Protein 4ZNM (pdb70)

Foldseek 3Di:
DDQFLVLVVQLLDPFPDVDQDGQQHLQKDKFKKKKFFADDVVLLLVLLLVLCQQAQLQQWAWADDDSGTDTDRDRGDHRDEAEAALEQDDDVVVLVSLLVVRQVVQQDGHGRHGDGQKYWYWYDHDRTIIMIMMMGRLQFAALQLLLSVVSSLQSSQVSVVFDDDDDDRADYVVVVSVVQVVVCVDPVLVVLLVVCLVVCVVAAADWDFWPAFPVVPDDWFKKKAKDKQDPVLLVLLCVLCVVLVHDSLLVLLVLVLCCVVPVDQFHKAWEWAQQPPDVSHSSYTGNRIATFIQTFGRPPPFFSSVSRVRSRVSVSRVVSPDRVSVNCVSVVVNPQCNGGGIHGEYEYERDHDADDDWDDHGRMIIDIDAAHRDIHPGGRGDSTHWYWYDYQHPVRIMIMIMDIVNTHDPVVCVSVVSSSVSSSVCSVTGNHGD/DDQFLVQVVQLLVPDLPPDQDGQQHLQKDKFKKKKFFADDVVLLLVLLQVLCQQAQLQQWAWDDDDSHTDTDRDRGDHRDEAEAAQEQDDPVSQLVSLLVVRQVVQQDGDGRHHDRQKYWYWHDHDRGIIMIMMMGRQQFAALQLLLSVVSSLQSSQVVVVFDDDDDDRADYVVNVRVVLVVCCPDPLQVVLLVVLLVVCPVAAADWDFWPAWPVVSDNWFKWKAKDKCDDVLLVLLCVLCVVLVHDSLLVLLVVLLSCVVPVDQWHKAWEWDQQPPDPSNNNHGGRRTATFIQTFGRPPPFFSSVSRVRSRVSVSRVVSPDRVSVNCVSPVVNPQCRGTGTHGEYEYERDHDADPAWDDHGRMIMDIDAAHRDIHGGGRGDSTHWYWYDYQHPVRMMIMIMDIVNTHDPVVVVSVVSSSVSSSVCSVCGNHGRD

InterPro domains:
  IPR001242 Condensation domain [PF00668] (42-456)
  IPR023213 Chloramphenicol acetyltransferase-like domain superfamily [G3DSA:3.30.559.10] (16-396)

Solvent-accessible surface area: 36091 Å² total

CATH classification: 3.30.559.30

B-factor: mean 35.58, std 17.62, range [15.37, 160.78]

Structure (mmCIF, N/CA/C/O backbone):
data_4ZNM
#
_entry.id   4ZNM
#
_cell.length_a   99.596
_cell.length_b   104.542
_cell.length_c   108.465
_cell.angle_alpha   90.00
_cell.angle_beta   90.00
_cell.angle_gamma   90.00
#
_symmetry.space_group_name_H-M   'P 21 21 21'
#
loop_
_entity.id
_entity.type
_entity.pdbx_description
1 polymer 'C-domain type II peptide synthetase'
2 non-polymer 'SODIUM ION'
3 non-polymer 'CHLORIDE ION'
4 water water
#
loop_
_atom_site.group_PDB
_atom_site.id
_atom_site.type_symbol
_atom_site.label_atom_id
_atom_site.label_alt_id
_atom_site.label_comp_id
_atom_site.label_asym_id
_atom_site.label_entity_id
_atom_site.label_seq_id
_atom_site.pdbx_PDB_ins_code
_atom_site.Cartn_x
_atom_site.Cartn_y
_atom_site.Cartn_z
_atom_site.occupancy
_atom_site.B_iso_or_equiv
_atom_site.auth_seq_id
_atom_site.auth_comp_id
_atom_site.auth_asym_id
_atom_site.auth_atom_id
_atom_site.pdbx_PDB_model_num
ATOM 1 N N . PRO A 1 18 ? 96.703 41.221 -6.500 1.00 61.66 15 PRO A N 1
ATOM 2 C CA . PRO A 1 18 ? 95.597 40.470 -5.884 1.00 59.05 15 PRO A CA 1
ATOM 3 C C . PRO A 1 18 ? 94.457 40.190 -6.878 1.00 46.44 15 PRO A C 1
ATOM 4 O O . PRO A 1 18 ? 93.653 41.086 -7.132 1.00 52.85 15 PRO A O 1
ATOM 8 N N . PRO A 1 19 ? 94.401 38.977 -7.457 1.00 52.18 16 PRO A N 1
ATOM 9 C CA . PRO A 1 19 ? 93.375 38.646 -8.465 1.00 48.25 16 PRO A CA 1
ATOM 10 C C . PRO A 1 19 ? 92.052 38.281 -7.819 1.00 38.66 16 PRO A C 1
ATOM 11 O O . PRO A 1 19 ? 92.036 38.021 -6.592 1.00 34.47 16 PRO A O 1
ATOM 15 N N . LEU A 1 20 ? 90.967 38.250 -8.600 1.00 36.89 17 LEU A N 1
ATOM 16 C CA . LEU A 1 20 ? 89.689 37.800 -8.055 1.00 32.29 17 LEU A CA 1
ATOM 17 C C . LEU A 1 20 ? 89.867 36.332 -7.780 1.00 30.73 17 LEU A C 1
ATOM 18 O O . LEU A 1 20 ? 90.504 35.614 -8.576 1.00 27.26 17 LEU A O 1
ATOM 23 N N . SER A 1 21 ? 89.295 35.873 -6.681 1.00 25.86 18 SER A N 1
ATOM 24 C CA . SER A 1 21 ? 89.248 34.441 -6.411 1.00 28.49 18 SER A CA 1
ATOM 25 C C . SER A 1 21 ? 88.359 33.725 -7.427 1.00 30.80 18 SER A C 1
ATOM 26 O O . SER A 1 21 ? 87.559 34.359 -8.103 1.00 27.27 18 SER A O 1
ATOM 29 N N . PHE A 1 22 ? 88.465 32.398 -7.504 1.00 28.24 19 PHE A N 1
ATOM 30 C CA . PHE A 1 22 ? 87.533 31.612 -8.289 1.00 28.02 19 PHE A CA 1
ATOM 31 C C . PHE A 1 22 ? 86.101 31.842 -7.825 1.00 23.49 19 PHE A C 1
ATOM 32 O O . PHE A 1 22 ? 85.183 31.971 -8.659 1.00 23.85 19 PHE A O 1
ATOM 40 N N . HIS A 1 23 ? 85.887 31.957 -6.516 1.00 22.18 20 HIS A N 1
ATOM 41 C CA . HIS A 1 23 ? 84.552 32.209 -6.063 1.00 23.29 20 HIS A CA 1
ATOM 42 C C . HIS A 1 23 ? 84.055 33.566 -6.576 1.00 22.04 20 HIS A C 1
ATOM 43 O O . HIS A 1 23 ? 82.913 33.703 -6.968 1.00 23.20 20 HIS A O 1
ATOM 50 N N . GLN A 1 24 ? 84.906 34.572 -6.527 1.00 22.43 21 GLN A N 1
ATOM 51 C CA . GLN A 1 24 ? 84.516 35.902 -6.981 1.00 23.66 21 GLN A CA 1
ATOM 52 C C . GLN A 1 24 ? 84.257 35.899 -8.513 1.00 24.04 21 GLN A C 1
ATOM 53 O O . GLN A 1 24 ? 83.362 36.597 -8.993 1.00 24.79 21 GLN A O 1
ATOM 59 N N . GLU A 1 25 ? 85.021 35.108 -9.260 1.00 24.60 22 GLU A N 1
ATOM 60 C CA . GLU A 1 25 ? 84.732 34.871 -10.691 1.00 27.93 22 GLU A CA 1
ATOM 61 C C . GLU A 1 25 ? 83.332 34.291 -10.917 1.00 27.74 22 GLU A C 1
ATOM 62 O O . GLU A 1 25 ? 82.593 34.699 -11.828 1.00 26.03 22 GLU A O 1
ATOM 68 N N . PHE A 1 26 ? 82.991 33.304 -10.105 1.00 25.14 23 PHE A N 1
ATOM 69 C CA . PHE A 1 26 ? 81.650 32.739 -10.137 1.00 24.01 23 PHE A CA 1
ATOM 70 C C . PHE A 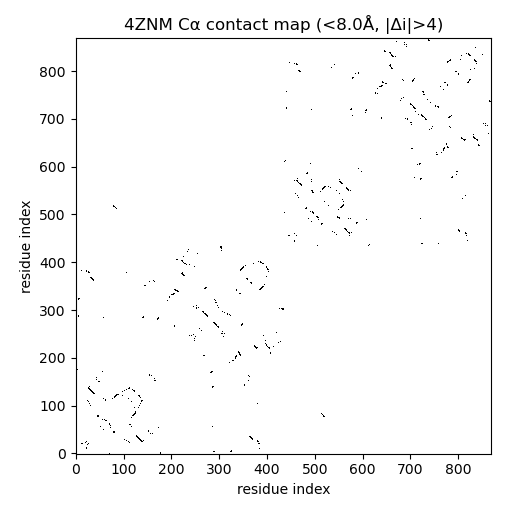1 26 ? 80.628 33.855 -9.918 1.00 23.92 23 PHE A C 1
ATOM 71 O O . PHE A 1 26 ? 79.668 33.953 -10.651 1.00 24.89 23 PHE A O 1
ATOM 79 N N . LEU A 1 27 ? 80.844 34.724 -8.938 1.00 23.79 24 LEU A N 1
ATOM 80 C CA . LEU A 1 27 ? 79.899 35.817 -8.690 1.00 23.81 24 LEU A CA 1
ATOM 81 C C . LEU A 1 27 ? 79.765 36.773 -9.907 1.00 24.59 24 LEU A C 1
ATOM 82 O O . LEU A 1 27 ? 78.683 37.274 -10.170 1.00 24.83 24 LEU A O 1
ATOM 87 N N . CYS A 1 28 ? 80.871 37.030 -10.607 1.00 25.37 25 CYS A N 1
ATOM 88 C CA . CYS A 1 28 ? 80.836 37.828 -11.843 1.00 27.20 25 CYS A CA 1
ATOM 89 C C . CYS A 1 28 ? 79.820 37.300 -12.845 1.00 27.20 25 CYS A C 1
ATOM 90 O O . CYS A 1 28 ? 79.218 38.079 -13.583 1.00 28.04 25 CYS A O 1
ATOM 101 N N . PHE A 1 30 ? 77.045 36.423 -12.268 1.00 26.17 27 PHE A N 1
ATOM 102 C CA . PHE A 1 30 ? 75.724 36.946 -11.840 1.00 29.39 27 PHE A CA 1
ATOM 103 C C . PHE A 1 30 ? 75.646 38.470 -11.737 1.00 41.61 27 PHE A C 1
ATOM 104 O O . PHE A 1 30 ? 74.652 39.026 -11.272 1.00 58.12 27 PHE A O 1
ATOM 112 N N . ASP A 1 31 ? 76.663 39.149 -12.239 1.00 35.76 28 ASP A N 1
ATOM 113 C CA . ASP A 1 31 ? 76.753 40.591 -12.089 1.00 44.18 28 ASP A CA 1
ATOM 114 C C . ASP A 1 31 ? 76.020 41.315 -13.190 1.00 54.13 28 ASP A C 1
ATOM 115 O O . ASP A 1 31 ? 76.377 41.212 -14.366 1.00 57.14 28 ASP A O 1
ATOM 120 N N A SER A 1 32 ? 75.013 42.085 -12.804 0.55 59.56 29 SER A N 1
ATOM 121 N N B SER A 1 32 ? 75.005 42.071 -12.787 0.45 59.70 29 SER A N 1
ATOM 122 C CA A SER A 1 32 ? 74.142 42.744 -13.768 0.55 57.65 29 SER A CA 1
ATOM 123 C CA B SER A 1 32 ? 74.138 42.804 -13.707 0.45 57.70 29 SER A CA 1
ATOM 124 C C A SER A 1 32 ? 74.836 43.826 -14.610 0.55 54.66 29 SER A C 1
ATOM 125 C C B SER A 1 32 ? 74.874 43.768 -14.639 0.45 54.67 29 SER A C 1
ATOM 126 O O A SER A 1 32 ? 74.282 44.269 -15.610 0.55 53.46 29 SER A O 1
ATOM 127 O O B SER A 1 32 ? 74.387 44.073 -15.721 0.45 53.95 29 SER A O 1
ATOM 132 N N . GLY A 1 33 ? 76.034 44.251 -14.207 1.00 66.50 30 GLY A N 1
ATOM 133 C CA . GLY A 1 33 ? 76.757 45.298 -14.917 1.00 70.80 30 GLY A CA 1
ATOM 134 C C . GLY A 1 33 ? 76.371 46.695 -14.441 1.00 75.70 30 GLY A C 1
ATOM 135 O O . GLY A 1 33 ? 75.446 46.868 -13.624 1.00 76.35 30 GLY A O 1
ATOM 136 N N . ASN A 1 34 ? 77.093 47.702 -14.932 1.00 96.77 31 ASN A N 1
ATOM 137 C CA . ASN A 1 34 ? 76.714 49.088 -14.675 1.00 105.55 31 ASN A CA 1
ATOM 138 C C . ASN A 1 34 ? 75.487 49.367 -15.534 1.00 109.32 31 ASN A C 1
ATOM 139 O O . ASN A 1 34 ? 75.558 49.383 -16.768 1.00 109.05 31 ASN A O 1
ATOM 144 N N . ASP A 1 35 ? 74.361 49.578 -14.865 1.00 109.13 32 ASP A N 1
ATOM 145 C CA . ASP A 1 35 ? 73.064 49.437 -15.504 1.00 103.58 32 ASP A CA 1
ATOM 146 C C . ASP A 1 35 ? 71.990 50.302 -14.813 1.00 92.29 32 ASP A C 1
ATOM 147 O O . ASP A 1 35 ? 70.782 50.139 -15.044 1.00 92.70 32 ASP A O 1
ATOM 152 N N . GLY A 1 36 ? 72.440 51.236 -13.980 1.00 95.91 33 GLY A N 1
ATOM 153 C CA . GLY A 1 36 ? 71.534 52.106 -13.256 1.00 91.77 33 GLY A CA 1
ATOM 154 C C . GLY A 1 36 ? 71.046 51.507 -11.949 1.00 78.90 33 GLY A C 1
ATOM 155 O O . GLY A 1 36 ? 70.510 52.229 -11.107 1.00 63.87 33 GLY A O 1
ATOM 156 N N . ALA A 1 37 ? 71.233 50.196 -11.777 1.00 65.46 34 ALA A N 1
ATOM 157 C CA . ALA A 1 37 ? 70.781 49.511 -10.571 1.00 58.74 34 ALA A CA 1
ATOM 158 C C . ALA A 1 37 ? 71.955 48.898 -9.793 1.00 43.38 34 ALA A C 1
ATOM 159 O O . ALA A 1 37 ? 72.690 48.041 -10.291 1.00 40.38 34 ALA A O 1
ATOM 161 N N . ASP A 1 38 ? 72.128 49.350 -8.558 1.00 37.71 35 ASP A N 1
ATOM 162 C CA . ASP A 1 38 ? 73.229 48.879 -7.738 1.00 31.39 35 ASP A CA 1
ATOM 163 C C . ASP A 1 38 ? 72.766 47.613 -7.002 1.00 31.10 35 ASP A C 1
ATOM 164 O O . ASP A 1 38 ? 72.434 47.659 -5.820 1.00 26.94 35 ASP A O 1
ATOM 169 N N . VAL A 1 39 ? 72.745 46.489 -7.717 1.00 26.71 36 VAL A N 1
ATOM 170 C CA . VAL A 1 39 ? 72.201 45.244 -7.187 1.00 25.73 36 VAL A CA 1
ATOM 171 C C . VAL A 1 39 ? 73.145 44.065 -7.435 1.00 25.97 36 VAL A C 1
ATOM 172 O O . VAL A 1 39 ? 74.222 44.208 -8.014 1.00 27.67 36 VAL A O 1
ATOM 176 N N . GLY A 1 40 ? 72.738 42.905 -6.948 1.00 24.41 37 GLY A N 1
ATOM 177 C CA . GLY A 1 40 ? 73.488 41.682 -7.136 1.00 23.97 37 GLY A CA 1
ATOM 178 C C . GLY A 1 40 ? 74.701 41.582 -6.233 1.00 23.23 37 GLY A C 1
ATOM 179 O O . GLY A 1 40 ? 74.855 42.345 -5.282 1.00 22.85 37 GLY A O 1
ATOM 180 N N . PRO A 1 41 ? 75.601 40.662 -6.550 1.00 23.09 38 PRO A N 1
ATOM 181 C CA . PRO A 1 41 ? 76.719 40.321 -5.661 1.00 22.34 38 PRO A CA 1
ATOM 182 C C . PRO A 1 41 ? 77.738 41.430 -5.420 1.00 23.13 38 PRO A C 1
ATOM 183 O O . PRO A 1 41 ? 78.439 41.333 -4.423 1.00 21.94 38 PRO A O 1
ATOM 187 N N . PHE A 1 42 ? 77.814 42.454 -6.280 1.00 23.66 39 PHE A N 1
ATOM 188 C CA . PHE A 1 42 ? 78.717 43.554 -6.020 1.00 23.97 39 PHE A CA 1
ATOM 189 C C . PHE A 1 42 ? 77.945 44.794 -5.565 1.00 24.14 39 PHE A C 1
ATOM 190 O O . PHE A 1 42 ? 78.483 45.894 -5.475 1.00 24.59 39 PHE A O 1
ATOM 198 N N . GLY A 1 43 ? 76.667 44.596 -5.265 1.00 23.80 40 GLY A N 1
ATOM 199 C CA . GLY A 1 43 ? 75.866 45.642 -4.676 1.00 23.87 40 GLY A CA 1
ATOM 200 C C . GLY A 1 43 ? 75.864 45.564 -3.146 1.00 22.78 40 GLY A C 1
ATOM 201 O O . GLY A 1 43 ? 76.391 44.622 -2.539 1.00 21.95 40 GLY A O 1
ATOM 202 N N . PRO A 1 44 ? 75.222 46.536 -2.508 1.00 22.83 41 PRO A N 1
ATOM 203 C CA . PRO A 1 44 ? 75.283 46.736 -1.050 1.00 21.99 41 PRO A CA 1
ATOM 204 C C . PRO A 1 44 ? 74.379 45.796 -0.273 1.00 25.01 41 PRO A C 1
ATOM 205 O O . PRO A 1 44 ? 74.448 45.854 0.944 1.00 22.11 41 PRO A O 1
ATOM 217 N N . TYR A 1 46 ? 74.497 42.414 -0.830 1.00 22.63 43 TYR A N 1
ATOM 218 C CA . TYR A 1 46 ? 75.068 41.064 -0.879 1.00 22.71 43 TYR A CA 1
ATOM 219 C C . TYR A 1 46 ? 76.002 40.920 0.317 1.00 20.23 43 TYR A C 1
ATOM 220 O O . TYR A 1 46 ? 77.233 41.049 0.226 1.00 18.85 43 TYR A O 1
ATOM 229 N N . HIS A 1 47 ? 75.375 40.714 1.477 1.00 24.24 44 HIS A N 1
ATOM 230 C CA . HIS A 1 47 ? 76.091 40.637 2.726 1.00 24.39 44 HIS A CA 1
ATOM 231 C C . HIS A 1 47 ? 75.675 39.408 3.514 1.00 24.33 44 HIS A C 1
ATOM 232 O O . HIS A 1 47 ? 74.777 38.666 3.118 1.00 20.60 44 HIS A O 1
ATOM 239 N N . ILE A 1 48 ? 76.398 39.166 4.596 1.00 18.85 45 ILE A N 1
ATOM 240 C CA . ILE A 1 48 ? 76.098 38.053 5.475 1.00 20.35 45 ILE A CA 1
ATOM 241 C C . ILE A 1 48 ? 76.037 38.637 6.885 1.00 19.20 45 ILE A C 1
ATOM 242 O O . ILE A 1 48 ? 76.871 39.477 7.238 1.00 17.82 45 ILE A O 1
ATOM 247 N N . VAL A 1 49 ? 75.050 38.217 7.675 1.00 23.36 46 VAL A N 1
ATOM 248 C CA . VAL A 1 49 ? 74.855 38.775 9.018 1.00 22.62 46 VAL A CA 1
ATOM 249 C C . VAL A 1 49 ? 74.880 37.638 9.997 1.00 25.17 46 VAL A C 1
ATOM 250 O O . VAL A 1 49 ? 74.473 36.541 9.680 1.00 28.06 46 VAL A O 1
ATOM 254 N N . GLY A 1 50 ? 75.323 37.923 11.210 1.00 22.50 47 GLY A N 1
ATOM 255 C CA . GLY A 1 50 ? 75.261 36.947 12.280 1.00 21.63 47 GLY A CA 1
ATOM 256 C C . GLY A 1 50 ? 75.063 37.674 13.597 1.00 21.75 47 GLY A C 1
ATOM 257 O O . GLY A 1 50 ? 75.362 38.882 13.727 1.00 21.65 47 GLY A O 1
ATOM 258 N N . ALA A 1 51 ? 74.526 36.940 14.552 1.00 19.97 48 ALA A N 1
ATOM 259 C CA . ALA A 1 51 ? 74.255 37.487 15.880 1.00 21.61 48 ALA A CA 1
ATOM 260 C C . ALA A 1 51 ? 74.699 36.522 16.953 1.00 20.71 48 ALA A C 1
ATOM 261 O O . ALA A 1 51 ? 74.513 35.301 16.818 1.00 23.44 48 ALA A O 1
ATOM 263 N N . TRP A 1 52 ? 75.253 37.097 18.020 1.00 20.19 49 TRP A N 1
ATOM 264 C CA . TRP A 1 52 ? 75.734 36.361 19.182 1.00 20.31 49 TRP A CA 1
ATOM 265 C C . TRP A 1 52 ? 75.122 36.945 20.444 1.00 19.94 49 TRP A C 1
ATOM 266 O O . TRP A 1 52 ? 75.117 38.179 20.617 1.00 19.54 49 TRP A O 1
ATOM 277 N N . ARG A 1 53 ? 74.632 36.086 21.326 1.00 19.82 50 ARG A N 1
ATOM 278 C CA . ARG A 1 53 ? 74.174 36.511 22.653 1.00 20.63 50 ARG A CA 1
ATOM 279 C C . ARG A 1 53 ? 75.388 36.597 23.570 1.00 24.36 50 ARG A C 1
ATOM 280 O O . ARG A 1 53 ? 76.127 35.594 23.708 1.00 25.86 50 ARG A O 1
ATOM 288 N N . LEU A 1 54 ? 75.602 37.768 24.182 1.00 23.58 51 LEU A N 1
ATOM 289 C CA . LEU A 1 54 ? 76.764 38.007 25.079 1.00 23.10 51 LEU A CA 1
ATOM 290 C C . LEU A 1 54 ? 76.358 38.121 26.540 1.00 24.13 51 LEU A C 1
ATOM 291 O O . LEU A 1 54 ? 75.480 38.897 26.864 1.00 21.84 51 LEU A O 1
ATOM 296 N N . THR A 1 55 ? 76.993 37.333 27.403 1.00 23.17 52 THR A N 1
ATOM 297 C CA . THR A 1 55 ? 76.755 37.349 28.840 1.00 26.75 52 THR A CA 1
ATOM 298 C C . THR A 1 55 ? 78.011 37.856 29.530 1.00 26.74 52 THR A C 1
ATOM 299 O O . THR A 1 55 ? 79.083 37.278 29.348 1.00 21.73 52 THR A O 1
ATOM 303 N N . GLY A 1 56 ? 77.876 38.939 30.294 1.00 22.36 53 GLY A N 1
ATOM 304 C CA . GLY A 1 56 ? 79.003 39.519 30.994 1.00 25.98 53 GLY A CA 1
ATOM 305 C C . GLY A 1 56 ? 79.061 41.001 30.731 1.00 25.54 53 GLY A C 1
ATOM 306 O O . GLY A 1 56 ? 78.358 41.504 29.868 1.00 22.90 53 GLY A O 1
ATOM 307 N N . GLY A 1 57 ? 79.890 41.699 31.493 1.00 23.74 54 GLY A N 1
ATOM 308 C CA . GLY A 1 57 ? 80.039 43.130 31.329 1.00 20.18 54 GLY A CA 1
ATOM 309 C C . GLY A 1 57 ? 80.793 43.418 30.052 1.00 22.16 54 GLY A C 1
ATOM 310 O O . GLY A 1 57 ? 81.603 42.614 29.625 1.00 35.51 54 GLY A O 1
ATOM 311 N N . ILE A 1 58 ? 80.497 44.561 29.430 1.00 25.56 55 ILE A N 1
ATOM 312 C CA . ILE A 1 58 ? 81.140 44.965 28.180 1.00 29.56 55 ILE A CA 1
ATOM 313 C C . ILE A 1 58 ? 81.643 46.370 28.351 1.00 28.99 55 ILE A C 1
ATOM 314 O O . ILE A 1 58 ? 80.887 47.229 28.802 1.00 25.82 55 ILE A O 1
ATOM 319 N N . ASP A 1 59 ? 82.901 46.605 27.976 1.00 26.68 56 ASP A N 1
ATOM 320 C CA . ASP A 1 59 ? 83.418 47.974 27.852 1.00 23.80 56 ASP A CA 1
ATOM 321 C C . ASP A 1 59 ? 83.339 48.353 26.376 1.00 22.98 56 ASP A C 1
ATOM 322 O O . ASP A 1 59 ? 84.122 47.872 25.556 1.00 19.27 56 ASP A O 1
ATOM 327 N N . GLU A 1 60 ? 82.394 49.222 26.038 1.00 21.88 57 GLU A N 1
ATOM 328 C CA . GLU A 1 60 ? 82.052 49.476 24.647 1.00 24.16 57 GLU A CA 1
ATOM 329 C C . GLU A 1 60 ? 83.218 50.048 23.865 1.00 23.85 57 GLU A C 1
ATOM 330 O O . GLU A 1 60 ? 83.474 49.663 22.727 1.00 21.21 57 GLU A O 1
ATOM 336 N N A GLU A 1 61 ? 83.920 50.982 24.492 0.39 18.19 58 GLU A N 1
ATOM 337 N N B GLU A 1 61 ? 83.950 50.957 24.492 0.61 18.18 58 GLU A N 1
ATOM 338 C CA A GLU A 1 61 ? 85.104 51.582 23.892 0.39 22.29 58 GLU A CA 1
ATOM 339 C CA B GLU A 1 61 ? 85.085 51.590 23.830 0.61 21.12 58 GLU A CA 1
ATOM 340 C C A GLU A 1 61 ? 86.068 50.509 23.432 0.39 20.24 58 GLU A C 1
ATOM 341 C C B GLU A 1 61 ? 86.156 50.571 23.470 0.61 19.82 58 GLU A C 1
ATOM 342 O O A GLU A 1 61 ? 86.530 50.508 22.291 0.39 19.89 58 GLU A O 1
ATOM 343 O O B GLU A 1 61 ? 86.795 50.678 22.431 0.61 18.25 58 GLU A O 1
ATOM 354 N N . THR A 1 62 ? 86.363 49.584 24.339 1.00 21.51 59 THR A N 1
ATOM 355 C CA . THR A 1 62 ? 87.373 48.564 24.082 1.00 18.35 59 THR A CA 1
ATOM 356 C C . THR A 1 62 ? 86.879 47.597 23.019 1.00 20.78 59 THR A C 1
ATOM 357 O O . THR A 1 62 ? 87.659 47.119 22.220 1.00 20.08 59 THR A O 1
ATOM 361 N N . LEU A 1 63 ? 85.579 47.334 22.989 1.00 20.04 60 LEU A N 1
ATOM 362 C CA . LEU A 1 63 ? 85.024 46.461 21.970 1.00 18.89 60 LEU A CA 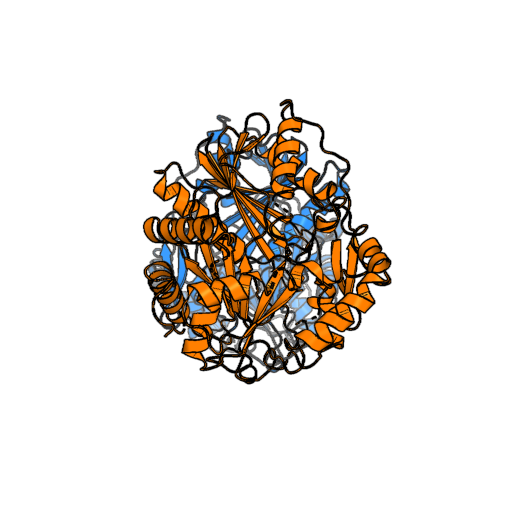1
ATOM 363 C C . LEU A 1 63 ? 85.170 47.115 20.599 1.00 23.82 60 LEU A C 1
ATOM 364 O O . LEU A 1 63 ? 85.463 46.429 19.618 1.00 22.11 60 LEU A O 1
ATOM 369 N N . ARG A 1 64 ? 85.022 48.436 20.541 1.00 20.17 61 ARG A N 1
ATOM 370 C CA . ARG A 1 64 ? 85.162 49.161 19.293 1.00 20.02 61 ARG A CA 1
ATOM 371 C C . ARG A 1 64 ? 86.600 49.087 18.802 1.00 22.68 61 ARG A C 1
ATOM 372 O O . ARG A 1 64 ? 86.864 48.845 17.615 1.00 19.15 61 ARG A O 1
ATOM 380 N N . GLU A 1 65 ? 87.533 49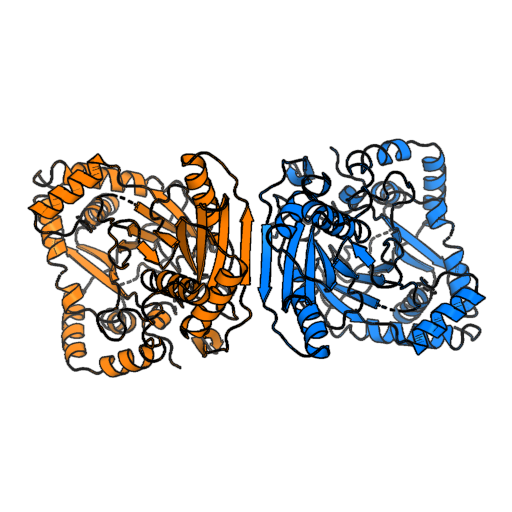.296 19.708 1.00 19.78 62 GLU A N 1
ATOM 381 C CA . GLU A 1 65 ? 88.950 49.148 19.373 1.00 22.42 62 GLU A CA 1
ATOM 382 C C . GLU A 1 65 ? 89.254 47.745 18.856 1.00 24.36 62 GLU A C 1
ATOM 383 O O . GLU A 1 65 ? 89.992 47.594 17.889 1.00 21.69 62 GLU A O 1
ATOM 389 N N . ALA A 1 66 ? 88.689 46.726 19.493 1.00 23.56 63 ALA A N 1
ATOM 390 C CA . ALA A 1 66 ? 88.899 45.356 19.062 1.00 22.44 63 ALA A CA 1
ATOM 391 C C . ALA A 1 66 ? 88.392 45.142 17.640 1.00 18.89 63 ALA A C 1
ATOM 392 O O . ALA A 1 66 ? 88.964 44.385 16.876 1.00 23.46 63 ALA A O 1
ATOM 394 N N . LEU A 1 67 ? 87.278 45.775 17.301 1.00 23.95 64 LEU A N 1
ATOM 395 C CA . LEU A 1 67 ? 86.728 45.658 15.960 1.00 20.33 64 LEU A CA 1
ATOM 396 C C . LEU A 1 67 ? 87.687 46.253 14.914 1.00 22.66 64 LEU A C 1
ATOM 397 O O . LEU A 1 67 ? 87.889 45.671 13.837 1.00 27.28 64 LEU A O 1
ATOM 402 N N . GLY A 1 68 ? 88.274 47.393 15.236 1.00 23.03 65 GLY A N 1
ATOM 403 C CA . GLY A 1 68 ? 89.396 47.928 14.477 1.00 25.15 65 GLY A CA 1
ATOM 404 C C . GLY A 1 68 ? 90.517 46.900 14.329 1.00 22.49 65 GLY A C 1
ATOM 405 O O . GLY A 1 68 ? 91.027 46.683 13.235 1.00 22.36 65 GLY A O 1
ATOM 406 N N . ASP A 1 69 ? 90.842 46.218 15.418 1.00 21.39 66 ASP A N 1
ATOM 407 C CA . ASP A 1 69 ? 91.935 45.221 15.442 1.00 21.77 66 ASP A CA 1
ATOM 408 C C . ASP A 1 69 ? 91.655 44.084 14.459 1.00 19.13 66 ASP A C 1
ATOM 409 O O . ASP A 1 69 ? 92.559 43.602 13.771 1.00 19.66 66 ASP A O 1
ATOM 414 N N A VAL A 1 70 ? 90.392 43.665 14.396 0.54 19.25 67 VAL A N 1
ATOM 415 N N B VAL A 1 70 ? 90.411 43.631 14.425 0.46 19.76 67 VAL A N 1
ATOM 416 C CA A VAL A 1 70 ? 90.030 42.485 13.627 0.54 21.22 67 VAL A CA 1
ATOM 417 C CA B VAL A 1 70 ? 90.063 42.490 13.603 0.46 21.12 67 VAL A CA 1
ATOM 418 C C A VAL A 1 70 ? 89.984 42.811 12.138 0.54 21.25 67 VAL A C 1
ATOM 419 C C B VAL A 1 70 ? 90.211 42.874 12.141 0.46 21.46 67 VAL A C 1
ATOM 420 O O A VAL A 1 70 ? 90.154 41.920 11.302 0.54 21.96 67 VAL A O 1
ATOM 421 O O B VAL A 1 70 ? 90.718 42.096 11.329 0.46 23.23 67 VAL A O 1
ATOM 428 N N . VAL A 1 71 ? 89.795 44.086 11.806 1.00 20.58 68 VAL A N 1
ATOM 429 C CA . VAL A 1 71 ? 89.862 44.529 10.423 1.00 18.94 68 VAL A CA 1
ATOM 430 C C . VAL A 1 71 ? 91.325 44.660 9.995 1.00 18.29 68 VAL A C 1
ATOM 431 O O . VAL A 1 71 ? 91.674 44.306 8.868 1.00 23.55 68 VAL A O 1
ATOM 435 N N . VAL A 1 72 ? 92.185 45.137 10.893 1.00 22.72 69 VAL A N 1
ATOM 436 C CA . VAL A 1 72 ? 93.605 45.211 10.575 1.00 20.40 69 VAL A CA 1
ATOM 437 C C . VAL A 1 72 ? 94.121 43.789 10.368 1.00 25.91 69 VAL A C 1
ATOM 438 O O . VAL A 1 72 ? 94.924 43.545 9.489 1.00 22.65 69 VAL A O 1
ATOM 442 N N . ARG A 1 73 ? 93.642 42.866 11.193 1.00 21.58 70 ARG A N 1
ATOM 443 C CA . ARG A 1 73 ? 94.099 41.476 11.176 1.00 26.14 70 ARG A CA 1
ATOM 444 C C . ARG A 1 73 ? 93.821 40.728 9.867 1.00 24.48 70 ARG A C 1
ATOM 445 O O . ARG A 1 73 ? 94.631 39.911 9.440 1.00 21.56 70 ARG A O 1
ATOM 453 N N . HIS A 1 74 ? 92.674 40.999 9.254 1.00 24.16 71 HIS A N 1
ATOM 454 C CA . HIS A 1 74 ? 92.208 40.238 8.089 1.00 22.41 71 HIS A CA 1
ATOM 455 C C . HIS A 1 74 ? 92.106 41.126 6.843 1.00 23.62 71 HIS A C 1
ATOM 456 O O . HIS A 1 74 ? 91.192 41.957 6.727 1.00 22.79 71 HIS A O 1
ATOM 463 N N . GLU A 1 75 ? 93.022 40.926 5.904 1.00 25.64 72 GLU A N 1
ATOM 464 C CA . GLU A 1 75 ? 93.028 41.712 4.651 1.00 24.98 72 GLU A CA 1
ATOM 465 C C . GLU A 1 75 ? 91.728 41.639 3.864 1.00 23.82 72 GLU A C 1
ATOM 466 O O . GLU A 1 75 ? 91.340 42.621 3.241 1.00 23.22 72 GLU A O 1
ATOM 472 N N . ALA A 1 76 ? 91.065 40.488 3.865 1.00 23.37 73 ALA A N 1
ATOM 473 C CA . ALA A 1 76 ? 89.814 40.371 3.139 1.00 21.99 73 ALA A CA 1
ATOM 474 C C . ALA A 1 76 ? 88.820 41.431 3.610 1.00 22.76 73 ALA A C 1
ATOM 475 O O . ALA A 1 76 ? 87.970 41.840 2.838 1.00 21.20 73 ALA A O 1
ATOM 477 N N . LEU A 1 77 ? 88.928 41.866 4.870 1.00 19.19 74 LEU A N 1
ATOM 478 C CA . LEU A 1 77 ? 87.966 42.824 5.432 1.00 23.41 74 LEU A CA 1
ATOM 479 C C . LEU A 1 77 ? 88.292 44.271 5.072 1.00 20.87 74 LEU A C 1
ATOM 480 O O . LEU A 1 77 ? 87.598 45.188 5.509 1.00 23.82 74 LEU A O 1
ATOM 485 N N . ARG A 1 78 ? 89.365 44.440 4.311 1.00 21.80 75 ARG A N 1
ATOM 486 C CA . ARG A 1 78 ? 89.869 45.720 3.848 1.00 24.43 75 ARG A CA 1
ATOM 487 C C . ARG A 1 78 ? 90.092 45.660 2.343 1.00 22.40 75 ARG A C 1
ATOM 488 O O . ARG A 1 78 ? 90.768 46.522 1.796 1.00 25.51 75 ARG A O 1
ATOM 496 N N . THR A 1 79 ? 89.567 44.631 1.681 1.00 22.54 76 THR A N 1
ATOM 497 C CA . THR A 1 79 ? 89.729 44.496 0.224 1.00 23.75 76 THR A CA 1
ATOM 498 C C . THR A 1 79 ? 88.466 44.930 -0.514 1.00 22.10 76 THR A C 1
ATOM 499 O O . THR A 1 79 ? 87.523 44.172 -0.675 1.00 24.55 76 THR A O 1
ATOM 503 N N . SER A 1 80 ? 88.460 46.187 -0.947 1.00 20.50 77 SER A N 1
ATOM 504 C CA . SER A 1 80 ? 87.362 46.688 -1.744 1.00 19.52 77 SER A CA 1
ATOM 505 C C . SER A 1 80 ? 87.422 46.099 -3.156 1.00 19.32 77 SER A C 1
ATOM 506 O O . SER A 1 80 ? 88.466 45.635 -3.617 1.00 27.85 77 SER A O 1
ATOM 509 N N . LEU A 1 81 ? 86.287 46.144 -3.828 1.00 26.68 78 LEU A N 1
ATOM 510 C CA . LEU A 1 81 ? 86.131 45.683 -5.184 1.00 25.31 78 LEU A CA 1
ATOM 511 C C . LEU A 1 81 ? 85.482 46.822 -5.974 1.00 29.45 78 LEU A C 1
ATOM 512 O O . LEU A 1 81 ? 84.341 47.226 -5.674 1.00 29.42 78 LEU A O 1
ATOM 517 N N . VAL A 1 82 ? 86.191 47.361 -6.952 1.00 27.52 79 VAL A N 1
ATOM 518 C CA . VAL A 1 82 ? 85.651 48.491 -7.706 1.00 31.41 79 VAL A CA 1
ATOM 519 C C . VAL A 1 82 ? 85.506 48.121 -9.173 1.00 35.74 79 VAL A C 1
ATOM 520 O O . VAL A 1 82 ? 86.315 47.354 -9.704 1.00 34.44 79 VAL A O 1
ATOM 524 N N . ARG A 1 83 ? 84.457 48.633 -9.815 1.00 37.81 80 ARG A N 1
ATOM 525 C CA . ARG A 1 83 ? 84.247 48.352 -11.230 1.00 42.61 80 ARG A CA 1
ATOM 526 C C . ARG A 1 83 ? 85.369 48.953 -12.032 1.00 39.15 80 ARG A C 1
ATOM 527 O O . ARG A 1 83 ? 85.733 50.106 -11.830 1.00 44.72 80 ARG A O 1
ATOM 535 N N . GLU A 1 84 ? 85.915 48.158 -12.937 1.00 43.81 81 GLU A N 1
ATOM 536 C CA . GLU A 1 84 ? 86.945 48.614 -13.850 1.00 49.41 81 GLU A CA 1
ATOM 537 C C . GLU A 1 84 ? 86.876 47.764 -15.107 1.00 51.37 81 GLU A C 1
ATOM 538 O O . GLU A 1 84 ? 86.942 46.533 -15.028 1.00 47.75 81 GLU A O 1
ATOM 544 N N . GLY A 1 85 ? 86.713 48.419 -16.254 1.00 57.20 82 GLY A N 1
ATOM 545 C CA . GLY A 1 85 ? 86.756 47.749 -17.552 1.00 62.23 82 GLY A CA 1
ATOM 546 C C . GLY A 1 85 ? 85.908 46.493 -17.701 1.00 56.58 82 GLY A C 1
ATOM 547 O O . GLY A 1 85 ? 86.389 45.473 -18.214 1.00 56.84 82 GLY A O 1
ATOM 548 N N . GLY A 1 86 ? 84.654 46.566 -17.252 1.00 50.07 83 GLY A N 1
ATOM 549 C CA . GLY A 1 86 ? 83.739 45.437 -17.334 1.00 50.43 83 GLY A CA 1
ATOM 550 C C . GLY A 1 86 ? 83.752 44.466 -16.152 1.00 59.10 83 GLY A C 1
ATOM 551 O O . GLY A 1 86 ? 82.814 43.683 -15.985 1.00 58.74 83 GLY A O 1
ATOM 552 N N . THR A 1 87 ? 84.799 44.514 -15.328 1.00 58.76 84 THR A N 1
ATOM 553 C CA . THR A 1 87 ? 84.955 43.547 -14.239 1.00 55.33 84 THR A CA 1
ATOM 554 C C . THR A 1 87 ? 85.167 44.265 -12.904 1.00 39.90 84 THR A C 1
ATOM 555 O O . THR A 1 87 ? 84.800 45.427 -12.760 1.00 33.70 84 THR A O 1
ATOM 559 N N . HIS A 1 88 ? 85.735 43.568 -11.921 1.00 34.50 85 HIS A N 1
ATOM 560 C CA . HIS A 1 88 ? 85.999 44.146 -10.617 1.00 26.78 85 HIS A CA 1
ATOM 561 C C . HIS A 1 88 ? 87.466 43.968 -10.266 1.00 29.25 85 HIS A C 1
ATOM 562 O O . HIS A 1 88 ? 88.040 42.904 -10.453 1.00 33.50 85 HIS A O 1
ATOM 569 N N . ARG A 1 89 ? 88.075 45.055 -9.819 1.00 31.22 86 ARG A N 1
ATOM 570 C CA . ARG A 1 89 ? 89.445 45.036 -9.339 1.00 32.75 86 ARG A CA 1
ATOM 571 C C . ARG A 1 89 ? 89.491 45.044 -7.811 1.00 28.92 86 ARG A C 1
ATOM 572 O O . ARG A 1 89 ? 88.967 45.964 -7.190 1.00 27.75 86 ARG A O 1
ATOM 580 N N . PRO A 1 90 ? 90.151 44.051 -7.206 1.00 30.67 87 PRO A N 1
ATOM 581 C CA . PRO A 1 90 ? 90.397 44.120 -5.761 1.00 26.48 87 PRO A CA 1
ATOM 582 C C . PRO A 1 90 ? 91.471 45.131 -5.404 1.00 29.10 87 PRO A C 1
ATOM 583 O O . PRO A 1 90 ? 92.443 45.242 -6.124 1.00 26.33 87 PRO A O 1
ATOM 587 N N . GLU A 1 91 ? 91.304 45.859 -4.310 1.00 24.76 88 GLU A N 1
ATOM 588 C CA . GLU A 1 91 ? 92.403 46.647 -3.791 1.00 27.69 88 GLU A CA 1
ATOM 589 C C . GLU A 1 91 ? 92.413 46.562 -2.274 1.00 21.95 88 GLU A C 1
ATOM 590 O O . GLU A 1 91 ? 91.384 46.789 -1.623 1.00 24.28 88 GLU A O 1
ATOM 596 N N . ILE A 1 92 ? 93.566 46.209 -1.715 1.00 25.70 89 ILE A N 1
ATOM 597 C CA . ILE A 1 92 ? 93.698 46.067 -0.264 1.00 31.17 89 ILE A CA 1
ATOM 598 C C . ILE A 1 92 ? 94.006 47.432 0.319 1.00 33.89 89 ILE A C 1
ATOM 599 O O . ILE A 1 92 ? 95.044 47.998 0.035 1.00 32.28 89 ILE A O 1
ATOM 604 N N . LEU A 1 93 ? 93.112 47.940 1.156 1.00 27.70 90 LEU A N 1
ATOM 605 C CA . LEU A 1 93 ? 93.246 49.290 1.708 1.00 29.85 90 LEU A CA 1
ATOM 606 C C . LEU A 1 93 ? 93.684 49.255 3.167 1.00 27.84 90 LEU A C 1
ATOM 607 O O . LEU A 1 93 ? 93.563 48.219 3.826 1.00 28.65 90 LEU A O 1
ATOM 612 N N . PRO A 1 94 ? 94.199 50.383 3.668 1.00 28.79 91 PRO A N 1
ATOM 613 C CA . PRO A 1 94 ? 94.372 50.557 5.118 1.00 35.71 91 PRO A CA 1
ATOM 614 C C . PRO A 1 94 ? 93.022 50.546 5.838 1.00 30.35 91 PRO A C 1
ATOM 615 O O . PRO A 1 94 ? 92.048 51.073 5.293 1.00 32.25 91 PRO A O 1
ATOM 619 N N . ALA A 1 95 ? 92.957 49.950 7.025 1.00 28.62 92 ALA A N 1
ATOM 620 C CA . ALA A 1 95 ? 91.710 49.884 7.801 1.00 27.62 92 ALA A CA 1
ATOM 621 C C . ALA A 1 95 ? 91.102 51.263 7.980 1.00 27.01 92 ALA A C 1
ATOM 622 O O . ALA A 1 95 ? 91.823 52.258 8.130 1.00 31.14 92 ALA A O 1
ATOM 624 N N . GLY A 1 96 ? 89.780 51.347 7.946 1.00 28.33 93 GLY A N 1
ATOM 625 C CA . GLY A 1 96 ? 89.149 52.639 8.193 1.00 24.71 93 GLY A CA 1
ATOM 626 C C . GLY A 1 96 ? 89.007 52.855 9.713 1.00 24.61 93 GLY A C 1
ATOM 627 O O . GLY A 1 96 ? 89.457 52.047 10.517 1.00 24.41 93 GLY A O 1
ATOM 628 N N . PRO A 1 97 ? 88.353 53.941 10.107 1.00 25.11 94 PRO A N 1
ATOM 629 C CA . PRO A 1 97 ? 88.095 54.218 11.530 1.00 23.69 94 PRO A CA 1
ATOM 630 C C . PRO A 1 97 ? 87.336 53.109 12.224 1.00 22.33 94 PRO A C 1
ATOM 631 O O . PRO A 1 97 ? 86.331 52.604 11.710 1.00 25.51 94 PRO A O 1
ATOM 635 N N . ALA A 1 98 ? 87.810 52.695 13.395 1.00 21.73 95 ALA A N 1
ATOM 636 C CA . ALA A 1 98 ? 87.047 51.734 14.193 1.00 20.11 95 ALA A CA 1
ATOM 637 C C . ALA A 1 98 ? 85.675 52.315 14.533 1.00 23.01 95 ALA A C 1
ATOM 638 O O . ALA A 1 98 ? 85.612 53.462 14.978 1.00 22.01 95 ALA A O 1
ATOM 640 N N . ALA A 1 99 ? 84.603 51.545 14.343 1.00 24.90 96 ALA A N 1
ATOM 641 C CA . ALA A 1 99 ? 83.246 52.065 14.529 1.00 23.52 96 ALA A CA 1
ATOM 642 C C . ALA A 1 99 ? 82.356 51.024 15.213 1.00 17.77 96 ALA A C 1
ATOM 643 O O . ALA A 1 99 ? 82.500 49.815 14.996 1.00 18.95 96 ALA A O 1
ATOM 645 N N . LEU A 1 100 ? 81.497 51.489 16.124 1.00 17.27 97 LEU A N 1
ATOM 646 C CA . LEU A 1 100 ? 80.546 50.574 16.750 1.00 20.07 97 LEU A CA 1
ATOM 647 C C . LEU A 1 100 ? 79.291 51.339 17.045 1.00 18.60 97 LEU A C 1
ATOM 648 O O . LEU A 1 100 ? 79.346 52.449 17.575 1.00 19.14 97 LEU A O 1
ATOM 653 N N . GLU A 1 101 ? 78.159 50.780 16.631 1.00 17.47 98 GLU A N 1
ATOM 654 C CA . GLU A 1 101 ? 76.873 51.353 17.000 1.00 21.16 98 GLU A CA 1
ATOM 655 C C . GLU A 1 101 ? 76.315 50.573 18.202 1.00 19.58 98 GLU A C 1
ATOM 656 O O . GLU A 1 101 ? 76.356 49.345 18.210 1.00 21.93 98 GLU A O 1
ATOM 662 N N . VAL A 1 102 ? 75.793 51.292 19.196 1.00 18.50 99 VAL A N 1
ATOM 663 C CA . VAL A 1 102 ? 75.184 50.653 20.365 1.00 20.09 99 VAL A CA 1
ATOM 664 C C . VAL A 1 102 ? 73.744 51.120 20.516 1.00 20.10 99 VAL A C 1
ATOM 665 O O . VAL A 1 102 ? 73.444 52.297 20.333 1.00 22.92 99 VAL A O 1
ATOM 669 N N . ARG A 1 103 ? 72.862 50.194 20.895 1.00 19.07 100 ARG A N 1
ATOM 670 C CA . ARG A 1 103 ? 71.488 50.528 21.158 1.00 19.92 100 ARG A CA 1
ATOM 671 C C . ARG A 1 103 ? 71.084 49.961 22.500 1.00 20.11 100 ARG A C 1
ATOM 672 O O . ARG A 1 103 ? 71.520 48.865 22.893 1.00 21.93 100 ARG A O 1
ATOM 680 N N . ASP A 1 104 ? 70.234 50.704 23.183 1.00 20.47 101 ASP A N 1
ATOM 681 C CA . ASP A 1 104 ? 69.679 50.253 24.455 1.00 23.07 101 ASP A CA 1
ATOM 682 C C . ASP A 1 104 ? 68.350 49.541 24.108 1.00 28.10 101 ASP A C 1
ATOM 683 O O . ASP A 1 104 ? 67.344 50.195 23.843 1.00 30.83 101 ASP A O 1
ATOM 688 N N . LEU A 1 105 ? 68.361 48.216 24.047 1.00 22.12 102 LEU A N 1
ATOM 689 C CA . LEU A 1 105 ? 67.156 47.428 23.663 1.00 26.48 102 LEU A CA 1
ATOM 690 C C . LEU A 1 105 ? 66.104 47.296 24.785 1.00 31.22 102 LEU A C 1
ATOM 691 O O . LEU A 1 105 ? 64.942 46.998 24.528 1.00 35.46 102 LEU A O 1
ATOM 696 N N . GLY A 1 106 ? 66.518 47.505 26.024 1.00 25.48 103 GLY A N 1
ATOM 697 C CA . GLY A 1 106 ? 65.589 47.559 27.127 1.00 32.08 103 GLY A CA 1
ATOM 698 C C . GLY A 1 106 ? 65.785 46.427 28.108 1.00 30.62 103 GLY A C 1
ATOM 699 O O . GLY A 1 106 ? 66.132 45.323 27.735 1.00 23.40 103 GLY A O 1
ATOM 700 N N . ASP A 1 107 ? 65.555 46.707 29.379 1.00 30.36 104 ASP A N 1
ATOM 701 C CA . ASP A 1 107 ? 65.671 45.676 30.412 1.00 41.37 104 ASP A CA 1
ATOM 702 C C . ASP A 1 107 ? 64.366 44.896 30.475 1.00 38.21 104 ASP A C 1
ATOM 703 O O . ASP A 1 107 ? 63.531 45.173 31.315 1.00 37.81 104 ASP A O 1
ATOM 708 N N . VAL A 1 108 ? 64.197 43.923 29.587 1.00 32.69 105 VAL A N 1
ATOM 709 C CA . VAL A 1 108 ? 62.924 43.213 29.485 1.00 34.53 105 VAL A CA 1
ATOM 710 C C . VAL A 1 108 ? 63.080 41.727 29.829 1.00 32.84 105 VAL A C 1
ATOM 711 O O . VAL A 1 108 ? 64.192 41.230 29.974 1.00 38.81 105 VAL A O 1
ATOM 715 N N . ASP A 1 109 ? 61.965 41.019 29.951 1.00 37.30 106 ASP A N 1
ATOM 716 C CA . ASP A 1 109 ? 61.994 39.610 30.379 1.00 38.58 106 ASP A CA 1
ATOM 717 C C . ASP A 1 109 ? 62.582 38.727 29.263 1.00 32.58 106 ASP A C 1
ATOM 718 O O . ASP A 1 109 ? 62.684 39.159 28.100 1.00 31.63 106 ASP A O 1
ATOM 723 N N . GLU A 1 110 ? 62.995 37.509 29.597 1.00 39.87 107 GLU A N 1
ATOM 724 C CA . GLU A 1 110 ? 63.821 36.714 28.675 1.00 40.07 107 GLU A CA 1
ATOM 725 C C . GLU A 1 110 ? 63.193 36.524 27.297 1.00 40.82 107 GLU A C 1
ATOM 726 O O . GLU A 1 110 ? 63.867 36.712 26.262 1.00 48.25 107 GLU A O 1
ATOM 732 N N . SER A 1 111 ? 61.921 36.131 27.243 1.00 39.17 108 SER A N 1
ATOM 733 C CA . SER A 1 111 ? 61.307 35.891 25.930 1.00 42.72 108 SER A CA 1
ATOM 734 C C . SER A 1 111 ? 61.318 37.183 25.089 1.00 46.54 108 SER A C 1
ATOM 735 O O . SER A 1 111 ? 61.479 37.156 23.867 1.00 43.42 108 SER A O 1
ATOM 738 N N . GLU A 1 112 ? 61.159 38.323 25.735 1.00 44.45 109 GLU A N 1
ATOM 739 C CA . GLU A 1 112 ? 61.168 39.560 24.984 1.00 40.70 109 GLU A CA 1
ATOM 740 C C . GLU A 1 112 ? 62.585 39.873 24.468 1.00 42.18 109 GLU A C 1
ATOM 741 O O . GLU A 1 112 ? 62.731 40.506 23.414 1.00 43.70 109 GLU A O 1
ATOM 747 N N . ARG A 1 113 ? 63.611 39.408 25.189 1.00 37.46 110 ARG A N 1
ATOM 748 C CA . ARG A 1 113 ? 65.017 39.563 24.769 1.00 32.26 110 ARG A CA 1
ATOM 749 C C . ARG A 1 113 ? 65.396 38.774 23.501 1.00 32.33 110 ARG A C 1
ATOM 750 O O . ARG A 1 113 ? 66.106 39.288 22.627 1.00 27.69 110 ARG A O 1
ATOM 758 N N . VAL A 1 114 ? 64.940 37.532 23.403 1.00 30.77 111 VAL A N 1
ATOM 759 C CA . VAL A 1 114 ? 65.256 36.696 22.242 1.00 39.44 111 VAL A CA 1
ATOM 760 C C . VAL A 1 114 ? 64.615 37.323 21.005 1.00 39.68 111 VAL A C 1
ATOM 761 O O . VAL A 1 114 ? 65.177 37.339 19.904 1.00 31.41 111 VAL A O 1
ATOM 765 N N . ARG A 1 115 ? 63.418 37.839 21.241 1.00 36.64 112 ARG A N 1
ATOM 766 C CA . ARG A 1 115 ? 62.595 38.465 20.244 1.00 38.17 112 ARG A CA 1
ATOM 767 C C . ARG A 1 115 ? 63.232 39.760 19.779 1.00 34.86 112 ARG A C 1
ATOM 768 O O . ARG A 1 115 ? 63.347 39.992 18.578 1.00 33.40 112 ARG A O 1
ATOM 776 N N . ARG A 1 116 ? 63.657 40.606 20.717 1.00 26.05 113 ARG A N 1
ATOM 777 C CA . ARG A 1 116 ? 64.223 41.880 20.331 1.00 29.35 113 ARG A CA 1
ATOM 778 C C . ARG A 1 116 ? 65.586 41.629 19.691 1.00 28.31 113 ARG A C 1
ATOM 779 O O . ARG A 1 116 ? 65.961 42.341 18.781 1.00 30.81 113 ARG A O 1
ATOM 787 N N . GLY A 1 117 ? 66.274 40.571 20.095 1.00 26.35 114 GLY A N 1
ATOM 788 C CA . GLY A 1 117 ? 67.505 40.163 19.425 1.00 27.56 114 GLY A CA 1
ATOM 789 C C . GLY A 1 117 ? 67.287 39.803 17.951 1.00 27.34 114 GLY A C 1
ATOM 790 O O . GLY A 1 117 ? 68.052 40.206 17.085 1.00 26.35 114 GLY A O 1
ATOM 791 N N . GLU A 1 118 ? 66.247 39.025 17.674 1.00 26.39 115 GLU A N 1
ATOM 792 C CA . GLU A 1 118 ? 65.936 38.645 16.306 1.00 30.79 115 GLU A CA 1
ATOM 793 C C . GLU A 1 118 ? 65.527 39.852 15.483 1.00 29.92 115 GLU A C 1
ATOM 794 O O . GLU A 1 118 ? 65.894 39.958 14.338 1.00 24.69 115 GLU A O 1
ATOM 800 N N . GLU A 1 119 ? 64.748 40.749 16.069 1.00 27.91 116 GLU A N 1
ATOM 801 C CA . GLU A 1 119 ? 64.381 41.986 15.401 1.00 28.03 116 GLU A CA 1
ATOM 802 C C . GLU A 1 119 ? 65.593 42.851 15.078 1.00 21.61 116 GLU A C 1
ATOM 803 O O . GLU A 1 119 ? 65.668 43.432 14.008 1.00 23.84 116 GLU A O 1
ATOM 809 N N . LEU A 1 120 ? 66.555 42.935 15.979 1.00 24.98 117 LEU A N 1
ATOM 810 C CA . LEU A 1 120 ? 67.741 43.698 15.671 1.00 23.94 117 LEU A CA 1
ATOM 811 C C . LEU A 1 120 ? 68.468 43.027 14.513 1.00 19.83 117 LEU A C 1
ATOM 812 O O . LEU A 1 120 ? 68.859 43.687 13.548 1.00 22.76 117 LEU A O 1
ATOM 817 N N . LEU A 1 121 ? 68.635 41.711 14.591 1.00 23.15 118 LEU A N 1
ATOM 818 C CA . LEU A 1 121 ? 69.325 40.994 13.505 1.00 21.97 118 LEU A CA 1
ATOM 819 C C . LEU A 1 121 ? 68.657 41.309 12.143 1.00 19.53 118 LEU A C 1
ATOM 820 O O . LEU A 1 121 ? 69.321 41.655 11.150 1.00 21.18 118 LEU A O 1
ATOM 825 N N . ASN A 1 122 ? 67.337 41.239 12.102 1.00 26.54 119 ASN A N 1
ATOM 826 C CA . ASN A 1 122 ? 66.628 41.415 10.846 1.00 22.31 119 ASN A CA 1
ATOM 827 C C . ASN A 1 122 ? 66.755 42.825 10.338 1.00 26.07 119 ASN A C 1
ATOM 828 O O . ASN A 1 122 ? 66.877 43.051 9.132 1.00 25.14 119 ASN A O 1
ATOM 833 N N . GLU A 1 123 ? 66.709 43.778 11.263 1.00 22.62 120 GLU A N 1
ATOM 834 C CA . GLU A 1 123 ? 66.813 45.180 10.878 1.00 28.96 120 GLU A CA 1
ATOM 835 C C . GLU A 1 123 ? 68.185 45.425 10.277 1.00 20.26 120 GLU A C 1
ATOM 836 O O . GLU A 1 123 ? 68.305 46.063 9.239 1.00 26.85 120 GLU A O 1
ATOM 842 N N . VAL A 1 124 ? 69.232 44.912 10.910 1.00 24.03 121 VAL A N 1
ATOM 843 C CA . VAL A 1 124 ? 70.580 45.110 10.370 1.00 19.95 121 VAL A CA 1
ATOM 844 C C . VAL A 1 124 ? 70.662 44.472 8.980 1.00 21.87 121 VAL A C 1
ATOM 845 O O . VAL A 1 124 ? 71.174 45.077 8.064 1.00 19.84 121 VAL A O 1
ATOM 849 N N . GLU A 1 125 ? 70.080 43.288 8.804 1.00 23.47 122 GLU A N 1
ATOM 850 C CA . GLU A 1 125 ? 70.095 42.616 7.496 1.00 23.60 122 GLU A CA 1
ATOM 851 C C . GLU A 1 125 ? 69.378 43.414 6.416 1.00 19.96 122 GLU A C 1
ATOM 852 O O . GLU A 1 125 ? 69.670 43.256 5.241 1.00 22.63 122 GLU A O 1
ATOM 858 N N . SER A 1 126 ? 68.405 44.237 6.792 1.00 21.70 123 SER A N 1
ATOM 859 C CA . SER A 1 126 ? 67.755 45.074 5.792 1.00 21.46 123 SER A CA 1
ATOM 860 C C . SER A 1 126 ? 68.547 46.328 5.419 1.00 21.26 123 SER A C 1
ATOM 861 O O . SER A 1 126 ? 68.133 47.041 4.521 1.00 22.14 123 SER A O 1
ATOM 864 N N . THR A 1 127 ? 69.686 46.575 6.049 1.00 25.01 124 THR A N 1
ATOM 865 C CA . THR A 1 127 ? 70.499 47.722 5.684 1.00 26.33 124 THR A CA 1
ATOM 866 C C . THR A 1 127 ? 71.578 47.312 4.682 1.00 31.06 124 THR A C 1
ATOM 867 O O . THR A 1 127 ? 71.854 46.128 4.504 1.00 26.66 124 THR A O 1
ATOM 871 N N . GLY A 1 128 ? 72.162 48.298 4.002 1.00 27.28 125 GLY A N 1
ATOM 872 C CA . GLY A 1 128 ? 73.141 48.036 2.950 1.00 29.09 125 GLY A CA 1
ATOM 873 C C . GLY A 1 128 ? 74.569 48.203 3.411 1.00 32.39 125 GLY A C 1
ATOM 874 O O . GLY A 1 128 ? 74.844 48.830 4.434 1.00 25.38 125 GLY A O 1
ATOM 875 N N . LEU A 1 129 ? 75.484 47.599 2.663 1.00 25.71 126 LEU A N 1
ATOM 876 C CA . LEU A 1 129 ? 76.904 47.663 3.000 1.00 26.22 126 LEU A CA 1
ATOM 877 C C . LEU A 1 129 ? 77.689 47.510 1.691 1.00 24.35 126 LEU A C 1
ATOM 878 O O . LEU A 1 129 ? 77.757 46.429 1.144 1.00 28.73 126 LEU A O 1
ATOM 883 N N A SER A 1 130 ? 78.246 48.607 1.203 0.55 20.55 127 SER A N 1
ATOM 884 N N B SER A 1 130 ? 78.255 48.602 1.182 0.45 20.73 127 SER A N 1
ATOM 885 C CA A SER A 1 130 ? 78.948 48.639 -0.078 0.55 21.68 127 SER A CA 1
ATOM 886 C CA B SER A 1 130 ? 78.883 48.612 -0.150 0.45 21.64 127 SER A CA 1
ATOM 887 C C A SER A 1 130 ? 80.191 47.768 -0.077 0.55 21.71 127 SER A C 1
ATOM 888 C C B SER A 1 130 ? 80.264 47.979 -0.169 0.45 20.84 127 SER A C 1
ATOM 889 O O A SER A 1 130 ? 80.787 47.525 0.981 0.55 23.78 127 SER A O 1
ATOM 890 O O B SER A 1 130 ? 81.032 48.114 0.775 0.45 22.33 127 SER A O 1
ATOM 895 N N . VAL A 1 131 ? 80.570 47.284 -1.262 1.00 22.42 128 VAL A N 1
ATOM 896 C CA . VAL A 1 131 ? 81.869 46.619 -1.428 1.00 22.53 128 VAL A CA 1
ATOM 897 C C . VAL A 1 131 ? 82.897 47.605 -2.023 1.00 21.96 128 VAL A C 1
ATOM 898 O O . VAL A 1 131 ? 84.104 47.366 -2.039 1.00 22.66 128 VAL A O 1
ATOM 902 N N . ARG A 1 132 ? 82.403 48.718 -2.533 1.00 23.27 129 ARG A N 1
ATOM 903 C CA . ARG A 1 132 ? 83.243 49.635 -3.314 1.00 28.49 129 ARG A CA 1
ATOM 904 C C . ARG A 1 132 ? 84.108 50.522 -2.423 1.00 30.69 129 ARG A C 1
ATOM 905 O O . ARG A 1 132 ? 85.079 51.123 -2.885 1.00 28.17 129 ARG A O 1
ATOM 913 N N . GLU A 1 133 ? 83.779 50.591 -1.139 1.00 22.86 130 GLU A N 1
ATOM 914 C CA . GLU A 1 133 ? 84.652 51.288 -0.192 1.00 23.90 130 GLU A CA 1
ATOM 915 C C . GLU A 1 133 ? 84.440 50.759 1.202 1.00 26.10 130 GLU A C 1
ATOM 916 O O . GLU A 1 133 ? 83.437 50.147 1.467 1.00 22.90 130 GLU A O 1
ATOM 922 N N . LEU A 1 134 ? 85.388 51.003 2.092 1.00 22.03 131 LEU A N 1
ATOM 923 C CA . LEU A 1 134 ? 85.249 50.550 3.479 1.00 26.96 131 LEU A CA 1
ATOM 924 C C . LEU A 1 134 ? 84.082 51.305 4.143 1.00 24.92 131 LEU A C 1
ATOM 925 O O . LEU A 1 134 ? 83.756 52.400 3.719 1.00 25.40 131 LEU A O 1
ATOM 930 N N . PRO A 1 135 ? 83.451 50.714 5.172 1.00 24.86 132 PRO A N 1
ATOM 931 C CA . PRO A 1 135 ? 83.843 49.423 5.750 1.00 20.21 132 PRO A CA 1
ATOM 932 C C . PRO A 1 135 ? 83.259 48.231 4.991 1.00 19.62 132 PRO A C 1
ATOM 933 O O . PRO A 1 135 ? 82.290 48.364 4.264 1.00 20.95 132 PRO A O 1
ATOM 937 N N . LEU A 1 136 ? 83.868 47.074 5.188 1.00 18.03 133 LEU A N 1
ATOM 938 C CA . LEU A 1 136 ? 83.330 45.815 4.728 1.00 20.09 133 LEU A CA 1
ATOM 939 C C . LEU A 1 136 ? 82.779 44.979 5.890 1.00 22.90 133 LEU A C 1
ATOM 940 O O . LEU A 1 136 ? 82.283 43.866 5.683 1.00 21.05 133 LEU A O 1
ATOM 945 N N . LEU A 1 137 ? 82.892 45.511 7.117 1.00 20.72 134 LEU A N 1
ATOM 946 C CA . LEU A 1 137 ? 82.378 44.850 8.314 1.00 19.96 134 LEU A CA 1
ATOM 947 C C . LEU A 1 137 ? 81.831 45.946 9.203 1.00 21.99 134 LEU A C 1
ATOM 948 O O . LEU A 1 137 ? 82.528 46.912 9.436 1.00 21.66 134 LEU A O 1
ATOM 953 N N . ARG A 1 138 ? 80.595 45.803 9.658 1.00 19.21 135 ARG A N 1
ATOM 954 C CA . ARG A 1 138 ? 80.052 46.680 10.689 1.00 20.31 135 ARG A CA 1
ATOM 955 C C . ARG A 1 138 ? 79.533 45.871 11.858 1.00 24.29 135 ARG A C 1
ATOM 956 O O . ARG A 1 138 ? 79.236 44.684 11.715 1.00 18.05 135 ARG A O 1
ATOM 964 N N . ALA A 1 139 ? 79.363 46.545 12.989 1.00 27.50 136 ALA A N 1
ATOM 965 C CA . ALA A 1 139 ? 78.832 45.909 14.183 1.00 23.30 136 ALA A CA 1
ATOM 966 C C . ALA A 1 139 ? 77.813 46.792 14.866 1.00 19.81 136 ALA A C 1
ATOM 967 O O . ALA A 1 139 ? 77.983 48.025 14.977 1.00 20.96 136 ALA A O 1
ATOM 969 N N . VAL A 1 140 ? 76.772 46.142 15.351 1.00 19.46 137 VAL A N 1
ATOM 970 C CA . VAL A 1 140 ? 75.741 46.798 16.120 1.00 18.25 137 VAL A CA 1
ATOM 971 C C . VAL A 1 140 ? 75.582 45.982 17.424 1.00 20.29 137 VAL A C 1
ATOM 972 O O . VAL A 1 140 ? 75.303 44.791 17.392 1.00 20.11 137 VAL A O 1
ATOM 976 N N . LEU A 1 141 ? 75.760 46.646 18.558 1.00 17.18 138 LEU A N 1
ATOM 977 C CA . LEU A 1 141 ? 75.576 46.015 19.856 1.00 19.52 138 LEU A CA 1
ATOM 978 C C . LEU A 1 141 ? 74.260 46.469 20.492 1.00 19.15 138 LEU A C 1
ATOM 979 O O . LEU A 1 141 ? 74.069 47.661 20.757 1.00 21.85 138 LEU A O 1
ATOM 984 N N . GLY A 1 142 ? 73.334 45.525 20.675 1.00 19.04 139 GLY A N 1
ATOM 985 C CA . GLY A 1 142 ? 72.101 45.807 21.384 1.00 21.75 139 GLY A CA 1
ATOM 986 C C . GLY A 1 142 ? 72.169 45.353 22.833 1.00 19.84 139 GLY A C 1
ATOM 987 O O . GLY A 1 142 ? 72.233 44.165 23.099 1.00 17.84 139 GLY A O 1
ATOM 988 N N . ARG A 1 143 ? 72.155 46.282 23.779 1.00 18.68 140 ARG A N 1
ATOM 989 C CA . ARG A 1 143 ? 72.313 45.893 25.198 1.00 18.90 140 ARG A CA 1
ATOM 990 C C . ARG A 1 143 ? 70.987 45.876 25.876 1.00 19.77 140 ARG A C 1
ATOM 991 O O . ARG A 1 143 ? 70.222 46.813 25.760 1.00 24.99 140 ARG A O 1
ATOM 999 N N . PHE A 1 144 ? 70.715 44.819 26.620 1.00 24.03 141 PHE A N 1
ATOM 1000 C CA . PHE A 1 144 ? 69.547 44.799 27.486 1.00 23.73 141 PHE A CA 1
ATOM 1001 C C . PHE A 1 144 ? 69.810 45.435 28.843 1.00 23.23 141 PHE A C 1
ATOM 1002 O O . PHE A 1 144 ? 68.976 46.181 29.374 1.00 23.65 141 PHE A O 1
ATOM 1010 N N . ASP A 1 145 ? 70.943 45.086 29.422 1.00 24.30 142 ASP A N 1
ATOM 1011 C CA . ASP A 1 145 ? 71.332 45.586 30.743 1.00 24.90 142 ASP A CA 1
ATOM 1012 C C . ASP A 1 145 ? 72.846 45.437 30.797 1.00 25.26 142 ASP A C 1
ATOM 1013 O O . ASP A 1 145 ? 73.477 45.178 29.753 1.00 22.57 142 ASP A O 1
ATOM 1018 N N . GLN A 1 146 ? 73.444 45.647 31.962 1.00 21.78 143 GLN A N 1
ATOM 1019 C CA . GLN A 1 146 ? 74.901 45.776 32.052 1.00 24.18 143 GLN A CA 1
ATOM 1020 C C . GLN A 1 146 ? 75.607 44.431 31.833 1.00 26.96 143 GLN A C 1
ATOM 1021 O O . GLN A 1 146 ? 76.833 44.383 31.697 1.00 27.80 143 GLN A O 1
ATOM 1027 N N . LYS A 1 147 ? 74.852 43.343 31.775 1.00 20.22 144 LYS A N 1
ATOM 1028 C CA . LYS A 1 147 ? 75.485 42.022 31.622 1.00 22.51 144 LYS A CA 1
ATOM 1029 C C . LYS A 1 147 ? 74.844 41.118 30.561 1.00 23.91 144 LYS A C 1
ATOM 1030 O O . LYS A 1 147 ? 75.266 39.960 30.395 1.00 20.02 144 LYS A O 1
ATOM 1036 N N . ASP A 1 148 ? 73.844 41.631 29.835 1.00 28.75 145 ASP A N 1
ATOM 1037 C CA . ASP A 1 148 ? 73.244 40.869 28.728 1.00 23.43 145 ASP A CA 1
ATOM 1038 C C . ASP A 1 148 ? 73.096 41.718 27.456 1.00 21.53 145 ASP A C 1
ATOM 1039 O O . ASP A 1 148 ? 72.642 42.848 27.528 1.00 23.67 145 ASP A O 1
ATOM 1044 N N . ALA A 1 149 ? 73.488 41.178 26.294 1.00 18.50 146 ALA A N 1
ATOM 1045 C CA . ALA A 1 149 ? 73.455 41.939 25.042 1.00 21.86 146 ALA A CA 1
ATOM 1046 C C . ALA A 1 149 ? 73.416 40.985 23.858 1.00 22.53 146 ALA A C 1
ATOM 1047 O O . ALA A 1 149 ? 73.680 39.779 24.010 1.00 19.14 146 ALA A O 1
ATOM 1049 N N . VAL A 1 150 ? 73.065 41.541 22.706 1.00 20.31 147 VAL A N 1
ATOM 1050 C CA . VAL A 1 150 ? 73.149 40.855 21.430 1.00 17.42 147 VAL A CA 1
ATOM 1051 C C . VAL A 1 150 ? 74.115 41.632 20.518 1.00 20.83 147 VAL A C 1
ATOM 1052 O O . VAL A 1 150 ? 73.937 42.822 20.315 1.00 21.91 147 VAL A O 1
ATOM 1056 N N . LEU A 1 151 ? 75.135 40.958 20.000 1.00 17.60 148 LEU A N 1
ATOM 1057 C CA . LEU A 1 151 ? 76.075 41.575 19.090 1.00 18.28 148 LEU A CA 1
ATOM 1058 C C . LEU A 1 151 ? 75.754 41.121 17.668 1.00 21.29 148 LEU A C 1
ATOM 1059 O O . LEU A 1 151 ? 75.763 39.908 17.401 1.00 22.72 148 LEU A O 1
ATOM 1064 N N . VAL A 1 152 ? 75.467 42.069 16.780 1.00 20.42 149 VAL A N 1
ATOM 1065 C CA . VAL A 1 152 ? 75.213 41.756 15.368 1.00 17.24 149 VAL A CA 1
ATOM 1066 C C . VAL A 1 152 ? 76.370 42.212 14.498 1.00 19.14 149 VAL A C 1
ATOM 1067 O O . VAL A 1 152 ? 76.759 43.369 14.512 1.00 19.50 149 VAL A O 1
ATOM 1071 N N . LEU A 1 153 ? 76.919 41.276 13.742 1.00 21.80 150 LEU A N 1
ATOM 1072 C CA . LEU A 1 153 ? 77.896 41.613 12.736 1.00 19.88 150 LEU A CA 1
ATOM 1073 C C . LEU A 1 153 ? 77.337 41.472 11.320 1.00 23.93 150 LEU A C 1
ATOM 1074 O O . LEU A 1 153 ? 76.549 40.558 10.999 1.00 20.79 150 LEU A O 1
ATOM 1079 N N . ILE A 1 154 ? 77.774 42.374 10.465 1.00 17.50 151 ILE A N 1
ATOM 1080 C CA . ILE A 1 154 ? 77.430 42.315 9.061 1.00 19.00 151 ILE A CA 1
ATOM 1081 C C . ILE A 1 154 ? 78.667 42.563 8.234 1.00 19.08 151 ILE A C 1
ATOM 1082 O O . ILE A 1 154 ? 79.465 43.442 8.524 1.00 20.96 151 ILE A O 1
ATOM 1087 N N . ALA A 1 155 ? 78.819 41.745 7.205 1.00 17.12 152 ALA A N 1
ATOM 1088 C CA . ALA A 1 155 ? 79.989 41.799 6.353 1.00 22.80 152 ALA A CA 1
ATOM 1089 C C . ALA A 1 155 ? 79.575 41.543 4.925 1.00 19.55 152 ALA A C 1
ATOM 1090 O O . ALA A 1 155 ? 78.638 40.781 4.663 1.00 16.81 152 ALA A O 1
ATOM 1092 N N . HIS A 1 156 ? 80.294 42.149 3.995 1.00 18.24 153 HIS A N 1
ATOM 1093 C CA . HIS A 1 156 ? 79.997 41.915 2.609 1.00 21.79 153 HIS A CA 1
ATOM 1094 C C . HIS A 1 156 ? 80.354 40.477 2.265 1.00 22.14 153 HIS A C 1
ATOM 1095 O O . HIS A 1 156 ? 81.389 39.945 2.670 1.00 22.15 153 HIS A O 1
ATOM 1102 N N . HIS A 1 157 ? 79.471 39.842 1.515 1.00 19.28 154 HIS A N 1
ATOM 1103 C CA . HIS A 1 157 ? 79.547 38.402 1.313 1.00 19.04 154 HIS A CA 1
ATOM 1104 C C . HIS A 1 157 ? 80.566 38.021 0.226 1.00 20.81 154 HIS A C 1
ATOM 1105 O O . HIS A 1 157 ? 80.849 36.826 0.011 1.00 22.94 154 HIS A O 1
ATOM 1112 N N . THR A 1 158 ? 81.131 39.031 -0.455 1.00 19.08 155 THR A N 1
ATOM 1113 C CA . THR A 1 158 ? 82.339 38.811 -1.267 1.00 21.44 155 THR A CA 1
ATOM 1114 C C . THR A 1 158 ? 83.576 38.669 -0.383 1.00 21.94 155 THR A C 1
ATOM 1115 O O . THR A 1 158 ? 84.592 38.134 -0.821 1.00 21.73 155 THR A O 1
ATOM 1119 N N . ALA A 1 159 ? 83.472 39.135 0.867 1.00 18.95 156 ALA A N 1
ATOM 1120 C CA . ALA A 1 159 ? 84.590 39.201 1.794 1.00 21.03 156 ALA A CA 1
ATOM 1121 C C . ALA A 1 159 ? 84.568 38.087 2.853 1.00 20.74 156 ALA A C 1
ATOM 1122 O O . ALA A 1 159 ? 85.584 37.806 3.448 1.00 24.23 156 ALA A O 1
ATOM 1124 N N . ALA A 1 160 ? 83.408 37.490 3.108 1.00 16.68 157 ALA A N 1
ATOM 1125 C CA . ALA A 1 160 ? 83.247 36.531 4.198 1.00 19.20 157 ALA A CA 1
ATOM 1126 C C . ALA A 1 160 ? 82.118 35.583 3.918 1.00 16.43 157 ALA A C 1
ATOM 1127 O O . ALA A 1 160 ? 81.067 35.988 3.437 1.00 19.65 157 ALA A O 1
ATOM 1129 N N . ASP A 1 161 ? 82.353 34.308 4.188 1.00 17.84 158 ASP A N 1
ATOM 1130 C CA . ASP A 1 161 ? 81.303 33.301 4.251 1.00 19.84 158 ASP A CA 1
ATOM 1131 C C . ASP A 1 161 ? 80.973 32.916 5.723 1.00 21.79 158 ASP A C 1
ATOM 1132 O O . ASP A 1 161 ? 81.469 33.549 6.662 1.00 20.12 158 ASP A O 1
ATOM 1137 N N . ALA A 1 162 ? 80.106 31.923 5.918 1.00 18.03 159 ALA A N 1
ATOM 1138 C CA . ALA A 1 162 ? 79.655 31.570 7.277 1.00 19.71 159 ALA A CA 1
ATOM 1139 C C . ALA A 1 162 ? 80.832 31.196 8.171 1.00 20.49 159 ALA A C 1
ATOM 1140 O O . ALA A 1 162 ? 80.930 31.659 9.313 1.00 23.77 159 ALA A O 1
ATOM 1142 N N . TRP A 1 163 ? 81.763 30.423 7.642 1.00 21.40 160 TRP A N 1
ATOM 1143 C CA . TRP A 1 163 ? 82.926 29.991 8.426 1.00 20.00 160 TRP A CA 1
ATOM 1144 C C . TRP A 1 163 ? 83.755 31.209 8.825 1.00 22.84 160 TRP A C 1
ATOM 1145 O O . TRP A 1 163 ? 84.209 31.340 9.982 1.00 22.13 160 TRP A O 1
ATOM 1156 N N . ALA A 1 164 ? 83.900 32.144 7.895 1.00 19.09 161 ALA A N 1
ATOM 1157 C CA . ALA A 1 164 ? 84.634 33.380 8.180 1.00 18.23 161 ALA A CA 1
ATOM 1158 C C . ALA A 1 164 ? 83.985 34.192 9.290 1.00 17.54 161 ALA A C 1
ATOM 1159 O O . ALA A 1 164 ? 84.682 34.829 10.066 1.00 18.55 161 ALA A O 1
ATOM 1169 N N . HIS A 1 166 ? 82.258 33.038 11.823 1.00 19.81 163 HIS A N 1
ATOM 1170 C CA . HIS A 1 166 ? 82.617 32.356 13.077 1.00 19.60 163 HIS A CA 1
ATOM 1171 C C . HIS A 1 166 ? 84.035 32.797 13.501 1.00 26.72 163 HIS A C 1
ATOM 1172 O O . HIS A 1 166 ? 84.242 33.177 14.660 1.00 26.81 163 HIS A O 1
ATOM 1179 N N . VAL A 1 167 ? 84.984 32.820 12.560 1.00 23.34 164 VAL A N 1
ATOM 1180 C CA . VAL A 1 167 ? 86.358 33.264 12.835 1.00 18.94 164 VAL A CA 1
ATOM 1181 C C . VAL A 1 167 ? 86.402 34.733 13.303 1.00 18.81 164 VAL A C 1
ATOM 1182 O O . VAL A 1 167 ? 87.125 35.074 14.256 1.00 21.50 164 VAL A O 1
ATOM 1186 N N . ILE A 1 168 ? 85.621 35.608 12.671 1.00 19.07 165 ILE A N 1
ATOM 1187 C CA . ILE A 1 168 ? 85.632 37.031 12.998 1.00 17.66 165 ILE A CA 1
ATOM 1188 C C . ILE A 1 168 ? 85.179 37.259 14.449 1.00 19.19 165 ILE A C 1
ATOM 1189 O O . ILE A 1 168 ? 85.726 38.095 15.177 1.00 21.85 165 ILE A O 1
ATOM 1194 N N . ALA A 1 169 ? 84.141 36.533 14.840 1.00 17.92 166 ALA A N 1
ATOM 1195 C CA . ALA A 1 169 ? 83.565 36.663 16.157 1.00 23.56 166 ALA A CA 1
ATOM 1196 C C . ALA A 1 169 ? 84.572 36.147 17.185 1.00 28.04 166 ALA A C 1
ATOM 1197 O O . ALA A 1 169 ? 84.793 36.781 18.222 1.00 21.67 166 ALA A O 1
ATOM 1199 N N . ARG A 1 170 ? 85.234 35.038 16.864 1.00 20.72 167 ARG A N 1
ATOM 1200 C CA . ARG A 1 170 ? 86.185 34.445 17.807 1.00 19.19 167 ARG A CA 1
ATOM 1201 C C . ARG A 1 170 ? 87.359 35.380 17.999 1.00 21.24 167 ARG A C 1
ATOM 1202 O O . ARG A 1 170 ? 87.767 35.672 19.137 1.00 20.65 167 ARG A O 1
ATOM 1210 N N . ASP A 1 171 ? 87.903 35.853 16.889 1.00 18.98 168 ASP A N 1
ATOM 1211 C CA . ASP A 1 171 ? 89.029 36.760 16.929 1.00 23.13 168 ASP A CA 1
ATOM 1212 C C . ASP A 1 171 ? 88.658 38.038 17.687 1.00 20.95 168 ASP A C 1
ATOM 1213 O O . ASP A 1 171 ? 89.442 38.535 18.483 1.00 19.18 168 ASP A O 1
ATOM 1218 N N . LEU A 1 172 ? 87.482 38.577 17.393 1.00 21.92 169 LEU A N 1
ATOM 1219 C CA . LEU A 1 172 ? 87.040 39.844 17.986 1.00 22.01 169 LEU A CA 1
ATOM 1220 C C . LEU A 1 172 ? 86.981 39.770 19.495 1.00 20.72 169 LEU A C 1
ATOM 1221 O O . LEU A 1 172 ? 87.508 40.632 20.187 1.00 23.59 169 LEU A O 1
ATOM 1226 N N . LEU A 1 173 ? 86.316 38.734 20.001 1.00 21.94 170 LEU A N 1
ATOM 1227 C CA . LEU A 1 173 ? 86.139 38.610 21.440 1.00 22.47 170 LEU A CA 1
ATOM 1228 C C . LEU A 1 173 ? 87.438 38.222 22.150 1.00 22.55 170 LEU A C 1
ATOM 1229 O O . LEU A 1 173 ? 87.651 38.596 23.309 1.00 20.42 170 LEU A O 1
ATOM 1234 N N . ASN A 1 174 ? 88.329 37.537 21.448 1.00 20.98 171 ASN A N 1
ATOM 1235 C CA . ASN A 1 174 ? 89.668 37.248 21.988 1.00 22.76 171 ASN A CA 1
ATOM 1236 C C . ASN A 1 174 ? 90.508 38.525 22.080 1.00 23.65 171 ASN A C 1
ATOM 1237 O O . ASN A 1 174 ? 91.113 38.805 23.103 1.00 24.17 171 ASN A O 1
ATOM 1242 N N . LEU A 1 175 ? 90.536 39.309 21.000 1.00 21.70 172 LEU A N 1
ATOM 1243 C CA . LEU A 1 175 ? 91.309 40.552 21.000 1.00 18.27 172 LEU A CA 1
ATOM 1244 C C . LEU A 1 175 ? 90.739 41.542 22.055 1.00 20.42 172 LEU A C 1
ATOM 1245 O O . LEU A 1 175 ? 91.485 42.276 22.701 1.00 18.82 172 LEU A O 1
ATOM 1250 N N . TYR A 1 176 ? 89.418 41.561 22.199 1.00 20.31 173 TYR A N 1
ATOM 1251 C CA . TYR A 1 176 ? 88.757 42.365 23.231 1.00 21.94 173 TYR A CA 1
ATOM 1252 C C . TYR A 1 176 ? 89.227 41.927 24.629 1.00 24.31 173 TYR A C 1
ATOM 1253 O O . TYR A 1 176 ? 89.688 42.738 25.429 1.00 26.82 173 TYR A O 1
ATOM 1262 N N . ALA A 1 177 ? 89.146 40.634 24.912 1.00 21.53 174 ALA A N 1
ATOM 1263 C CA . ALA A 1 177 ? 89.581 40.132 26.202 1.00 21.68 174 ALA A CA 1
ATOM 1264 C C . ALA A 1 177 ? 91.023 40.496 26.449 1.00 25.44 174 ALA A C 1
ATOM 1265 O O . ALA A 1 177 ? 91.367 40.907 27.541 1.00 26.38 174 ALA A O 1
ATOM 1267 N N . ALA A 1 178 ? 91.891 40.352 25.460 1.00 20.93 175 ALA A N 1
ATOM 1268 C CA . ALA A 1 178 ? 93.296 40.656 25.734 1.00 24.35 175 ALA A CA 1
ATOM 1269 C C . ALA A 1 178 ? 93.458 42.149 26.089 1.00 25.62 175 ALA A C 1
ATOM 1270 O O . ALA A 1 178 ? 94.191 42.494 27.009 1.00 28.74 175 ALA A O 1
ATOM 1272 N N . ARG A 1 179 ? 92.754 43.028 25.379 1.00 24.37 176 ARG A N 1
ATOM 1273 C CA . ARG A 1 179 ? 92.801 44.467 25.678 1.00 21.21 176 ARG A CA 1
ATOM 1274 C C . ARG A 1 179 ? 92.331 44.760 27.079 1.00 22.05 176 ARG A C 1
ATOM 1275 O O . ARG A 1 179 ? 92.893 45.620 27.750 1.00 24.85 176 ARG A O 1
ATOM 1283 N N . ARG A 1 180 ? 91.319 44.020 27.537 1.00 27.25 177 ARG A N 1
ATOM 1284 C CA . ARG A 1 180 ? 90.811 44.153 28.890 1.00 24.78 177 ARG A CA 1
ATOM 1285 C C . ARG A 1 180 ? 91.772 43.557 29.914 1.00 22.76 177 ARG A C 1
ATOM 1286 O O . ARG A 1 180 ? 91.604 43.747 31.100 1.00 27.86 177 ARG A O 1
ATOM 1294 N N . GLY A 1 181 ? 92.765 42.799 29.468 1.00 25.53 178 GLY A N 1
ATOM 1295 C CA . GLY A 1 181 ? 93.679 42.165 30.403 1.00 28.58 178 GLY A CA 1
ATOM 1296 C C . GLY A 1 181 ? 93.146 40.893 31.046 1.00 28.08 178 GLY A C 1
ATOM 1297 O O . GLY A 1 181 ? 93.497 40.570 32.180 1.00 32.06 178 GLY A O 1
ATOM 1298 N N . ASN A 1 182 ? 92.290 40.189 30.319 1.00 25.10 179 ASN A N 1
ATOM 1299 C CA . ASN A 1 182 ? 91.670 38.959 30.791 1.00 31.03 179 ASN A CA 1
ATOM 1300 C C . ASN A 1 182 ? 92.343 37.814 30.084 1.00 29.07 179 ASN A C 1
ATOM 1301 O O . ASN A 1 182 ? 92.789 37.971 28.953 1.00 29.33 179 ASN A O 1
ATOM 1306 N N . PRO A 1 183 ? 92.351 36.636 30.703 1.00 30.64 180 PRO A N 1
ATOM 1307 C CA . PRO A 1 183 ? 93.102 35.524 30.128 1.00 31.70 180 PRO A CA 1
ATOM 1308 C C . PRO A 1 183 ? 92.414 34.914 28.916 1.00 35.52 180 PRO A C 1
ATOM 1309 O O . PRO A 1 183 ? 91.195 34.644 28.931 1.00 36.41 180 PRO A O 1
ATOM 1313 N N . VAL A 1 184 ? 93.202 34.785 27.849 1.00 33.05 181 VAL A N 1
ATOM 1314 C CA . VAL A 1 184 ? 92.792 34.156 26.595 1.00 27.11 181 VAL A CA 1
ATOM 1315 C C . VAL A 1 184 ? 94.051 33.579 25.995 1.00 29.10 181 VAL A C 1
ATOM 1316 O O . VAL A 1 184 ? 95.117 34.110 26.189 1.00 32.42 181 VAL A O 1
ATOM 1320 N N . PRO A 1 185 ? 93.924 32.504 25.228 1.00 34.19 182 PRO A N 1
ATOM 1321 C CA . PRO A 1 185 ? 95.085 31.976 24.514 1.00 31.37 182 PRO A CA 1
ATOM 1322 C C . PRO A 1 185 ? 95.468 32.859 23.342 1.00 34.44 182 PRO A C 1
ATOM 1323 O O . PRO A 1 185 ? 94.628 33.659 22.875 1.00 27.88 182 PRO A O 1
ATOM 1327 N N . PRO A 1 186 ? 96.718 32.743 22.870 1.00 34.84 183 PRO A N 1
ATOM 1328 C CA . PRO A 1 186 ? 97.084 33.517 21.677 1.00 40.21 183 PRO A CA 1
ATOM 1329 C C . PRO A 1 186 ? 96.288 33.068 20.467 1.00 39.89 183 PRO A C 1
ATOM 1330 O O . PRO A 1 186 ? 95.915 31.893 20.374 1.00 31.96 183 PRO A O 1
ATOM 1334 N N . LEU A 1 187 ? 96.037 33.996 19.555 1.00 29.48 184 LEU A N 1
ATOM 1335 C CA . LEU A 1 187 ? 95.438 33.655 18.279 1.00 34.42 184 LEU A CA 1
ATOM 1336 C C . LEU A 1 187 ? 96.540 33.146 17.375 1.00 31.68 184 LEU A C 1
ATOM 1337 O O . LEU A 1 187 ? 97.639 33.683 17.397 1.00 30.96 184 LEU A O 1
ATOM 1342 N N . PRO A 1 188 ? 96.255 32.118 16.567 1.00 33.66 185 PRO A N 1
ATOM 1343 C CA . PRO A 1 188 ? 97.248 31.744 15.558 1.00 39.88 185 PRO A CA 1
ATOM 1344 C C . PRO A 1 188 ? 97.427 32.850 14.500 1.00 36.49 185 PRO A C 1
ATOM 1345 O O . PRO A 1 188 ? 96.531 33.648 14.278 1.00 33.06 185 PRO A O 1
ATOM 1349 N N . GLU A 1 189 ? 98.582 32.910 13.867 1.00 40.26 186 GLU A N 1
ATOM 1350 C CA . GLU A 1 189 ? 98.789 33.849 12.782 1.00 35.55 186 GLU A CA 1
ATOM 1351 C C . GLU A 1 189 ? 97.927 33.400 11.594 1.00 36.26 186 GLU A C 1
ATOM 1352 O O . GLU A 1 189 ? 97.990 32.250 11.185 1.00 36.44 186 GLU A O 1
ATOM 1358 N N . PRO A 1 190 ? 97.079 34.292 11.065 1.00 27.53 187 PRO A N 1
ATOM 1359 C CA . PRO A 1 190 ? 96.231 33.770 10.001 1.00 29.89 187 PRO A CA 1
ATOM 1360 C C . PRO A 1 190 ? 96.868 33.879 8.634 1.00 31.01 187 PRO A C 1
ATOM 1361 O O . PRO A 1 190 ? 97.665 34.768 8.352 1.00 34.65 187 PRO A O 1
ATOM 1365 N N . ALA A 1 191 ? 96.491 32.965 7.772 1.00 26.32 188 ALA A N 1
ATOM 1366 C CA . ALA A 1 191 ? 96.808 33.106 6.364 1.00 29.27 188 ALA A CA 1
ATOM 1367 C C . ALA A 1 191 ? 95.824 34.154 5.810 1.00 29.84 188 ALA A C 1
ATOM 1368 O O . ALA A 1 191 ? 94.658 34.200 6.210 1.00 28.39 188 ALA A O 1
ATOM 1370 N N . GLN A 1 192 ? 96.297 35.020 4.931 1.00 28.92 189 GLN A N 1
ATOM 1371 C CA . GLN A 1 192 ? 95.412 35.990 4.304 1.00 24.65 189 GLN A CA 1
ATOM 1372 C C . GLN A 1 192 ? 94.704 35.406 3.063 1.00 27.66 189 GLN A C 1
ATOM 1373 O O . GLN A 1 192 ? 95.197 34.464 2.419 1.00 27.35 189 GLN A O 1
ATOM 1379 N N . HIS A 1 193 ? 93.550 35.963 2.716 1.00 19.26 190 HIS A N 1
ATOM 1380 C CA . HIS A 1 193 ? 92.813 35.441 1.592 1.00 21.93 190 HIS A CA 1
ATOM 1381 C C . HIS A 1 193 ? 93.631 35.507 0.284 1.00 26.13 190 HIS A C 1
ATOM 1382 O O . HIS A 1 193 ? 93.459 34.663 -0.567 1.00 22.56 190 HIS A O 1
ATOM 1389 N N . ALA A 1 194 ? 94.534 36.485 0.150 1.00 25.21 191 ALA A N 1
ATOM 1390 C CA . ALA A 1 194 ? 95.314 36.619 -1.061 1.00 25.89 191 ALA A CA 1
ATOM 1391 C C . ALA A 1 194 ? 96.185 35.394 -1.213 1.00 28.39 191 ALA A C 1
ATOM 1392 O O . ALA A 1 194 ? 96.440 34.947 -2.322 1.00 27.99 191 ALA A O 1
ATOM 1394 N N A GLU A 1 195 ? 96.649 34.856 -0.097 0.51 21.61 192 GLU A N 1
ATOM 1395 N N B GLU A 1 195 ? 96.665 34.843 -0.101 0.49 21.63 192 GLU A N 1
ATOM 1396 C CA A GLU A 1 195 ? 97.479 33.667 -0.157 0.51 24.93 192 GLU A CA 1
ATOM 1397 C CA B GLU A 1 195 ? 97.491 33.638 -0.192 0.49 25.00 192 GLU A CA 1
ATOM 1398 C C A GLU A 1 195 ? 96.655 32.504 -0.724 0.51 22.59 192 GLU A C 1
ATOM 1399 C C B GLU A 1 195 ? 96.639 32.509 -0.767 0.49 22.58 192 GLU A C 1
ATOM 1400 O O A GLU A 1 195 ? 97.147 31.720 -1.550 0.51 23.48 192 GLU A O 1
ATOM 1401 O O B GLU A 1 195 ? 97.096 31.745 -1.630 0.49 23.45 192 GLU A O 1
ATOM 1412 N N . PHE A 1 196 ? 95.390 32.420 -0.315 1.00 27.02 193 PHE A N 1
ATOM 1413 C CA . PHE A 1 196 ? 94.504 31.382 -0.830 1.00 23.57 193 PHE A CA 1
ATOM 1414 C C . PHE A 1 196 ? 94.225 31.573 -2.327 1.00 28.05 193 PHE A C 1
ATOM 1415 O O . PHE A 1 196 ? 94.198 30.611 -3.113 1.00 28.13 193 PHE A O 1
ATOM 1423 N N . ALA A 1 197 ? 93.995 32.815 -2.730 1.00 23.74 194 ALA A N 1
ATOM 1424 C CA . ALA A 1 197 ? 93.764 33.094 -4.131 1.00 25.45 194 ALA A CA 1
ATOM 1425 C C . ALA A 1 197 ? 94.940 32.578 -4.955 1.00 22.80 194 ALA A C 1
ATOM 1426 O O . ALA A 1 197 ? 94.744 32.044 -6.052 1.00 26.94 194 ALA A O 1
ATOM 1428 N N A ARG A 1 198 ? 96.156 32.709 -4.432 0.41 27.99 195 ARG A N 1
ATOM 1429 N N B ARG A 1 198 ? 96.153 32.725 -4.423 0.59 28.27 195 ARG A N 1
ATOM 1430 C CA A ARG A 1 198 ? 97.335 32.211 -5.146 0.41 31.34 195 ARG A CA 1
ATOM 1431 C CA B ARG A 1 198 ? 97.352 32.209 -5.094 0.59 31.76 195 ARG A CA 1
ATOM 1432 C C A ARG A 1 198 ? 97.399 30.687 -5.111 0.41 29.52 195 ARG A C 1
ATOM 1433 C C B ARG A 1 198 ? 97.355 30.691 -5.115 0.59 29.56 195 ARG A C 1
ATOM 1434 O O A ARG A 1 198 ? 97.686 30.034 -6.120 0.41 27.15 195 ARG A O 1
ATOM 1435 O O B ARG A 1 198 ? 97.565 30.051 -6.151 0.59 29.48 195 ARG A O 1
ATOM 1450 N N . TRP A 1 199 ? 97.142 30.113 -3.942 1.00 30.44 196 TRP A N 1
ATOM 1451 C CA . TRP A 1 199 ? 97.237 28.684 -3.795 1.00 25.76 196 TRP A CA 1
ATOM 1452 C C . TRP A 1 199 ? 96.210 27.992 -4.711 1.00 25.75 196 TRP A C 1
ATOM 1453 O O . TRP A 1 199 ? 96.508 26.968 -5.320 1.00 26.85 196 TRP A O 1
ATOM 1464 N N . GLU A 1 200 ? 95.001 28.535 -4.813 1.00 27.49 197 GLU A N 1
ATOM 1465 C CA . GLU A 1 200 ? 93.972 27.803 -5.568 1.00 27.98 197 GLU A CA 1
ATOM 1466 C C . GLU A 1 200 ? 94.307 27.795 -7.066 1.00 29.00 197 GLU A C 1
ATOM 1467 O O . GLU A 1 200 ? 93.989 26.847 -7.773 1.00 28.79 197 GLU A O 1
ATOM 1473 N N . ARG A 1 201 ? 94.996 28.820 -7.540 1.00 30.40 198 ARG A N 1
ATOM 1474 C CA . ARG A 1 201 ? 95.401 28.855 -8.940 1.00 35.23 198 ARG A CA 1
ATOM 1475 C C . ARG A 1 201 ? 96.575 27.906 -9.196 1.00 32.74 198 ARG A C 1
ATOM 1476 O O . ARG A 1 201 ? 96.680 27.357 -10.256 1.00 35.13 198 ARG A O 1
ATOM 1484 N N . GLU A 1 202 ? 97.441 27.685 -8.211 1.00 38.15 199 GLU A N 1
ATOM 1485 C CA . GLU A 1 202 ? 98.487 26.673 -8.335 1.00 38.43 199 GLU A CA 1
ATOM 1486 C C . GLU A 1 202 ? 97.869 25.284 -8.393 1.00 37.62 199 GLU A C 1
ATOM 1487 O O . GLU A 1 202 ? 98.284 24.428 -9.176 1.00 36.06 199 GLU A O 1
ATOM 1493 N N . ALA A 1 203 ? 96.865 25.077 -7.550 1.00 37.84 200 ALA A N 1
ATOM 1494 C CA . ALA A 1 203 ? 96.188 23.807 -7.472 1.00 37.64 200 ALA A CA 1
ATOM 1495 C C . ALA A 1 203 ? 95.469 23.516 -8.777 1.00 37.61 200 ALA A C 1
ATOM 1496 O O . ALA A 1 203 ? 95.384 22.363 -9.197 1.00 44.68 200 ALA A O 1
ATOM 1498 N N . ALA A 1 204 ? 94.976 24.562 -9.434 1.00 38.72 201 ALA A N 1
ATOM 1499 C CA . ALA A 1 204 ? 94.221 24.384 -10.680 1.00 39.91 201 ALA A CA 1
ATOM 1500 C C . ALA A 1 204 ? 95.083 23.856 -11.813 1.00 41.86 201 ALA A C 1
ATOM 1501 O O . ALA A 1 204 ? 94.556 23.373 -12.796 1.00 36.40 201 ALA A O 1
ATOM 1503 N N . GLU A 1 205 ? 96.402 23.930 -11.683 1.00 47.24 202 GLU A N 1
ATOM 1504 C CA . GLU A 1 205 ? 97.281 23.389 -12.723 1.00 45.81 202 GLU A CA 1
ATOM 1505 C C . GLU A 1 205 ? 97.745 21.956 -12.430 1.00 47.77 202 GLU A C 1
ATOM 1506 O O . GLU A 1 205 ? 98.478 21.353 -13.216 1.00 53.04 202 GLU A O 1
ATOM 1512 N N . ALA A 1 206 ? 97.314 21.410 -11.299 1.00 44.83 203 ALA A N 1
ATOM 1513 C CA . ALA A 1 206 ? 97.718 20.070 -10.894 1.00 46.24 203 ALA A CA 1
ATOM 1514 C C . ALA A 1 206 ? 97.181 18.970 -11.834 1.00 49.40 203 ALA A C 1
ATOM 1515 O O . ALA A 1 206 ? 96.141 19.127 -12.460 1.00 43.51 203 ALA A O 1
ATOM 1517 N N . PRO A 1 207 ? 97.878 17.831 -11.908 1.00 53.54 204 PRO A N 1
ATOM 1518 C CA . PRO A 1 207 ? 97.462 16.803 -12.881 1.00 51.71 204 PRO A CA 1
ATOM 1519 C C . PRO A 1 207 ? 96.068 16.227 -12.634 1.00 52.46 204 PRO A C 1
ATOM 1520 O O . PRO A 1 207 ? 95.378 15.906 -13.603 1.00 54.95 204 PRO A O 1
ATOM 1524 N N . ARG A 1 208 ? 95.647 16.117 -11.374 1.00 51.48 205 ARG A N 1
ATOM 1525 C CA . ARG A 1 208 ? 94.318 15.576 -11.065 1.00 43.71 205 ARG A CA 1
ATOM 1526 C C . ARG A 1 208 ? 93.205 16.403 -11.696 1.00 48.44 205 ARG A C 1
ATOM 1527 O O . ARG A 1 208 ? 92.070 15.946 -11.808 1.00 43.54 205 ARG A O 1
ATOM 1535 N N . VAL A 1 209 ? 93.519 17.633 -12.079 1.00 35.91 206 VAL A N 1
ATOM 1536 C CA . VAL A 1 209 ? 92.496 18.528 -12.577 1.00 37.27 206 VAL A CA 1
ATOM 1537 C C . VAL A 1 209 ? 91.955 17.980 -13.894 1.00 35.38 206 VAL A C 1
ATOM 1538 O O . VAL A 1 209 ? 90.748 17.915 -14.095 1.00 36.40 206 VAL A O 1
ATOM 1542 N N . ALA A 1 210 ? 92.860 17.570 -14.771 1.00 45.54 207 ALA A N 1
ATOM 1543 C CA . ALA A 1 210 ? 92.471 17.038 -16.063 1.00 44.29 207 ALA A CA 1
ATOM 1544 C C . ALA A 1 210 ? 91.636 15.777 -15.865 1.00 42.02 207 ALA A C 1
ATOM 1545 O O . ALA A 1 210 ? 90.627 15.598 -16.534 1.00 37.83 207 ALA A O 1
ATOM 1547 N N . VAL A 1 211 ? 92.052 14.921 -14.930 1.00 37.63 208 VAL A N 1
ATOM 1548 C CA . VAL A 1 211 ? 91.280 13.741 -14.553 1.00 40.53 208 VAL A CA 1
ATOM 1549 C C . VAL A 1 211 ? 89.859 14.135 -14.074 1.00 41.25 208 VAL A C 1
ATOM 1550 O O . VAL A 1 211 ? 88.865 13.512 -14.458 1.00 35.96 208 VAL A O 1
ATOM 1554 N N . SER A 1 212 ? 89.752 15.176 -13.251 1.00 35.03 209 SER A N 1
ATOM 1555 C CA . SER A 1 212 ? 88.459 15.545 -12.708 1.00 33.70 209 SER A CA 1
ATOM 1556 C C . SER A 1 212 ? 87.562 16.138 -13.800 1.00 34.96 209 SER A C 1
ATOM 1557 O O . SER A 1 212 ? 86.357 15.886 -13.835 1.00 32.67 209 SER A O 1
ATOM 1560 N N . LYS A 1 213 ? 88.158 16.936 -14.681 1.00 33.65 210 LYS A N 1
ATOM 1561 C CA . LYS A 1 213 ? 87.422 17.528 -15.806 1.00 36.13 210 LYS A CA 1
ATOM 1562 C C . LYS A 1 213 ? 86.823 16.427 -16.660 1.00 34.00 210 LYS A C 1
ATOM 1563 O O . LYS A 1 213 ? 85.683 16.544 -17.095 1.00 35.66 210 LYS A O 1
ATOM 1569 N N . GLU A 1 214 ? 87.581 15.361 -16.876 1.00 35.21 211 GLU A N 1
ATOM 1570 C CA . GLU A 1 214 ? 87.081 14.253 -17.697 1.00 35.94 211 GLU A CA 1
ATOM 1571 C C . GLU A 1 214 ? 85.963 13.550 -16.945 1.00 39.67 211 GLU A C 1
ATOM 1572 O O . GLU A 1 214 ? 84.981 13.162 -17.549 1.00 35.20 211 GLU A O 1
ATOM 1578 N N . PHE A 1 215 ? 86.091 13.412 -15.627 1.00 41.19 212 PHE A N 1
ATOM 1579 C CA . PHE A 1 215 ? 84.994 12.861 -14.828 1.00 34.04 212 PHE A CA 1
ATOM 1580 C C . PHE A 1 215 ? 83.703 13.675 -14.982 1.00 32.86 212 PHE A C 1
ATOM 1581 O O . PHE A 1 215 ? 82.631 13.118 -15.178 1.00 32.67 212 PHE A O 1
ATOM 1589 N N . TRP A 1 216 ? 83.799 14.998 -14.900 1.00 32.39 213 TRP A N 1
ATOM 1590 C CA . TRP A 1 216 ? 82.612 15.845 -14.924 1.00 30.97 213 TRP A CA 1
ATOM 1591 C C . TRP A 1 216 ? 81.942 15.917 -16.295 1.00 31.20 213 TRP A C 1
ATOM 1592 O O . TRP A 1 216 ? 80.714 15.926 -16.379 1.00 30.57 213 TRP A O 1
ATOM 1603 N N . ARG A 1 217 ? 82.747 15.984 -17.358 1.00 32.12 214 ARG A N 1
ATOM 1604 C CA . ARG A 1 217 ? 82.228 15.951 -18.721 1.00 36.37 214 ARG A CA 1
ATOM 1605 C C . ARG A 1 217 ? 81.338 14.719 -18.876 1.00 32.82 214 ARG A C 1
ATOM 1606 O O . ARG A 1 217 ? 80.218 14.800 -19.398 1.00 34.44 214 ARG A O 1
ATOM 1614 N N . LYS A 1 218 ? 81.833 13.578 -18.413 1.00 33.55 215 LYS A N 1
ATOM 1615 C CA . LYS A 1 218 ? 81.050 12.337 -18.512 1.00 33.94 215 LYS A CA 1
ATOM 1616 C C . LYS A 1 218 ? 79.859 12.368 -17.571 1.00 33.27 215 LYS A C 1
ATOM 1617 O O . LYS A 1 218 ? 78.744 12.081 -17.969 1.00 32.62 215 LYS A O 1
ATOM 1623 N N . ARG A 1 219 ? 80.105 12.701 -16.307 1.00 32.10 216 ARG A N 1
ATOM 1624 C CA . ARG A 1 219 ? 79.051 12.664 -15.306 1.00 33.21 216 ARG A CA 1
ATOM 1625 C C . ARG A 1 219 ? 77.886 13.600 -15.609 1.00 30.12 216 ARG A C 1
ATOM 1626 O O . ARG A 1 219 ? 76.733 13.289 -15.329 1.00 29.73 216 ARG A O 1
ATOM 1634 N N . LEU A 1 220 ? 78.191 14.771 -16.147 1.00 29.84 217 LEU A N 1
ATOM 1635 C CA . LEU A 1 220 ? 77.170 15.766 -16.410 1.00 28.93 217 LEU A CA 1
ATOM 1636 C C . LEU A 1 220 ? 76.771 15.861 -17.880 1.00 29.38 217 LEU A C 1
ATOM 1637 O O . LEU A 1 220 ? 76.137 16.829 -18.304 1.00 29.23 217 LEU A O 1
ATOM 1642 N N . GLN A 1 221 ? 77.119 14.838 -18.645 1.00 35.67 218 GLN A N 1
ATOM 1643 C CA . GLN A 1 221 ? 76.686 14.745 -20.027 1.00 38.89 218 GLN A CA 1
ATOM 1644 C C . GLN A 1 221 ? 75.169 14.882 -20.139 1.00 30.35 218 GLN A C 1
ATOM 1645 O O . GLN A 1 221 ? 74.427 14.020 -19.659 1.00 31.11 218 GLN A O 1
ATOM 1651 N N . GLY A 1 222 ? 74.713 15.939 -20.799 1.00 38.02 219 GLY A N 1
ATOM 1652 C CA . GLY A 1 222 ? 73.293 16.139 -21.006 1.00 35.32 219 GLY A CA 1
ATOM 1653 C C . GLY A 1 222 ? 72.553 16.559 -19.758 1.00 39.95 219 GLY A C 1
ATOM 1654 O O . GLY A 1 222 ? 71.322 16.610 -19.754 1.00 42.64 219 GLY A O 1
ATOM 1655 N N . ALA A 1 223 ? 73.285 16.868 -18.691 1.00 31.21 220 ALA A N 1
ATOM 1656 C CA . ALA A 1 223 ? 72.644 17.303 -17.484 1.00 26.93 220 ALA A CA 1
ATOM 1657 C C . ALA A 1 223 ? 72.238 18.783 -17.582 1.00 29.37 220 ALA A C 1
ATOM 1658 O O . ALA A 1 223 ? 72.935 19.611 -18.192 1.00 30.21 220 ALA A O 1
ATOM 1660 N N . ARG A 1 224 ? 71.121 19.104 -16.934 1.00 31.28 221 ARG A N 1
ATOM 1661 C CA . ARG A 1 224 ? 70.664 20.465 -16.794 1.00 31.47 221 ARG A CA 1
ATOM 1662 C C . ARG A 1 224 ? 70.249 20.634 -15.341 1.00 27.92 221 ARG A C 1
ATOM 1663 O O . ARG A 1 224 ? 69.425 19.870 -14.858 1.00 27.51 221 ARG A O 1
ATOM 1671 N N . ILE A 1 225 ? 70.824 21.619 -14.649 1.00 23.61 222 ILE A N 1
ATOM 1672 C CA . ILE A 1 225 ? 70.363 21.965 -13.306 1.00 23.84 222 ILE A CA 1
ATOM 1673 C C . ILE A 1 225 ? 68.845 22.143 -13.364 1.00 28.64 222 ILE A C 1
ATOM 1674 O O . ILE A 1 225 ? 68.337 22.783 -14.263 1.00 24.98 222 ILE A O 1
ATOM 1679 N N . ILE A 1 226 ? 68.135 21.599 -12.383 1.00 23.84 223 ILE A N 1
ATOM 1680 C CA . ILE A 1 226 ? 66.686 21.656 -12.373 1.00 24.37 223 ILE A CA 1
ATOM 1681 C C . ILE A 1 226 ? 66.238 23.086 -12.037 1.00 27.30 223 ILE A C 1
ATOM 1682 O O . ILE A 1 226 ? 66.754 23.722 -11.101 1.00 29.25 223 ILE A O 1
ATOM 1687 N N . GLY A 1 227 ? 65.306 23.589 -12.845 1.00 31.83 224 GLY A N 1
ATOM 1688 C CA . GLY A 1 227 ? 64.710 24.904 -12.640 1.00 35.56 224 GLY A CA 1
ATOM 1689 C C . GLY A 1 227 ? 63.375 24.871 -11.917 1.00 35.44 224 GLY A C 1
ATOM 1690 O O . GLY A 1 227 ? 62.591 23.937 -12.079 1.00 40.34 224 GLY A O 1
ATOM 1691 N N . LEU A 1 228 ? 63.139 25.881 -11.080 1.00 31.18 225 LEU A N 1
ATOM 1692 C CA . LEU A 1 228 ? 61.829 26.096 -10.456 1.00 28.10 225 LEU A CA 1
ATOM 1693 C C . LEU A 1 228 ? 61.036 27.141 -11.229 1.00 29.67 225 LEU A C 1
ATOM 1694 O O . LEU A 1 228 ? 61.554 28.227 -11.521 1.00 31.02 225 LEU A O 1
ATOM 1699 N N . GLU A 1 229 ? 59.779 26.847 -11.539 1.00 28.56 226 GLU A N 1
ATOM 1700 C CA . GLU A 1 229 ? 58.996 27.790 -12.315 1.00 36.21 226 GLU A CA 1
ATOM 1701 C C . GLU A 1 229 ? 58.678 28.966 -11.422 1.00 30.13 226 GLU A C 1
ATOM 1702 O O . GLU A 1 229 ? 58.169 28.787 -10.307 1.00 26.48 226 GLU A O 1
ATOM 1708 N N . THR A 1 230 ? 58.954 30.167 -11.921 1.00 31.34 227 THR A N 1
ATOM 1709 C CA . THR A 1 230 ? 58.724 31.371 -11.149 1.00 29.11 227 THR A CA 1
ATOM 1710 C C . THR A 1 230 ? 57.312 31.881 -11.332 1.00 28.11 227 THR A C 1
ATOM 1711 O O . THR A 1 230 ? 56.651 31.549 -12.304 1.00 28.54 227 THR A O 1
ATOM 1715 N N . ASP A 1 231 ? 56.862 32.691 -10.377 1.00 28.43 228 ASP A N 1
ATOM 1716 C CA . ASP A 1 231 ? 55.541 33.319 -10.440 1.00 27.69 228 ASP A CA 1
ATOM 1717 C C . ASP A 1 231 ? 55.558 34.538 -11.330 1.00 30.54 228 ASP A C 1
ATOM 1718 O O . ASP A 1 231 ? 54.549 34.866 -11.922 1.00 31.20 228 ASP A O 1
ATOM 1723 N N . ILE A 1 232 ? 56.702 35.215 -11.394 1.00 27.20 229 ILE A N 1
ATOM 1724 C CA . ILE A 1 232 ? 56.829 36.446 -12.142 1.00 25.34 229 ILE A CA 1
ATOM 1725 C C . ILE A 1 232 ? 58.023 36.270 -13.073 1.00 26.84 229 ILE A C 1
ATOM 1726 O O . ILE A 1 232 ? 59.133 35.893 -12.618 1.00 24.25 229 ILE A O 1
ATOM 1731 N N . PRO A 1 233 ? 57.822 36.537 -14.373 1.00 31.41 230 PRO A N 1
ATOM 1732 C CA . PRO A 1 233 ? 58.940 36.341 -15.297 1.00 29.79 230 PRO A CA 1
ATOM 1733 C C . PRO A 1 233 ? 60.031 37.376 -15.175 1.00 31.33 230 PRO A C 1
ATOM 1734 O O . PRO A 1 233 ? 59.830 38.514 -14.759 1.00 34.32 230 PRO A O 1
ATOM 1738 N N . ARG A 1 234 ? 61.215 36.927 -15.542 1.00 28.71 231 ARG A N 1
ATOM 1739 C CA . ARG A 1 234 ? 62.383 37.755 -15.638 1.00 30.48 231 ARG A CA 1
ATOM 1740 C C . ARG A 1 234 ? 62.068 39.033 -16.417 1.00 31.65 231 ARG A C 1
ATOM 1741 O O . ARG A 1 234 ? 62.402 40.126 -15.975 1.00 32.17 231 ARG A O 1
ATOM 1749 N N . SER A 1 235 ? 61.388 38.891 -17.556 1.00 35.76 232 SER A N 1
ATOM 1750 C CA . SER A 1 235 ? 61.076 40.038 -18.430 1.00 33.42 232 SER A CA 1
ATOM 1751 C C . SER A 1 235 ? 60.121 41.083 -17.811 1.00 34.10 232 SER A C 1
ATOM 1752 O O . SER A 1 235 ? 60.013 42.186 -18.316 1.00 31.55 232 SER A O 1
ATOM 1755 N N . ALA A 1 236 ? 59.444 40.770 -16.713 1.00 29.31 233 ALA A N 1
ATOM 1756 C CA . ALA A 1 236 ? 58.591 41.782 -16.100 1.00 35.67 233 ALA A CA 1
ATOM 1757 C C . ALA A 1 236 ? 59.467 42.896 -15.513 1.00 35.93 233 ALA A C 1
ATOM 1758 O O . ALA A 1 236 ? 58.998 44.001 -15.274 1.00 39.16 233 ALA A O 1
ATOM 1760 N N . GLY A 1 237 ? 60.742 42.605 -15.275 1.00 36.26 234 GLY A N 1
ATOM 1761 C CA . GLY A 1 237 ? 61.653 43.645 -14.808 1.00 42.20 234 GLY A CA 1
ATOM 1762 C C . GLY A 1 237 ? 61.325 44.316 -13.478 1.00 37.16 234 GLY A C 1
ATOM 1763 O O . GLY A 1 237 ? 61.640 45.496 -13.279 1.00 39.80 234 GLY A O 1
ATOM 1764 N N . LEU A 1 238 ? 60.708 43.579 -12.553 1.00 33.39 235 LEU A N 1
ATOM 1765 C CA . LEU A 1 238 ? 60.461 44.126 -11.221 1.00 34.99 235 LEU A CA 1
ATOM 1766 C C . LEU A 1 238 ? 61.788 44.383 -10.520 1.00 30.61 235 LEU A C 1
ATOM 1767 O O . LEU A 1 238 ? 62.779 43.717 -10.800 1.00 28.12 235 LEU A O 1
ATOM 1772 N N . PRO A 1 239 ? 61.802 45.347 -9.591 1.00 32.93 236 PRO A N 1
ATOM 1773 C CA . PRO A 1 239 ? 63.013 45.635 -8.810 1.00 32.20 236 PRO A CA 1
ATOM 1774 C C . PRO A 1 239 ? 63.513 44.434 -8.010 1.00 29.53 236 PRO A C 1
ATOM 1775 O O . PRO A 1 239 ? 62.735 43.695 -7.420 1.00 27.44 236 PRO A O 1
ATOM 1779 N N . LYS A 1 240 ? 64.827 44.263 -7.999 1.00 24.39 237 LYS A N 1
ATOM 1780 C CA . LYS A 1 240 ? 65.479 43.205 -7.264 1.00 22.46 237 LYS A CA 1
ATOM 1781 C C . LYS A 1 240 ? 65.232 43.292 -5.754 1.00 27.78 237 LYS A C 1
ATOM 1782 O O . LYS A 1 240 ? 65.423 44.335 -5.125 1.00 26.24 237 LYS A O 1
ATOM 1788 N N . GLY A 1 241 ? 64.900 42.161 -5.165 1.00 23.65 238 GLY A N 1
ATOM 1789 C CA . GLY A 1 241 ? 64.863 42.026 -3.728 1.00 24.08 238 GLY A CA 1
ATOM 1790 C C . GLY A 1 241 ? 64.919 40.560 -3.362 1.00 26.13 238 GLY A C 1
ATOM 1791 O O . GLY A 1 241 ? 64.570 39.707 -4.176 1.00 24.41 238 GLY A O 1
ATOM 1792 N N . THR A 1 242 ? 65.383 40.267 -2.156 1.00 19.94 239 THR A N 1
ATOM 1793 C CA . THR A 1 242 ? 65.394 38.904 -1.668 1.00 20.84 239 THR A CA 1
ATOM 1794 C C . THR A 1 242 ? 64.711 38.843 -0.305 1.00 19.69 239 THR A C 1
ATOM 1795 O O . THR A 1 242 ? 65.042 39.606 0.599 1.00 20.27 239 THR A O 1
ATOM 1799 N N . ALA A 1 243 ? 63.770 37.915 -0.182 1.00 22.93 240 ALA A N 1
ATOM 1800 C CA . ALA A 1 243 ? 63.081 37.667 1.069 1.00 23.39 240 ALA A CA 1
ATOM 1801 C C . ALA A 1 243 ? 63.532 36.320 1.588 1.00 19.88 240 ALA A C 1
ATOM 1802 O O . ALA A 1 243 ? 64.034 35.490 0.835 1.00 19.84 240 ALA A O 1
ATOM 1804 N N . TRP A 1 244 ? 63.345 36.118 2.880 1.00 19.90 241 TRP A N 1
ATOM 1805 C CA . TRP A 1 244 ? 63.793 34.935 3.566 1.00 19.87 241 TRP A CA 1
ATOM 1806 C C . TRP A 1 244 ? 62.682 34.449 4.481 1.00 21.24 241 TRP A C 1
ATOM 1807 O O . TRP A 1 244 ? 62.053 35.254 5.194 1.00 25.14 241 TRP A O 1
ATOM 1818 N N . GLN A 1 245 ? 62.411 33.144 4.429 1.00 28.11 242 GLN A N 1
ATOM 1819 C CA . GLN A 1 245 ? 61.507 32.498 5.386 1.00 21.65 242 GLN A CA 1
ATOM 1820 C C . GLN A 1 245 ? 62.329 31.562 6.244 1.00 25.20 242 GLN A C 1
ATOM 1821 O O . GLN A 1 245 ? 63.115 30.769 5.733 1.00 25.06 242 GLN A O 1
ATOM 1827 N N . ARG A 1 246 ? 62.148 31.667 7.554 1.00 23.90 243 ARG A N 1
ATOM 1828 C CA . ARG A 1 246 ? 62.974 30.933 8.517 1.00 24.01 243 ARG A CA 1
ATOM 1829 C C . ARG A 1 246 ? 62.203 29.746 9.003 1.00 26.30 243 ARG A C 1
ATOM 1830 O O . ARG A 1 246 ? 60.997 29.820 9.106 1.00 30.34 243 ARG A O 1
ATOM 1838 N N . PHE A 1 247 ? 62.883 28.653 9.281 1.00 31.06 244 PHE A N 1
ATOM 1839 C CA . PHE A 1 247 ? 62.221 27.487 9.844 1.00 31.00 244 PHE A CA 1
ATOM 1840 C C . PHE A 1 247 ? 63.195 26.714 10.714 1.00 31.64 244 PHE A C 1
ATOM 1841 O O . PHE A 1 247 ? 64.405 26.975 10.714 1.00 27.76 244 PHE A O 1
ATOM 1849 N N . ALA A 1 248 ? 62.649 25.773 11.469 1.00 39.68 245 ALA A N 1
ATOM 1850 C CA . ALA A 1 248 ? 63.435 24.957 12.390 1.00 45.06 245 ALA A CA 1
ATOM 1851 C C . ALA A 1 248 ? 62.906 23.550 12.333 1.00 45.21 245 ALA A C 1
ATOM 1852 O O . ALA A 1 248 ? 61.691 23.330 12.237 1.00 51.59 245 ALA A O 1
ATOM 1854 N N . VAL A 1 249 ? 63.809 22.587 12.353 1.00 34.51 246 VAL A N 1
ATOM 1855 C CA . VAL A 1 249 ? 63.357 21.226 12.374 1.00 42.90 246 VAL A CA 1
ATOM 1856 C C . VAL A 1 249 ? 63.154 20.881 13.838 1.00 53.63 246 VAL A C 1
ATOM 1857 O O . VAL A 1 249 ? 64.108 20.799 14.614 1.00 38.98 246 VAL A O 1
ATOM 1861 N N . ARG A 1 250 ? 61.868 20.757 14.178 1.00 72.53 247 ARG A N 1
ATOM 1862 C CA . ARG A 1 250 ? 61.348 20.311 15.471 1.00 74.72 247 ARG A CA 1
ATOM 1863 C C . ARG A 1 250 ? 62.133 19.160 16.110 1.00 69.57 247 ARG A C 1
ATOM 1864 O O . ARG A 1 250 ? 62.533 18.229 15.422 1.00 79.12 247 ARG A O 1
ATOM 1872 N N . GLY A 1 251 ? 62.315 19.221 17.428 1.00 67.82 248 GLY A N 1
ATOM 1873 C CA . GLY A 1 251 ? 63.040 18.208 18.170 1.00 70.09 248 GLY A CA 1
ATOM 1874 C C . GLY A 1 251 ? 62.708 16.781 17.770 1.00 55.79 248 GLY A C 1
ATOM 1875 O O . GLY A 1 251 ? 63.598 16.046 17.375 1.00 47.78 248 GLY A O 1
ATOM 1876 N N . GLU A 1 252 ? 61.438 16.396 17.857 1.00 48.44 249 GLU A N 1
ATOM 1877 C CA . GLU A 1 252 ? 60.985 15.070 17.409 1.00 54.76 249 GLU A CA 1
ATOM 1878 C C . GLU A 1 252 ? 61.498 14.735 15.985 1.00 45.77 249 GLU A C 1
ATOM 1879 O O . GLU A 1 252 ? 62.156 13.715 15.770 1.00 45.26 249 GLU A O 1
ATOM 1885 N N . LEU A 1 253 ? 61.193 15.584 15.015 1.00 37.54 250 LEU A N 1
ATOM 1886 C CA . LEU A 1 253 ? 61.655 15.356 13.643 1.00 44.20 250 LEU A CA 1
ATOM 1887 C C . LEU A 1 253 ? 63.181 15.378 13.534 1.00 40.51 250 LEU A C 1
ATOM 1888 O O . LEU A 1 253 ? 63.766 14.560 12.822 1.00 37.06 250 LEU A O 1
ATOM 1893 N N . ALA A 1 254 ? 63.816 16.328 14.224 1.00 36.27 251 ALA A N 1
ATOM 1894 C CA . ALA A 1 254 ? 65.274 16.442 14.244 1.00 35.33 251 ALA A CA 1
ATOM 1895 C C . ALA A 1 254 ? 65.882 15.117 14.740 1.00 33.74 251 ALA A C 1
ATOM 1896 O O . ALA A 1 254 ? 66.791 14.564 14.143 1.00 36.49 251 ALA A O 1
ATOM 1898 N N . ASP A 1 255 ? 65.361 14.626 15.844 1.00 40.96 252 ASP A N 1
ATOM 1899 C CA . ASP A 1 255 ? 65.874 13.398 16.430 1.00 41.74 252 ASP A CA 1
ATOM 1900 C C . ASP A 1 255 ? 65.698 12.223 15.459 1.00 41.73 252 ASP A C 1
ATOM 1901 O O . ASP A 1 255 ? 66.601 11.394 15.331 1.00 39.88 252 ASP A O 1
ATOM 1906 N N . ALA A 1 256 ? 64.570 12.173 14.747 1.00 40.00 253 ALA A N 1
ATOM 1907 C CA . ALA A 1 256 ? 64.338 11.103 13.775 1.00 45.69 253 ALA A CA 1
ATOM 1908 C C . ALA A 1 256 ? 65.327 11.190 12.612 1.00 36.94 253 ALA A C 1
ATOM 1909 O O . ALA A 1 256 ? 65.800 10.171 12.108 1.00 34.01 253 ALA A O 1
ATOM 1911 N N . VAL A 1 257 ? 65.647 12.400 12.186 1.00 32.35 254 VAL A N 1
ATOM 1912 C CA . VAL A 1 257 ? 66.585 12.594 11.077 1.00 31.12 254 VAL A CA 1
ATOM 1913 C C . VAL A 1 257 ? 67.967 12.116 11.496 1.00 34.42 254 VAL A C 1
ATOM 1914 O O . VAL A 1 257 ? 68.613 11.368 10.775 1.00 34.43 254 VAL A O 1
ATOM 1918 N N . VAL A 1 258 ? 68.414 12.551 12.675 1.00 33.27 255 VAL A N 1
ATOM 1919 C CA . VAL A 1 258 ? 69.728 12.159 13.203 1.00 34.03 255 VAL A CA 1
ATOM 1920 C C . VAL A 1 258 ? 69.869 10.649 13.378 1.00 35.37 255 VAL A C 1
ATOM 1921 O O . VAL A 1 258 ? 70.903 10.079 13.046 1.00 42.10 255 VAL A O 1
ATOM 1925 N N . GLU A 1 259 ? 68.845 10.020 13.948 1.00 35.50 256 GLU A N 1
ATOM 1926 C CA . GLU A 1 259 ? 68.838 8.574 14.182 1.00 39.36 256 GLU A CA 1
ATOM 1927 C C . GLU A 1 259 ? 68.823 7.793 12.860 1.00 36.28 256 GLU A C 1
ATOM 1928 O O . GLU A 1 259 ? 69.546 6.806 12.705 1.00 36.98 256 GLU A O 1
ATOM 1934 N N . PHE A 1 260 ? 68.006 8.242 11.908 1.00 35.00 257 PHE A N 1
ATOM 1935 C CA . PHE A 1 260 ? 67.951 7.587 10.610 1.00 34.36 257 PHE A CA 1
ATOM 1936 C C . PHE A 1 260 ? 69.326 7.618 9.962 1.00 33.70 257 PHE A C 1
ATOM 1937 O O . PHE A 1 260 ? 69.820 6.626 9.444 1.00 34.09 257 PHE A O 1
ATOM 1945 N N . SER A 1 261 ? 69.918 8.798 9.981 1.00 33.11 258 SER A N 1
ATOM 1946 C CA . SER A 1 261 ? 71.173 9.059 9.305 1.00 32.87 258 SER A CA 1
ATOM 1947 C C . SER A 1 261 ? 72.297 8.238 9.912 1.00 33.27 258 SER A C 1
ATOM 1948 O O . SER A 1 261 ? 73.033 7.556 9.204 1.00 33.30 258 SER A O 1
ATOM 1951 N N . ARG A 1 262 ? 72.421 8.318 11.232 1.00 34.45 259 ARG A N 1
ATOM 1952 C CA . ARG A 1 262 ? 73.371 7.495 11.982 1.00 36.35 259 ARG A CA 1
ATOM 1953 C C . ARG A 1 262 ? 73.294 6.034 11.559 1.00 43.28 259 ARG A C 1
ATOM 1954 O O . ARG A 1 262 ? 74.306 5.401 11.221 1.00 37.18 259 ARG A O 1
ATOM 1962 N N . ALA A 1 263 ? 72.086 5.488 11.589 1.00 47.05 260 ALA A N 1
ATOM 1963 C CA . ALA A 1 263 ? 71.901 4.069 11.305 1.00 49.06 260 ALA A CA 1
ATOM 1964 C C . ALA A 1 263 ? 72.197 3.752 9.835 1.00 37.14 260 ALA A C 1
ATOM 1965 O O . ALA A 1 263 ? 72.740 2.694 9.538 1.00 37.93 260 ALA A O 1
ATOM 1967 N N . ALA A 1 264 ? 71.877 4.681 8.932 1.00 35.68 261 ALA A N 1
ATOM 1968 C CA . ALA A 1 264 ? 72.163 4.515 7.500 1.00 40.25 261 ALA A CA 1
ATOM 1969 C C . ALA A 1 264 ? 73.622 4.809 7.131 1.00 37.55 261 ALA A C 1
ATOM 1970 O O . ALA A 1 264 ? 74.041 4.569 5.990 1.00 36.28 261 ALA A O 1
ATOM 1972 N N . LYS A 1 265 ? 74.381 5.356 8.077 1.00 40.25 262 LYS A N 1
ATOM 1973 C CA . LYS A 1 265 ? 75.753 5.735 7.810 1.00 34.09 262 LYS A CA 1
ATOM 1974 C C . LYS A 1 265 ? 75.803 6.825 6.741 1.00 34.34 262 LYS A C 1
ATOM 1975 O O . LYS A 1 265 ? 76.692 6.831 5.891 1.00 31.89 262 LYS A O 1
ATOM 1981 N N A CYS A 1 266 ? 74.839 7.736 6.783 0.45 32.30 263 CYS A N 1
ATOM 1982 N N B CYS A 1 266 ? 74.821 7.730 6.784 0.55 32.66 263 CYS A N 1
ATOM 1983 C CA A CYS A 1 266 ? 74.919 8.947 5.982 0.45 30.80 263 CYS A CA 1
ATOM 1984 C CA B CYS A 1 266 ? 74.800 8.929 5.941 0.55 30.76 263 CYS A CA 1
ATOM 1985 C C A CYS A 1 266 ? 74.921 10.132 6.934 0.45 33.29 263 CYS A C 1
ATOM 1986 C C B CYS A 1 266 ? 74.734 10.163 6.852 0.55 33.29 263 CYS A C 1
ATOM 1987 O O A CYS A 1 266 ? 74.599 10.004 8.116 0.45 35.09 263 CYS A O 1
ATOM 1988 O O B CYS A 1 266 ? 74.183 10.091 7.946 0.55 36.54 263 CYS A O 1
ATOM 1993 N N . SER A 1 267 ? 75.292 11.292 6.430 1.00 32.55 264 SER A N 1
ATOM 1994 C CA . SER A 1 267 ? 75.193 12.506 7.244 1.00 32.12 264 SER A CA 1
ATOM 1995 C C . SER A 1 267 ? 73.740 13.025 7.265 1.00 33.42 264 SER A C 1
ATOM 1996 O O . SER A 1 267 ? 72.956 12.742 6.333 1.00 29.91 264 SER A O 1
ATOM 1999 N N . PRO A 1 268 ? 73.374 13.802 8.298 1.00 34.36 265 PRO A N 1
ATOM 2000 C CA . PRO A 1 268 ? 72.034 14.407 8.300 1.00 32.80 265 PRO A CA 1
ATOM 2001 C C . PRO A 1 268 ? 71.811 15.307 7.090 1.00 31.74 265 PRO A C 1
ATOM 2002 O O . PRO A 1 268 ? 70.684 15.481 6.641 1.00 27.24 265 PRO A O 1
ATOM 2006 N N . PHE A 1 269 ? 72.869 15.887 6.554 1.00 35.35 266 PHE A N 1
ATOM 2007 C CA . PHE A 1 269 ? 72.685 16.715 5.377 1.00 32.14 266 PHE A CA 1
ATOM 2008 C C . PHE A 1 269 ? 72.289 15.905 4.159 1.00 30.26 266 PHE A C 1
ATOM 2009 O O . PHE A 1 269 ? 71.465 16.356 3.362 1.00 30.41 266 PHE A O 1
ATOM 2025 N N . THR A 1 271 ? 70.636 13.131 4.101 1.00 26.67 268 THR A N 1
ATOM 2026 C CA . THR A 1 271 ? 69.208 12.831 4.299 1.00 25.88 268 THR A CA 1
ATOM 2027 C C . THR A 1 271 ? 68.299 14.002 3.900 1.00 25.66 268 THR A C 1
ATOM 2028 O O . THR A 1 271 ? 67.308 13.823 3.184 1.00 24.86 268 THR A O 1
ATOM 2040 N N . PHE A 1 273 ? 69.039 16.535 1.960 1.00 22.73 270 PHE A N 1
ATOM 2041 C CA . PHE A 1 273 ? 69.201 16.738 0.523 1.00 22.10 270 PHE A CA 1
ATOM 2042 C C . PHE A 1 273 ? 68.392 15.704 -0.247 1.00 23.42 270 PHE A C 1
ATOM 2043 O O . PHE A 1 273 ? 67.653 16.058 -1.164 1.00 22.06 270 PHE A O 1
ATOM 2051 N N . ALA A 1 274 ? 68.514 14.429 0.126 1.00 25.44 271 ALA A N 1
ATOM 2052 C CA . ALA A 1 274 ? 67.664 13.374 -0.465 1.00 23.60 271 ALA A CA 1
ATOM 2053 C C . ALA A 1 274 ? 66.194 13.733 -0.440 1.00 23.75 271 ALA A C 1
ATOM 2054 O O . ALA A 1 274 ? 65.485 13.530 -1.432 1.00 24.82 271 ALA A O 1
ATOM 2056 N N . ALA A 1 275 ? 65.709 14.211 0.711 1.00 25.98 272 ALA A N 1
ATOM 2057 C CA . ALA A 1 275 ? 64.303 14.592 0.825 1.00 23.99 272 ALA A CA 1
ATOM 2058 C C . ALA A 1 275 ? 63.977 15.724 -0.161 1.00 23.19 272 ALA A C 1
ATOM 2059 O O . ALA A 1 275 ? 62.861 15.801 -0.688 1.00 23.31 272 ALA A O 1
ATOM 2061 N N . TYR A 1 276 ? 64.930 16.616 -0.389 1.00 24.51 273 TYR A N 1
ATOM 2062 C CA . TYR A 1 276 ? 64.713 17.715 -1.360 1.00 23.59 273 TYR A CA 1
ATOM 2063 C C . TYR A 1 276 ? 64.548 17.147 -2.770 1.00 23.70 273 TYR A C 1
ATOM 2064 O O . TYR A 1 276 ? 63.704 17.594 -3.560 1.00 30.67 273 TYR A O 1
ATOM 2073 N N . GLN A 1 277 ? 65.346 16.141 -3.078 1.00 25.73 274 GLN A N 1
ATOM 2074 C CA . GLN A 1 277 ? 65.255 15.504 -4.383 1.00 22.72 274 GLN A CA 1
ATOM 2075 C C . GLN A 1 277 ? 63.910 14.843 -4.556 1.00 27.34 274 GLN A C 1
ATOM 2076 O O . GLN A 1 277 ? 63.283 14.935 -5.637 1.00 23.81 274 GLN A O 1
ATOM 2082 N N . VAL A 1 278 ? 63.451 14.180 -3.501 1.00 23.32 275 VAL A N 1
ATOM 2083 C CA . VAL A 1 278 ? 62.134 13.558 -3.527 1.00 25.17 275 VAL A CA 1
ATOM 2084 C C . VAL A 1 278 ? 61.080 14.636 -3.775 1.00 26.27 275 VAL A C 1
ATOM 2085 O O . VAL A 1 278 ? 60.167 14.453 -4.578 1.00 26.30 275 VAL A O 1
ATOM 2089 N N . LEU A 1 279 ? 61.204 15.758 -3.085 1.00 25.45 276 LEU A N 1
ATOM 2090 C CA . LEU A 1 279 ? 60.264 16.860 -3.262 1.00 23.56 276 LEU A CA 1
ATOM 2091 C C . LEU A 1 279 ? 60.267 17.366 -4.707 1.00 26.53 276 LEU A C 1
ATOM 2092 O O . LEU A 1 279 ? 59.217 17.559 -5.278 1.00 25.91 276 LEU A O 1
ATOM 2097 N N . LEU A 1 280 ? 61.443 17.586 -5.286 1.00 27.65 277 LEU A N 1
ATOM 2098 C CA . LEU A 1 280 ? 61.514 18.056 -6.666 1.00 30.08 277 LEU A CA 1
ATOM 2099 C C . LEU A 1 280 ? 60.993 17.036 -7.674 1.00 31.68 277 LEU A C 1
ATOM 2100 O O . LEU A 1 280 ? 60.392 17.403 -8.687 1.00 31.95 277 LEU A O 1
ATOM 2105 N N . HIS A 1 281 ? 61.228 15.754 -7.416 1.00 27.37 278 HIS A N 1
ATOM 2106 C CA . HIS A 1 281 ? 60.618 14.740 -8.246 1.00 28.70 278 HIS A CA 1
ATOM 2107 C C . HIS A 1 281 ? 59.107 14.846 -8.196 1.00 30.25 278 HIS A C 1
ATOM 2108 O O . HIS A 1 281 ? 58.431 14.794 -9.234 1.00 30.93 278 HIS A O 1
ATOM 2115 N N . ARG A 1 282 ? 58.558 14.969 -6.996 1.00 33.15 279 ARG A N 1
ATOM 2116 C CA . ARG A 1 282 ? 57.118 15.113 -6.868 1.00 34.28 279 ARG A CA 1
ATOM 2117 C C . ARG A 1 282 ? 56.599 16.427 -7.510 1.00 35.01 279 ARG A C 1
ATOM 2118 O O . ARG A 1 282 ? 55.505 16.471 -8.070 1.00 35.40 279 ARG A O 1
ATOM 2126 N N . ARG A 1 283 ? 57.379 17.493 -7.425 1.00 38.78 280 ARG A N 1
ATOM 2127 C CA . ARG A 1 283 ? 56.962 18.784 -7.974 1.00 33.12 280 ARG A CA 1
ATOM 2128 C C . ARG A 1 283 ? 57.105 18.852 -9.510 1.00 34.36 280 ARG A C 1
ATOM 2129 O O . ARG A 1 283 ? 56.251 19.426 -10.182 1.00 34.90 280 ARG A O 1
ATOM 2137 N N . THR A 1 284 ? 58.144 18.245 -10.078 1.00 42.60 281 THR A N 1
ATOM 2138 C CA . THR A 1 284 ? 58.479 18.475 -11.489 1.00 39.47 281 THR A CA 1
ATOM 2139 C C . THR A 1 284 ? 58.294 17.248 -12.380 1.00 41.11 281 THR A C 1
ATOM 2140 O O . THR A 1 284 ? 58.309 17.354 -13.594 1.00 44.15 281 THR A O 1
ATOM 2144 N N . GLY A 1 285 ? 58.126 16.085 -11.764 1.00 42.15 282 GLY A N 1
ATOM 2145 C CA . GLY A 1 285 ? 58.114 14.831 -12.487 1.00 37.54 282 GLY A CA 1
ATOM 2146 C C . GLY A 1 285 ? 59.485 14.239 -12.813 1.00 36.88 282 GLY A C 1
ATOM 2147 O O . GLY A 1 285 ? 59.573 13.062 -13.138 1.00 40.73 282 GLY A O 1
ATOM 2148 N N . GLU A 1 286 ? 60.550 15.035 -12.751 1.00 33.93 283 GLU A N 1
ATOM 2149 C CA . GLU A 1 286 ? 61.874 14.547 -13.145 1.00 34.69 283 GLU A CA 1
ATOM 2150 C C . GLU A 1 286 ? 62.434 13.427 -12.228 1.00 35.24 283 GLU A C 1
ATOM 2151 O O . GLU A 1 286 ? 62.162 13.391 -11.043 1.00 36.33 283 GLU A O 1
ATOM 2157 N N . LEU A 1 287 ? 63.235 12.541 -12.815 1.00 36.23 284 LEU A N 1
ATOM 2158 C CA . LEU A 1 287 ? 63.923 11.470 -12.104 1.00 34.44 284 LEU A CA 1
ATOM 2159 C C . LEU A 1 287 ? 65.436 11.652 -12.179 1.00 39.42 284 LEU A C 1
ATOM 2160 O O . LEU A 1 287 ? 66.154 11.251 -11.267 1.00 36.51 284 LEU A O 1
ATOM 2165 N N . ASP A 1 288 ? 65.906 12.248 -13.277 1.00 32.61 285 ASP A N 1
ATOM 2166 C CA . ASP A 1 288 ? 67.299 12.645 -13.445 1.00 31.21 285 ASP A CA 1
ATOM 2167 C C . ASP A 1 288 ? 67.422 14.049 -12.886 1.00 31.20 285 ASP A C 1
ATOM 2168 O O . ASP A 1 288 ? 66.998 15.026 -13.518 1.00 31.13 285 ASP A O 1
ATOM 2173 N N . ILE A 1 289 ? 68.003 14.151 -11.690 1.00 29.68 286 ILE A N 1
ATOM 2174 C CA . ILE A 1 289 ? 67.922 15.371 -10.913 1.00 28.62 286 ILE A CA 1
ATOM 2175 C C . ILE A 1 289 ? 69.292 15.954 -10.621 1.00 32.42 286 ILE A C 1
ATOM 2176 O O . ILE A 1 289 ? 70.119 15.344 -9.923 1.00 34.04 286 ILE A O 1
ATOM 2181 N N . THR A 1 290 ? 69.529 17.150 -11.136 1.00 26.22 287 THR A N 1
ATOM 2182 C CA . THR A 1 290 ? 70.762 17.843 -10.830 1.00 25.20 287 THR A CA 1
ATOM 2183 C C . THR A 1 290 ? 70.460 19.123 -10.039 1.00 24.33 287 THR A C 1
ATOM 2184 O O . THR A 1 290 ? 69.792 20.029 -10.534 1.00 24.28 287 THR A O 1
ATOM 2188 N N . VAL A 1 291 ? 71.002 19.185 -8.835 1.00 23.74 288 VAL A N 1
ATOM 2189 C CA . VAL A 1 291 ? 70.803 20.310 -7.905 1.00 24.21 288 VAL A CA 1
ATOM 2190 C C . VAL A 1 291 ? 72.160 20.694 -7.340 1.00 23.29 288 VAL A C 1
ATOM 2191 O O . VAL A 1 291 ? 72.900 19.840 -6.870 1.00 23.58 288 VAL A O 1
ATOM 2195 N N . PRO A 1 292 ? 72.498 21.976 -7.390 1.00 22.98 289 PRO A N 1
ATOM 2196 C CA . PRO A 1 292 ? 73.784 22.379 -6.840 1.00 23.96 289 PRO A CA 1
ATOM 2197 C C . PRO A 1 292 ? 73.711 22.560 -5.335 1.00 27.40 289 PRO A C 1
ATOM 2198 O O . PRO A 1 292 ? 72.646 22.878 -4.773 1.00 24.44 289 PRO A O 1
ATOM 2202 N N . THR A 1 293 ? 74.843 22.326 -4.692 1.00 25.77 290 THR A N 1
ATOM 2203 C CA . THR A 1 293 ? 75.029 22.713 -3.310 1.00 24.37 290 THR A CA 1
ATOM 2204 C C . THR A 1 293 ? 76.167 23.707 -3.326 1.00 26.12 290 THR A C 1
ATOM 2205 O O . THR A 1 293 ? 76.751 23.947 -4.386 1.00 24.09 290 THR A O 1
ATOM 2209 N N . PHE A 1 294 ? 76.491 24.271 -2.164 1.00 24.49 291 PHE A N 1
ATOM 2210 C CA . PHE A 1 294 ? 77.756 24.985 -1.981 1.00 28.21 291 PHE A CA 1
ATOM 2211 C C . PHE A 1 294 ? 78.596 24.140 -1.053 1.00 28.14 291 PHE A C 1
ATOM 2212 O O . PHE A 1 294 ? 78.175 23.815 0.071 1.00 27.76 291 PHE A O 1
ATOM 2220 N N . SER A 1 295 ? 79.792 23.782 -1.492 1.00 22.09 292 SER A N 1
ATOM 2221 C CA . SER A 1 295 ? 80.701 23.125 -0.576 1.00 23.37 292 SER A CA 1
ATOM 2222 C C . SER A 1 295 ? 81.342 24.192 0.315 1.00 22.62 292 SER A C 1
ATOM 2223 O O . SER A 1 295 ? 81.262 25.375 0.009 1.00 25.93 292 SER A O 1
ATOM 2226 N N . GLY A 1 296 ? 82.007 23.773 1.388 1.00 22.76 293 GLY A N 1
ATOM 2227 C CA . GLY A 1 296 ? 82.682 24.722 2.259 1.00 25.99 293 GLY A CA 1
ATOM 2228 C C . GLY A 1 296 ? 83.905 25.367 1.595 1.00 25.76 293 GLY A C 1
ATOM 2229 O O . GLY A 1 296 ? 84.250 26.509 1.905 1.00 25.34 293 GLY A O 1
ATOM 2230 N N . GLY A 1 297 ? 84.587 24.631 0.713 1.00 25.96 294 GLY A N 1
ATOM 2231 C CA . GLY A 1 297 ? 85.726 25.170 -0.037 1.00 26.61 294 GLY A CA 1
ATOM 2232 C C . GLY A 1 297 ? 86.995 25.314 0.811 1.00 29.43 294 GLY A C 1
ATOM 2233 O O . GLY A 1 297 ? 87.967 25.939 0.393 1.00 30.08 294 GLY A O 1
ATOM 2234 N N . ARG A 1 298 ? 86.969 24.723 2.005 1.00 22.58 295 ARG A N 1
ATOM 2235 C CA . ARG A 1 298 ? 88.076 24.796 2.978 1.00 27.85 295 ARG A CA 1
ATOM 2236 C C . ARG A 1 298 ? 88.712 23.449 3.314 1.00 35.84 295 ARG A C 1
ATOM 2237 O O . ARG A 1 298 ? 89.018 23.149 4.476 1.00 36.77 295 ARG A O 1
ATOM 2245 N N . ASN A 1 299 ? 88.956 22.670 2.275 1.00 44.50 296 ASN A N 1
ATOM 2246 C CA . ASN A 1 299 ? 89.663 21.396 2.406 1.00 51.07 296 ASN A CA 1
ATOM 2247 C C . ASN A 1 299 ? 91.082 21.611 2.950 1.00 44.93 296 ASN A C 1
ATOM 2248 O O . ASN A 1 299 ? 91.587 20.814 3.718 1.00 49.61 296 ASN A O 1
ATOM 2253 N N . ASN A 1 300 ? 91.722 22.697 2.533 1.00 39.72 297 ASN A N 1
ATOM 2254 C CA . ASN A 1 300 ? 93.108 22.963 2.903 1.00 34.84 297 ASN A CA 1
ATOM 2255 C C . ASN A 1 300 ? 93.186 23.649 4.263 1.00 34.94 297 ASN A C 1
ATOM 2256 O O . ASN A 1 300 ? 92.895 24.838 4.376 1.00 28.06 297 ASN A O 1
ATOM 2261 N N . SER A 1 301 ? 93.614 22.910 5.284 1.00 37.29 298 SER A N 1
ATOM 2262 C CA . SER A 1 301 ? 93.558 23.395 6.667 1.00 34.50 298 SER A CA 1
ATOM 2263 C C . SER A 1 301 ? 94.487 24.582 6.956 1.00 34.26 298 SER A C 1
ATOM 2264 O O . SER A 1 301 ? 94.313 25.267 7.965 1.00 31.85 298 SER A O 1
ATOM 2267 N N . ARG A 1 302 ? 95.458 24.851 6.083 1.00 29.19 299 ARG A N 1
ATOM 2268 C CA . ARG A 1 302 ? 96.220 26.109 6.164 1.00 29.45 299 ARG A CA 1
ATOM 2269 C C . ARG A 1 302 ? 95.282 27.336 6.289 1.00 28.29 299 ARG A C 1
ATOM 2270 O O . ARG A 1 302 ? 95.656 28.350 6.862 1.00 28.61 299 ARG A O 1
ATOM 2278 N N . PHE A 1 303 ? 94.072 27.253 5.743 1.00 27.68 300 PHE A N 1
ATOM 2279 C CA . PHE A 1 303 ? 93.206 28.432 5.666 1.00 33.25 300 PHE A CA 1
ATOM 2280 C C . PHE A 1 303 ? 92.032 28.458 6.679 1.00 36.81 300 PHE A C 1
ATOM 2281 O O . PHE A 1 303 ? 91.122 29.266 6.564 1.00 30.74 300 PHE A O 1
ATOM 2289 N N . GLU A 1 304 ? 92.110 27.657 7.736 1.00 33.73 301 GLU A N 1
ATOM 2290 C CA . GLU A 1 304 ? 90.988 27.540 8.679 1.00 28.82 301 GLU A CA 1
ATOM 2291 C C . GLU A 1 304 ? 90.786 28.769 9.573 1.00 34.00 301 GLU A C 1
ATOM 2292 O O . GLU A 1 304 ? 89.713 28.954 10.116 1.00 31.57 301 GLU A O 1
ATOM 2298 N N . ASP A 1 305 ? 91.832 29.571 9.757 1.00 34.74 302 ASP A N 1
ATOM 2299 C CA . ASP A 1 305 ? 91.722 30.839 10.466 1.00 32.70 302 ASP A CA 1
ATOM 2300 C C . ASP A 1 305 ? 91.588 32.035 9.508 1.00 30.98 302 ASP A C 1
ATOM 2301 O O . ASP A 1 305 ? 91.761 33.187 9.934 1.00 27.40 302 ASP A O 1
ATOM 2306 N N . THR A 1 306 ? 91.318 31.751 8.232 1.00 26.98 303 THR A N 1
ATOM 2307 C CA . THR A 1 306 ? 91.347 32.779 7.181 1.00 24.25 303 THR A CA 1
ATOM 2308 C C . THR A 1 306 ? 89.970 33.353 6.889 1.00 23.06 303 THR A C 1
ATOM 2309 O O . THR A 1 306 ? 89.036 32.603 6.573 1.00 23.86 303 THR A O 1
ATOM 2313 N N . VAL A 1 307 ? 89.880 34.678 6.915 1.00 22.79 304 VAL A N 1
ATOM 2314 C CA . VAL A 1 307 ? 88.656 35.380 6.515 1.00 21.73 304 VAL A CA 1
ATOM 2315 C C . VAL A 1 307 ? 88.655 35.586 5.014 1.00 21.78 304 VAL A C 1
ATOM 2316 O O . VAL A 1 307 ? 89.620 36.085 4.399 1.00 21.57 304 VAL A O 1
ATOM 2320 N N . GLY A 1 308 ? 87.554 35.150 4.421 1.00 21.96 305 GLY A N 1
ATOM 2321 C CA . GLY A 1 308 ? 87.314 35.242 2.995 1.00 19.80 305 GLY A CA 1
ATOM 2322 C C . GLY A 1 308 ? 86.050 34.450 2.652 1.00 20.96 305 GLY A C 1
ATOM 2323 O O . GLY A 1 308 ? 85.458 33.813 3.518 1.00 21.63 305 GLY A O 1
ATOM 2324 N N . SER A 1 309 ? 85.639 34.469 1.400 1.00 24.48 306 SER A N 1
ATOM 2325 C CA . SER A 1 309 ? 84.519 33.641 0.962 1.00 22.26 306 SER A CA 1
ATOM 2326 C C . SER A 1 309 ? 85.042 32.498 0.082 1.00 23.71 306 SER A C 1
ATOM 2327 O O . SER A 1 309 ? 85.414 32.676 -1.081 1.00 21.20 306 SER A O 1
ATOM 2330 N N . PHE A 1 310 ? 85.045 31.308 0.671 1.00 21.49 307 PHE A N 1
ATOM 2331 C CA . PHE A 1 310 ? 85.641 30.109 0.095 1.00 23.06 307 PHE A CA 1
ATOM 2332 C C . PHE A 1 310 ? 84.640 29.198 -0.586 1.00 25.68 307 PHE A C 1
ATOM 2333 O O . PHE A 1 310 ? 85.031 28.234 -1.221 1.00 24.92 307 PHE A O 1
ATOM 2341 N N . ILE A 1 311 ? 83.346 29.439 -0.398 1.00 21.78 308 ILE A N 1
ATOM 2342 C CA . ILE A 1 311 ? 82.368 28.422 -0.751 1.00 19.90 308 ILE A CA 1
ATOM 2343 C C . ILE A 1 311 ? 82.369 28.192 -2.268 1.00 20.45 308 ILE A C 1
ATOM 2344 O O . ILE A 1 311 ? 82.736 29.082 -3.044 1.00 22.66 308 ILE A O 1
ATOM 2349 N N . ASN A 1 312 ? 81.958 26.999 -2.680 1.00 24.49 309 ASN A N 1
ATOM 2350 C CA . ASN A 1 312 ? 82.074 26.603 -4.095 1.00 22.74 309 ASN A CA 1
ATOM 2351 C C . ASN A 1 312 ? 80.799 25.884 -4.575 1.00 25.43 309 ASN A C 1
ATOM 2352 O O . ASN A 1 312 ? 80.322 24.939 -3.974 1.00 22.84 309 ASN A O 1
ATOM 2357 N N . PHE A 1 313 ? 80.226 26.427 -5.633 1.00 22.11 310 PHE A N 1
ATOM 2358 C CA . PHE A 1 313 ? 79.037 25.899 -6.301 1.00 21.77 310 PHE A CA 1
ATOM 2359 C C . PHE A 1 313 ? 79.372 24.520 -6.867 1.00 23.46 310 PHE A C 1
ATOM 2360 O O . PHE A 1 313 ? 80.331 24.379 -7.623 1.00 25.89 310 PHE A O 1
ATOM 2368 N N . LEU A 1 314 ? 78.626 23.501 -6.454 1.00 25.06 311 LEU A N 1
ATOM 2369 C CA . LEU A 1 314 ? 79.009 22.114 -6.688 1.00 23.28 311 LEU A CA 1
ATOM 2370 C C . LEU A 1 314 ? 77.795 21.302 -7.172 1.00 24.99 311 LEU A C 1
ATOM 2371 O O . LEU A 1 314 ? 76.865 21.040 -6.403 1.00 29.25 311 LEU A O 1
ATOM 2376 N N . PRO A 1 315 ? 77.779 20.918 -8.451 1.00 25.46 312 PRO A N 1
ATOM 2377 C CA . PRO A 1 315 ? 76.546 20.269 -8.922 1.00 26.12 312 PRO A CA 1
ATOM 2378 C C . PRO A 1 315 ? 76.467 18.793 -8.542 1.00 22.74 312 PRO A C 1
ATOM 2379 O O . PRO A 1 315 ? 77.433 18.045 -8.699 1.00 29.41 312 PRO A O 1
ATOM 2383 N N . LEU A 1 316 ? 75.305 18.404 -8.024 1.00 24.13 313 LEU A N 1
ATOM 2384 C CA . LEU A 1 316 ? 75.053 17.036 -7.555 1.00 23.19 313 LEU A CA 1
ATOM 2385 C C . LEU A 1 316 ? 73.990 16.418 -8.435 1.00 27.35 313 LEU A C 1
ATOM 2386 O O . LEU A 1 316 ? 72.836 16.836 -8.378 1.00 25.91 313 LEU A O 1
ATOM 2391 N N . ARG A 1 317 ? 74.388 15.450 -9.256 1.00 26.79 314 ARG A N 1
ATOM 2392 C CA . ARG A 1 317 ? 73.459 14.783 -10.160 1.00 25.35 314 ARG A CA 1
ATOM 2393 C C . ARG A 1 317 ? 73.166 13.377 -9.702 1.00 26.74 314 ARG A C 1
ATOM 2394 O O . ARG A 1 317 ? 74.073 12.574 -9.616 1.00 26.12 314 ARG A O 1
ATOM 2402 N N . THR A 1 318 ? 71.892 13.084 -9.453 1.00 25.87 315 THR A N 1
ATOM 2403 C CA . THR A 1 318 ? 71.477 11.752 -9.016 1.00 27.91 315 THR A CA 1
ATOM 2404 C C . THR A 1 318 ? 70.310 11.251 -9.845 1.00 28.38 315 THR A C 1
ATOM 2405 O O . THR A 1 318 ? 69.380 12.007 -10.171 1.00 29.73 315 THR A O 1
ATOM 2409 N N . ASP A 1 319 ? 70.362 9.967 -10.166 1.00 33.48 316 ASP A N 1
ATOM 2410 C CA . ASP A 1 319 ? 69.315 9.305 -10.934 1.00 30.08 316 ASP A CA 1
ATOM 2411 C C . ASP A 1 319 ? 68.430 8.542 -9.992 1.00 29.23 316 ASP A C 1
ATOM 2412 O O . ASP A 1 319 ? 68.876 7.573 -9.383 1.00 33.92 316 ASP A O 1
ATOM 2417 N N . LEU A 1 320 ? 67.191 8.990 -9.870 1.00 29.10 317 LEU A N 1
ATOM 2418 C CA . LEU A 1 320 ? 66.234 8.438 -8.924 1.00 30.57 317 LEU A CA 1
ATOM 2419 C C . LEU A 1 320 ? 65.380 7.356 -9.574 1.00 38.03 317 LEU A C 1
ATOM 2420 O O . LEU A 1 320 ? 64.485 6.797 -8.931 1.00 33.22 317 LEU A O 1
ATOM 2425 N N . SER A 1 321 ? 65.611 7.087 -10.853 1.00 38.40 318 SER A N 1
ATOM 2426 C CA . SER A 1 321 ? 64.774 6.121 -11.543 1.00 41.49 318 SER A CA 1
ATOM 2427 C C . SER A 1 321 ? 65.038 4.716 -11.013 1.00 38.90 318 SER A C 1
ATOM 2428 O O . SER A 1 321 ? 66.192 4.277 -10.894 1.00 34.06 318 SER A O 1
ATOM 2431 N N . GLY A 1 322 ? 63.950 4.012 -10.713 1.00 38.92 319 GLY A N 1
ATOM 2432 C CA . GLY A 1 322 ? 64.036 2.648 -10.235 1.00 42.35 319 GLY A CA 1
ATOM 2433 C C . GLY A 1 322 ? 64.234 2.535 -8.726 1.00 31.01 319 GLY A C 1
ATOM 2434 O O . GLY A 1 322 ? 64.316 1.420 -8.210 1.00 40.07 319 GLY A O 1
ATOM 2435 N N . CYS A 1 323 ? 64.342 3.675 -8.038 1.00 36.43 320 CYS A N 1
ATOM 2436 C CA . CYS A 1 323 ? 64.336 3.722 -6.572 1.00 35.50 320 CYS A CA 1
ATOM 2437 C C . CYS A 1 323 ? 63.101 3.081 -5.948 1.00 38.00 320 CYS A C 1
ATOM 2438 O O . CYS A 1 323 ? 61.979 3.398 -6.318 1.00 41.91 320 CYS A O 1
ATOM 2441 N N . ALA A 1 324 ? 63.311 2.230 -4.956 1.00 41.75 321 ALA A N 1
ATOM 2442 C CA . ALA A 1 324 ? 62.208 1.514 -4.329 1.00 42.01 321 ALA A CA 1
ATOM 2443 C C . ALA A 1 324 ? 61.852 2.129 -2.981 1.00 38.54 321 ALA A C 1
ATOM 2444 O O . ALA A 1 324 ? 60.824 1.824 -2.406 1.00 38.38 321 ALA A O 1
ATOM 2446 N N . SER A 1 325 ? 62.692 3.011 -2.472 1.00 32.87 322 SER A N 1
ATOM 2447 C CA . SER A 1 325 ? 62.453 3.538 -1.137 1.00 32.83 322 SER A CA 1
ATOM 2448 C C . SER A 1 325 ? 63.195 4.830 -0.943 1.00 29.69 322 SER A C 1
ATOM 2449 O O . SER A 1 325 ? 64.129 5.136 -1.670 1.00 30.86 322 SER A O 1
ATOM 2452 N N . PHE A 1 326 ? 62.805 5.581 0.070 1.00 31.33 323 PHE A N 1
ATOM 2453 C CA . PHE A 1 326 ? 63.582 6.736 0.444 1.00 28.25 323 PHE A CA 1
ATOM 2454 C C . PHE A 1 326 ? 65.015 6.308 0.768 1.00 31.50 323 PHE A C 1
ATOM 2455 O O . PHE A 1 326 ? 65.974 6.982 0.406 1.00 30.80 323 PHE A O 1
ATOM 2463 N N . ARG A 1 327 ? 65.169 5.179 1.459 1.00 29.43 324 ARG A N 1
ATOM 2464 C CA . ARG A 1 327 ? 66.511 4.755 1.841 1.00 31.19 324 ARG A CA 1
ATOM 2465 C C . ARG A 1 327 ? 67.423 4.651 0.631 1.00 31.45 324 ARG A C 1
ATOM 2466 O O . ARG A 1 327 ? 68.601 5.030 0.690 1.00 30.44 324 ARG A O 1
ATOM 2474 N N . GLU A 1 328 ? 66.892 4.159 -0.479 1.00 29.49 325 GLU A N 1
ATOM 2475 C CA . GLU A 1 328 ? 67.699 4.051 -1.694 1.00 32.81 325 GLU A CA 1
ATOM 2476 C C . GLU A 1 328 ? 68.029 5.438 -2.265 1.00 30.57 325 GLU A C 1
ATOM 2477 O O . GLU A 1 328 ? 69.113 5.643 -2.804 1.00 28.63 325 GLU A O 1
ATOM 2483 N N . VAL A 1 329 ? 67.122 6.403 -2.142 1.00 27.72 326 VAL A N 1
ATOM 2484 C CA . VAL A 1 329 ? 67.450 7.772 -2.580 1.00 28.51 326 VAL A CA 1
ATOM 2485 C C . VAL A 1 329 ? 68.660 8.294 -1.785 1.00 29.95 326 VAL A C 1
ATOM 2486 O O . VAL A 1 329 ? 69.596 8.882 -2.353 1.00 27.76 326 VAL A O 1
ATOM 2490 N N . VAL A 1 330 ? 68.644 8.073 -0.470 1.00 25.80 327 VAL A N 1
ATOM 2491 C CA . VAL A 1 330 ? 69.710 8.574 0.394 1.00 28.03 327 VAL A CA 1
ATOM 2492 C C . VAL A 1 330 ? 71.030 7.896 0.019 1.00 29.36 327 VAL A C 1
ATOM 2493 O O . VAL A 1 330 ? 72.079 8.543 -0.048 1.00 27.30 327 VAL A O 1
ATOM 2497 N N . LEU A 1 331 ? 70.989 6.596 -0.245 1.00 30.89 328 LEU A N 1
ATOM 2498 C CA . LEU A 1 331 ? 72.215 5.878 -0.564 1.00 34.91 328 LEU A CA 1
ATOM 2499 C C . LEU A 1 331 ? 72.806 6.357 -1.896 1.00 30.65 328 LEU A C 1
ATOM 2500 O O . LEU A 1 331 ? 74.018 6.525 -2.003 1.00 32.25 328 LEU A O 1
ATOM 2505 N N . ARG A 1 332 ? 71.956 6.607 -2.892 1.00 27.10 329 ARG A N 1
ATOM 2506 C CA . ARG A 1 332 ? 72.417 7.175 -4.167 1.00 30.77 329 ARG A CA 1
ATOM 2507 C C . ARG A 1 332 ? 72.977 8.570 -3.962 1.00 24.94 329 ARG A C 1
ATOM 2508 O O . ARG A 1 332 ? 73.985 8.932 -4.554 1.00 24.77 329 ARG A O 1
ATOM 2516 N N . THR A 1 333 ? 72.347 9.323 -3.072 1.00 33.35 330 THR A N 1
ATOM 2517 C CA . THR A 1 333 ? 72.818 10.661 -2.768 1.00 25.47 330 THR A CA 1
ATOM 2518 C C . THR A 1 333 ? 74.213 10.569 -2.189 1.00 27.08 330 THR A C 1
ATOM 2519 O O . THR A 1 333 ? 75.078 11.373 -2.540 1.00 27.33 330 THR A O 1
ATOM 2523 N N . ARG A 1 334 ? 74.433 9.583 -1.313 1.00 29.01 331 ARG A N 1
ATOM 2524 C CA . ARG A 1 334 ? 75.732 9.421 -0.657 1.00 30.94 331 ARG A CA 1
ATOM 2525 C C . ARG A 1 334 ? 76.795 9.142 -1.710 1.00 26.48 331 ARG A C 1
ATOM 2526 O O . ARG A 1 334 ? 77.890 9.697 -1.677 1.00 25.89 331 ARG A O 1
ATOM 2534 N N . THR A 1 335 ? 76.478 8.263 -2.645 1.00 25.73 332 THR A N 1
ATOM 2535 C CA . THR A 1 335 ? 77.389 8.003 -3.741 1.00 28.04 332 THR A CA 1
ATOM 2536 C C . THR A 1 335 ? 77.719 9.279 -4.544 1.00 26.84 332 THR A C 1
ATOM 2537 O O . THR A 1 335 ? 78.875 9.562 -4.851 1.00 25.78 332 THR A O 1
ATOM 2541 N N . THR A 1 336 ? 76.686 10.010 -4.930 1.00 25.35 333 THR A N 1
ATOM 2542 C CA . THR A 1 336 ? 76.837 11.259 -5.706 1.00 27.07 333 THR A CA 1
ATOM 2543 C C . THR A 1 336 ? 77.733 12.261 -4.961 1.00 31.47 333 THR A C 1
ATOM 2544 O O . THR A 1 336 ? 78.666 12.853 -5.533 1.00 29.03 333 THR A O 1
ATOM 2555 N N . GLY A 1 338 ? 79.871 11.655 -2.568 1.00 30.96 335 GLY A N 1
ATOM 2556 C CA . GLY A 1 338 ? 81.213 11.112 -2.471 1.00 27.92 335 GLY A CA 1
ATOM 2557 C C . GLY A 1 338 ? 82.081 11.406 -3.673 1.00 31.64 335 GLY A C 1
ATOM 2558 O O . GLY A 1 338 ? 83.216 11.887 -3.534 1.00 27.80 335 GLY A O 1
ATOM 2559 N N . GLU A 1 339 ? 81.565 11.139 -4.865 1.00 25.64 336 GLU A N 1
ATOM 2560 C CA . GLU A 1 339 ? 82.376 11.395 -6.058 1.00 25.91 336 GLU A CA 1
ATOM 2561 C C . GLU A 1 339 ? 82.459 12.895 -6.380 1.00 27.58 336 GLU A C 1
ATOM 2562 O O . GLU A 1 339 ? 83.449 13.342 -6.950 1.00 34.50 336 GLU A O 1
ATOM 2568 N N . ALA A 1 340 ? 81.480 13.684 -5.945 1.00 31.79 337 ALA A N 1
ATOM 2569 C CA . ALA A 1 340 ? 81.494 15.120 -6.238 1.00 27.86 337 ALA A CA 1
ATOM 2570 C C . ALA A 1 340 ? 82.640 15.776 -5.473 1.00 31.16 337 ALA A C 1
ATOM 2571 O O . ALA A 1 340 ? 83.415 16.545 -6.035 1.00 34.70 337 ALA A O 1
ATOM 2573 N N . PHE A 1 341 ? 82.775 15.433 -4.197 1.00 24.83 338 PHE A N 1
ATOM 2574 C CA . PHE A 1 341 ? 83.830 16.000 -3.398 1.00 29.79 338 PHE A CA 1
ATOM 2575 C C . PHE A 1 341 ? 85.189 15.456 -3.841 1.00 26.30 338 PHE A C 1
ATOM 2576 O O . PHE A 1 341 ? 86.170 16.181 -3.820 1.00 29.94 338 PHE A O 1
ATOM 2584 N N . THR A 1 342 ? 85.262 14.192 -4.243 1.00 26.89 339 THR A N 1
ATOM 2585 C CA . THR A 1 342 ? 86.543 13.646 -4.716 1.00 31.40 339 THR A CA 1
ATOM 2586 C C . THR A 1 342 ? 87.050 14.428 -5.914 1.00 31.87 339 THR A C 1
ATOM 2587 O O . THR A 1 342 ? 88.243 14.719 -6.033 1.00 34.58 339 THR A O 1
ATOM 2591 N N . HIS A 1 343 ? 86.130 14.785 -6.801 1.00 28.70 340 HIS A N 1
ATOM 2592 C CA . HIS A 1 343 ? 86.524 15.448 -8.041 1.00 35.56 340 HIS A CA 1
ATOM 2593 C C . HIS A 1 343 ? 86.209 16.916 -8.038 1.00 28.20 340 HIS A C 1
ATOM 2594 O O . HIS A 1 343 ? 86.130 17.538 -9.099 1.00 28.37 340 HIS A O 1
ATOM 2601 N N . GLU A 1 344 ? 86.053 17.486 -6.852 1.00 27.23 341 GLU A N 1
ATOM 2602 C CA . GLU A 1 344 ? 85.569 18.858 -6.784 1.00 26.04 341 GLU A CA 1
ATOM 2603 C C . GLU A 1 344 ? 86.476 19.809 -7.558 1.00 26.72 341 GLU A C 1
ATOM 2604 O O . GLU A 1 344 ? 87.703 19.779 -7.434 1.00 27.61 341 GLU A O 1
ATOM 2610 N N . LEU A 1 345 ? 85.835 20.695 -8.314 1.00 27.45 342 LEU A N 1
ATOM 2611 C CA . LEU A 1 345 ? 86.535 21.783 -8.995 1.00 27.13 342 LEU A CA 1
ATOM 2612 C C . LEU A 1 345 ? 85.893 23.143 -8.757 1.00 26.82 342 LEU A C 1
ATOM 2613 O O . LEU A 1 345 ? 84.667 23.235 -8.616 1.00 26.27 342 LEU A O 1
ATOM 2618 N N . PRO A 1 346 ? 86.705 24.208 -8.780 1.00 27.60 343 PRO A N 1
ATOM 2619 C CA . PRO A 1 346 ? 86.095 25.542 -8.767 1.00 27.51 343 PRO A CA 1
ATOM 2620 C C . PRO A 1 346 ? 85.127 25.679 -9.929 1.00 32.08 343 PRO A C 1
ATOM 2621 O O . PRO A 1 346 ? 85.524 25.457 -11.088 1.00 29.36 343 PRO A O 1
ATOM 2625 N N . PHE A 1 347 ? 83.886 26.058 -9.631 1.00 26.51 344 PHE A N 1
ATOM 2626 C CA . PHE A 1 347 ? 82.838 26.018 -10.630 1.00 26.26 344 PHE A CA 1
ATOM 2627 C C . PHE A 1 347 ? 83.158 26.858 -11.875 1.00 27.23 344 PHE A C 1
ATOM 2628 O O . PHE A 1 347 ? 82.801 26.468 -12.976 1.00 27.42 344 PHE A O 1
ATOM 2636 N N . SER A 1 348 ? 83.818 28.004 -11.708 1.00 30.09 345 SER A N 1
ATOM 2637 C CA . SER A 1 348 ? 84.111 28.876 -12.845 1.00 35.81 345 SER A CA 1
ATOM 2638 C C . SER A 1 348 ? 85.041 28.181 -13.854 1.00 36.68 345 SER A C 1
ATOM 2639 O O . SER A 1 348 ? 85.011 28.493 -15.046 1.00 34.53 345 SER A O 1
ATOM 2642 N N . ARG A 1 349 ? 85.818 27.210 -13.383 1.00 35.52 346 ARG A N 1
ATOM 2643 C CA . ARG A 1 349 ? 86.644 26.367 -14.253 1.00 40.31 346 ARG A CA 1
ATOM 2644 C C . ARG A 1 349 ? 85.923 25.123 -14.792 1.00 40.33 346 ARG A C 1
ATOM 2645 O O . ARG A 1 349 ? 86.290 24.574 -15.830 1.00 43.68 346 ARG A O 1
ATOM 2653 N N . LEU A 1 350 ? 84.921 24.661 -14.065 1.00 36.28 347 LEU A N 1
ATOM 2654 C CA . LEU A 1 350 ? 84.173 23.489 -14.485 1.00 31.09 347 LEU A CA 1
ATOM 2655 C C . LEU A 1 350 ? 83.154 23.848 -15.571 1.00 36.63 347 LEU A C 1
ATOM 2656 O O . LEU A 1 350 ? 83.004 23.127 -16.530 1.00 33.50 347 LEU A O 1
ATOM 2661 N N . ILE A 1 351 ? 82.446 24.960 -15.419 1.00 28.15 348 ILE A N 1
ATOM 2662 C CA . ILE A 1 351 ? 81.272 25.205 -16.245 1.00 30.35 348 ILE A CA 1
ATOM 2663 C C . ILE A 1 351 ? 81.604 25.307 -17.754 1.00 30.89 348 ILE A C 1
ATOM 2664 O O . ILE A 1 351 ? 80.811 24.875 -18.578 1.00 34.89 348 ILE A O 1
ATOM 2669 N N . PRO A 1 352 ? 82.781 25.835 -18.123 1.00 35.38 349 PRO A N 1
ATOM 2670 C CA . PRO A 1 352 ? 83.031 25.873 -19.571 1.00 37.06 349 PRO A CA 1
ATOM 2671 C C . PRO A 1 352 ? 83.132 24.470 -20.175 1.00 41.11 349 PRO A C 1
ATOM 2672 O O . PRO A 1 352 ? 82.967 24.329 -21.379 1.00 41.42 349 PRO A O 1
ATOM 2676 N N . GLU A 1 353 ? 83.388 23.459 -19.344 1.00 37.52 350 GLU A N 1
ATOM 2677 C CA . GLU A 1 353 ? 83.455 22.065 -19.782 1.00 35.76 350 GLU A CA 1
ATOM 2678 C C . GLU A 1 353 ? 82.073 21.471 -20.011 1.00 38.17 350 GLU A C 1
ATOM 2679 O O . GLU A 1 353 ? 81.922 20.529 -20.770 1.00 34.61 350 GLU A O 1
ATOM 2685 N N . VAL A 1 354 ? 81.079 22.022 -19.332 1.00 32.77 351 VAL A N 1
ATOM 2686 C CA . VAL A 1 354 ? 79.696 21.571 -19.429 1.00 33.30 351 VAL A CA 1
ATOM 2687 C C . VAL A 1 354 ? 78.801 22.806 -19.634 1.00 33.36 351 VAL A C 1
ATOM 2688 O O . VAL A 1 354 ? 77.970 23.141 -18.772 1.00 28.57 351 VAL A O 1
ATOM 2692 N N . PRO A 1 355 ? 78.946 23.473 -20.794 1.00 30.84 352 PRO A N 1
ATOM 2693 C CA . PRO A 1 355 ? 78.456 24.847 -20.929 1.00 31.10 352 PRO A CA 1
ATOM 2694 C C . PRO A 1 355 ? 76.941 25.028 -20.993 1.00 45.42 352 PRO A C 1
ATOM 2695 O O . PRO A 1 355 ? 76.521 26.189 -20.940 1.00 43.34 352 PRO A O 1
ATOM 2699 N N . GLU A 1 356 ? 76.153 23.952 -21.060 1.00 34.64 353 GLU A N 1
ATOM 2700 C CA . GLU A 1 356 ? 74.689 24.085 -21.093 1.00 37.14 353 GLU A CA 1
ATOM 2701 C C . GLU A 1 356 ? 74.052 23.759 -19.730 1.00 33.46 353 GLU A C 1
ATOM 2702 O O . GLU A 1 356 ? 72.837 23.833 -19.578 1.00 33.74 353 GLU A O 1
ATOM 2708 N N . LEU A 1 357 ? 74.874 23.402 -18.749 1.00 31.34 354 LEU A N 1
ATOM 2709 C CA . LEU A 1 357 ? 74.389 23.005 -17.433 1.00 28.59 354 LEU A CA 1
ATOM 2710 C C . LEU A 1 357 ? 73.362 23.980 -16.828 1.00 33.65 354 LEU A C 1
ATOM 2711 O O . LEU A 1 357 ? 72.434 23.558 -16.122 1.00 30.98 354 LEU A O 1
ATOM 2724 N N . ALA A 1 359 ? 71.323 26.189 -18.413 1.00 32.19 356 ALA A N 1
ATOM 2725 C CA . ALA A 1 359 ? 70.381 26.791 -19.373 1.00 47.23 356 ALA A CA 1
ATOM 2726 C C . ALA A 1 359 ? 68.971 27.109 -18.815 1.00 60.88 356 ALA A C 1
ATOM 2727 O O . ALA A 1 359 ? 68.138 27.622 -19.550 1.00 66.70 356 ALA A O 1
ATOM 2729 N N A SER A 1 360 ? 68.730 26.801 -17.537 0.51 55.96 357 SER A N 1
ATOM 2730 N N B SER A 1 360 ? 68.707 26.811 -17.542 0.49 55.65 357 SER A N 1
ATOM 2731 C CA A SER A 1 360 ? 67.488 27.190 -16.854 0.51 47.29 357 SER A CA 1
ATOM 2732 C CA B SER A 1 360 ? 67.453 27.230 -16.897 0.49 47.48 357 SER A CA 1
ATOM 2733 C C A SER A 1 360 ? 67.735 28.159 -15.682 0.51 39.98 357 SER A C 1
ATOM 2734 C C B SER A 1 360 ? 67.600 28.500 -16.027 0.49 39.62 357 SER A C 1
ATOM 2735 O O A SER A 1 360 ? 66.945 28.253 -14.733 0.51 32.20 357 SER A O 1
ATOM 2736 O O B SER A 1 360 ? 66.616 29.099 -15.589 0.49 33.29 357 SER A O 1
ATOM 2741 N N . ALA A 1 361 ? 68.838 28.887 -15.769 1.00 39.09 358 ALA A N 1
ATOM 2742 C CA . ALA A 1 361 ? 69.139 29.918 -14.809 1.00 44.83 358 ALA A CA 1
ATOM 2743 C C . ALA A 1 361 ? 68.524 31.201 -15.259 1.00 48.57 358 ALA A C 1
ATOM 2744 O O . ALA A 1 361 ? 67.966 31.964 -14.435 1.00 49.22 358 ALA A O 1
ATOM 2746 N N . ALA A 1 362 ? 68.617 31.434 -16.569 1.00 45.93 359 ALA A N 1
ATOM 2747 C CA . ALA A 1 362 ? 68.378 32.769 -17.110 1.00 52.17 359 ALA A CA 1
ATOM 2748 C C . ALA A 1 362 ? 67.063 32.747 -17.857 1.00 49.95 359 ALA A C 1
ATOM 2749 O O . ALA A 1 362 ? 66.697 33.712 -18.579 1.00 41.99 359 ALA A O 1
ATOM 2751 N N . SER A 1 363 ? 66.346 31.638 -17.703 1.00 41.12 360 SER A N 1
ATOM 2752 C CA . SER A 1 363 ? 65.156 31.516 -18.503 1.00 39.30 360 SER A CA 1
ATOM 2753 C C . SER A 1 363 ? 64.135 32.479 -17.914 1.00 38.20 360 SER A C 1
ATOM 2754 O O . SER A 1 363 ? 64.242 32.937 -16.741 1.00 37.18 360 SER A O 1
ATOM 2757 N N . ASP A 1 364 ? 63.174 32.837 -18.750 1.00 38.82 361 ASP A N 1
ATOM 2758 C CA . ASP A 1 364 ? 62.255 33.910 -18.436 1.00 39.90 361 ASP A CA 1
ATOM 2759 C C . ASP A 1 364 ? 61.309 33.452 -17.349 1.00 38.57 361 ASP A C 1
ATOM 2760 O O . ASP A 1 364 ? 60.833 34.253 -16.573 1.00 41.54 361 ASP A O 1
ATOM 2765 N N . ASN A 1 365 ? 61.057 32.149 -17.299 1.00 34.02 362 ASN A N 1
ATOM 2766 C CA . ASN A 1 365 ? 60.045 31.601 -16.421 1.00 36.63 362 ASN A CA 1
ATOM 2767 C C . ASN A 1 365 ? 60.589 30.614 -15.401 1.00 34.60 362 ASN A C 1
ATOM 2768 O O . ASN A 1 365 ? 59.812 29.965 -14.711 1.00 33.16 362 ASN A O 1
ATOM 2773 N N . HIS A 1 366 ? 61.907 30.467 -15.314 1.00 33.25 363 HIS A N 1
ATOM 2774 C CA . HIS A 1 366 ? 62.473 29.606 -14.263 1.00 29.37 363 HIS A CA 1
ATOM 2775 C C . HIS A 1 366 ? 63.692 30.224 -13.584 1.00 32.25 363 HIS A C 1
ATOM 2776 O O . HIS A 1 366 ? 64.338 31.107 -14.150 1.00 29.24 363 HIS A O 1
ATOM 2783 N N . GLN A 1 367 ? 63.994 29.723 -12.378 1.00 27.49 364 GLN A N 1
ATOM 2784 C CA . GLN A 1 367 ? 65.267 29.961 -11.730 1.00 26.75 364 GLN A CA 1
ATOM 2785 C C . GLN A 1 367 ? 65.846 28.695 -11.135 1.00 25.67 364 GLN A C 1
ATOM 2786 O O . GLN A 1 367 ? 65.138 27.743 -10.804 1.00 27.50 364 GLN A O 1
ATOM 2792 N N . ILE A 1 368 ? 67.143 28.693 -10.938 1.00 25.21 365 ILE A N 1
ATOM 2793 C CA . ILE A 1 368 ? 67.731 27.554 -10.300 1.00 24.33 365 ILE A CA 1
ATOM 2794 C C . ILE A 1 368 ? 67.672 27.714 -8.778 1.00 23.77 365 ILE A C 1
ATOM 2795 O O . ILE A 1 368 ? 67.657 28.825 -8.248 1.00 24.01 365 ILE A O 1
ATOM 2800 N N . SER A 1 369 ? 67.627 26.575 -8.107 1.00 23.16 366 SER A N 1
ATOM 2801 C CA . SER A 1 369 ? 67.708 26.526 -6.669 1.00 23.09 366 SER A CA 1
ATOM 2802 C C . SER A 1 369 ? 68.966 25.801 -6.229 1.00 22.22 366 SER A C 1
ATOM 2803 O O . SER A 1 369 ? 69.515 24.943 -6.934 1.00 24.76 366 SER A O 1
ATOM 2806 N N . VAL A 1 370 ? 69.429 26.205 -5.061 1.00 22.07 367 VAL A N 1
ATOM 2807 C CA . VAL A 1 370 ? 70.588 25.638 -4.407 1.00 21.77 367 VAL A CA 1
ATOM 2808 C C . VAL A 1 370 ? 70.161 25.102 -3.033 1.00 21.60 367 VAL A C 1
ATOM 2809 O O . VAL A 1 370 ? 69.389 25.742 -2.325 1.00 23.42 367 VAL A O 1
ATOM 2813 N N . PHE A 1 371 ? 70.722 23.981 -2.629 1.00 21.67 368 PHE A N 1
ATOM 2814 C CA . PHE A 1 371 ? 70.412 23.397 -1.330 1.00 22.62 368 PHE A CA 1
ATOM 2815 C C . PHE A 1 371 ? 71.727 23.177 -0.598 1.00 21.46 368 PHE A C 1
ATOM 2816 O O . PHE A 1 371 ? 72.515 22.336 -0.995 1.00 23.10 368 PHE A O 1
ATOM 2824 N N . GLN A 1 372 ? 71.974 23.965 0.447 1.00 22.48 369 GLN A N 1
ATOM 2825 C CA . GLN A 1 372 ? 73.274 23.953 1.113 1.00 30.28 369 GLN A CA 1
ATOM 2826 C C . GLN A 1 372 ? 73.203 23.732 2.597 1.00 29.28 369 GLN A C 1
ATOM 2827 O O . GLN A 1 372 ? 72.281 24.167 3.256 1.00 29.68 369 GLN A O 1
ATOM 2833 N N . ALA A 1 373 ? 74.249 23.109 3.108 1.00 32.57 370 ALA A N 1
ATOM 2834 C CA . ALA A 1 373 ? 74.515 23.080 4.532 1.00 30.59 370 ALA A CA 1
ATOM 2835 C C . ALA A 1 373 ? 75.488 24.206 4.833 1.00 27.85 370 ALA A C 1
ATOM 2836 O O . ALA A 1 373 ? 76.475 24.388 4.154 1.00 27.77 370 ALA A O 1
ATOM 2838 N N . VAL A 1 374 ? 75.191 24.974 5.859 1.00 29.17 371 VAL A N 1
ATOM 2839 C CA . VAL A 1 374 ? 76.107 25.975 6.350 1.00 30.54 371 VAL A CA 1
ATOM 2840 C C . VAL A 1 374 ? 77.353 25.294 6.879 1.00 30.40 371 VAL A C 1
ATOM 2841 O O . VAL A 1 374 ? 77.275 24.360 7.674 1.00 28.24 371 VAL A O 1
ATOM 2845 N N . HIS A 1 375 ? 78.503 25.785 6.448 1.00 26.21 372 HIS A N 1
ATOM 2846 C CA . HIS A 1 375 ? 79.779 25.240 6.871 1.00 32.04 372 HIS A CA 1
ATOM 2847 C C . HIS A 1 375 ? 80.440 26.189 7.865 1.00 30.27 372 HIS A C 1
ATOM 2848 O O . HIS A 1 375 ? 80.821 27.316 7.541 1.00 31.35 372 HIS A O 1
ATOM 2855 N N . ALA A 1 376 ? 80.555 25.737 9.095 1.00 33.63 373 ALA A N 1
ATOM 2856 C CA . ALA A 1 376 ? 81.102 26.570 10.149 1.00 46.68 373 ALA A CA 1
ATOM 2857 C C . ALA A 1 376 ? 81.752 25.665 11.187 1.00 51.56 373 ALA A C 1
ATOM 2858 O O . ALA A 1 376 ? 81.269 24.566 11.418 1.00 47.59 373 ALA A O 1
ATOM 2860 N N . PRO A 1 377 ? 82.857 26.110 11.801 1.00 66.78 374 PRO A N 1
ATOM 2861 C CA . PRO A 1 377 ? 83.506 25.202 12.754 1.00 70.96 374 PRO A CA 1
ATOM 2862 C C . PRO A 1 377 ? 82.537 24.676 13.827 1.00 65.57 374 PRO A C 1
ATOM 2863 O O . PRO A 1 377 ? 81.535 25.338 14.165 1.00 56.63 374 PRO A O 1
ATOM 2867 N N . ALA A 1 378 ? 82.828 23.477 14.333 1.00 79.87 375 ALA A N 1
ATOM 2868 C CA . ALA A 1 378 ? 81.966 22.813 15.306 1.00 79.44 375 ALA A CA 1
ATOM 2869 C C . ALA A 1 378 ? 81.923 23.590 16.624 1.00 79.04 375 ALA A C 1
ATOM 2870 O O . ALA A 1 378 ? 82.961 24.045 17.124 1.00 68.65 375 ALA A O 1
ATOM 2872 N N . SER A 1 379 ? 80.718 23.742 17.172 1.00 88.25 376 SER A N 1
ATOM 2873 C CA . SER A 1 379 ? 80.532 24.344 18.490 1.00 93.26 376 SER A CA 1
ATOM 2874 C C . SER A 1 379 ? 79.338 23.723 19.179 1.00 86.54 376 SER A C 1
ATOM 2875 O O . SER A 1 379 ? 78.251 23.646 18.606 1.00 84.50 376 SER A O 1
ATOM 2878 N N . GLU A 1 380 ? 79.535 23.295 20.418 1.00 94.91 377 GLU A N 1
ATOM 2879 C CA . GLU A 1 380 ? 78.423 22.806 21.208 1.00 97.36 377 GLU A CA 1
ATOM 2880 C C . GLU A 1 380 ? 78.365 23.581 22.496 1.00 99.83 377 GLU A C 1
ATOM 2881 O O . GLU A 1 380 ? 79.170 23.378 23.410 1.00 97.35 377 GLU A O 1
ATOM 2887 N N . GLY A 1 381 ? 77.402 24.490 22.543 1.00 85.77 378 GLY A N 1
ATOM 2888 C CA . GLY A 1 381 ? 77.173 25.297 23.714 1.00 81.20 378 GLY A CA 1
ATOM 2889 C C . GLY A 1 381 ? 77.763 26.686 23.626 1.00 71.96 378 GLY A C 1
ATOM 2890 O O . GLY A 1 381 ? 78.258 27.133 22.580 1.00 61.47 378 GLY A O 1
ATOM 2891 N N . PRO A 1 382 ? 77.679 27.403 24.740 1.00 65.97 379 PRO A N 1
ATOM 2892 C CA . PRO A 1 382 ? 78.319 28.711 24.834 1.00 56.12 379 PRO A CA 1
ATOM 2893 C C . PRO A 1 382 ? 79.841 28.609 24.865 1.00 37.32 379 PRO A C 1
ATOM 2894 O O . PRO A 1 382 ? 80.385 27.670 25.441 1.00 41.69 379 PRO A O 1
ATOM 2898 N N . GLU A 1 383 ? 80.503 29.587 24.258 1.00 32.92 380 GLU A N 1
ATOM 2899 C CA . GLU A 1 383 ? 81.957 29.696 24.281 1.00 35.19 380 GLU A CA 1
ATOM 2900 C C . GLU A 1 383 ? 82.358 30.846 25.196 1.00 30.45 380 GLU A C 1
ATOM 2901 O O . GLU A 1 383 ? 81.529 31.677 25.524 1.00 28.18 380 GLU A O 1
ATOM 2907 N N . GLN A 1 384 ? 83.627 30.905 25.588 1.00 27.38 381 GLN A N 1
ATOM 2908 C CA . GLN A 1 384 ? 84.091 31.955 26.473 1.00 28.61 381 GLN A CA 1
ATOM 2909 C C . GLN A 1 384 ? 85.366 32.591 25.980 1.00 28.98 381 GLN A C 1
ATOM 2910 O O . GLN A 1 384 ? 86.278 31.903 25.491 1.00 33.77 381 GLN A O 1
ATOM 2916 N N . ALA A 1 385 ? 85.418 33.918 26.087 1.00 25.38 382 ALA A N 1
ATOM 2917 C CA . ALA A 1 385 ? 86.642 34.668 25.835 1.00 32.75 382 ALA A CA 1
ATOM 2918 C C . ALA A 1 385 ? 86.818 35.615 27.012 1.00 27.27 382 ALA A C 1
ATOM 2919 O O . ALA A 1 385 ? 86.071 36.587 27.191 1.00 25.03 382 ALA A O 1
ATOM 2921 N N . GLY A 1 386 ? 87.791 35.297 27.858 1.00 28.65 383 GLY A N 1
ATOM 2922 C CA . GLY A 1 386 ? 88.024 36.084 29.047 1.00 24.18 383 GLY A CA 1
ATOM 2923 C C . GLY A 1 386 ? 86.817 36.074 29.959 1.00 28.09 383 GLY A C 1
ATOM 2924 O O . GLY A 1 386 ? 86.380 35.006 30.391 1.00 29.71 383 GLY A O 1
ATOM 2925 N N . ASP A 1 387 ? 86.273 37.255 30.243 1.00 23.67 384 ASP A N 1
ATOM 2926 C CA . ASP A 1 387 ? 85.108 37.346 31.106 1.00 25.88 384 ASP A CA 1
ATOM 2927 C C . ASP A 1 387 ? 83.797 37.423 30.324 1.00 26.48 384 ASP A C 1
ATOM 2928 O O . ASP A 1 387 ? 82.762 37.627 30.923 1.00 29.11 384 ASP A O 1
ATOM 2933 N N . LEU A 1 388 ? 83.853 37.280 28.993 1.00 25.64 385 LEU A N 1
ATOM 2934 C CA . LEU A 1 388 ? 82.639 37.206 28.174 1.00 26.77 385 LEU A CA 1
ATOM 2935 C C . LEU A 1 388 ? 82.326 35.790 27.673 1.00 27.89 385 LEU A C 1
ATOM 2936 O O . LEU A 1 388 ? 83.191 35.110 27.131 1.00 33.44 385 LEU A O 1
ATOM 2941 N N . THR A 1 389 ? 81.083 35.374 27.888 1.00 24.56 386 THR A N 1
ATOM 2942 C CA . THR A 1 389 ? 80.502 34.192 27.259 1.00 27.78 386 THR A CA 1
ATOM 2943 C C . THR A 1 389 ? 79.705 34.607 26.002 1.00 24.95 386 THR A C 1
ATOM 2944 O O . THR A 1 389 ? 78.993 35.602 26.015 1.00 27.43 386 THR A O 1
ATOM 2948 N N . TYR A 1 390 ? 79.845 33.878 24.910 1.00 25.07 387 TYR A N 1
ATOM 2949 C CA . TYR A 1 390 ? 79.152 34.223 23.685 1.00 24.81 387 TYR A CA 1
ATOM 2950 C C . TYR A 1 390 ? 78.617 32.954 23.017 1.00 27.57 387 TYR A C 1
ATOM 2951 O O . TYR A 1 390 ? 79.265 31.907 23.004 1.00 25.99 387 TYR A O 1
ATOM 2960 N N . SER A 1 391 ? 77.416 33.081 22.468 1.00 25.80 388 SER A N 1
ATOM 2961 C CA . SER A 1 391 ? 76.656 31.972 21.928 1.00 27.66 388 SER A CA 1
ATOM 2962 C C . SER A 1 391 ? 76.017 32.427 20.630 1.00 26.32 388 SER A C 1
ATOM 2963 O O . SER A 1 391 ? 75.267 33.388 20.623 1.00 26.04 388 SER A O 1
ATOM 2966 N N . LYS A 1 392 ? 76.320 31.750 19.536 1.00 26.41 389 LYS A N 1
ATOM 2967 C CA . LYS A 1 392 ? 75.747 32.088 18.243 1.00 26.19 389 LYS A CA 1
ATOM 2968 C C . LYS A 1 392 ? 74.228 31.922 18.299 1.00 26.89 389 LYS A C 1
ATOM 2969 O O . LYS A 1 392 ? 73.740 30.936 18.820 1.00 27.76 389 LYS A O 1
ATOM 2975 N N . ILE A 1 393 ? 73.489 32.888 17.754 1.00 26.52 390 ILE A N 1
ATOM 2976 C CA . ILE A 1 393 ? 72.035 32.797 17.678 1.00 27.16 390 ILE A CA 1
ATOM 2977 C C . ILE A 1 393 ? 71.707 32.176 16.305 1.00 27.45 390 ILE A C 1
ATOM 2978 O O . ILE A 1 393 ? 71.781 32.834 15.278 1.00 32.23 390 ILE A O 1
ATOM 2983 N N . TRP A 1 394 ? 71.360 30.899 16.309 1.00 28.36 391 TRP A N 1
ATOM 2984 C CA . TRP A 1 394 ? 71.074 30.144 15.091 1.00 33.25 391 TRP A CA 1
ATOM 2985 C C . TRP A 1 394 ? 69.592 30.081 14.807 1.00 29.42 391 TRP A C 1
ATOM 2986 O O . TRP A 1 394 ? 69.162 30.148 13.662 1.00 36.45 391 TRP A O 1
ATOM 2997 N N . GLU A 1 395 ? 68.811 29.919 15.874 1.00 36.68 392 GLU A N 1
ATOM 2998 C CA . GLU A 1 395 ? 67.363 29.781 15.750 1.00 40.08 392 GLU A CA 1
ATOM 2999 C C . GLU A 1 395 ? 66.770 31.134 15.401 1.00 43.67 392 GLU A C 1
ATOM 3000 O O . GLU A 1 395 ? 66.861 32.100 16.159 1.00 49.44 392 GLU A O 1
ATOM 3006 N N . ARG A 1 396 ? 66.244 31.220 14.196 1.00 38.84 393 ARG A N 1
ATOM 3007 C CA . ARG A 1 396 ? 65.541 32.402 13.743 1.00 35.92 393 ARG A CA 1
ATOM 3008 C C . ARG A 1 396 ? 64.144 31.965 13.350 1.00 38.03 393 ARG A C 1
ATOM 3009 O O . ARG A 1 396 ? 63.962 30.896 12.799 1.00 38.02 393 ARG A O 1
ATOM 3017 N N . GLN A 1 397 ? 63.158 32.797 13.631 1.00 32.09 394 GLN A N 1
ATOM 3018 C CA . GLN A 1 397 ? 61.780 32.444 13.351 1.00 43.63 394 GLN A CA 1
ATOM 3019 C C . GLN A 1 397 ? 61.143 33.570 12.544 1.00 36.03 394 GLN A C 1
ATOM 3020 O O . GLN A 1 397 ? 60.199 33.365 11.781 1.00 39.01 394 GLN A O 1
ATOM 3026 N N . LEU A 1 398 ? 61.736 34.751 12.664 1.00 32.85 395 LEU A N 1
ATOM 3027 C CA . LEU A 1 398 ? 61.216 35.953 12.055 1.00 40.34 395 LEU A CA 1
ATOM 3028 C C . LEU A 1 398 ? 61.619 36.005 10.599 1.00 36.92 395 LEU A C 1
ATOM 3029 O O . LEU A 1 398 ? 62.801 36.089 10.282 1.00 34.79 395 LEU A O 1
ATOM 3034 N N . SER A 1 399 ? 60.639 35.999 9.720 1.00 31.42 396 SER A N 1
ATOM 3035 C CA . SER A 1 399 ? 60.926 36.139 8.306 1.00 35.00 396 SER A CA 1
ATOM 3036 C C . SER A 1 399 ? 61.304 37.595 7.943 1.00 32.00 396 SER A C 1
ATOM 3037 O O . SER A 1 399 ? 61.128 38.548 8.725 1.00 28.44 396 SER A O 1
ATOM 3040 N N . GLN A 1 400 ? 61.870 37.735 6.754 1.00 28.39 397 GLN A N 1
ATOM 3041 C CA . GLN A 1 400 ? 62.500 38.971 6.319 1.00 30.04 397 GLN A CA 1
ATOM 3042 C C . GLN A 1 400 ? 61.983 39.274 4.930 1.00 27.54 397 GLN A C 1
ATOM 3043 O O . GLN A 1 400 ? 62.164 38.467 4.010 1.00 27.84 397 GLN A O 1
ATOM 3049 N N . ALA A 1 401 ? 61.351 40.437 4.777 1.00 27.33 398 ALA A N 1
ATOM 3050 C CA . ALA A 1 401 ? 60.778 40.824 3.496 1.00 27.49 398 ALA A CA 1
ATOM 3051 C C . ALA A 1 401 ? 61.851 41.267 2.497 1.00 26.69 398 ALA A C 1
ATOM 3052 O O . ALA A 1 401 ? 61.681 41.104 1.306 1.00 26.90 398 ALA A O 1
ATOM 3054 N N . GLU A 1 402 ? 62.959 41.817 2.994 1.00 25.81 399 GLU A N 1
ATOM 3055 C CA . GLU A 1 402 ? 64.004 42.369 2.140 1.00 25.01 399 GLU A CA 1
ATOM 3056 C C . GLU A 1 402 ? 65.354 42.339 2.831 1.00 28.24 399 GLU A C 1
ATOM 3057 O O . GLU A 1 402 ? 65.677 43.239 3.607 1.00 30.95 399 GLU A O 1
ATOM 3063 N N . GLY A 1 403 ? 66.142 41.305 2.535 1.00 25.40 400 GLY A N 1
ATOM 3064 C CA . GLY A 1 403 ? 67.354 41.023 3.277 1.00 21.21 400 GLY A CA 1
ATOM 3065 C C . GLY A 1 403 ? 68.546 40.750 2.417 1.00 24.15 400 GLY A C 1
ATOM 3066 O O . GLY A 1 403 ? 68.644 41.265 1.288 1.00 24.26 400 GLY A O 1
ATOM 3067 N N . SER A 1 404 ? 69.444 39.908 2.929 1.00 22.90 401 SER A N 1
ATOM 3068 C CA . SER A 1 404 ? 70.664 39.577 2.190 1.00 18.96 401 SER A CA 1
ATOM 3069 C C . SER A 1 404 ? 70.326 39.064 0.789 1.00 21.16 401 SER A C 1
ATOM 3070 O O . SER A 1 404 ? 69.397 38.281 0.589 1.00 20.78 401 SER A O 1
ATOM 3073 N N . ASP A 1 405 ? 71.073 39.546 -0.179 1.00 20.95 402 ASP A N 1
ATOM 3074 C CA . ASP A 1 405 ? 70.768 39.308 -1.588 1.00 19.38 402 ASP A CA 1
ATOM 3075 C C . ASP A 1 405 ? 71.122 37.879 -2.037 1.00 20.42 402 ASP A C 1
ATOM 3076 O O . ASP A 1 405 ? 72.172 37.336 -1.690 1.00 22.42 402 ASP A O 1
ATOM 3081 N N . ILE A 1 406 ? 70.229 37.266 -2.794 1.00 20.03 403 ILE A N 1
ATOM 3082 C CA . ILE A 1 406 ? 70.535 36.089 -3.601 1.00 18.63 403 ILE A CA 1
ATOM 3083 C C . ILE A 1 406 ? 70.646 36.552 -5.057 1.00 21.61 403 ILE A C 1
ATOM 3084 O O . ILE A 1 406 ? 69.656 37.014 -5.617 1.00 24.26 403 ILE A O 1
ATOM 3089 N N . PRO A 1 407 ? 71.849 36.445 -5.663 1.00 20.49 404 PRO A N 1
ATOM 3090 C CA . PRO A 1 407 ? 72.080 37.053 -6.977 1.00 24.38 404 PRO A CA 1
ATOM 3091 C C . PRO A 1 407 ? 71.016 36.680 -8.007 1.00 27.94 404 PRO A C 1
ATOM 3092 O O . PRO A 1 407 ? 70.501 37.576 -8.709 1.00 28.19 404 PRO A O 1
ATOM 3096 N N . ASP A 1 408 ? 70.668 35.398 -8.097 1.00 25.63 405 ASP A N 1
ATOM 3097 C CA . ASP A 1 408 ? 69.679 34.967 -9.106 1.00 24.21 405 ASP A CA 1
ATOM 3098 C C . ASP A 1 408 ? 69.271 33.527 -8.878 1.00 25.67 405 ASP A C 1
ATOM 3099 O O . ASP A 1 408 ? 69.760 32.625 -9.527 1.00 27.35 405 ASP A O 1
ATOM 3104 N N . GLY A 1 409 ? 68.358 33.322 -7.947 1.00 20.92 406 GLY A N 1
ATOM 3105 C CA . GLY A 1 409 ? 67.857 31.989 -7.672 1.00 25.23 406 GLY A CA 1
ATOM 3106 C C . GLY A 1 409 ? 67.211 31.820 -6.323 1.00 20.18 406 GLY A C 1
ATOM 3107 O O . GLY A 1 409 ? 66.900 32.794 -5.626 1.00 26.24 406 GLY A O 1
ATOM 3108 N N . VAL A 1 410 ? 66.980 30.565 -5.982 1.00 24.73 407 VAL A N 1
ATOM 3109 C CA . VAL A 1 410 ? 66.358 30.183 -4.710 1.00 20.75 407 VAL A CA 1
ATOM 3110 C C . VAL A 1 410 ? 67.437 29.506 -3.884 1.00 26.84 407 VAL A C 1
ATOM 3111 O O . VAL A 1 410 ? 68.217 28.709 -4.417 1.00 26.10 407 VAL A O 1
ATOM 3115 N N . LEU A 1 411 ? 67.523 29.834 -2.602 1.00 20.75 408 LEU A N 1
ATOM 3116 C CA . LEU A 1 411 ? 68.548 29.237 -1.788 1.00 18.30 408 LEU A CA 1
ATOM 3117 C C . LEU A 1 411 ? 67.961 28.631 -0.507 1.00 24.32 408 LEU A C 1
ATOM 3118 O O . LEU A 1 411 ? 67.281 29.313 0.268 1.00 19.26 408 LEU A O 1
ATOM 3123 N N . TRP A 1 412 ? 68.226 27.343 -0.307 1.00 21.64 409 TRP A N 1
ATOM 3124 C CA . TRP A 1 412 ? 67.949 26.690 0.977 1.00 19.29 409 TRP A CA 1
ATOM 3125 C C . TRP A 1 412 ? 69.242 26.614 1.741 1.00 23.96 409 TRP A C 1
ATOM 3126 O O . TRP A 1 412 ? 70.234 26.112 1.236 1.00 22.72 409 TRP A O 1
ATOM 3137 N N . SER A 1 413 ? 69.227 27.099 2.971 1.00 29.80 410 SER A N 1
ATOM 3138 C CA . SER A 1 413 ? 70.416 27.178 3.812 1.00 32.45 410 SER A CA 1
ATOM 3139 C C . SER A 1 413 ? 70.102 26.521 5.164 1.00 32.75 410 SER A C 1
ATOM 3140 O O . SER A 1 413 ? 69.308 27.061 5.930 1.00 29.42 410 SER A O 1
ATOM 3143 N N . ILE A 1 414 ? 70.706 25.359 5.424 1.00 29.26 411 ILE A N 1
ATOM 3144 C CA . ILE A 1 414 ? 70.430 24.562 6.613 1.00 29.37 411 ILE A CA 1
ATOM 3145 C C . ILE A 1 414 ? 71.615 24.593 7.571 1.00 29.98 411 ILE A C 1
ATOM 3146 O O . ILE A 1 414 ? 72.702 24.152 7.187 1.00 25.71 411 ILE A O 1
ATOM 3151 N N . HIS A 1 415 ? 71.421 25.043 8.817 1.00 25.37 412 HIS A N 1
ATOM 3152 C CA . HIS A 1 415 ? 72.440 24.835 9.842 1.00 25.01 412 HIS A CA 1
ATOM 3153 C C . HIS A 1 415 ? 72.109 23.596 10.659 1.00 25.54 412 HIS A C 1
ATOM 3154 O O . HIS A 1 415 ? 71.036 23.490 11.228 1.00 24.27 412 HIS A O 1
ATOM 3161 N N . ILE A 1 416 ? 73.060 22.673 10.731 1.00 27.12 413 ILE A N 1
ATOM 3162 C CA . ILE A 1 416 ? 72.864 21.411 11.434 1.00 29.98 413 ILE A CA 1
ATOM 3163 C C . ILE A 1 416 ? 73.681 21.449 12.719 1.00 32.59 413 ILE A C 1
ATOM 3164 O O . ILE A 1 416 ? 74.902 21.451 12.703 1.00 32.84 413 ILE A O 1
ATOM 3169 N N . ASP A 1 417 ? 72.988 21.501 13.834 1.00 32.91 414 ASP A N 1
ATOM 3170 C CA . ASP A 1 417 ? 73.658 21.654 15.103 1.00 50.72 414 ASP A CA 1
ATOM 3171 C C . ASP A 1 417 ? 74.224 20.319 15.577 1.00 53.77 414 ASP A C 1
ATOM 3172 O O . ASP A 1 417 ? 73.652 19.254 15.270 1.00 47.22 414 ASP A O 1
ATOM 3177 N N . PRO A 1 418 ? 75.361 20.371 16.308 1.00 80.40 415 PRO A N 1
ATOM 3178 C CA . PRO A 1 418 ? 75.912 19.175 16.960 1.00 79.26 415 PRO A CA 1
ATOM 3179 C C . PRO A 1 418 ? 74.935 18.578 17.967 1.00 78.61 415 PRO A C 1
ATOM 3180 O O . PRO A 1 418 ? 74.825 17.354 18.083 1.00 76.01 415 PRO A O 1
ATOM 3184 N N . SER A 1 419 ? 74.229 19.454 18.680 1.00 80.04 416 SER A N 1
ATOM 3185 C CA . SER A 1 419 ? 73.244 19.048 19.686 1.00 75.82 416 SER A CA 1
ATOM 3186 C C . SER A 1 419 ? 72.153 18.152 19.102 1.00 75.84 416 SER A C 1
ATOM 3187 O O . SER A 1 419 ? 71.460 17.442 19.836 1.00 70.99 416 SER A O 1
ATOM 3190 N N . GLY A 1 420 ? 71.993 18.208 17.785 1.00 58.85 417 GLY A N 1
ATOM 3191 C CA . GLY A 1 420 ? 70.936 17.488 17.120 1.00 60.23 417 GLY A CA 1
ATOM 3192 C C . GLY A 1 420 ? 69.984 18.393 16.361 1.00 62.46 417 GLY A C 1
ATOM 3193 O O . GLY A 1 420 ? 69.330 17.939 15.437 1.00 64.29 417 GLY A O 1
ATOM 3194 N N . SER A 1 421 ? 69.909 19.670 16.722 1.00 62.71 418 SER A N 1
ATOM 3195 C CA . SER A 1 421 ? 68.880 20.546 16.165 1.00 62.69 418 SER A CA 1
ATOM 3196 C C . SER A 1 421 ? 69.263 21.226 14.840 1.00 46.25 418 SER A C 1
ATOM 3197 O O . SER A 1 421 ? 70.447 21.389 14.527 1.00 33.99 418 SER A O 1
ATOM 3208 N N . ALA A 1 423 ? 68.315 24.551 12.041 1.00 29.38 420 ALA A N 1
ATOM 3209 C CA . ALA A 1 423 ? 67.701 25.832 11.741 1.00 29.04 420 ALA A CA 1
ATOM 3210 C C . ALA A 1 423 ? 67.887 26.114 10.256 1.00 30.70 420 ALA A C 1
ATOM 3211 O O . ALA A 1 423 ? 68.987 25.970 9.719 1.00 32.48 420 ALA A O 1
ATOM 3213 N N . GLY A 1 424 ? 66.815 26.513 9.592 1.00 31.46 421 GLY A N 1
ATOM 3214 C CA . GLY A 1 424 ? 66.877 26.717 8.158 1.00 25.20 421 GLY A CA 1
ATOM 3215 C C . GLY A 1 424 ? 66.360 28.060 7.690 1.00 23.90 421 GLY A C 1
ATOM 3216 O O . GLY A 1 424 ? 65.587 28.731 8.388 1.00 24.18 421 GLY A O 1
ATOM 3217 N N . SER A 1 425 ? 66.777 28.411 6.477 1.00 23.76 422 SER A N 1
ATOM 3218 C CA . SER A 1 425 ? 66.278 29.564 5.747 1.00 24.49 422 SER A CA 1
ATOM 3219 C C . SER A 1 425 ? 66.012 29.204 4.297 1.00 29.55 422 SER A C 1
ATOM 3220 O O . SER A 1 425 ? 66.757 28.423 3.679 1.00 29.84 422 SER A O 1
ATOM 3223 N N . LEU A 1 426 ? 64.912 29.741 3.794 1.00 25.51 423 LEU A N 1
ATOM 3224 C CA . LEU A 1 426 ? 64.546 29.631 2.407 1.00 21.39 423 LEU A CA 1
ATOM 3225 C C . LEU A 1 426 ? 64.481 31.043 1.873 1.00 19.91 423 LEU A C 1
ATOM 3226 O O . LEU A 1 426 ? 63.643 31.842 2.319 1.00 20.36 423 LEU A O 1
ATOM 3231 N N . GLY A 1 427 ? 65.397 31.358 0.959 1.00 20.22 424 GLY A N 1
ATOM 3232 C CA . GLY A 1 427 ? 65.469 32.692 0.398 1.00 22.34 424 GLY A CA 1
ATOM 3233 C C . GLY A 1 427 ? 65.092 32.662 -1.076 1.00 21.48 424 GLY A C 1
ATOM 3234 O O . GLY A 1 427 ? 65.384 31.698 -1.796 1.00 21.12 424 GLY A O 1
ATOM 3235 N N . TYR A 1 428 ? 64.487 33.750 -1.540 1.00 18.70 425 TYR A N 1
ATOM 3236 C CA . TYR A 1 428 ? 64.032 33.820 -2.909 1.00 19.65 425 TYR A CA 1
ATOM 3237 C C . TYR A 1 428 ? 63.940 35.291 -3.298 1.00 23.14 425 TYR A C 1
ATOM 3238 O O . TYR A 1 428 ? 63.859 36.183 -2.441 1.00 19.17 425 TYR A O 1
ATOM 3247 N N . ASN A 1 429 ? 63.954 35.529 -4.597 1.00 19.14 426 ASN A N 1
ATOM 3248 C CA . ASN A 1 429 ? 63.879 36.889 -5.125 1.00 20.11 426 ASN A CA 1
ATOM 3249 C C . ASN A 1 429 ? 62.411 37.288 -5.266 1.00 20.98 426 ASN A C 1
ATOM 3250 O O . ASN A 1 429 ? 61.639 36.618 -5.955 1.00 21.96 426 ASN A O 1
ATOM 3255 N N . THR A 1 430 ? 62.039 38.383 -4.620 1.00 24.03 427 THR A N 1
ATOM 3256 C CA . THR A 1 430 ? 60.649 38.830 -4.584 1.00 23.00 427 THR A CA 1
ATOM 3257 C C . THR A 1 430 ? 60.195 39.401 -5.921 1.00 29.17 427 THR A C 1
ATOM 3258 O O . THR A 1 430 ? 58.992 39.538 -6.173 1.00 24.35 427 THR A O 1
ATOM 3262 N N . ASN A 1 431 ? 61.143 39.699 -6.803 1.00 25.29 428 ASN A N 1
ATOM 3263 C CA . ASN A 1 431 ? 60.802 40.039 -8.187 1.00 29.39 428 ASN A CA 1
ATOM 3264 C C . ASN A 1 431 ? 60.451 38.795 -9.041 1.00 31.42 428 ASN A C 1
ATOM 3265 O O . ASN A 1 431 ? 60.132 38.921 -10.218 1.00 27.59 428 ASN A O 1
ATOM 3270 N N . ARG A 1 432 ? 60.481 37.605 -8.451 1.00 22.39 429 ARG A N 1
ATOM 3271 C CA . ARG A 1 432 ? 60.236 36.381 -9.205 1.00 22.46 429 ARG A CA 1
ATOM 3272 C C . ARG A 1 432 ? 59.246 35.477 -8.495 1.00 22.44 429 ARG A C 1
ATOM 3273 O O . ARG A 1 432 ? 58.506 34.762 -9.137 1.00 26.90 429 ARG A O 1
ATOM 3281 N N . PHE A 1 433 ? 59.245 35.490 -7.163 1.00 21.89 430 PHE A N 1
ATOM 3282 C CA . PHE A 1 433 ? 58.341 34.623 -6.415 1.00 21.70 430 PHE A CA 1
ATOM 3283 C C . PHE A 1 433 ? 57.513 35.387 -5.429 1.00 24.83 430 PHE A C 1
ATOM 3284 O O . PHE A 1 433 ? 58.019 36.267 -4.737 1.00 22.44 430 PHE A O 1
ATOM 3292 N N . LYS A 1 434 ? 56.248 34.993 -5.332 1.00 27.45 431 LYS A N 1
ATOM 3293 C CA . LYS A 1 434 ? 55.377 35.395 -4.240 1.00 32.06 431 LYS A CA 1
ATOM 3294 C C . LYS A 1 434 ? 55.662 34.619 -2.960 1.00 30.37 431 LYS A C 1
ATOM 3295 O O . LYS A 1 434 ? 56.061 33.439 -3.004 1.00 29.09 431 LYS A O 1
ATOM 3301 N N . ASP A 1 435 ? 55.418 35.267 -1.822 1.00 28.82 432 ASP A N 1
ATOM 3302 C CA . ASP A 1 435 ? 55.712 34.668 -0.505 1.00 29.17 432 ASP A CA 1
ATOM 3303 C C . ASP A 1 435 ? 54.939 33.371 -0.248 1.00 32.32 432 ASP A C 1
ATOM 3304 O O . ASP A 1 435 ? 55.463 32.430 0.350 1.00 29.47 432 ASP A O 1
ATOM 3309 N N . GLU A 1 436 ? 53.696 33.343 -0.713 1.00 28.35 433 GLU A N 1
ATOM 3310 C CA . GLU A 1 436 ? 52.799 32.208 -0.543 1.00 37.83 433 GLU A CA 1
ATOM 3311 C C . GLU A 1 436 ? 53.313 30.954 -1.260 1.00 30.50 433 GLU A C 1
ATOM 3312 O O . GLU A 1 436 ? 53.241 29.846 -0.747 1.00 27.32 433 GLU A O 1
ATOM 3318 N N . THR A 1 437 ? 53.818 31.139 -2.464 1.00 28.26 434 THR A N 1
ATOM 3319 C CA . THR A 1 437 ? 54.399 30.050 -3.229 1.00 31.60 434 THR A CA 1
ATOM 3320 C C . THR A 1 437 ? 55.537 29.412 -2.454 1.00 26.54 434 THR A C 1
ATOM 3321 O O . THR A 1 437 ? 55.648 28.195 -2.384 1.00 28.41 434 THR A O 1
ATOM 3333 N N . ALA A 1 439 ? 56.135 29.728 0.813 1.00 24.01 436 ALA A N 1
ATOM 3334 C CA . ALA A 1 439 ? 55.574 29.192 2.041 1.00 25.08 436 ALA A CA 1
ATOM 3335 C C . ALA A 1 439 ? 55.055 27.766 1.831 1.00 31.29 436 ALA A C 1
ATOM 3336 O O . ALA A 1 439 ? 55.275 26.882 2.679 1.00 31.08 436 ALA A O 1
ATOM 3338 N N . ALA A 1 440 ? 54.376 27.540 0.708 1.00 33.62 437 ALA A N 1
ATOM 3339 C CA . ALA A 1 440 ? 53.854 26.206 0.376 1.00 27.39 437 ALA A CA 1
ATOM 3340 C C . ALA A 1 440 ? 54.996 25.250 0.047 1.00 28.62 437 ALA A C 1
ATOM 3341 O O . ALA A 1 440 ? 54.983 24.088 0.425 1.00 31.12 437 ALA A O 1
ATOM 3343 N N . PHE A 1 441 ? 56.006 25.763 -0.635 1.00 30.64 438 PHE A N 1
ATOM 3344 C CA . PHE A 1 441 ? 57.165 24.974 -1.014 1.00 22.37 438 PHE A CA 1
ATOM 3345 C C . PHE A 1 441 ? 57.852 24.448 0.257 1.00 25.83 438 PHE A C 1
ATOM 3346 O O . PHE A 1 441 ? 58.163 23.282 0.357 1.00 23.79 438 PHE A O 1
ATOM 3354 N N . LEU A 1 442 ? 58.076 25.337 1.226 1.00 24.00 439 LEU A N 1
ATOM 3355 C CA . LEU A 1 442 ? 58.706 24.983 2.488 1.00 25.48 439 LEU A CA 1
ATOM 3356 C C . LEU A 1 442 ? 57.870 23.978 3.269 1.00 27.16 439 LEU A C 1
ATOM 3357 O O . LEU A 1 442 ? 58.394 23.016 3.827 1.00 24.29 439 LEU A O 1
ATOM 3362 N N . ALA A 1 443 ? 56.560 24.191 3.304 1.00 29.89 440 ALA A N 1
ATOM 3363 C CA . ALA A 1 443 ? 55.700 23.286 4.057 1.00 33.24 440 ALA A CA 1
ATOM 3364 C C . ALA A 1 443 ? 55.664 21.899 3.406 1.00 31.23 440 ALA A C 1
ATOM 3365 O O . ALA A 1 443 ? 55.598 20.895 4.108 1.00 30.38 440 ALA A O 1
ATOM 3367 N N . ASP A 1 444 ? 55.714 21.851 2.074 1.00 26.08 441 ASP A N 1
ATOM 3368 C CA . ASP A 1 444 ? 55.788 20.585 1.336 1.00 26.55 441 ASP A CA 1
ATOM 3369 C C . ASP A 1 444 ? 57.087 19.840 1.642 1.00 29.51 441 ASP A C 1
ATOM 3370 O O . ASP A 1 444 ? 57.112 18.607 1.764 1.00 27.93 441 ASP A O 1
ATOM 3375 N N . TYR A 1 445 ? 58.177 20.586 1.717 1.00 23.04 442 TYR A N 1
ATOM 3376 C CA . TYR A 1 445 ? 59.468 19.987 2.059 1.00 22.88 442 TYR A CA 1
ATOM 3377 C C . TYR A 1 445 ? 59.440 19.374 3.468 1.00 23.60 442 TYR A C 1
ATOM 3378 O O . TYR A 1 445 ? 59.899 18.248 3.660 1.00 24.91 442 TYR A O 1
ATOM 3387 N N . LEU A 1 446 ? 58.913 20.088 4.453 1.00 26.93 443 LEU A N 1
ATOM 3388 C CA . LEU A 1 446 ? 58.951 19.566 5.819 1.00 29.22 443 LEU A CA 1
ATOM 3389 C C . LEU A 1 446 ? 58.085 18.313 5.940 1.00 32.13 443 LEU A C 1
ATOM 3390 O O . LEU A 1 446 ? 58.405 17.378 6.702 1.00 28.93 443 LEU A O 1
ATOM 3395 N N . ASP A 1 447 ? 57.008 18.281 5.168 1.00 29.16 444 ASP A N 1
ATOM 3396 C CA . ASP A 1 447 ? 56.128 17.111 5.144 1.00 34.30 444 ASP A CA 1
ATOM 3397 C C . ASP A 1 447 ? 56.821 15.917 4.450 1.00 34.18 444 ASP A C 1
ATOM 3398 O O . ASP A 1 447 ? 56.755 14.789 4.937 1.00 30.98 444 ASP A O 1
ATOM 3403 N N . VAL A 1 448 ? 57.485 16.161 3.320 1.00 25.85 445 VAL A N 1
ATOM 3404 C CA . VAL A 1 448 ? 58.212 15.085 2.625 1.00 25.81 445 VAL A CA 1
ATOM 3405 C C . VAL A 1 448 ? 59.251 14.485 3.578 1.00 26.18 445 VAL A C 1
ATOM 3406 O O . VAL A 1 448 ? 59.338 13.255 3.748 1.00 26.98 445 VAL A O 1
ATOM 3410 N N . LEU A 1 449 ? 60.019 15.368 4.219 1.00 28.06 446 LEU A N 1
ATOM 3411 C CA . LEU A 1 449 ? 61.096 14.943 5.122 1.00 28.50 446 LEU A CA 1
ATOM 3412 C C . LEU A 1 449 ? 60.541 14.112 6.272 1.00 27.36 446 LEU A C 1
ATOM 3413 O O . LEU A 1 449 ? 61.091 13.071 6.615 1.00 31.83 446 LEU A O 1
ATOM 3418 N N . GLU A 1 450 ? 59.443 14.550 6.871 1.00 27.73 447 GLU A N 1
ATOM 3419 C CA . GLU A 1 450 ? 58.875 13.804 7.997 1.00 33.88 447 GLU A CA 1
ATOM 3420 C C . GLU A 1 450 ? 58.463 12.398 7.600 1.00 37.30 447 GLU A C 1
ATOM 3421 O O . GLU A 1 450 ? 58.733 11.411 8.311 1.00 31.84 447 GLU A O 1
ATOM 3427 N N . ASN A 1 451 ? 57.797 12.306 6.461 1.00 34.35 448 ASN A N 1
ATOM 3428 C CA . ASN A 1 451 ? 57.276 11.032 5.995 1.00 37.17 448 ASN A CA 1
ATOM 3429 C C . ASN A 1 451 ? 58.394 10.106 5.530 1.00 33.98 448 ASN A C 1
ATOM 3430 O O . ASN A 1 451 ? 58.331 8.899 5.709 1.00 36.26 448 ASN A O 1
ATOM 3435 N N . ALA A 1 452 ? 59.442 10.689 4.983 1.00 30.31 449 ALA A N 1
ATOM 3436 C CA . ALA A 1 452 ? 60.566 9.899 4.506 1.00 29.34 449 ALA A CA 1
ATOM 3437 C C . ALA A 1 452 ? 61.287 9.171 5.642 1.00 34.42 449 ALA A C 1
ATOM 3438 O O . ALA A 1 452 ? 61.571 7.987 5.512 1.00 35.43 449 ALA A O 1
ATOM 3440 N N . VAL A 1 453 ? 61.593 9.867 6.741 1.00 30.43 450 VAL A N 1
ATOM 3441 C CA . VAL A 1 453 ? 62.381 9.258 7.813 1.00 51.29 450 VAL A CA 1
ATOM 3442 C C . VAL A 1 453 ? 61.487 8.409 8.713 1.00 32.98 450 VAL A C 1
ATOM 3443 O O . VAL A 1 453 ? 61.964 7.486 9.358 1.00 34.77 450 VAL A O 1
ATOM 3447 N N . ALA A 1 454 ? 60.190 8.696 8.731 1.00 34.39 451 ALA A N 1
ATOM 3448 C CA . ALA A 1 454 ? 59.237 7.827 9.430 1.00 39.42 451 ALA A CA 1
ATOM 3449 C C . ALA A 1 454 ? 59.066 6.478 8.718 1.00 38.34 451 ALA A C 1
ATOM 3450 O O . ALA A 1 454 ? 58.964 5.448 9.376 1.00 39.19 451 ALA A O 1
ATOM 3452 N N . ARG A 1 455 ? 59.025 6.472 7.384 1.00 38.31 452 ARG A N 1
ATOM 3453 C CA . ARG A 1 455 ? 58.864 5.212 6.658 1.00 41.65 452 ARG A CA 1
ATOM 3454 C C . ARG A 1 455 ? 59.869 5.082 5.519 1.00 40.67 452 ARG A C 1
ATOM 3455 O O . ARG A 1 455 ? 59.495 5.035 4.350 1.00 39.10 452 ARG A O 1
ATOM 3463 N N . PRO A 1 456 ? 61.156 4.996 5.868 1.00 34.14 453 PRO A N 1
ATOM 3464 C CA . PRO A 1 456 ? 62.251 5.074 4.891 1.00 33.31 453 PRO A CA 1
ATOM 3465 C C . PRO A 1 456 ? 62.343 3.879 3.947 1.00 33.87 453 PRO A C 1
ATOM 3466 O O . PRO A 1 456 ? 63.012 3.977 2.916 1.00 35.98 453 PRO A O 1
ATOM 3470 N N . ASP A 1 457 ? 61.716 2.760 4.293 1.00 37.60 454 ASP A N 1
ATOM 3471 C CA . ASP A 1 457 ? 61.844 1.557 3.460 1.00 45.84 454 ASP A CA 1
ATOM 3472 C C . ASP A 1 457 ? 60.555 1.268 2.675 1.00 47.35 454 ASP A C 1
ATOM 3473 O O . ASP A 1 457 ? 60.475 0.303 1.892 1.00 45.57 454 ASP A O 1
ATOM 3478 N N . ALA A 1 458 ? 59.568 2.146 2.846 1.00 47.39 455 ALA A N 1
ATOM 3479 C CA . ALA A 1 458 ? 58.329 2.074 2.078 1.00 46.73 455 ALA A CA 1
ATOM 3480 C C . ALA A 1 458 ? 58.538 2.558 0.641 1.00 52.80 455 ALA A C 1
ATOM 3481 O O . ALA A 1 458 ? 59.451 3.328 0.384 1.00 56.54 455 ALA A O 1
ATOM 3483 N N . PRO A 1 459 ? 57.664 2.138 -0.297 1.00 70.94 456 PRO A N 1
ATOM 3484 C CA . PRO A 1 459 ? 57.790 2.562 -1.704 1.00 68.75 456 PRO A CA 1
ATOM 3485 C C . PRO A 1 459 ? 57.651 4.061 -1.895 1.00 72.28 456 PRO A C 1
ATOM 3486 O O . PRO A 1 459 ? 56.702 4.642 -1.374 1.00 71.41 456 PRO A O 1
ATOM 3490 N N . PHE A 1 460 ? 58.558 4.677 -2.645 1.00 84.18 457 PHE A N 1
ATOM 3491 C CA . PHE A 1 460 ? 58.557 6.128 -2.760 1.00 82.91 457 PHE A CA 1
ATOM 3492 C C . PHE A 1 460 ? 57.953 6.545 -4.094 1.00 80.37 457 PHE A C 1
ATOM 3493 O O . PHE A 1 460 ? 57.090 7.427 -4.137 1.00 80.05 457 PHE A O 1
ATOM 3501 N N . PRO B 1 18 ? 45.590 65.736 15.222 1.00 79.78 15 PRO B N 1
ATOM 3502 C CA . PRO B 1 18 ? 46.921 66.118 14.739 1.00 77.58 15 PRO B CA 1
ATOM 3503 C C . PRO B 1 18 ? 46.889 66.728 13.318 1.00 73.85 15 PRO B C 1
ATOM 3504 O O . PRO B 1 18 ? 46.814 65.994 12.330 1.00 77.57 15 PRO B O 1
ATOM 3508 N N . PRO B 1 19 ? 46.910 68.068 13.209 1.00 57.97 16 PRO B N 1
ATOM 3509 C CA . PRO B 1 19 ? 46.989 68.649 11.866 1.00 54.06 16 PRO B CA 1
ATOM 3510 C C . PRO B 1 19 ? 48.433 68.821 11.387 1.00 41.56 16 PRO B C 1
ATOM 3511 O O . PRO B 1 19 ? 49.332 69.009 12.215 1.00 34.36 16 PRO B O 1
ATOM 3515 N N . LEU B 1 20 ? 48.653 68.763 10.077 1.00 37.95 17 LEU B N 1
ATOM 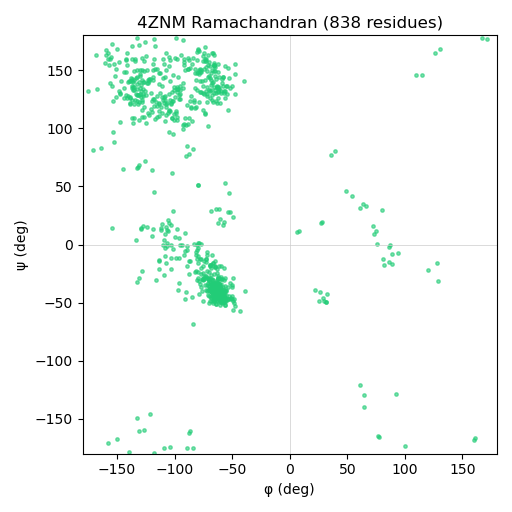3516 C CA . LEU B 1 20 ? 49.905 69.260 9.511 1.00 36.57 17 LEU B CA 1
ATOM 3517 C C . LEU B 1 20 ? 50.026 70.752 9.814 1.00 28.21 17 LEU B C 1
ATOM 3518 O O . LEU B 1 20 ? 49.042 71.484 9.848 1.00 27.70 17 LEU B O 1
ATOM 3523 N N . SER B 1 21 ? 51.245 71.195 10.070 1.00 27.12 18 SER B N 1
ATOM 3524 C CA . SER B 1 21 ? 51.471 72.602 10.282 1.00 27.44 18 SER B CA 1
ATOM 3525 C C . SER B 1 21 ? 51.376 73.340 8.949 1.00 26.82 18 SER B C 1
ATOM 3526 O O . SER B 1 21 ? 51.374 72.719 7.884 1.00 33.67 18 SER B O 1
ATOM 3529 N N . PHE B 1 22 ? 51.358 74.667 9.007 1.00 26.74 19 PHE B N 1
ATOM 3530 C CA . PHE B 1 22 ? 51.335 75.464 7.782 1.00 27.13 19 PHE B CA 1
ATOM 3531 C C . PHE B 1 22 ? 52.625 75.215 6.987 1.00 25.55 19 PHE B C 1
ATOM 3532 O O . PHE B 1 22 ? 52.597 75.132 5.775 1.00 26.12 19 PHE B O 1
ATOM 3540 N N . HIS B 1 23 ? 53.743 75.053 7.678 1.00 24.90 20 HIS B N 1
ATOM 3541 C CA . HIS B 1 23 ? 55.006 74.768 7.017 1.00 25.94 20 HIS B CA 1
ATOM 3542 C C . HIS B 1 23 ? 54.958 73.413 6.294 1.00 27.18 20 HIS B C 1
ATOM 3543 O O . HIS B 1 23 ? 55.400 73.290 5.158 1.00 26.45 20 HIS B O 1
ATOM 3550 N N . GLN B 1 24 ? 54.409 72.403 6.952 1.00 25.37 21 GLN B N 1
ATOM 3551 C CA . GLN B 1 24 ? 54.292 71.094 6.359 1.00 28.03 21 GLN B CA 1
ATOM 3552 C C . GLN B 1 24 ? 53.308 71.124 5.189 1.00 26.21 21 GLN B C 1
ATOM 3553 O O . GLN B 1 24 ? 53.485 70.404 4.201 1.00 30.08 21 GLN B O 1
ATOM 3559 N N . GLU B 1 25 ? 52.278 71.951 5.280 1.00 26.60 22 GLU B N 1
ATOM 3560 C CA . GLU B 1 25 ? 51.340 72.079 4.155 1.00 31.97 22 GLU B CA 1
ATOM 3561 C C . GLU B 1 25 ? 52.021 72.732 2.958 1.00 29.74 22 GLU B C 1
ATOM 3562 O O . GLU B 1 25 ? 51.724 72.387 1.823 1.00 29.02 22 GLU B O 1
ATOM 3568 N N . PHE B 1 26 ? 52.898 73.698 3.225 1.00 27.39 23 PHE B N 1
ATOM 3569 C CA . PHE B 1 26 ? 53.737 74.318 2.193 1.00 27.27 23 PHE B CA 1
ATOM 3570 C C . PHE B 1 26 ? 54.576 73.243 1.527 1.00 26.96 23 PHE B C 1
ATOM 3571 O O . PHE B 1 26 ? 54.647 73.168 0.294 1.00 27.68 23 PHE B O 1
ATOM 3579 N N . LEU B 1 27 ? 55.165 72.368 2.332 1.00 25.75 24 LEU B N 1
ATOM 3580 C CA . LEU B 1 27 ? 55.953 71.278 1.768 1.00 25.77 24 LEU B CA 1
ATOM 3581 C C . LEU B 1 27 ? 55.112 70.354 0.876 1.00 28.86 24 LEU B C 1
ATOM 3582 O O . LEU B 1 27 ? 55.611 69.897 -0.158 1.00 27.07 24 LEU B O 1
ATOM 3587 N N . CYS B 1 28 ? 53.846 70.105 1.227 1.00 27.60 25 CYS B N 1
ATOM 3588 C CA . CYS B 1 28 ? 52.957 69.331 0.342 1.00 37.79 25 CYS B CA 1
ATOM 3589 C C . CYS B 1 28 ? 52.808 69.910 -1.090 1.00 31.05 25 CYS B C 1
ATOM 3590 O O . CYS B 1 28 ? 52.524 69.179 -2.006 1.00 31.06 25 CYS B O 1
ATOM 3609 N N . PHE B 1 30 ? 55.088 70.580 -2.910 1.00 43.18 27 PHE B N 1
ATOM 3610 C CA . PHE B 1 30 ? 56.264 70.061 -3.648 1.00 47.69 27 PHE B CA 1
ATOM 3611 C C . PHE B 1 30 ? 56.319 68.533 -3.595 1.00 46.14 27 PHE B C 1
ATOM 3612 O O . PHE B 1 30 ? 57.330 67.908 -3.911 1.00 47.04 27 PHE B O 1
ATOM 3620 N N . ASP B 1 31 ? 55.240 67.938 -3.135 1.00 47.44 28 ASP B N 1
ATOM 3621 C CA . ASP B 1 31 ? 55.160 66.503 -3.019 1.00 62.11 28 ASP B CA 1
ATOM 3622 C C . ASP B 1 31 ? 54.348 66.025 -4.217 1.00 63.02 28 ASP B C 1
ATOM 3623 O O . ASP B 1 31 ? 53.666 65.002 -4.181 1.00 61.12 28 ASP B O 1
ATOM 3628 N N . SER B 1 32 ? 54.448 66.802 -5.285 1.00 63.65 29 SER B N 1
ATOM 3629 C CA . SER B 1 32 ? 53.514 66.716 -6.395 1.00 79.58 29 SER B CA 1
ATOM 3630 C C . SER B 1 32 ? 53.892 65.627 -7.385 1.00 88.00 29 SER B C 1
ATOM 3631 O O . SER B 1 32 ? 53.209 64.602 -7.491 1.00 90.99 29 SER B O 1
ATOM 3634 N N . GLY B 1 33 ? 54.998 65.840 -8.089 1.00 94.76 30 GLY B N 1
ATOM 3635 C CA . GLY B 1 33 ? 55.279 65.079 -9.292 1.00 105.16 30 GLY B CA 1
ATOM 3636 C C . GLY B 1 33 ? 56.622 64.390 -9.306 1.00 103.07 30 GLY B C 1
ATOM 3637 O O . GLY B 1 33 ? 57.525 64.781 -10.049 1.00 99.76 30 GLY B O 1
ATOM 3638 N N . ASN B 1 34 ? 56.741 63.343 -8.495 1.00 102.19 31 ASN B N 1
ATOM 3639 C CA . ASN B 1 34 ? 57.994 62.618 -8.369 1.00 92.62 31 ASN B CA 1
ATOM 3640 C C . ASN B 1 34 ? 57.868 61.240 -8.996 1.00 84.91 31 ASN B C 1
ATOM 3641 O O . ASN B 1 34 ? 58.821 60.460 -9.022 1.00 78.42 31 ASN B O 1
ATOM 3646 N N . ASP B 1 35 ? 56.684 60.959 -9.524 1.00 90.07 32 ASP B N 1
ATOM 3647 C CA . ASP B 1 35 ? 56.472 59.756 -10.315 1.00 92.46 32 ASP B CA 1
ATOM 3648 C C . ASP B 1 35 ? 56.612 58.499 -9.453 1.00 82.56 32 ASP B C 1
ATOM 3649 O O . ASP B 1 35 ? 57.068 57.454 -9.926 1.00 72.90 32 ASP B O 1
ATOM 3654 N N . GLY B 1 36 ? 56.220 58.606 -8.184 1.00 75.85 33 GLY B N 1
ATOM 3655 C CA . GLY B 1 36 ? 56.163 57.449 -7.305 1.00 71.23 33 GLY B CA 1
ATOM 3656 C C . GLY B 1 36 ? 57.441 57.135 -6.541 1.00 63.38 33 GLY B C 1
ATOM 3657 O O . GLY B 1 36 ? 57.445 56.269 -5.661 1.00 66.64 33 GLY B O 1
ATOM 3658 N N . ALA B 1 37 ? 58.531 57.828 -6.868 1.00 44.96 34 ALA B N 1
ATOM 3659 C CA . ALA B 1 37 ? 59.794 57.628 -6.166 1.00 47.74 34 ALA B CA 1
ATOM 3660 C C . ALA B 1 37 ? 59.728 58.193 -4.742 1.00 47.27 34 ALA B C 1
ATOM 3661 O O . ALA B 1 37 ? 58.959 59.109 -4.454 1.00 40.21 34 ALA B O 1
ATOM 3663 N N . ASP B 1 38 ? 60.553 57.645 -3.863 1.00 33.28 35 ASP B N 1
ATOM 3664 C CA . ASP B 1 38 ? 60.563 58.051 -2.462 1.00 27.65 35 ASP B CA 1
ATOM 3665 C C . ASP B 1 38 ? 61.558 59.201 -2.273 1.00 27.69 35 ASP B C 1
ATOM 3666 O O . ASP B 1 38 ? 62.653 59.022 -1.765 1.00 27.92 35 ASP B O 1
ATOM 3671 N N . VAL B 1 39 ? 61.149 60.391 -2.690 1.00 26.58 36 VAL B N 1
ATOM 3672 C CA . VAL B 1 39 ? 62.040 61.529 -2.783 1.00 26.49 36 VAL B CA 1
ATOM 3673 C C . VAL B 1 39 ? 61.274 62.744 -2.306 1.00 27.65 36 VAL B C 1
ATOM 3674 O O . VAL B 1 39 ? 60.106 62.623 -1.925 1.00 26.16 36 VAL B O 1
ATOM 3678 N N . GLY B 1 40 ? 61.913 63.917 -2.342 1.00 25.02 37 GLY B N 1
ATOM 3679 C CA . GLY B 1 40 ? 61.240 65.133 -1.949 1.00 24.92 37 GLY B CA 1
ATOM 3680 C C . GLY B 1 40 ? 61.118 65.286 -0.432 1.00 24.91 37 GLY B C 1
ATOM 3681 O O . GLY B 1 40 ? 61.781 64.606 0.366 1.00 26.44 37 GLY B O 1
ATOM 3682 N N . PRO B 1 41 ? 60.263 66.205 -0.004 1.00 24.01 38 PRO B N 1
ATOM 3683 C CA . PRO B 1 41 ? 60.239 66.583 1.411 1.00 23.06 38 PRO B CA 1
ATOM 3684 C C . PRO B 1 41 ? 59.710 65.492 2.386 1.00 22.96 38 PRO B C 1
ATOM 3685 O O . PRO B 1 41 ? 59.924 65.621 3.584 1.00 22.12 38 PRO B O 1
ATOM 3689 N N . PHE B 1 42 ? 59.007 64.488 1.887 1.00 23.89 39 PHE B N 1
ATOM 3690 C CA . PHE B 1 42 ? 58.556 63.389 2.723 1.00 23.95 39 PHE B CA 1
ATOM 3691 C C . PHE B 1 42 ? 59.344 62.103 2.468 1.00 23.78 39 PHE B C 1
ATOM 3692 O O . PHE B 1 42 ? 58.987 61.018 2.965 1.00 24.82 39 PHE B O 1
ATOM 3700 N N . GLY B 1 43 ? 60.459 62.245 1.750 1.00 23.45 40 GLY B N 1
ATOM 3701 C CA . GLY B 1 43 ? 61.362 61.138 1.508 1.00 23.30 40 GLY B CA 1
ATOM 3702 C C . GLY B 1 43 ? 62.519 61.211 2.479 1.00 23.28 40 GLY B C 1
ATOM 3703 O O . GLY B 1 43 ? 62.614 62.158 3.273 1.00 21.29 40 GLY B O 1
ATOM 3704 N N . PRO B 1 44 ? 63.418 60.224 2.420 1.00 21.81 41 PRO B N 1
ATOM 3705 C CA . PRO B 1 44 ? 64.472 60.008 3.435 1.00 22.92 41 PRO B CA 1
ATOM 3706 C C . PRO B 1 44 ? 65.681 60.903 3.299 1.00 23.64 41 PRO B C 1
ATOM 3707 O O . PRO B 1 44 ? 66.619 60.778 4.108 1.00 21.68 41 PRO B O 1
ATOM 3719 N N . TYR B 1 46 ? 65.288 64.385 3.022 1.00 19.63 43 TYR B N 1
ATOM 3720 C CA . TYR B 1 46 ? 64.888 65.715 3.449 1.00 24.01 43 TYR B CA 1
ATOM 3721 C C . TYR B 1 46 ? 65.211 65.829 4.945 1.00 18.44 43 TYR B C 1
ATOM 3722 O O . TYR B 1 46 ? 64.355 65.640 5.823 1.00 18.45 43 TYR B O 1
ATOM 3731 N N . HIS B 1 47 ? 66.479 66.101 5.217 1.00 19.43 44 HIS B N 1
ATOM 3732 C CA . HIS B 1 47 ? 66.936 66.116 6.584 1.00 18.64 44 HIS B CA 1
ATOM 3733 C C . HIS B 1 47 ? 67.845 67.298 6.793 1.00 19.95 44 HIS B C 1
ATOM 3734 O O . HIS B 1 47 ? 68.170 68.023 5.843 1.00 22.10 44 HIS B O 1
ATOM 3741 N N . ILE B 1 48 ? 68.176 67.525 8.063 1.00 23.07 45 ILE B N 1
ATOM 3742 C CA . ILE B 1 48 ? 69.079 68.597 8.444 1.00 24.27 45 ILE B CA 1
ATOM 3743 C C . ILE B 1 48 ? 70.138 67.997 9.358 1.00 19.40 45 ILE B C 1
ATOM 3744 O O . ILE B 1 48 ? 69.824 67.194 10.231 1.00 19.18 45 ILE B O 1
ATOM 3749 N N . VAL B 1 49 ? 71.391 68.351 9.119 1.00 21.86 46 VAL B N 1
ATOM 3750 C CA . VAL B 1 49 ? 72.499 67.829 9.914 1.00 28.21 46 VAL B CA 1
ATOM 3751 C C . VAL B 1 49 ? 73.165 68.988 10.637 1.00 32.04 46 VAL B C 1
ATOM 3752 O O . VAL B 1 49 ? 73.192 70.099 10.135 1.00 32.30 46 VAL B O 1
ATOM 3756 N N . GLY B 1 50 ? 73.742 68.715 11.797 1.00 23.88 47 GLY B N 1
ATOM 3757 C CA . GLY B 1 50 ? 74.591 69.683 12.464 1.00 24.11 47 GLY B CA 1
ATOM 3758 C C . GLY B 1 50 ? 75.763 68.978 13.113 1.00 26.44 47 GLY B C 1
ATOM 3759 O O . GLY B 1 50 ? 75.710 67.773 13.393 1.00 19.05 47 GLY B O 1
ATOM 3760 N N . ALA B 1 51 ? 76.816 69.733 13.381 1.00 22.33 48 ALA B N 1
ATOM 3761 C CA . ALA B 1 51 ? 77.990 69.163 14.014 1.00 23.78 48 ALA B CA 1
ATOM 3762 C C . ALA B 1 51 ? 78.479 70.130 15.096 1.00 19.46 48 ALA B C 1
ATOM 3763 O O . ALA B 1 51 ? 78.483 71.354 14.902 1.00 19.64 48 ALA B O 1
ATOM 3765 N N . TRP B 1 52 ? 78.829 69.559 16.244 1.00 19.08 49 TRP B N 1
ATOM 3766 C CA . TRP B 1 52 ? 79.400 70.277 17.361 1.00 19.42 49 TRP B CA 1
ATOM 3767 C C . TRP B 1 52 ? 80.735 69.690 17.790 1.00 17.30 49 TRP B C 1
ATOM 3768 O O . TRP B 1 52 ? 80.890 68.485 17.878 1.00 23.30 49 TRP B O 1
ATOM 3779 N N . ARG B 1 53 ? 81.672 70.569 18.094 1.00 19.01 50 ARG B N 1
ATOM 3780 C CA . ARG B 1 53 ? 82.980 70.192 18.592 1.00 19.66 50 ARG B CA 1
ATOM 3781 C C . ARG B 1 53 ? 82.889 70.110 20.122 1.00 24.84 50 ARG B C 1
ATOM 3782 O O . ARG B 1 53 ? 82.529 71.089 20.763 1.00 25.01 50 ARG B O 1
ATOM 3790 N N . LEU B 1 54 ? 83.171 68.942 20.694 1.00 21.42 51 LEU B N 1
ATOM 3791 C CA . LEU B 1 54 ? 83.052 68.732 22.130 1.00 24.64 51 LEU B CA 1
ATOM 3792 C C . LEU B 1 54 ? 84.403 68.607 22.813 1.00 25.51 51 LEU B C 1
ATOM 3793 O O . LEU B 1 54 ? 85.210 67.758 22.443 1.00 23.42 51 LEU B O 1
ATOM 3798 N N . THR B 1 55 ? 84.581 69.412 23.851 1.00 22.16 52 THR B N 1
ATOM 3799 C CA . THR B 1 55 ? 85.805 69.469 24.622 1.00 20.07 52 THR B CA 1
ATOM 3800 C C . THR B 1 55 ? 85.543 69.010 26.069 1.00 21.99 52 THR B C 1
ATOM 3801 O O . THR B 1 55 ? 84.698 69.576 26.773 1.00 25.47 52 THR B O 1
ATOM 3805 N N . GLY B 1 56 ? 86.286 67.992 26.482 1.00 23.43 53 GLY B N 1
ATOM 3806 C CA . GLY B 1 56 ? 86.111 67.349 27.776 1.00 25.85 53 GLY B CA 1
ATOM 3807 C C . GLY B 1 56 ? 85.918 65.856 27.625 1.00 26.21 53 GLY B C 1
ATOM 3808 O O . GLY B 1 56 ? 85.670 65.372 26.524 1.00 25.03 53 GLY B O 1
ATOM 3809 N N . GLY B 1 57 ? 86.063 65.110 28.718 1.00 33.36 54 GLY B N 1
ATOM 3810 C CA . GLY B 1 57 ? 85.783 63.683 28.675 1.00 30.03 54 GLY B CA 1
ATOM 3811 C C . GLY B 1 57 ? 84.303 63.429 28.408 1.00 28.47 54 GLY B C 1
ATOM 3812 O O . GLY B 1 57 ? 83.447 64.271 28.683 1.00 27.21 54 GLY B O 1
ATOM 3813 N N . ILE B 1 58 ? 84.011 62.251 27.877 1.00 22.86 55 ILE B N 1
ATOM 3814 C CA . ILE B 1 58 ? 82.664 61.865 27.500 1.00 23.33 55 ILE B CA 1
ATOM 3815 C C . ILE B 1 58 ? 82.442 60.452 27.938 1.00 21.03 55 ILE B C 1
ATOM 3816 O O . ILE B 1 58 ? 83.266 59.585 27.686 1.00 26.39 55 ILE B O 1
ATOM 3821 N N . ASP B 1 59 ? 81.296 60.208 28.543 1.00 25.14 56 ASP B N 1
ATOM 3822 C CA . ASP B 1 59 ? 80.899 58.851 28.860 1.00 19.35 56 ASP B CA 1
ATOM 3823 C C . ASP B 1 59 ? 79.868 58.446 27.791 1.00 23.56 56 ASP B C 1
ATOM 3824 O O . ASP B 1 59 ? 78.738 58.906 27.776 1.00 22.09 56 ASP B O 1
ATOM 3829 N N . GLU B 1 60 ? 80.270 57.565 26.906 1.00 17.98 57 GLU B N 1
ATOM 3830 C CA . GLU B 1 60 ? 79.451 57.224 25.745 1.00 22.03 57 GLU B CA 1
ATOM 3831 C C . GLU B 1 60 ? 78.074 56.689 26.104 1.00 19.84 57 GLU B C 1
ATOM 3832 O O . GLU B 1 60 ? 77.070 57.057 25.476 1.00 18.78 57 GLU B O 1
ATOM 3838 N N . GLU B 1 61 ? 78.023 55.788 27.064 1.00 18.31 58 GLU B N 1
ATOM 3839 C CA . GLU B 1 61 ? 76.745 55.205 27.460 1.00 20.73 58 GLU B CA 1
ATOM 3840 C C . GLU B 1 61 ? 75.778 56.264 27.984 1.00 21.61 58 GLU B C 1
ATOM 3841 O O . GLU B 1 61 ? 74.573 56.189 27.765 1.00 20.58 58 GLU B O 1
ATOM 3847 N N . THR B 1 62 ? 76.312 57.232 28.716 1.00 23.22 59 THR B N 1
ATOM 3848 C CA . THR B 1 62 ? 75.470 58.269 29.262 1.00 19.30 59 THR B CA 1
ATOM 3849 C C . THR B 1 62 ? 75.020 59.217 28.163 1.00 18.13 59 THR B C 1
ATOM 3850 O O . THR B 1 62 ? 73.870 59.651 28.152 1.00 20.64 59 THR B O 1
ATOM 3854 N N . LEU B 1 63 ? 75.897 59.544 27.224 1.00 19.13 60 LEU B N 1
ATOM 3855 C CA . LEU B 1 63 ? 75.475 60.355 26.078 1.00 19.01 60 LEU B CA 1
ATOM 3856 C C . LEU B 1 63 ? 74.360 59.627 25.273 1.00 24.30 60 LEU B C 1
ATOM 3857 O O . LEU B 1 63 ? 73.374 60.223 24.822 1.00 18.23 60 LEU B O 1
ATOM 3862 N N . ARG B 1 64 ? 74.486 58.321 25.150 1.00 27.68 61 ARG B N 1
ATOM 3863 C CA . ARG B 1 64 ? 73.454 57.566 24.479 1.00 17.14 61 ARG B CA 1
ATOM 3864 C C . ARG B 1 64 ? 72.114 57.677 25.220 1.00 23.13 61 ARG B C 1
ATOM 3865 O O . ARG B 1 64 ? 71.055 57.905 24.600 1.00 19.84 61 ARG B O 1
ATOM 3873 N N . GLU B 1 65 ? 72.136 57.473 26.536 1.00 19.35 62 GLU B N 1
ATOM 3874 C CA . GLU B 1 65 ? 70.918 57.645 27.340 1.00 18.67 62 GLU B CA 1
ATOM 3875 C C . GLU B 1 65 ? 70.292 59.034 27.178 1.00 19.90 62 GLU B C 1
ATOM 3876 O O . GLU B 1 65 ? 69.057 59.161 27.103 1.00 22.08 62 GLU B O 1
ATOM 3882 N N . ALA B 1 66 ? 71.137 60.068 27.117 1.00 23.29 63 ALA B N 1
ATOM 3883 C CA . ALA B 1 66 ? 70.667 61.454 26.977 1.00 20.99 63 ALA B CA 1
ATOM 3884 C C . ALA B 1 66 ? 70.024 61.653 25.613 1.00 25.14 63 ALA B C 1
ATOM 3885 O O . ALA B 1 66 ? 69.069 62.419 25.465 1.00 24.43 63 ALA B O 1
ATOM 3887 N N . LEU B 1 67 ? 70.496 60.920 24.608 1.00 25.57 64 LEU B N 1
ATOM 3888 C CA . LEU B 1 67 ? 69.863 61.011 23.292 1.00 22.13 64 LEU B CA 1
ATOM 3889 C C . LEU B 1 67 ? 68.457 60.444 23.332 1.00 19.97 64 LEU B C 1
ATOM 3890 O O . LEU B 1 67 ? 67.552 60.983 22.721 1.00 22.58 64 LEU B O 1
ATOM 3895 N N . GLY B 1 68 ? 68.280 59.337 24.036 1.00 18.53 65 GLY B N 1
ATOM 3896 C CA . GLY B 1 68 ? 66.947 58.829 24.283 1.00 26.10 65 GLY B CA 1
ATOM 3897 C C . GLY B 1 68 ? 66.100 59.851 25.032 1.00 22.28 65 GLY B C 1
ATOM 3898 O O . GLY B 1 68 ? 64.934 60.062 24.693 1.00 20.42 65 GLY B O 1
ATOM 3899 N N . ASP B 1 69 ? 66.676 60.449 26.077 1.00 22.27 66 ASP B N 1
ATOM 3900 C CA . ASP B 1 69 ? 65.975 61.465 26.869 1.00 22.47 66 ASP B CA 1
ATOM 3901 C C . ASP B 1 69 ? 65.471 62.636 26.003 1.00 21.12 66 ASP B C 1
ATOM 3902 O O . ASP B 1 69 ? 64.367 63.146 26.237 1.00 21.32 66 ASP B O 1
ATOM 3907 N N . VAL B 1 70 ? 66.281 63.075 25.035 1.00 21.43 67 VAL B N 1
ATOM 3908 C CA . VAL B 1 70 ? 65.948 64.299 24.294 1.00 18.44 67 VAL B CA 1
ATOM 3909 C C . VAL B 1 70 ? 64.806 63.975 23.314 1.00 20.12 67 VAL B C 1
ATOM 3910 O O . VAL B 1 70 ? 63.970 64.815 23.026 1.00 23.63 67 VAL B O 1
ATOM 3914 N N . VAL B 1 71 ? 64.724 62.724 22.869 1.00 24.06 68 VAL B N 1
ATOM 3915 C CA . VAL B 1 71 ? 63.661 62.310 21.977 1.00 18.31 68 VAL B CA 1
ATOM 3916 C C . VAL B 1 71 ? 62.341 62.138 22.729 1.00 19.20 68 VAL B C 1
ATOM 3917 O O . VAL B 1 71 ? 61.278 62.497 22.208 1.00 23.64 68 VAL B O 1
ATOM 3921 N N . VAL B 1 72 ? 62.411 61.575 23.935 1.00 23.69 69 VAL B N 1
ATOM 3922 C CA . VAL B 1 72 ? 61.270 61.516 24.835 1.00 23.67 69 VAL B CA 1
ATOM 3923 C C . VAL B 1 72 ? 60.756 62.939 25.146 1.00 25.68 69 VAL B C 1
ATOM 3924 O O . VAL B 1 72 ? 59.549 63.200 25.183 1.00 23.06 69 VAL B O 1
ATOM 3928 N N . ARG B 1 73 ? 61.686 63.844 25.414 1.00 21.78 70 ARG B N 1
ATOM 3929 C CA . ARG B 1 73 ? 61.374 65.250 25.711 1.00 22.40 70 ARG B CA 1
ATOM 3930 C C . ARG B 1 73 ? 60.532 65.965 24.631 1.00 21.37 70 ARG B C 1
ATOM 3931 O O . ARG B 1 73 ? 59.583 66.687 24.928 1.00 21.17 70 ARG B O 1
ATOM 3939 N N . HIS B 1 74 ? 60.927 65.808 23.380 1.00 20.43 71 HIS B N 1
ATOM 3940 C CA . HIS B 1 74 ? 60.305 66.558 22.274 1.00 20.90 71 HIS B CA 1
ATOM 3941 C C . HIS B 1 74 ? 59.482 65.692 21.321 1.00 23.11 71 HIS B C 1
ATOM 3942 O O . HIS B 1 74 ? 60.009 64.862 20.584 1.00 27.35 71 HIS B O 1
ATOM 3949 N N . GLU B 1 75 ? 58.181 65.919 21.324 1.00 22.45 72 GLU B N 1
ATOM 3950 C CA . GLU B 1 75 ? 57.258 65.098 20.576 1.00 23.68 72 GLU B CA 1
ATOM 3951 C C . GLU B 1 75 ? 57.519 65.165 19.057 1.00 21.48 72 GLU B C 1
ATOM 3952 O O . GLU B 1 75 ? 57.235 64.220 18.319 1.00 23.14 72 GLU B O 1
ATOM 3958 N N . ALA B 1 76 ? 58.046 66.271 18.571 1.00 23.24 73 ALA B N 1
ATOM 3959 C CA . ALA B 1 76 ? 58.258 66.370 17.119 1.00 26.42 73 ALA B CA 1
ATOM 3960 C C . ALA B 1 76 ? 59.240 65.315 16.655 1.00 25.70 73 ALA B C 1
ATOM 3961 O O . ALA B 1 76 ? 59.197 64.874 15.521 1.00 24.19 73 ALA B O 1
ATOM 3963 N N . LEU B 1 77 ? 60.148 64.945 17.537 1.00 20.77 74 LEU B N 1
ATOM 3964 C CA . LEU B 1 77 ? 61.182 63.978 17.234 1.00 24.02 74 LEU B CA 1
ATOM 3965 C C . LEU B 1 77 ? 60.639 62.530 17.295 1.00 23.10 74 LEU B C 1
ATOM 3966 O O . LEU B 1 77 ? 61.379 61.599 17.053 1.00 22.08 74 LEU B O 1
ATOM 3971 N N . ARG B 1 78 ? 59.344 62.378 17.577 1.00 19.81 75 ARG B N 1
ATOM 3972 C CA . ARG B 1 78 ? 58.670 61.082 17.603 1.00 25.35 75 ARG B CA 1
ATOM 3973 C C . ARG B 1 78 ? 57.398 61.113 16.763 1.00 23.30 75 ARG B C 1
ATOM 3974 O O . ARG B 1 78 ? 56.555 60.225 16.869 1.00 25.92 75 ARG B O 1
ATOM 3982 N N . THR B 1 79 ? 57.251 62.137 15.933 1.00 21.32 76 THR B N 1
ATOM 3983 C CA . THR B 1 79 ? 56.020 62.308 15.172 1.00 23.99 76 THR B CA 1
ATOM 3984 C C . THR B 1 79 ? 56.276 61.904 13.743 1.00 23.78 76 THR B C 1
ATOM 3985 O O . THR B 1 79 ? 56.816 62.671 12.932 1.00 25.09 76 THR B O 1
ATOM 3989 N N . SER B 1 80 ? 55.922 60.670 13.437 1.00 21.95 77 SER B N 1
ATOM 3990 C CA . SER B 1 80 ? 56.086 60.172 12.091 1.00 22.15 77 SER B CA 1
ATOM 3991 C C . SER B 1 80 ? 55.019 60.799 11.182 1.00 26.56 77 SER B C 1
ATOM 3992 O O . SER B 1 80 ? 53.974 61.269 11.663 1.00 23.49 77 SER B O 1
ATOM 3995 N N . LEU B 1 81 ? 55.296 60.823 9.884 1.00 23.02 78 LEU B N 1
ATOM 3996 C CA . LEU B 1 81 ? 54.305 61.214 8.869 1.00 24.07 78 LEU B CA 1
ATOM 3997 C C . LEU B 1 81 ? 54.074 60.050 7.896 1.00 24.62 78 LEU B C 1
ATOM 3998 O O . LEU B 1 81 ? 55.015 59.583 7.266 1.00 29.33 78 LEU B O 1
ATOM 4003 N N . VAL B 1 82 ? 52.832 59.598 7.748 1.00 35.18 79 VAL B N 1
ATOM 4004 C CA . VAL B 1 82 ? 52.544 58.525 6.786 1.00 34.94 79 VAL B CA 1
ATOM 4005 C C . VAL B 1 82 ? 51.577 59.026 5.723 1.00 34.90 79 VAL B C 1
ATOM 4006 O O . VAL B 1 82 ? 50.751 59.916 5.971 1.00 34.75 79 VAL B O 1
ATOM 4010 N N . ARG B 1 83 ? 51.691 58.470 4.523 1.00 35.24 80 ARG B N 1
ATOM 4011 C CA . ARG B 1 83 ? 50.831 58.875 3.429 1.00 40.76 80 ARG B CA 1
ATOM 4012 C C . ARG B 1 83 ? 49.419 58.354 3.661 1.00 42.81 80 ARG B C 1
ATOM 4013 O O . ARG B 1 83 ? 49.227 57.160 3.917 1.00 43.43 80 ARG B O 1
ATOM 4021 N N . GLU B 1 84 ? 48.439 59.244 3.586 1.00 63.83 81 GLU B N 1
ATOM 4022 C CA . GLU B 1 84 ? 47.042 58.820 3.560 1.00 65.44 81 GLU B CA 1
ATOM 4023 C C . GLU B 1 84 ? 46.291 59.757 2.639 1.00 68.50 81 GLU B C 1
ATOM 4024 O O . GLU B 1 84 ? 46.351 60.976 2.790 1.00 74.46 81 GLU B O 1
ATOM 4030 N N . GLY B 1 85 ? 45.598 59.185 1.665 1.00 69.92 82 GLY B N 1
ATOM 4031 C CA . GLY B 1 85 ? 45.005 59.985 0.617 1.00 72.66 82 GLY B CA 1
ATOM 4032 C C . GLY B 1 85 ? 46.112 60.648 -0.178 1.00 58.43 82 GLY B C 1
ATOM 4033 O O . GLY B 1 85 ? 47.167 60.044 -0.440 1.00 55.37 82 GLY B O 1
ATOM 4034 N N . GLY B 1 86 ? 45.883 61.903 -0.546 1.00 57.74 83 GLY B N 1
ATOM 4035 C CA . GLY B 1 86 ? 46.891 62.681 -1.240 1.00 60.25 83 GLY B CA 1
ATOM 4036 C C . GLY B 1 86 ? 47.788 63.476 -0.312 1.00 74.19 83 GLY B C 1
ATOM 4037 O O . GLY B 1 86 ? 48.574 64.307 -0.777 1.00 73.14 83 GLY B O 1
ATOM 4038 N N . THR B 1 87 ? 47.686 63.222 0.993 1.00 74.89 84 THR B N 1
ATOM 4039 C CA . THR B 1 87 ? 48.408 64.023 1.973 1.00 62.72 84 THR B CA 1
ATOM 4040 C C . THR B 1 87 ? 49.170 63.144 2.979 1.00 40.56 84 THR B C 1
ATOM 4041 O O . THR B 1 87 ? 49.461 61.974 2.716 1.00 41.94 84 THR B O 1
ATOM 4045 N N . HIS B 1 88 ? 49.521 63.721 4.122 1.00 32.49 85 HIS B N 1
ATOM 4046 C CA . HIS B 1 88 ? 50.288 63.009 5.127 1.00 27.90 85 HIS B CA 1
ATOM 4047 C C . HIS B 1 88 ? 49.676 63.225 6.476 1.00 33.20 85 HIS B C 1
ATOM 4048 O O . HIS B 1 88 ? 49.185 64.301 6.774 1.00 36.80 85 HIS B O 1
ATOM 4055 N N . ARG B 1 89 ? 49.707 62.178 7.284 1.00 32.59 86 ARG B N 1
ATOM 4056 C CA . ARG B 1 89 ? 49.072 62.192 8.598 1.00 37.60 86 ARG B CA 1
ATOM 4057 C C . ARG B 1 89 ? 50.150 62.066 9.666 1.00 34.08 86 ARG B C 1
ATOM 4058 O O . ARG B 1 89 ? 50.969 61.145 9.614 1.00 30.94 86 ARG B O 1
ATOM 4066 N N . PRO B 1 90 ? 50.157 62.972 10.649 1.00 34.90 87 PRO B N 1
ATOM 4067 C CA . PRO B 1 90 ? 51.127 62.757 11.735 1.00 28.24 87 PRO B CA 1
ATOM 4068 C C . PRO B 1 90 ? 50.669 61.754 12.766 1.00 29.88 87 PRO B C 1
ATOM 4069 O O . PRO B 1 90 ? 49.473 61.662 13.039 1.00 27.76 87 PRO B O 1
ATOM 4073 N N . GLU B 1 91 ? 51.625 61.026 13.345 1.00 30.21 88 GLU B N 1
ATOM 4074 C CA . GLU B 1 91 ? 51.341 60.226 14.524 1.00 34.45 88 GLU B CA 1
ATOM 4075 C C . GLU B 1 91 ? 52.474 60.328 15.522 1.00 28.76 88 GLU B C 1
ATOM 4076 O O . GLU B 1 91 ? 53.624 60.026 15.185 1.00 30.29 88 GLU B O 1
ATOM 4082 N N . ILE B 1 92 ? 52.158 60.783 16.738 1.00 26.49 89 ILE B N 1
ATOM 4083 C CA . ILE B 1 92 ? 53.122 60.823 17.817 1.00 30.30 89 ILE B CA 1
ATOM 4084 C C . ILE B 1 92 ? 53.318 59.396 18.345 1.00 37.58 89 ILE B C 1
ATOM 4085 O O . ILE B 1 92 ? 52.384 58.819 18.870 1.00 38.60 89 ILE B O 1
ATOM 4090 N N . LEU B 1 93 ? 54.521 58.848 18.211 1.00 34.76 90 LEU B N 1
ATOM 4091 C CA . LEU B 1 93 ? 54.842 57.502 18.697 1.00 37.02 90 LEU B CA 1
ATOM 4092 C C . LEU B 1 93 ? 55.672 57.557 19.979 1.00 37.81 90 LEU B C 1
ATOM 4093 O O . LEU B 1 93 ? 56.311 58.565 20.260 1.00 31.20 90 LEU B O 1
ATOM 4098 N N . PRO B 1 94 ? 55.669 56.465 20.769 1.00 39.59 91 PRO B N 1
ATOM 4099 C CA . PRO B 1 94 ? 56.623 56.409 21.879 1.00 42.36 91 PRO B CA 1
ATOM 4100 C C . PRO B 1 94 ? 58.060 56.308 21.373 1.00 35.54 91 PRO B C 1
ATOM 4101 O O . PRO B 1 94 ? 58.318 55.772 20.284 1.00 33.19 91 PRO B O 1
ATOM 4105 N N . ALA B 1 95 ? 58.990 56.848 22.144 1.00 31.33 92 ALA B N 1
ATOM 4106 C CA . ALA B 1 95 ? 60.380 56.893 21.714 1.00 29.29 92 ALA B CA 1
ATOM 4107 C C . ALA B 1 95 ? 60.877 55.493 21.445 1.00 31.65 92 ALA B C 1
ATOM 4108 O O . ALA B 1 95 ? 60.528 54.566 22.138 1.00 31.91 92 ALA B O 1
ATOM 4110 N N . GLY B 1 96 ? 61.718 55.346 20.439 1.00 29.52 93 GLY B N 1
ATOM 4111 C CA . GLY B 1 96 ? 62.353 54.064 20.185 1.00 27.20 93 GLY B CA 1
ATOM 4112 C C . GLY B 1 96 ? 63.668 53.965 20.957 1.00 30.15 93 GLY B C 1
ATOM 4113 O O . GLY B 1 96 ? 64.013 54.852 21.739 1.00 29.13 93 GLY B O 1
ATOM 4114 N N . PRO B 1 97 ? 64.416 52.887 20.741 1.00 29.27 94 PRO B N 1
ATOM 4115 C CA . PRO B 1 97 ? 65.610 52.647 21.559 1.00 26.41 94 PRO B CA 1
ATOM 4116 C C . PRO B 1 97 ? 66.671 53.725 21.403 1.00 24.58 94 PRO B C 1
ATOM 4117 O O . PRO B 1 97 ? 66.939 54.160 20.307 1.00 22.44 94 PRO B O 1
ATOM 4121 N N . ALA B 1 98 ? 67.257 54.167 22.507 1.00 20.88 95 ALA B N 1
ATOM 4122 C CA . ALA B 1 98 ? 68.394 55.087 22.452 1.00 20.68 95 ALA B CA 1
ATOM 4123 C C . ALA B 1 98 ? 69.533 54.425 21.672 1.00 23.74 95 ALA B C 1
ATOM 4124 O O . ALA B 1 98 ? 69.888 53.276 21.931 1.00 24.29 95 ALA B O 1
ATOM 4126 N N . ALA B 1 99 ? 70.082 55.145 20.709 1.00 19.44 96 ALA B N 1
ATOM 4127 C CA . ALA B 1 99 ? 71.160 54.622 19.840 1.00 21.07 96 ALA B CA 1
ATOM 4128 C C . ALA B 1 99 ? 72.240 55.679 19.626 1.00 24.20 96 ALA B C 1
ATOM 4129 O O . ALA B 1 99 ? 71.947 56.862 19.482 1.00 22.91 96 ALA B O 1
ATOM 4131 N N . LEU B 1 100 ? 73.487 55.235 19.566 1.00 19.16 97 LEU B N 1
ATOM 4132 C CA . LEU B 1 100 ? 74.595 56.140 19.309 1.00 17.84 97 LEU B CA 1
ATOM 4133 C C . LEU B 1 100 ? 75.672 55.355 18.611 1.00 16.65 97 LEU B C 1
ATOM 4134 O O . LEU B 1 100 ? 76.081 54.283 19.099 1.00 19.14 97 LEU B O 1
ATOM 4139 N N . GLU B 1 101 ? 76.117 55.864 17.467 1.00 16.97 98 GLU B N 1
ATOM 4140 C CA . GLU B 1 101 ? 77.262 55.284 16.788 1.00 16.67 98 GLU B CA 1
ATOM 4141 C C . GLU B 1 101 ? 78.489 56.081 17.139 1.00 16.40 98 GLU B C 1
ATOM 4142 O O . GLU B 1 101 ? 78.453 57.304 17.152 1.00 17.70 98 GLU B O 1
ATOM 4148 N N . VAL B 1 102 ? 79.570 55.392 17.487 1.00 22.36 99 VAL B N 1
ATOM 4149 C CA . VAL B 1 102 ? 80.830 56.071 17.810 1.00 21.01 99 VAL B CA 1
ATOM 4150 C C . VAL B 1 102 ? 81.911 55.621 16.840 1.00 22.31 99 VAL B C 1
ATOM 4151 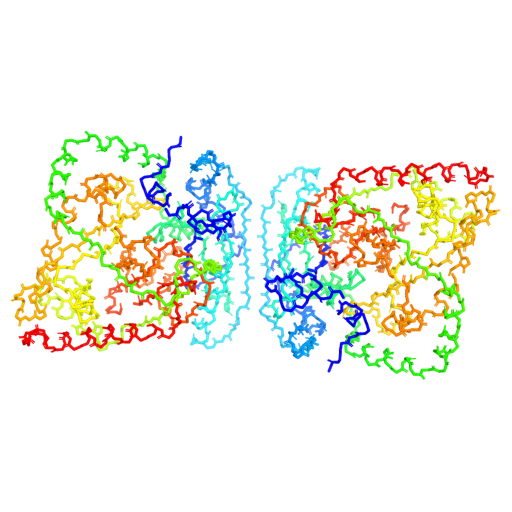O O . VAL B 1 102 ? 81.951 54.452 16.481 1.00 19.66 99 VAL B O 1
ATOM 4155 N N . ARG B 1 103 ? 82.781 56.546 16.429 1.00 17.74 100 ARG B N 1
ATOM 4156 C CA . ARG B 1 103 ? 83.932 56.209 15.619 1.00 19.75 100 ARG B CA 1
ATOM 4157 C C . ARG B 1 103 ? 85.203 56.820 16.210 1.00 21.22 100 ARG B C 1
ATOM 4158 O O . ARG B 1 103 ? 85.184 57.954 16.732 1.00 22.25 100 ARG B O 1
ATOM 4166 N N . ASP B 1 104 ? 86.318 56.105 16.053 1.00 22.26 101 ASP B N 1
ATOM 4167 C CA . ASP B 1 104 ? 87.622 56.617 16.450 1.00 21.93 101 ASP B CA 1
ATOM 4168 C C . ASP B 1 104 ? 88.238 57.307 15.215 1.00 25.06 101 ASP B C 1
ATOM 4169 O O . ASP B 1 104 ? 88.655 56.661 14.267 1.00 25.64 101 ASP B O 1
ATOM 4174 N N . LEU B 1 105 ? 88.206 58.633 15.212 1.00 21.83 102 LEU B N 1
ATOM 4175 C CA . LEU B 1 105 ? 88.613 59.413 14.042 1.00 20.16 102 LEU B CA 1
ATOM 4176 C C . LEU B 1 105 ? 90.107 59.704 13.989 1.00 25.74 102 LEU B C 1
ATOM 4177 O O . LEU B 1 105 ? 90.635 60.114 12.940 1.00 28.43 102 LEU B O 1
ATOM 4182 N N . GLY B 1 106 ? 90.785 59.496 15.105 1.00 21.15 103 GLY B N 1
ATOM 4183 C CA . GLY B 1 106 ? 92.235 59.575 15.154 1.00 24.77 103 GLY B CA 1
ATOM 4184 C C . GLY B 1 106 ? 92.819 60.755 15.900 1.00 28.63 103 GLY B C 1
ATOM 4185 O O . GLY B 1 106 ? 92.279 61.854 15.875 1.00 28.97 103 GLY B O 1
ATOM 4186 N N . ASP B 1 107 ? 93.960 60.519 16.540 1.00 23.29 104 ASP B N 1
ATOM 4187 C CA . ASP B 1 107 ? 94.653 61.524 17.327 1.00 26.04 104 ASP B CA 1
ATOM 4188 C C . ASP B 1 107 ? 95.606 62.267 16.404 1.00 26.50 104 ASP B C 1
ATOM 4189 O O . ASP B 1 107 ? 96.769 61.918 16.301 1.00 28.34 104 ASP B O 1
ATOM 4194 N N . VAL B 1 108 ? 95.092 63.281 15.707 1.00 26.36 105 VAL B N 1
ATOM 4195 C CA . VAL B 1 108 ? 95.834 63.941 14.626 1.00 27.36 105 VAL B CA 1
ATOM 4196 C C . VAL B 1 108 ? 95.901 65.469 14.875 1.00 27.53 105 VAL B C 1
ATOM 4197 O O . VAL B 1 108 ? 95.290 65.979 15.809 1.00 25.56 105 VAL B O 1
ATOM 4201 N N . ASP B 1 109 ? 96.637 66.187 14.045 1.00 25.46 106 ASP B N 1
ATOM 4202 C CA . ASP B 1 109 ? 96.718 67.643 14.133 1.00 26.12 106 ASP B CA 1
ATOM 4203 C C . ASP B 1 109 ? 95.344 68.310 14.044 1.00 25.23 106 ASP B C 1
ATOM 4204 O O . ASP B 1 109 ? 94.422 67.794 13.409 1.00 30.01 106 ASP B O 1
ATOM 4209 N N . GLU B 1 110 ? 95.231 69.495 14.625 1.00 31.81 107 GLU B N 1
ATOM 4210 C CA . GLU B 1 110 ? 93.979 70.259 14.563 1.00 25.56 107 GLU B CA 1
ATOM 4211 C C . GLU B 1 110 ? 93.360 70.376 13.171 1.00 25.40 107 GLU B C 1
ATOM 4212 O O . GLU B 1 110 ? 92.171 70.158 13.009 1.00 29.88 107 GLU B O 1
ATOM 4218 N N . SER B 1 111 ? 94.138 70.772 12.170 1.00 28.58 108 SER B N 1
ATOM 4219 C CA . SER B 1 111 ? 93.565 70.983 10.845 1.00 34.14 108 SER B CA 1
ATOM 4220 C C . SER B 1 111 ? 92.944 69.674 10.346 1.00 30.42 108 SER B C 1
ATOM 4221 O O . SER B 1 111 ? 91.902 69.657 9.680 1.00 27.02 108 SER B O 1
ATOM 4224 N N . GLU B 1 112 ? 93.558 68.564 10.710 1.00 27.86 109 GLU B N 1
ATOM 4225 C CA . GLU B 1 112 ? 93.073 67.275 10.255 1.00 27.21 109 GLU B CA 1
ATOM 4226 C C . GLU B 1 112 ? 91.860 66.842 11.104 1.00 27.58 109 GLU B C 1
ATOM 4227 O O . GLU B 1 112 ? 90.979 66.157 10.609 1.00 26.56 109 GLU B O 1
ATOM 4233 N N . ARG B 1 113 ? 91.771 67.268 12.365 1.00 23.43 110 ARG B N 1
ATOM 4234 C CA . ARG B 1 113 ? 90.531 67.067 13.123 1.00 24.46 110 ARG B CA 1
ATOM 4235 C C . ARG B 1 113 ? 89.349 67.843 12.499 1.00 26.13 110 ARG B C 1
ATOM 4236 O O . ARG B 1 113 ? 88.244 67.320 12.380 1.00 24.88 110 ARG B O 1
ATOM 4244 N N . VAL B 1 114 ? 89.583 69.091 12.111 1.00 26.76 111 VAL B N 1
ATOM 4245 C CA . VAL B 1 114 ? 88.544 69.877 11.454 1.00 26.79 111 VAL B CA 1
ATOM 4246 C C . VAL B 1 114 ? 88.135 69.180 10.165 1.00 29.65 111 VAL B C 1
ATOM 4247 O O . VAL B 1 114 ? 86.942 69.018 9.864 1.00 27.46 111 VAL B O 1
ATOM 4251 N N . ARG B 1 115 ? 89.115 68.768 9.374 1.00 26.78 112 ARG B N 1
ATOM 4252 C CA . ARG B 1 115 ? 88.770 68.149 8.109 1.00 26.26 112 ARG B CA 1
ATOM 4253 C C . ARG B 1 115 ? 88.010 66.820 8.291 1.00 25.18 112 ARG B C 1
ATOM 4254 O O . ARG B 1 115 ? 87.034 66.566 7.587 1.00 20.92 112 ARG B O 1
ATOM 4262 N N . ARG B 1 116 ? 88.429 65.981 9.232 1.00 23.49 113 ARG B N 1
ATOM 4263 C CA . ARG B 1 116 ? 87.736 64.714 9.430 1.00 26.74 113 ARG B CA 1
ATOM 4264 C C . ARG B 1 116 ? 86.342 64.909 10.042 1.00 25.14 113 ARG B C 1
ATOM 4265 O O . ARG B 1 116 ? 85.432 64.135 9.757 1.00 24.46 113 ARG B O 1
ATOM 4273 N N . GLY B 1 117 ? 86.160 65.936 10.860 1.00 25.86 114 GLY B N 1
ATOM 4274 C CA . GLY B 1 117 ? 84.833 66.269 11.337 1.00 23.22 114 GLY B CA 1
ATOM 4275 C C . GLY B 1 117 ? 83.927 66.628 10.176 1.00 21.90 114 GLY B C 1
ATOM 4276 O O . GLY B 1 117 ? 82.783 66.207 10.100 1.00 23.82 114 GLY B O 1
ATOM 4277 N N . GLU B 1 118 ? 84.447 67.426 9.254 1.00 24.79 115 GLU B N 1
ATOM 4278 C CA . GLU B 1 118 ? 83.668 67.842 8.096 1.00 30.31 115 GLU B CA 1
ATOM 4279 C C . GLU B 1 118 ? 83.317 66.663 7.196 1.00 29.17 115 GLU B C 1
ATOM 4280 O O . GLU B 1 118 ? 82.220 66.578 6.649 1.00 23.73 115 GLU B O 1
ATOM 4286 N N . GLU B 1 119 ? 84.261 65.748 7.043 1.00 24.33 116 GLU B N 1
ATOM 4287 C CA . GLU B 1 119 ? 84.021 64.555 6.236 1.00 26.72 116 GLU B CA 1
ATOM 4288 C C . GLU B 1 119 ? 82.940 63.669 6.873 1.00 21.09 116 GLU B C 1
ATOM 4289 O O . GLU B 1 119 ? 82.105 63.063 6.181 1.00 22.91 116 GLU B O 1
ATOM 4295 N N . LEU B 1 120 ? 82.931 63.623 8.199 1.00 21.10 117 LEU B N 1
ATOM 4296 C CA . LEU B 1 120 ? 81.904 62.848 8.912 1.00 20.80 117 LEU B CA 1
ATOM 4297 C C . LEU B 1 120 ? 80.534 63.486 8.720 1.00 20.69 117 LEU B C 1
ATOM 4298 O O . LEU B 1 120 ? 79.532 62.807 8.440 1.00 20.53 117 LEU B O 1
ATOM 4303 N N . LEU B 1 121 ? 80.488 64.804 8.840 1.00 21.66 118 LEU B N 1
ATOM 4304 C CA . LEU B 1 121 ? 79.233 65.514 8.656 1.00 25.00 118 LEU B CA 1
ATOM 4305 C C . LEU B 1 121 ? 78.636 65.267 7.256 1.00 25.06 118 LEU B C 1
ATOM 4306 O O . LEU B 1 121 ? 77.441 64.970 7.109 1.00 22.03 118 LEU B O 1
ATOM 4311 N N . ASN B 1 122 ? 79.479 65.416 6.243 1.00 23.70 119 ASN B N 1
ATOM 4312 C CA . ASN B 1 122 ? 79.137 65.122 4.869 1.00 26.59 119 ASN B CA 1
ATOM 4313 C C . ASN B 1 122 ? 78.704 63.677 4.644 1.00 25.06 119 ASN B C 1
ATOM 4314 O O . ASN B 1 122 ? 77.748 63.412 3.907 1.00 25.44 119 ASN B O 1
ATOM 4319 N N . GLU B 1 123 ? 79.424 62.735 5.248 1.00 24.14 120 GLU B N 1
ATOM 4320 C CA . GLU B 1 123 ? 79.013 61.337 5.163 1.00 25.84 120 GLU B CA 1
ATOM 4321 C C . GLU B 1 123 ? 77.606 61.124 5.748 1.00 25.15 120 GLU B C 1
ATOM 4322 O O . GLU B 1 123 ? 76.770 60.449 5.138 1.00 24.36 120 GLU B O 1
ATOM 4328 N N . VAL B 1 124 ? 77.343 61.688 6.928 1.00 19.88 121 VAL B N 1
ATOM 4329 C CA . VAL B 1 124 ? 76.027 61.498 7.543 1.00 19.16 121 VAL B CA 1
ATOM 4330 C C . VAL B 1 124 ? 74.961 62.130 6.660 1.00 21.57 121 VAL B C 1
ATOM 4331 O O . VAL B 1 124 ? 73.891 61.568 6.421 1.00 19.71 121 VAL B O 1
ATOM 4335 N N . GLU B 1 125 ? 75.256 63.303 6.140 1.00 22.03 122 GLU B N 1
ATOM 4336 C CA . GLU B 1 125 ? 74.302 63.932 5.244 1.00 20.71 122 GLU B CA 1
ATOM 4337 C C . GLU B 1 125 ? 74.011 63.136 3.980 1.00 21.05 122 GLU B C 1
ATOM 4338 O O . GLU B 1 125 ? 72.986 63.370 3.347 1.00 22.87 122 GLU B O 1
ATOM 4344 N N . SER B 1 126 ? 74.870 62.186 3.598 1.00 21.41 123 SER B N 1
ATOM 4345 C CA . SER B 1 126 ? 74.604 61.421 2.395 1.00 25.54 123 SER B CA 1
ATOM 4346 C C . SER B 1 126 ? 73.759 60.183 2.719 1.00 20.27 123 SER B C 1
ATOM 4347 O O . SER B 1 126 ? 73.346 59.477 1.798 1.00 21.23 123 SER B O 1
ATOM 4350 N N . THR B 1 127 ? 73.484 59.941 4.003 1.00 24.76 124 THR B N 1
ATOM 4351 C CA . THR B 1 127 ? 72.677 58.792 4.393 1.00 32.56 124 THR B CA 1
ATOM 4352 C C . THR B 1 127 ? 71.199 59.194 4.470 1.00 32.84 124 THR B C 1
ATOM 4353 O O . THR B 1 127 ? 70.865 60.378 4.577 1.00 29.20 124 THR B O 1
ATOM 4357 N N . GLY B 1 128 ? 70.323 58.195 4.403 1.00 32.58 125 GLY B N 1
ATOM 4358 C CA . GLY B 1 128 ? 68.886 58.421 4.500 1.00 27.69 125 GLY B CA 1
ATOM 4359 C C . GLY B 1 128 ? 68.302 58.333 5.901 1.00 30.55 125 GLY B C 1
ATOM 4360 O O . GLY B 1 128 ? 68.827 57.656 6.803 1.00 24.47 125 GLY B O 1
ATOM 4361 N N . LEU B 1 129 ? 67.184 59.019 6.083 1.00 20.45 126 LEU B N 1
ATOM 4362 C CA . LEU B 1 129 ? 66.465 59.007 7.338 1.00 24.45 126 LEU B CA 1
ATOM 4363 C C . LEU B 1 129 ? 64.971 59.148 7.035 1.00 23.97 126 LEU B C 1
ATOM 4364 O O . LEU B 1 129 ? 64.506 60.223 6.717 1.00 23.15 126 LEU B O 1
ATOM 4369 N N . SER B 1 130 ? 64.229 58.064 7.152 1.00 20.90 127 SER B N 1
ATOM 4370 C CA . SER B 1 130 ? 62.809 58.030 6.803 1.00 24.15 127 SER B CA 1
ATOM 4371 C C . SER B 1 130 ? 61.930 58.824 7.792 1.00 25.34 127 SER B C 1
ATOM 4372 O O . SER B 1 130 ? 62.198 58.851 8.984 1.00 25.48 127 SER B O 1
ATOM 4375 N N . VAL B 1 131 ? 60.889 59.475 7.293 1.00 20.51 128 VAL B N 1
ATOM 4376 C CA . VAL B 1 131 ? 59.935 60.179 8.152 1.00 21.61 128 VAL B CA 1
ATOM 4377 C C . VAL B 1 131 ? 58.774 59.266 8.531 1.00 21.22 128 VAL B C 1
ATOM 4378 O O . VAL B 1 131 ? 57.922 59.631 9.354 1.00 22.13 128 VAL B O 1
ATOM 4382 N N . ARG B 1 132 ? 58.704 58.100 7.899 1.00 26.89 129 ARG B N 1
ATOM 4383 C CA . ARG B 1 132 ? 57.512 57.255 8.005 1.00 32.18 129 ARG B CA 1
ATOM 4384 C C . ARG B 1 132 ? 57.602 56.324 9.241 1.00 24.14 129 ARG B C 1
ATOM 4385 O O . ARG B 1 132 ? 56.621 55.741 9.665 1.00 27.23 129 ARG B O 1
ATOM 4393 N N . GLU B 1 133 ? 58.784 56.213 9.817 1.00 22.60 130 GLU B N 1
ATOM 4394 C CA . GLU B 1 133 ? 58.980 55.387 11.004 1.00 32.54 130 GLU B CA 1
ATOM 4395 C C . GLU B 1 133 ? 60.147 55.958 11.782 1.00 27.77 130 GLU B C 1
ATOM 4396 O O . GLU B 1 133 ? 60.998 56.630 11.186 1.00 21.44 130 GLU B O 1
ATOM 4402 N N . LEU B 1 134 ? 60.205 55.705 13.100 1.00 22.28 131 LEU B N 1
ATOM 4403 C CA . LEU B 1 134 ? 61.324 56.181 13.887 1.00 24.83 131 LEU B CA 1
ATOM 4404 C C . LEU B 1 134 ? 62.556 55.377 13.497 1.00 24.76 131 LEU B C 1
ATOM 4405 O O . LEU B 1 134 ? 62.418 54.262 13.047 1.00 21.34 131 LEU B O 1
ATOM 4410 N N . PRO B 1 135 ? 63.757 55.931 13.723 1.00 23.65 132 PRO B N 1
ATOM 4411 C CA . PRO B 1 135 ? 63.999 57.224 14.365 1.00 19.68 132 PRO B CA 1
ATOM 4412 C C . PRO B 1 135 ? 63.827 58.430 13.446 1.00 21.90 132 PRO B C 1
ATOM 4413 O O . PRO B 1 135 ? 63.949 58.315 12.225 1.00 22.92 132 PRO B O 1
ATOM 4417 N N . LEU B 1 136 ? 63.603 59.593 14.057 1.00 20.72 133 LEU B N 1
ATOM 4418 C CA . LEU B 1 136 ? 63.634 60.866 13.339 1.00 25.42 133 LEU B CA 1
ATOM 4419 C C . LEU B 1 136 ? 64.859 61.701 13.681 1.00 22.64 133 LEU B C 1
ATOM 4420 O O . LEU B 1 136 ? 65.015 62.795 13.137 1.00 21.47 133 LEU B O 1
ATOM 4425 N N . LEU B 1 137 ? 65.680 61.201 14.612 1.00 22.96 134 LEU B N 1
ATOM 4426 C CA . LEU B 1 137 ? 66.944 61.826 15.015 1.00 25.73 134 LEU B CA 1
ATOM 4427 C C . LEU B 1 137 ? 67.985 60.726 15.110 1.00 24.85 134 LEU B C 1
ATOM 4428 O O . LEU B 1 137 ? 67.698 59.695 15.680 1.00 20.63 134 LEU B O 1
ATOM 4433 N N . ARG B 1 138 ? 69.191 60.926 14.584 1.00 18.57 135 ARG B N 1
ATOM 4434 C CA . ARG B 1 138 ? 70.269 59.949 14.790 1.00 18.72 135 ARG B CA 1
ATOM 4435 C C . ARG B 1 138 ? 71.506 60.741 15.158 1.00 19.92 135 ARG B C 1
ATOM 4436 O O . ARG B 1 138 ? 71.604 61.931 14.816 1.00 22.73 135 ARG B O 1
ATOM 4444 N N . ALA B 1 139 ? 72.463 60.066 15.790 1.00 19.73 136 ALA B N 1
ATOM 4445 C CA . ALA B 1 139 ? 73.686 60.716 16.251 1.00 19.60 136 ALA B CA 1
ATOM 4446 C C . ALA B 1 139 ? 74.921 59.844 15.949 1.00 21.01 136 ALA B C 1
ATOM 4447 O O . ALA B 1 139 ? 74.889 58.614 16.101 1.00 19.52 136 ALA B O 1
ATOM 4449 N N . VAL B 1 140 ? 76.015 60.511 15.580 1.00 17.81 137 VAL B N 1
ATOM 4450 C CA . VAL B 1 140 ? 77.305 59.849 15.430 1.00 22.26 137 VAL B CA 1
ATOM 4451 C C . VAL B 1 140 ? 78.314 60.701 16.155 1.00 23.62 137 VAL B C 1
ATOM 4452 O O . VAL B 1 140 ? 78.393 61.910 15.914 1.00 22.22 137 VAL B O 1
ATOM 4456 N N . LEU B 1 141 ? 79.092 60.066 17.031 1.00 20.30 138 LEU B N 1
ATOM 4457 C CA . LEU B 1 141 ? 80.146 60.737 17.766 1.00 15.37 138 LEU B CA 1
ATOM 4458 C C . LEU B 1 141 ? 81.487 60.277 17.175 1.00 17.22 138 LEU B C 1
ATOM 4459 O O . LEU B 1 141 ? 81.800 59.085 17.200 1.00 20.06 138 LEU B O 1
ATOM 4464 N N . GLY B 1 142 ? 82.255 61.215 16.633 1.00 21.44 139 GLY B N 1
ATOM 4465 C CA . GLY B 1 142 ? 83.601 60.935 16.143 1.00 21.57 139 GLY B CA 1
ATOM 4466 C C . GLY B 1 142 ? 84.591 61.432 17.175 1.00 21.95 139 GLY B C 1
ATOM 4467 O O . GLY B 1 142 ? 84.711 62.636 17.357 1.00 23.44 139 GLY B O 1
ATOM 4468 N N . ARG B 1 143 ? 85.262 60.518 17.882 1.00 19.41 140 ARG B N 1
ATOM 4469 C CA . ARG B 1 143 ? 86.240 60.906 18.897 1.00 17.69 140 ARG B CA 1
ATOM 4470 C C . ARG B 1 143 ? 87.661 60.984 18.337 1.00 20.94 140 ARG B C 1
ATOM 4471 O O . ARG B 1 143 ? 88.092 60.108 17.601 1.00 24.97 140 ARG B O 1
ATOM 4479 N N . PHE B 1 144 ? 88.386 62.049 18.676 1.00 23.30 141 PHE B N 1
ATOM 4480 C CA . PHE B 1 144 ? 89.800 62.156 18.305 1.00 19.73 141 PHE B CA 1
ATOM 4481 C C . PHE B 1 144 ? 90.733 61.603 19.362 1.00 28.29 141 PHE B C 1
ATOM 4482 O O . PHE B 1 144 ? 91.683 60.872 19.052 1.00 28.50 141 PHE B O 1
ATOM 4490 N N . ASP B 1 145 ? 90.472 61.988 20.605 1.00 29.36 142 ASP B N 1
ATOM 4491 C CA . ASP B 1 145 ? 91.172 61.462 21.760 1.00 31.96 142 ASP B CA 1
ATOM 4492 C C . ASP B 1 145 ? 90.170 61.512 22.936 1.00 25.19 142 ASP B C 1
ATOM 4493 O O . ASP B 1 145 ? 88.966 61.729 22.740 1.00 22.99 142 ASP B O 1
ATOM 4498 N N . GLN B 1 146 ? 90.645 61.330 24.148 1.00 25.07 143 GLN B N 1
ATOM 4499 C CA . GLN B 1 146 ? 89.726 61.146 25.263 1.00 26.68 143 GLN B CA 1
ATOM 4500 C C . GLN B 1 146 ? 89.023 62.435 25.661 1.00 28.12 143 GLN B C 1
ATOM 4501 O O . GLN B 1 146 ? 88.030 62.392 26.390 1.00 25.60 143 GLN B O 1
ATOM 4507 N N . LYS B 1 147 ? 89.496 63.576 25.162 1.00 26.67 144 LYS B N 1
ATOM 4508 C CA . LYS B 1 147 ? 88.901 64.854 25.550 1.00 20.69 144 LYS B CA 1
ATOM 4509 C C . LYS B 1 147 ? 88.489 65.742 24.369 1.00 24.20 144 LYS B C 1
ATOM 4510 O O . LYS B 1 147 ? 88.225 66.940 24.552 1.00 20.31 144 LYS B O 1
ATOM 4516 N N . ASP B 1 148 ? 88.396 65.164 23.171 1.00 21.12 145 ASP B N 1
ATOM 4517 C CA . ASP B 1 148 ? 88.073 65.948 21.979 1.00 19.35 145 ASP B CA 1
ATOM 4518 C C . ASP B 1 148 ? 87.310 65.079 21.048 1.00 20.51 145 ASP B C 1
ATOM 4519 O O . ASP B 1 148 ? 87.742 63.960 20.764 1.00 19.25 145 ASP B O 1
ATOM 4524 N N . ALA B 1 149 ? 86.198 65.609 20.537 1.00 18.41 146 ALA B N 1
ATOM 4525 C CA . ALA B 1 149 ? 85.331 64.868 19.641 1.00 19.76 146 ALA B CA 1
ATOM 4526 C C . ALA B 1 149 ? 84.437 65.790 18.828 1.00 17.91 146 ALA B C 1
ATOM 4527 O O . ALA B 1 149 ? 84.312 66.975 19.132 1.00 18.83 146 ALA B O 1
ATOM 4529 N N . VAL B 1 150 ? 83.805 65.225 17.807 1.00 19.03 147 VAL B N 1
ATOM 4530 C CA . VAL B 1 150 ? 82.746 65.901 17.081 1.00 19.93 147 VAL B CA 1
ATOM 4531 C C . VAL B 1 150 ? 81.471 65.092 17.160 1.00 20.62 147 VAL B C 1
ATOM 4532 O O . VAL B 1 150 ? 81.444 63.882 16.919 1.00 19.81 147 VAL B O 1
ATOM 4536 N N . LEU B 1 151 ? 80.401 65.775 17.529 1.00 17.98 148 LEU B N 1
ATOM 4537 C CA . LEU B 1 151 ? 79.099 65.150 17.569 1.00 18.71 148 LEU B CA 1
ATOM 4538 C C . LEU B 1 151 ? 78.316 65.602 16.372 1.00 22.61 148 LEU B C 1
ATOM 4539 O O . LEU B 1 151 ? 78.129 66.811 16.210 1.00 19.31 148 LEU B O 1
ATOM 4544 N N . VAL B 1 152 ? 77.828 64.646 15.579 1.00 20.99 149 VAL B N 1
ATOM 4545 C CA . VAL B 1 152 ? 76.982 64.945 14.438 1.00 20.20 149 VAL B CA 1
ATOM 4546 C C . VAL B 1 152 ? 75.590 64.455 14.712 1.00 18.54 149 VAL B C 1
ATOM 4547 O O . VAL B 1 152 ? 75.383 63.302 15.082 1.00 18.73 149 VAL B O 1
ATOM 4551 N N . LEU B 1 153 ? 74.627 65.347 14.556 1.00 15.52 150 LEU B N 1
ATOM 4552 C CA . LEU B 1 153 ? 73.216 64.970 14.648 1.00 18.14 150 LEU B CA 1
ATOM 4553 C C . LEU B 1 153 ? 72.560 65.137 13.284 1.00 21.59 150 LEU B C 1
ATOM 4554 O O . LEU B 1 153 ? 72.903 66.066 12.546 1.00 20.35 150 LEU B O 1
ATOM 4559 N N . ILE B 1 154 ? 71.588 64.284 13.001 1.00 17.37 151 ILE B N 1
ATOM 4560 C CA . ILE B 1 154 ? 70.798 64.379 11.798 1.00 15.43 151 ILE B CA 1
ATOM 4561 C C . ILE B 1 154 ? 69.323 64.166 12.158 1.00 20.81 151 ILE B C 1
ATOM 4562 O O . ILE B 1 154 ? 68.970 63.245 12.877 1.00 18.09 151 ILE B O 1
ATOM 4567 N N . ALA B 1 155 ? 68.461 65.031 11.656 1.00 16.97 152 ALA B N 1
ATOM 4568 C CA . ALA B 1 155 ? 67.028 64.983 11.990 1.00 18.80 152 ALA B CA 1
ATOM 4569 C C . ALA B 1 155 ? 66.239 65.163 10.705 1.00 18.31 152 ALA B C 1
ATOM 4570 O O . ALA B 1 155 ? 66.697 65.883 9.817 1.00 19.07 152 ALA B O 1
ATOM 4572 N N . HIS B 1 156 ? 65.045 64.566 10.616 1.00 23.11 153 HIS B N 1
ATOM 4573 C CA . HIS B 1 156 ? 64.217 64.791 9.452 1.00 23.21 153 HIS B CA 1
ATOM 4574 C C . HIS B 1 156 ? 63.785 66.248 9.482 1.00 25.05 153 HIS B C 1
ATOM 4575 O O . HIS B 1 156 ? 63.451 66.803 10.533 1.00 18.81 153 HIS B O 1
ATOM 4582 N N . HIS B 1 157 ? 63.803 66.878 8.321 1.00 17.48 154 HIS B N 1
ATOM 4583 C CA . HIS B 1 157 ? 63.659 68.332 8.244 1.00 17.65 154 HIS B CA 1
ATOM 4584 C C . HIS B 1 157 ? 62.172 68.730 8.337 1.00 26.00 154 HIS B C 1
ATOM 4585 O O . HIS B 1 157 ? 61.849 69.891 8.507 1.00 20.00 154 HIS B O 1
ATOM 4592 N N . THR B 1 158 ? 61.256 67.765 8.287 1.00 21.05 155 THR B N 1
ATOM 4593 C CA . THR B 1 158 ? 59.870 68.062 8.661 1.00 22.11 155 THR B CA 1
ATOM 4594 C C . THR B 1 158 ? 59.704 68.141 10.170 1.00 20.95 155 THR B C 1
ATOM 4595 O O . THR B 1 158 ? 58.646 68.527 10.639 1.00 23.94 155 THR B O 1
ATOM 4599 N N . ALA B 1 159 ? 60.712 67.685 10.927 1.00 18.03 156 ALA B N 1
ATOM 4600 C CA . ALA B 1 159 ? 60.596 67.615 12.382 1.00 23.26 156 ALA B CA 1
ATOM 4601 C C . ALA B 1 159 ? 61.443 68.691 13.074 1.00 24.96 156 ALA B C 1
ATOM 4602 O O . ALA B 1 159 ? 61.276 68.946 14.250 1.00 20.40 156 ALA B O 1
ATOM 4604 N N . ALA B 1 160 ? 62.379 69.286 12.349 1.00 20.95 157 ALA B N 1
ATOM 4605 C CA . ALA B 1 160 ? 63.320 70.219 12.945 1.00 21.54 157 ALA B CA 1
ATOM 4606 C C . ALA B 1 160 ? 63.879 71.164 11.920 1.00 20.97 157 ALA B C 1
ATOM 4607 O O . ALA B 1 160 ? 64.194 70.729 10.819 1.00 20.58 157 ALA B O 1
ATOM 4609 N N . ASP B 1 161 ? 64.014 72.438 12.300 1.00 17.72 158 ASP B N 1
ATOM 4610 C CA . ASP B 1 161 ? 64.744 73.425 11.520 1.00 18.22 158 ASP B CA 1
ATOM 4611 C C . ASP B 1 161 ? 66.048 73.779 12.247 1.00 18.66 158 ASP B C 1
ATOM 4612 O O . ASP B 1 161 ? 66.358 73.175 13.269 1.00 19.93 158 ASP B O 1
ATOM 4617 N N . ALA B 1 162 ? 66.809 74.742 11.735 1.00 18.61 159 ALA B N 1
ATOM 4618 C CA . ALA B 1 162 ? 68.117 75.053 12.328 1.00 20.29 159 ALA B CA 1
ATOM 4619 C C . ALA B 1 162 ? 68.014 75.490 13.803 1.00 20.67 159 ALA B C 1
ATOM 4620 O O . ALA B 1 162 ? 68.788 75.028 14.628 1.00 19.47 159 ALA B O 1
ATOM 4622 N N . TRP B 1 163 ? 67.034 76.316 14.138 1.00 20.31 160 TRP B N 1
ATOM 4623 C CA . TRP B 1 163 ? 66.850 76.738 15.517 1.00 24.10 160 TRP B CA 1
ATOM 4624 C C . TRP B 1 163 ? 66.551 75.521 16.365 1.00 25.45 160 TRP B C 1
ATOM 4625 O O . TRP B 1 163 ? 67.118 75.351 17.458 1.00 22.40 160 TRP B O 1
ATOM 4636 N N . ALA B 1 164 ? 65.663 74.664 15.876 1.00 21.34 161 ALA B N 1
ATOM 4637 C CA . ALA B 1 164 ? 65.388 73.405 16.592 1.00 20.77 161 ALA B CA 1
ATOM 4638 C C . ALA B 1 164 ? 66.655 72.563 16.905 1.00 19.42 161 ALA B C 1
ATOM 4639 O O . ALA B 1 164 ? 66.782 71.965 17.968 1.00 19.14 161 ALA B O 1
ATOM 4649 N N . HIS B 1 166 ? 69.645 73.635 17.332 1.00 24.51 163 HIS B N 1
ATOM 4650 C CA . HIS B 1 166 ? 70.283 74.322 18.464 1.00 19.89 163 HIS B CA 1
ATOM 4651 C C . HIS B 1 166 ? 69.678 73.898 19.807 1.00 20.99 163 HIS B C 1
ATOM 4652 O O . HIS B 1 166 ? 70.422 73.582 20.737 1.00 20.78 163 HIS B O 1
ATOM 4659 N N . VAL B 1 167 ? 68.345 73.927 19.917 1.00 22.43 164 VAL B N 1
ATOM 4660 C CA . VAL B 1 167 ? 67.649 73.486 21.127 1.00 21.94 164 VAL B CA 1
ATOM 4661 C C . VAL B 1 167 ? 67.919 72.018 21.471 1.00 23.07 164 VAL B C 1
ATOM 4662 O O . VAL B 1 167 ? 68.116 71.677 22.635 1.00 24.06 164 VAL B O 1
ATOM 4666 N N . ILE B 1 168 ? 67.868 71.145 20.470 1.00 18.94 165 ILE B N 1
ATOM 4667 C CA . ILE B 1 168 ? 68.164 69.715 20.642 1.00 16.79 165 ILE B CA 1
ATOM 4668 C C . ILE B 1 168 ? 69.558 69.559 21.248 1.00 20.16 165 ILE B C 1
ATOM 4669 O O . ILE B 1 168 ? 69.710 68.908 22.253 1.00 20.11 165 ILE B O 1
ATOM 4674 N N . ALA B 1 169 ? 70.565 70.181 20.655 1.00 23.37 166 ALA B N 1
ATOM 4675 C CA . ALA B 1 169 ? 71.924 70.040 21.169 1.00 23.59 166 ALA B CA 1
ATOM 4676 C C . ALA B 1 169 ? 72.041 70.555 22.610 1.00 21.94 166 ALA B C 1
ATOM 4677 O O . ALA B 1 169 ? 72.631 69.914 23.476 1.00 20.95 166 ALA B O 1
ATOM 4679 N N . ARG B 1 170 ? 71.468 71.716 22.855 1.00 20.85 167 ARG B N 1
ATOM 4680 C CA . ARG B 1 170 ? 71.485 72.342 24.189 1.00 18.32 167 ARG B CA 1
ATOM 4681 C C . ARG B 1 170 ? 70.842 71.441 25.222 1.00 19.51 167 ARG B C 1
ATOM 4682 O O . ARG B 1 170 ? 71.430 71.166 26.300 1.00 18.91 167 ARG B O 1
ATOM 4690 N N . ASP B 1 171 ? 69.654 70.942 24.882 1.00 22.64 168 ASP B N 1
ATOM 4691 C CA . ASP B 1 171 ? 68.874 70.063 25.752 1.00 21.65 168 ASP B CA 1
ATOM 4692 C C . ASP B 1 171 ? 69.613 68.747 25.980 1.00 18.12 168 ASP B C 1
ATOM 4693 O O . ASP B 1 171 ? 69.734 68.276 27.106 1.00 21.46 168 ASP B O 1
ATOM 4698 N N . LEU B 1 172 ? 70.153 68.181 24.918 1.00 17.40 169 LEU B N 1
ATOM 4699 C CA . LEU B 1 172 ? 70.893 66.930 24.995 1.00 20.35 169 LEU B CA 1
ATOM 4700 C C . LEU B 1 172 ? 72.047 67.012 25.994 1.00 19.55 169 LEU B C 1
ATOM 4701 O O . LEU B 1 172 ? 72.221 66.144 26.873 1.00 19.30 169 LEU B O 1
ATOM 4706 N N . LEU B 1 173 ? 72.829 68.078 25.881 1.00 19.31 170 LEU B N 1
ATOM 4707 C CA . LEU B 1 173 ? 74.057 68.157 26.658 1.00 22.67 170 LEU B CA 1
ATOM 4708 C C . LEU B 1 173 ? 73.746 68.577 28.105 1.00 23.49 170 LEU B C 1
ATOM 4709 O O . LEU B 1 173 ? 74.489 68.253 29.031 1.00 21.28 170 LEU B O 1
ATOM 4714 N N . ASN B 1 174 ? 72.620 69.249 28.294 1.00 21.12 171 ASN B N 1
ATOM 4715 C CA . ASN B 1 174 ? 72.128 69.504 29.628 1.00 25.22 171 ASN B CA 1
ATOM 4716 C C . ASN B 1 174 ? 71.736 68.197 30.330 1.00 20.38 171 ASN B C 1
ATOM 4717 O O . ASN B 1 174 ? 72.083 67.956 31.499 1.00 21.55 171 ASN B O 1
ATOM 4722 N N . LEU B 1 175 ? 70.980 67.377 29.612 1.00 20.29 172 LEU B N 1
ATOM 4723 C CA . LEU B 1 175 ? 70.454 66.145 30.158 1.00 25.08 172 LEU B CA 1
ATOM 4724 C C . LEU B 1 175 ? 71.612 65.196 30.426 1.00 25.38 172 LEU B C 1
ATOM 4725 O O . LEU B 1 175 ? 71.605 64.494 31.420 1.00 24.80 172 LEU B O 1
ATOM 4730 N N . TYR B 1 176 ? 72.607 65.222 29.543 1.00 22.32 173 TYR B N 1
ATOM 4731 C CA . TYR B 1 176 ? 73.844 64.468 29.719 1.00 22.07 173 TYR B CA 1
ATOM 4732 C C . TYR B 1 176 ? 74.552 64.914 31.000 1.00 22.41 173 TYR B C 1
ATOM 4733 O O . TYR B 1 176 ? 74.934 64.090 31.862 1.00 22.07 173 TYR B O 1
ATOM 4742 N N . ALA B 1 177 ? 74.697 66.224 31.149 1.00 21.03 174 ALA B N 1
ATOM 4743 C CA . ALA B 1 177 ? 75.378 66.775 32.334 1.00 22.51 174 ALA B CA 1
ATOM 4744 C C . ALA B 1 177 ? 74.678 66.387 33.619 1.00 21.71 174 ALA B C 1
ATOM 4745 O O . ALA B 1 177 ? 75.321 66.008 34.597 1.00 22.40 174 ALA B O 1
ATOM 4747 N N . ALA B 1 178 ? 73.360 66.486 33.637 1.00 24.73 175 ALA B N 1
ATOM 4748 C CA . ALA B 1 178 ? 72.634 66.172 34.841 1.00 25.08 175 ALA B CA 1
ATOM 4749 C C . ALA B 1 178 ? 72.754 64.666 35.161 1.00 27.30 175 ALA B C 1
ATOM 4750 O O . ALA B 1 178 ? 72.862 64.290 36.323 1.00 32.58 175 ALA B O 1
ATOM 4752 N N . ARG B 1 179 ? 72.813 63.806 34.136 1.00 27.12 176 ARG B N 1
ATOM 4753 C CA . ARG B 1 179 ? 72.994 62.366 34.399 1.00 27.18 176 ARG B CA 1
ATOM 4754 C C . ARG B 1 179 ? 74.373 62.087 34.989 1.00 32.55 176 ARG B C 1
ATOM 4755 O O . ARG B 1 179 ? 74.539 61.127 35.738 1.00 32.16 176 ARG B O 1
ATOM 4763 N N . ARG B 1 180 ? 75.367 62.898 34.633 1.00 31.03 177 ARG B N 1
ATOM 4764 C CA . ARG B 1 180 ? 76.713 62.752 35.217 1.00 34.68 177 ARG B CA 1
ATOM 4765 C C . ARG B 1 180 ? 76.834 63.396 36.611 1.00 33.49 177 ARG B C 1
ATOM 4766 O O . ARG B 1 180 ? 77.915 63.416 37.179 1.00 38.18 177 ARG B O 1
ATOM 4774 N N . GLY B 1 181 ? 75.774 64.004 37.125 1.00 32.49 178 GLY B N 1
ATOM 4775 C CA . GLY B 1 181 ? 75.889 64.723 38.378 1.00 36.82 178 GLY B CA 1
ATOM 4776 C C . GLY B 1 181 ? 76.327 66.189 38.320 1.00 37.62 178 GLY B C 1
ATOM 4777 O O . GLY B 1 181 ? 76.415 66.855 39.352 1.00 39.59 178 GLY B O 1
ATOM 4778 N N . ASN B 1 182 ? 76.582 66.732 37.134 1.00 27.95 179 ASN B N 1
ATOM 4779 C CA . ASN B 1 182 ? 77.041 68.119 37.063 1.00 27.42 179 ASN B CA 1
ATOM 4780 C C . ASN B 1 182 ? 75.891 69.079 37.303 1.00 31.19 179 ASN B C 1
ATOM 4781 O O . ASN B 1 182 ? 74.857 68.989 36.643 1.00 39.08 179 ASN B O 1
ATOM 4786 N N . PRO B 1 183 ? 76.078 70.052 38.193 1.00 32.12 180 PRO B N 1
ATOM 4787 C CA . PRO B 1 183 ? 74.972 70.979 38.381 1.00 28.31 180 PRO B CA 1
ATOM 4788 C C . PRO B 1 183 ? 74.704 71.825 37.147 1.00 34.41 180 PRO B C 1
ATOM 4789 O O . PRO B 1 183 ? 75.615 72.510 36.678 1.00 40.69 180 PRO B O 1
ATOM 4793 N N . VAL B 1 184 ? 73.482 71.751 36.630 1.00 27.87 181 VAL B N 1
ATOM 4794 C CA . VAL B 1 184 ? 73.024 72.553 35.492 1.00 26.51 181 VAL B CA 1
ATOM 4795 C C . VAL B 1 184 ? 71.591 72.909 35.796 1.00 31.86 181 VAL B C 1
ATOM 4796 O O . VAL B 1 184 ? 70.952 72.252 36.623 1.00 31.30 181 VAL B O 1
ATOM 4800 N N . PRO B 1 185 ? 71.083 73.974 35.167 1.00 34.63 182 PRO B N 1
ATOM 4801 C CA . PRO B 1 185 ? 69.696 74.318 35.479 1.00 36.35 182 PRO B CA 1
ATOM 4802 C C . PRO B 1 185 ? 68.723 73.235 35.038 1.00 35.72 182 PRO B C 1
ATOM 4803 O O . PRO B 1 185 ? 68.949 72.611 33.999 1.00 35.82 182 PRO B O 1
ATOM 4807 N N . PRO B 1 186 ? 67.644 73.028 35.807 1.00 29.40 183 PRO B N 1
ATOM 4808 C CA . PRO B 1 186 ? 66.586 72.157 35.295 1.00 32.30 183 PRO B CA 1
ATOM 4809 C C . PRO B 1 186 ? 66.053 72.694 33.940 1.00 39.60 183 PRO B C 1
ATOM 4810 O O . PRO B 1 186 ? 65.998 73.912 33.781 1.00 37.61 183 PRO B O 1
ATOM 4814 N N . LEU B 1 187 ? 65.689 71.827 32.995 1.00 33.54 184 LEU B N 1
ATOM 4815 C CA . LEU B 1 187 ? 65.017 72.276 31.770 1.00 34.84 184 LEU B CA 1
ATOM 4816 C C . LEU B 1 187 ? 63.544 72.575 32.036 1.00 34.82 184 LEU B C 1
ATOM 4817 O O . LEU B 1 187 ? 62.872 71.850 32.780 1.00 34.75 184 LEU B O 1
ATOM 4822 N N . PRO B 1 188 ? 63.023 73.641 31.419 1.00 42.91 185 PRO B N 1
ATOM 4823 C CA . PRO B 1 188 ? 61.583 73.893 31.517 1.00 36.28 185 PRO B CA 1
ATOM 4824 C C . PRO B 1 188 ? 60.765 72.814 30.827 1.00 33.71 185 PRO B C 1
ATOM 4825 O O . PRO B 1 188 ? 61.296 72.062 30.002 1.00 32.67 185 PRO B O 1
ATOM 4829 N N . GLU B 1 189 ? 59.482 72.749 31.140 1.00 32.73 186 GLU B N 1
ATOM 4830 C CA . GLU B 1 189 ? 58.583 71.907 30.389 1.00 39.14 186 GLU B CA 1
ATOM 4831 C C . GLU B 1 189 ? 58.481 72.515 28.993 1.00 36.37 186 GLU B C 1
ATOM 4832 O O . GLU B 1 189 ? 58.158 73.679 28.842 1.00 33.43 186 GLU B O 1
ATOM 4838 N N . PRO B 1 190 ? 58.779 71.735 27.961 1.00 33.60 187 PRO B N 1
ATOM 4839 C CA . PRO B 1 190 ? 58.803 72.343 26.622 1.00 32.25 187 PRO B CA 1
ATOM 4840 C C . PRO B 1 190 ? 57.403 72.549 26.031 1.00 33.92 187 PRO B C 1
ATOM 4841 O O . PRO B 1 190 ? 56.504 71.790 26.357 1.00 34.55 187 PRO B O 1
ATOM 4845 N N . ALA B 1 191 ? 57.205 73.585 25.223 1.00 32.19 188 ALA B N 1
ATOM 4846 C CA . ALA B 1 191 ? 55.994 73.671 24.421 1.00 29.76 188 ALA B CA 1
ATOM 4847 C C . ALA B 1 191 ? 56.201 72.734 23.251 1.00 30.02 188 ALA B C 1
ATOM 4848 O O . ALA B 1 191 ? 57.262 72.750 22.632 1.00 33.21 188 ALA B O 1
ATOM 4850 N N . GLN B 1 192 ? 55.212 71.883 22.981 1.00 24.27 189 GLN B N 1
ATOM 4851 C CA . GLN B 1 192 ? 55.347 70.846 21.961 1.00 26.58 189 GLN B CA 1
ATOM 4852 C C . GLN B 1 192 ? 54.871 71.374 20.610 1.00 24.78 189 GLN B C 1
ATOM 4853 O O . GLN B 1 192 ? 53.990 72.242 20.533 1.00 27.07 189 GLN B O 1
ATOM 4859 N N . HIS B 1 193 ? 55.446 70.867 19.537 1.00 23.15 190 HIS B N 1
ATOM 4860 C CA . HIS B 1 193 ? 55.026 71.320 18.215 1.00 21.71 190 HIS B CA 1
ATOM 4861 C C . HIS B 1 193 ? 53.516 71.133 17.934 1.00 26.59 190 HIS B C 1
ATOM 4862 O O . HIS B 1 193 ? 52.911 71.913 17.195 1.00 25.64 190 HIS B O 1
ATOM 4869 N N . ALA B 1 194 ? 52.888 70.116 18.511 1.00 30.76 191 ALA B N 1
ATOM 4870 C CA . ALA B 1 194 ? 51.463 69.912 18.251 1.00 33.19 191 ALA B CA 1
ATOM 4871 C C . ALA B 1 194 ? 50.638 71.068 18.803 1.00 33.79 191 ALA B C 1
ATOM 4872 O O . ALA B 1 194 ? 49.583 71.409 18.247 1.00 32.81 191 ALA B O 1
ATOM 4874 N N A GLU B 1 195 ? 51.128 71.652 19.892 0.53 28.88 192 GLU B N 1
ATOM 4875 N N B GLU B 1 195 ? 51.104 71.677 19.895 0.47 28.39 192 GLU B N 1
ATOM 4876 C CA A GLU B 1 195 ? 50.466 72.786 20.525 0.53 31.99 192 GLU B CA 1
ATOM 4877 C CA B GLU B 1 195 ? 50.386 72.809 20.496 0.47 31.90 192 GLU B CA 1
ATOM 4878 C C A GLU B 1 195 ? 50.551 73.971 19.591 0.53 31.52 192 GLU B C 1
ATOM 4879 C C B GLU B 1 195 ? 50.553 74.017 19.603 0.47 31.76 192 GLU B C 1
ATOM 4880 O O A GLU B 1 195 ? 49.583 74.718 19.420 0.53 28.77 192 GLU B O 1
ATOM 4881 O O B GLU B 1 195 ? 49.642 74.841 19.479 0.47 28.61 192 GLU B O 1
ATOM 4892 N N . PHE B 1 196 ? 51.723 74.133 18.980 1.00 30.84 193 PHE B N 1
ATOM 4893 C CA . PHE B 1 196 ? 51.939 75.214 18.025 1.00 30.13 193 PHE B CA 1
ATOM 4894 C C . PHE B 1 196 ? 51.015 75.071 16.824 1.00 33.57 193 PHE B C 1
ATOM 4895 O O . PHE B 1 196 ? 50.422 76.049 16.356 1.00 35.20 193 PHE B O 1
ATOM 4903 N N . ALA B 1 197 ? 50.880 73.855 16.319 1.00 29.81 194 ALA B N 1
ATOM 4904 C CA . ALA B 1 197 ? 50.087 73.645 15.106 1.00 25.90 194 ALA B CA 1
ATOM 4905 C C . ALA B 1 197 ? 48.633 73.991 15.368 1.00 31.03 194 ALA B C 1
ATOM 4906 O O . ALA B 1 197 ? 47.944 74.483 14.491 1.00 35.23 194 ALA B O 1
ATOM 4908 N N . ARG B 1 198 ? 48.175 73.721 16.583 1.00 29.31 195 ARG B N 1
ATOM 4909 C CA . ARG B 1 198 ? 46.800 74.040 16.962 1.00 36.59 195 ARG B CA 1
ATOM 4910 C C . ARG B 1 198 ? 46.660 75.527 17.088 1.00 36.71 195 ARG B C 1
ATOM 4911 O O . ARG B 1 198 ? 45.675 76.105 16.645 1.00 35.49 195 ARG B O 1
ATOM 4919 N N . TRP B 1 199 ? 47.652 76.142 17.727 1.00 34.45 196 TRP B N 1
ATOM 4920 C CA . TRP B 1 199 ? 47.622 77.576 17.936 1.00 33.85 196 TRP B CA 1
ATOM 4921 C C . TRP B 1 199 ? 47.665 78.345 16.612 1.00 36.90 196 TRP B C 1
ATOM 4922 O O . TRP B 1 199 ? 46.858 79.243 16.389 1.00 34.55 196 TRP B O 1
ATOM 4933 N N . GLU B 1 200 ? 48.623 78.026 15.746 1.00 33.49 197 GLU B N 1
ATOM 4934 C CA . GLU B 1 200 ? 48.806 78.823 14.540 1.00 38.79 197 GLU B CA 1
ATOM 4935 C C . GLU B 1 200 ? 47.507 78.792 13.730 1.00 35.16 197 GLU B C 1
ATOM 4936 O O . GLU B 1 200 ? 47.177 79.753 13.037 1.00 43.82 197 GLU B O 1
ATOM 4942 N N . ARG B 1 201 ? 46.743 77.711 13.835 1.00 34.03 198 ARG B N 1
ATOM 4943 C CA . ARG B 1 201 ? 45.454 77.715 13.153 1.00 38.76 198 ARG B CA 1
ATOM 4944 C C . ARG B 1 201 ? 44.419 78.600 13.833 1.00 44.37 198 ARG B C 1
ATOM 4945 O O . ARG B 1 201 ? 43.605 79.214 13.153 1.00 50.41 198 ARG B O 1
ATOM 4953 N N . GLU B 1 202 ? 44.439 78.678 15.164 1.00 51.59 199 GLU B N 1
ATOM 4954 C CA . GLU B 1 202 ? 43.543 79.608 15.865 1.00 50.66 199 GLU B CA 1
ATOM 4955 C C . GLU B 1 202 ? 43.865 81.069 15.509 1.00 52.97 199 GLU B C 1
ATOM 4956 O O . GLU B 1 202 ? 42.966 81.872 15.241 1.00 59.98 199 GLU B O 1
ATOM 4962 N N . ALA B 1 203 ? 45.152 81.404 15.493 1.00 38.39 200 ALA B N 1
ATOM 4963 C CA . ALA B 1 203 ? 45.600 82.751 15.132 1.00 57.25 200 ALA B CA 1
ATOM 4964 C C . ALA B 1 203 ? 45.305 83.139 13.666 1.00 62.57 200 ALA B C 1
ATOM 4965 O O . ALA B 1 203 ? 45.308 84.321 13.315 1.00 57.10 200 ALA B O 1
ATOM 4967 N N . ALA B 1 204 ? 45.060 82.139 12.824 1.00 72.00 201 ALA B N 1
ATOM 4968 C CA . ALA B 1 204 ? 44.861 82.350 11.397 1.00 62.28 201 ALA B CA 1
ATOM 4969 C C . ALA B 1 204 ? 43.553 83.077 11.083 1.00 54.07 201 ALA B C 1
ATOM 4970 O O . ALA B 1 204 ? 43.381 83.625 9.990 1.00 55.41 201 ALA B O 1
ATOM 4972 N N . GLU B 1 205 ? 42.632 83.081 12.037 1.00 54.72 202 GLU B N 1
ATOM 4973 C CA . GLU B 1 205 ? 41.359 83.769 11.860 1.00 61.90 202 GLU B CA 1
ATOM 4974 C C . GLU B 1 205 ? 41.346 85.132 12.528 1.00 56.87 202 GLU B C 1
ATOM 4975 O O . GLU B 1 205 ? 40.315 85.792 12.556 1.00 62.00 202 GLU B O 1
ATOM 4981 N N . ALA B 1 206 ? 42.491 85.558 13.050 1.00 49.00 203 ALA B N 1
ATOM 4982 C CA . ALA B 1 206 ? 42.608 86.892 13.641 1.00 53.10 203 ALA B CA 1
ATOM 4983 C C . ALA B 1 206 ? 42.347 88.015 12.615 1.00 56.04 203 ALA B C 1
ATOM 4984 O O . ALA B 1 206 ? 42.535 87.818 11.405 1.00 48.31 203 ALA B O 1
ATOM 4986 N N . PRO B 1 207 ? 41.927 89.202 13.096 1.00 57.24 204 PRO B N 1
ATOM 4987 C CA . PRO B 1 207 ? 41.605 90.338 12.215 1.00 50.73 204 PRO B CA 1
ATOM 4988 C C . PRO B 1 207 ? 42.810 90.874 11.450 1.00 45.20 204 PRO B C 1
ATOM 4989 O O . PRO B 1 207 ? 42.691 91.288 10.301 1.00 45.15 204 PRO B O 1
ATOM 4993 N N . ARG B 1 208 ? 43.966 90.846 12.094 1.00 42.77 205 ARG B N 1
ATOM 4994 C CA . ARG B 1 208 ? 45.234 91.236 11.489 1.00 43.49 205 ARG B CA 1
ATOM 4995 C C . ARG B 1 208 ? 45.489 90.548 10.124 1.00 44.65 205 ARG B C 1
ATOM 4996 O O . ARG B 1 208 ? 46.085 91.126 9.216 1.00 43.28 205 ARG B O 1
ATOM 5004 N N . VAL B 1 209 ? 45.032 89.306 10.008 1.00 37.67 206 VAL B N 1
ATOM 5005 C CA . VAL B 1 209 ? 45.259 88.480 8.838 1.00 34.82 206 VAL B CA 1
ATOM 5006 C C . VAL B 1 209 ? 44.675 89.124 7.567 1.00 35.98 206 VAL B C 1
ATOM 5007 O O . VAL B 1 209 ? 45.342 89.185 6.538 1.00 33.02 206 VAL B O 1
ATOM 5011 N N . ALA B 1 210 ? 43.421 89.568 7.639 1.00 39.44 207 ALA B N 1
ATOM 5012 C CA . ALA B 1 210 ? 42.764 90.227 6.517 1.00 39.44 207 ALA B CA 1
ATOM 5013 C C . ALA B 1 210 ? 43.511 91.487 6.061 1.00 37.21 207 ALA B C 1
ATOM 5014 O O . ALA B 1 210 ? 43.630 91.722 4.866 1.00 33.57 207 ALA B O 1
ATOM 5016 N N . VAL B 1 211 ? 43.976 92.312 7.004 1.00 37.05 208 VAL B N 1
ATOM 5017 C CA . VAL B 1 211 ? 44.800 93.472 6.654 1.00 39.21 208 VAL B CA 1
ATOM 5018 C C . VAL B 1 211 ? 46.061 93.018 5.907 1.00 37.81 208 VAL B C 1
ATOM 5019 O O . VAL B 1 211 ? 46.420 93.565 4.856 1.00 30.52 208 VAL B O 1
ATOM 5023 N N . SER B 1 212 ? 46.739 92.008 6.430 1.00 30.26 209 SER B N 1
ATOM 5024 C CA . SER B 1 212 ? 47.982 91.551 5.795 1.00 28.91 209 SER B CA 1
ATOM 5025 C C . SER B 1 212 ? 47.730 90.971 4.422 1.00 28.03 209 SER B C 1
ATOM 5026 O O . SER B 1 212 ? 48.546 91.135 3.519 1.00 27.14 209 SER B O 1
ATOM 5029 N N . LYS B 1 213 ? 46.623 90.258 4.268 1.00 28.53 210 LYS B N 1
ATOM 5030 C CA . LYS B 1 213 ? 46.280 89.733 2.962 1.00 31.35 210 LYS B CA 1
ATOM 5031 C C . LYS B 1 213 ? 46.050 90.877 1.975 1.00 32.85 210 LYS B C 1
ATOM 5032 O O . LYS B 1 213 ? 46.481 90.773 0.835 1.00 30.05 210 LYS B O 1
ATOM 5038 N N . GLU B 1 214 ? 45.406 91.963 2.411 1.00 29.59 211 GLU B N 1
ATOM 5039 C CA . GLU B 1 214 ? 45.209 93.134 1.513 1.00 36.24 211 GLU B CA 1
ATOM 5040 C C . GLU B 1 214 ? 46.555 93.721 1.115 1.00 34.89 211 GLU B C 1
ATOM 5041 O O . GLU B 1 214 ? 46.781 94.106 -0.051 1.00 30.14 211 GLU B O 1
ATOM 5047 N N . PHE B 1 215 ? 47.460 93.788 2.085 1.00 32.38 212 PHE B N 1
ATOM 5048 C CA . PHE B 1 215 ? 48.788 94.316 1.828 1.00 28.44 212 PHE B CA 1
ATOM 5049 C C . PHE B 1 215 ? 49.502 93.494 0.747 1.00 27.99 212 PHE B C 1
ATOM 5050 O O . PHE B 1 215 ? 50.024 94.053 -0.204 1.00 26.62 212 PHE B O 1
ATOM 5058 N N . TRP B 1 216 ? 49.495 92.173 0.882 1.00 26.36 213 TRP B N 1
ATOM 5059 C CA . TRP B 1 216 ? 50.227 91.312 -0.027 1.00 25.27 213 TRP B CA 1
ATOM 5060 C C .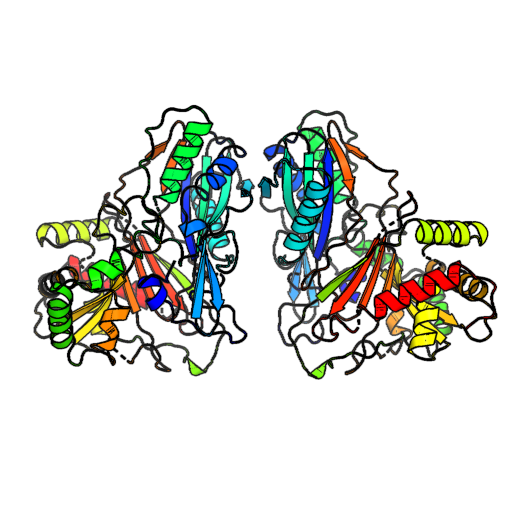 TRP B 1 216 ? 49.631 91.286 -1.436 1.00 27.87 213 TRP B C 1
ATOM 5061 O O . TRP B 1 216 ? 50.346 91.220 -2.413 1.00 24.84 213 TRP B O 1
ATOM 5072 N N . ARG B 1 217 ? 48.318 91.297 -1.518 1.00 26.06 214 ARG B N 1
ATOM 5073 C CA . ARG B 1 217 ? 47.632 91.305 -2.799 1.00 29.30 214 ARG B CA 1
ATOM 5074 C C . ARG B 1 217 ? 48.098 92.484 -3.645 1.00 26.96 214 ARG B C 1
ATOM 5075 O O . ARG B 1 217 ? 48.322 92.350 -4.856 1.00 26.36 214 ARG B O 1
ATOM 5083 N N . LYS B 1 218 ? 48.220 93.636 -2.998 1.00 27.12 215 LYS B N 1
ATOM 5084 C CA . LYS B 1 218 ? 48.678 94.868 -3.656 1.00 30.37 215 LYS B CA 1
ATOM 5085 C C . LYS B 1 218 ? 50.177 94.798 -3.884 1.00 26.52 215 LYS B C 1
ATOM 5086 O O . LYS B 1 218 ? 50.677 95.041 -4.985 1.00 26.39 215 LYS B O 1
ATOM 5092 N N . ARG B 1 219 ? 50.906 94.436 -2.835 1.00 25.97 216 ARG B N 1
ATOM 5093 C CA . ARG B 1 219 ? 52.355 94.466 -2.901 1.00 27.52 216 ARG B CA 1
ATOM 5094 C C . ARG B 1 219 ? 52.894 93.523 -3.977 1.00 26.15 216 ARG B C 1
ATOM 5095 O O . ARG B 1 219 ? 53.901 93.818 -4.597 1.00 24.21 216 ARG B O 1
ATOM 5103 N N . LEU B 1 220 ? 52.218 92.397 -4.193 1.00 25.00 217 LEU B N 1
ATOM 5104 C CA . LEU B 1 220 ? 52.707 91.378 -5.116 1.00 24.72 217 LEU B CA 1
ATOM 5105 C C . LEU B 1 220 ? 51.890 91.340 -6.410 1.00 24.29 217 LEU B C 1
ATOM 5106 O O . LEU B 1 220 ? 51.969 90.387 -7.212 1.00 24.13 217 LEU B O 1
ATOM 5111 N N . GLN B 1 221 ? 51.118 92.391 -6.635 1.00 24.78 218 GLN B N 1
ATOM 5112 C CA . GLN B 1 221 ? 50.307 92.445 -7.831 1.00 27.81 218 GLN B CA 1
ATOM 5113 C C . GLN B 1 221 ? 51.206 92.388 -9.066 1.00 25.16 218 GLN B C 1
ATOM 5114 O O . GLN B 1 221 ? 52.101 93.238 -9.257 1.00 25.22 218 GLN B O 1
ATOM 5120 N N . GLY B 1 222 ? 50.971 91.390 -9.905 1.00 25.03 219 GLY B N 1
ATOM 5121 C CA . GLY B 1 222 ? 51.798 91.208 -11.084 1.00 24.90 219 GLY B CA 1
ATOM 5122 C C . GLY B 1 222 ? 53.185 90.610 -10.870 1.00 26.32 219 GLY B C 1
ATOM 5123 O O . GLY B 1 222 ? 53.933 90.413 -11.830 1.00 23.80 219 GLY B O 1
ATOM 5124 N N . ALA B 1 223 ? 53.526 90.300 -9.629 1.00 23.19 220 ALA B N 1
ATOM 5125 C CA . ALA B 1 223 ? 54.850 89.775 -9.320 1.00 23.36 220 ALA B CA 1
ATOM 5126 C C . ALA B 1 223 ? 55.040 88.318 -9.746 1.00 25.14 220 ALA B C 1
ATOM 5127 O O . ALA B 1 223 ? 54.110 87.532 -9.739 1.00 24.57 220 ALA B O 1
ATOM 5129 N N . ARG B 1 224 ? 56.284 87.979 -10.052 1.00 21.52 221 ARG B N 1
ATOM 5130 C CA . ARG B 1 224 ? 56.689 86.629 -10.355 1.00 24.24 221 ARG B CA 1
ATOM 5131 C C . ARG B 1 224 ? 58.011 86.406 -9.670 1.00 24.08 221 ARG B C 1
ATOM 5132 O O . ARG B 1 224 ? 58.949 87.177 -9.880 1.00 27.07 221 ARG B O 1
ATOM 5140 N N . ILE B 1 225 ? 58.102 85.356 -8.863 1.00 25.77 222 ILE B N 1
ATOM 5141 C CA . ILE B 1 225 ? 59.388 84.995 -8.273 1.00 26.22 222 ILE B CA 1
ATOM 5142 C C . ILE B 1 225 ? 60.299 84.660 -9.438 1.00 27.38 222 ILE B C 1
ATOM 5143 O O . ILE B 1 225 ? 59.905 83.911 -10.323 1.00 22.21 222 ILE B O 1
ATOM 5148 N N . ILE B 1 226 ? 61.500 85.238 -9.421 1.00 22.14 223 ILE B N 1
ATOM 5149 C CA . ILE B 1 226 ? 62.495 85.078 -10.458 1.00 25.62 223 ILE B CA 1
ATOM 5150 C C . ILE B 1 226 ? 62.787 83.597 -10.704 1.00 24.51 223 ILE B C 1
ATOM 5151 O O . ILE B 1 226 ? 63.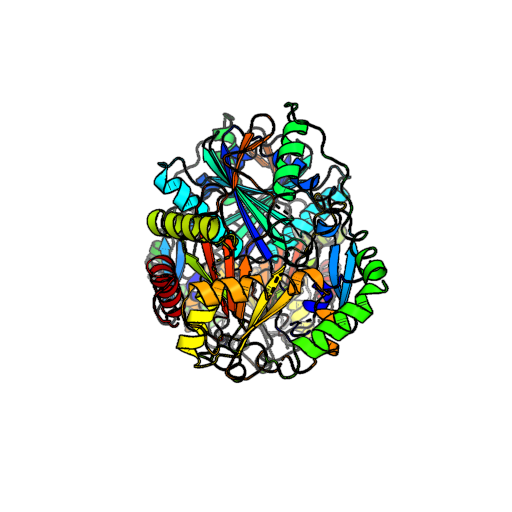086 82.862 -9.765 1.00 23.41 223 ILE B O 1
ATOM 5156 N N . GLY B 1 227 ? 62.742 83.189 -11.963 1.00 25.06 224 GLY B N 1
ATOM 5157 C CA . GLY B 1 227 ? 63.103 81.845 -12.362 1.00 23.63 224 GLY B CA 1
ATOM 5158 C C . GLY B 1 227 ? 64.511 81.802 -12.948 1.00 24.84 224 GLY B C 1
ATOM 5159 O O . GLY B 1 227 ? 64.916 82.687 -13.684 1.00 24.87 224 GLY B O 1
ATOM 5160 N N . LEU B 1 228 ? 65.283 80.804 -12.542 1.00 24.71 225 LEU B N 1
ATOM 5161 C CA . LEU B 1 228 ? 66.595 80.581 -13.110 1.00 24.99 225 LEU B CA 1
ATOM 5162 C C . LEU B 1 228 ? 66.487 79.521 -14.193 1.00 24.67 225 LEU B C 1
ATOM 5163 O O . LEU B 1 228 ? 65.881 78.487 -13.968 1.00 21.50 225 LEU B O 1
ATOM 5168 N N . GLU B 1 229 ? 67.104 79.759 -15.342 1.00 21.78 226 GLU B N 1
ATOM 5169 C CA . GLU B 1 229 ? 67.080 78.781 -16.431 1.00 28.63 226 GLU B CA 1
ATOM 5170 C C . GLU B 1 229 ? 67.860 77.513 -16.086 1.00 21.38 226 GLU B C 1
ATOM 5171 O O . GLU B 1 229 ? 69.022 77.607 -15.743 1.00 22.64 226 GLU B O 1
ATOM 5177 N N . THR B 1 230 ? 67.265 76.336 -16.248 1.00 20.73 227 THR B N 1
ATOM 5178 C CA . THR B 1 230 ? 67.920 75.115 -15.823 1.00 20.44 227 THR B CA 1
ATOM 5179 C C . THR B 1 230 ? 68.723 74.533 -16.974 1.00 27.79 227 THR B C 1
ATOM 5180 O O . THR B 1 230 ? 68.461 74.836 -18.132 1.00 27.91 227 THR B O 1
ATOM 5184 N N . ASP B 1 231 ? 69.724 73.720 -16.663 1.00 24.29 228 ASP B N 1
ATOM 5185 C CA . ASP B 1 231 ? 70.479 73.025 -17.730 1.00 25.36 228 ASP B CA 1
ATOM 5186 C C . ASP B 1 231 ? 69.738 71.813 -18.275 1.00 24.10 228 ASP B C 1
ATOM 5187 O O . ASP B 1 231 ? 69.899 71.451 -19.426 1.00 28.60 228 ASP B O 1
ATOM 5192 N N . ILE B 1 232 ? 68.960 71.180 -17.408 1.00 25.49 229 ILE B N 1
ATOM 5193 C CA . ILE B 1 232 ? 68.222 69.987 -17.725 1.00 26.68 229 ILE B CA 1
ATOM 5194 C C . ILE B 1 232 ? 66.749 70.232 -17.416 1.00 25.53 229 ILE B C 1
ATOM 5195 O O . ILE B 1 232 ? 66.402 70.670 -16.311 1.00 24.24 229 ILE B O 1
ATOM 5200 N N . PRO B 1 233 ? 65.866 69.956 -18.374 1.00 23.81 230 PRO B N 1
ATOM 5201 C CA . PRO B 1 233 ? 64.468 70.284 -18.080 1.00 23.40 230 PRO B CA 1
ATOM 5202 C C . PRO B 1 233 ? 63.789 69.315 -17.133 1.00 28.60 230 PRO B C 1
ATOM 5203 O O . PRO B 1 233 ? 64.244 68.180 -16.940 1.00 25.11 230 PRO B O 1
ATOM 5207 N N . ARG B 1 234 ? 62.676 69.774 -16.573 1.00 25.87 231 ARG B N 1
ATOM 5208 C CA . ARG B 1 234 ? 61.834 68.939 -15.740 1.00 25.48 231 ARG B CA 1
ATOM 5209 C C . ARG B 1 234 ? 61.506 67.639 -16.483 1.00 27.91 231 ARG B C 1
ATOM 5210 O O . ARG B 1 234 ? 61.614 66.562 -15.926 1.00 30.48 231 ARG B O 1
ATOM 5218 N N . SER B 1 235 ? 61.120 67.753 -17.749 1.00 25.58 232 SER B N 1
ATOM 5219 C CA . SER B 1 235 ? 60.648 66.601 -18.503 1.00 32.46 232 SER B CA 1
ATOM 5220 C C . SER B 1 235 ? 61.740 65.556 -18.782 1.00 30.00 232 SER B C 1
ATOM 5221 O O . SER B 1 235 ? 61.454 64.481 -19.283 1.00 28.85 232 SER B O 1
ATOM 5224 N N . ALA B 1 236 ? 63.005 65.851 -18.505 1.00 29.71 233 ALA B N 1
ATOM 5225 C CA . ALA B 1 236 ? 64.009 64.801 -18.717 1.00 30.99 233 ALA B CA 1
ATOM 5226 C C . ALA B 1 236 ? 63.804 63.696 -17.699 1.00 30.86 233 ALA B C 1
ATOM 5227 O O . ALA B 1 236 ? 64.184 62.564 -17.938 1.00 29.26 233 ALA B O 1
ATOM 5229 N N . GLY B 1 237 ? 63.227 64.025 -16.549 1.00 31.90 234 GLY B N 1
ATOM 5230 C CA . GLY B 1 237 ? 62.908 62.995 -15.574 1.00 34.47 234 GLY B CA 1
ATOM 5231 C C . GLY B 1 237 ? 64.116 62.266 -15.014 1.00 32.58 234 GLY B C 1
ATOM 5232 O O . GLY B 1 237 ? 64.053 61.085 -14.719 1.00 32.49 234 GLY B O 1
ATOM 5233 N N . LEU B 1 238 ? 65.221 62.974 -14.843 1.00 30.88 235 LEU B N 1
ATOM 5234 C CA . LEU B 1 238 ? 66.381 62.370 -14.212 1.00 31.67 235 LEU B CA 1
ATOM 5235 C C . LEU B 1 238 ? 66.094 62.115 -12.723 1.00 29.94 235 LEU B C 1
ATOM 5236 O O . LEU B 1 238 ? 65.241 62.790 -12.113 1.00 24.96 235 LEU B O 1
ATOM 5241 N N . PRO B 1 239 ? 66.788 61.117 -12.128 1.00 26.45 236 PRO B N 1
ATOM 5242 C CA . PRO B 1 239 ? 66.539 60.880 -10.700 1.00 20.91 236 PRO B CA 1
ATOM 5243 C C . PRO B 1 239 ? 66.830 62.083 -9.838 1.00 23.86 236 PRO B C 1
ATOM 5244 O O . PRO B 1 239 ? 67.782 62.833 -10.086 1.00 24.26 236 PRO B O 1
ATOM 5248 N N . LYS B 1 240 ? 65.996 62.262 -8.824 1.00 28.82 237 LYS B N 1
ATOM 5249 C CA . LYS B 1 240 ? 66.130 63.415 -7.935 1.00 24.85 237 LYS B CA 1
ATOM 5250 C C . LYS B 1 240 ? 67.402 63.294 -7.113 1.00 21.24 237 LYS B C 1
ATOM 5251 O O . LYS B 1 240 ? 67.692 62.230 -6.553 1.00 21.52 237 LYS B O 1
ATOM 5257 N N . GLY B 1 241 ? 68.164 64.382 -7.049 1.00 21.11 238 GLY B N 1
ATOM 5258 C CA . GLY B 1 241 ? 69.264 64.487 -6.109 1.00 23.00 238 GLY B CA 1
ATOM 5259 C C . GLY B 1 241 ? 69.599 65.934 -5.865 1.00 23.70 238 GLY B C 1
ATOM 5260 O O . GLY B 1 241 ? 69.206 66.786 -6.673 1.00 23.66 238 GLY B O 1
ATOM 5261 N N . THR B 1 242 ? 70.275 66.220 -4.752 1.00 20.06 239 THR B N 1
ATOM 5262 C CA . THR B 1 242 ? 70.645 67.579 -4.438 1.00 16.56 239 THR B CA 1
ATOM 5263 C C . THR B 1 242 ? 72.127 67.640 -4.061 1.00 23.74 239 THR B C 1
ATOM 5264 O O . THR B 1 242 ? 72.617 66.903 -3.209 1.00 23.51 239 THR B O 1
ATOM 5268 N N . ALA B 1 243 ? 72.840 68.546 -4.708 1.00 18.06 240 ALA B N 1
ATOM 5269 C CA . ALA B 1 243 ? 74.246 68.759 -4.424 1.00 17.60 240 ALA B CA 1
ATOM 5270 C C . ALA B 1 243 ? 74.401 70.090 -3.728 1.00 17.61 240 ALA B C 1
ATOM 5271 O O . ALA B 1 243 ? 73.550 70.958 -3.881 1.00 19.57 240 ALA B O 1
ATOM 5273 N N . TRP B 1 244 ? 75.472 70.237 -2.953 1.00 20.53 241 TRP B N 1
ATOM 5274 C CA . TRP B 1 244 ? 75.745 71.470 -2.207 1.00 23.20 241 TRP B CA 1
ATOM 5275 C C . TRP B 1 244 ? 77.173 71.930 -2.485 1.00 25.83 241 TRP B C 1
ATOM 5276 O O . TRP B 1 244 ? 78.123 71.146 -2.327 1.00 25.27 241 TRP B O 1
ATOM 5287 N N . GLN B 1 245 ? 77.327 73.184 -2.902 1.00 21.65 242 GLN B N 1
ATOM 5288 C CA . GLN B 1 245 ? 78.644 73.807 -2.952 1.00 20.73 242 GLN B CA 1
ATOM 5289 C C . GLN B 1 245 ? 78.781 74.722 -1.771 1.00 25.04 242 GLN B C 1
ATOM 5290 O O . GLN B 1 245 ? 77.886 75.517 -1.495 1.00 29.78 242 GLN B O 1
ATOM 5296 N N . ARG B 1 246 ? 79.896 74.583 -1.068 1.00 23.50 243 ARG B N 1
ATOM 5297 C CA . ARG B 1 246 ? 80.140 75.354 0.127 1.00 27.40 243 ARG B CA 1
ATOM 5298 C C . ARG B 1 246 ? 81.184 76.406 -0.123 1.00 38.65 243 ARG B C 1
ATOM 5299 O O . ARG B 1 246 ? 82.097 76.206 -0.923 1.00 40.85 243 ARG B O 1
ATOM 5307 N N . PHE B 1 247 ? 81.061 77.512 0.603 1.00 33.67 244 PHE B N 1
ATOM 5308 C CA . PHE B 1 247 ? 82.021 78.595 0.515 1.00 43.08 244 PHE B CA 1
ATOM 5309 C C . PHE B 1 247 ? 82.062 79.414 1.798 1.00 47.75 244 PHE B C 1
ATOM 5310 O O . PHE B 1 247 ? 81.213 79.256 2.680 1.00 33.69 244 PHE B O 1
ATOM 5318 N N . ALA B 1 248 ? 83.027 80.322 1.861 1.00 59.40 245 ALA B N 1
ATOM 5319 C CA . ALA B 1 248 ? 83.244 81.155 3.033 1.00 54.02 245 ALA B CA 1
ATOM 5320 C C . ALA B 1 248 ? 83.560 82.587 2.620 1.00 58.94 245 ALA B C 1
ATOM 5321 O O . ALA B 1 248 ? 84.459 82.807 1.818 1.00 64.37 245 ALA B O 1
ATOM 5323 N N . VAL B 1 249 ? 82.836 83.561 3.159 1.00 54.85 246 VAL B N 1
ATOM 5324 C CA . VAL B 1 249 ? 83.157 84.949 2.873 1.00 63.96 246 VAL B CA 1
ATOM 5325 C C . VAL B 1 249 ? 84.467 85.274 3.598 1.00 63.81 246 VAL B C 1
ATOM 5326 O O . VAL B 1 249 ? 84.489 85.497 4.828 1.00 56.75 246 VAL B O 1
ATOM 5330 N N . ARG B 1 250 ? 85.553 85.289 2.821 1.00 78.11 247 ARG B N 1
ATOM 5331 C CA . ARG B 1 250 ? 86.904 85.525 3.340 1.00 82.11 247 ARG B CA 1
ATOM 5332 C C . ARG B 1 250 ? 86.986 86.741 4.298 1.00 79.24 247 ARG B C 1
ATOM 5333 O O . ARG B 1 250 ? 86.171 87.658 4.240 1.00 80.62 247 ARG B O 1
ATOM 5341 N N . GLY B 1 251 ? 87.985 86.723 5.175 1.00 73.73 248 GLY B N 1
ATOM 5342 C CA . GLY B 1 251 ? 88.111 87.681 6.261 1.00 66.92 248 GLY B CA 1
ATOM 5343 C C . GLY B 1 251 ? 87.969 89.156 5.914 1.00 62.04 248 GLY B C 1
ATOM 5344 O O . GLY B 1 251 ? 87.233 89.874 6.588 1.00 59.49 248 GLY B O 1
ATOM 5345 N N . GLU B 1 252 ? 88.669 89.607 4.872 1.00 56.30 249 GLU B N 1
ATOM 5346 C CA . GLU B 1 252 ? 88.632 91.009 4.454 1.00 52.71 249 GLU B CA 1
ATOM 5347 C C . GLU B 1 252 ? 87.248 91.389 3.922 1.00 51.79 249 GLU B C 1
ATOM 5348 O O . GLU B 1 252 ? 86.665 92.398 4.341 1.00 50.71 249 GLU B O 1
ATOM 5354 N N . LEU B 1 253 ? 86.730 90.581 2.997 1.00 39.17 250 LEU B N 1
ATOM 5355 C CA . LEU B 1 253 ? 85.383 90.792 2.462 1.00 42.09 250 LEU B CA 1
ATOM 5356 C C . LEU B 1 253 ? 84.332 90.794 3.570 1.00 39.43 250 LEU B C 1
ATOM 5357 O O . LEU B 1 253 ? 83.428 91.611 3.566 1.00 39.28 250 LEU B O 1
ATOM 5362 N N . ALA B 1 254 ? 84.451 89.877 4.519 1.00 43.02 251 ALA B N 1
ATOM 5363 C CA . ALA B 1 254 ? 83.488 89.782 5.612 1.00 39.75 251 ALA B CA 1
ATOM 5364 C C . ALA B 1 254 ? 83.510 91.075 6.419 1.00 46.85 251 ALA B C 1
ATOM 5365 O O . ALA B 1 254 ? 82.471 91.629 6.769 1.00 46.32 251 ALA B O 1
ATOM 5367 N N . ASP B 1 255 ? 84.719 91.541 6.702 1.00 46.03 252 ASP B N 1
ATOM 5368 C CA . ASP B 1 255 ? 84.924 92.796 7.399 1.00 47.89 252 ASP B CA 1
ATOM 5369 C C . ASP B 1 255 ? 84.242 93.937 6.676 1.00 46.45 252 ASP B C 1
ATOM 5370 O O . ASP B 1 255 ? 83.484 94.667 7.283 1.00 51.56 252 ASP B O 1
ATOM 5375 N N . ALA B 1 256 ? 84.510 94.087 5.381 1.00 44.36 253 ALA B N 1
ATOM 5376 C CA . ALA B 1 256 ? 83.921 95.170 4.610 1.00 38.83 253 ALA B CA 1
ATOM 5377 C C . ALA B 1 256 ? 82.393 95.087 4.596 1.00 35.54 253 ALA B C 1
ATOM 5378 O O . ALA B 1 256 ? 81.704 96.108 4.673 1.00 38.43 253 ALA B O 1
ATOM 5380 N N . VAL B 1 257 ? 81.856 93.881 4.487 1.00 32.03 254 VAL B N 1
ATOM 5381 C CA . VAL B 1 257 ? 80.410 93.699 4.484 1.00 30.31 254 VAL B CA 1
ATOM 5382 C C . VAL B 1 257 ? 79.846 94.155 5.822 1.00 35.96 254 VAL B C 1
ATOM 5383 O O . VAL B 1 257 ? 78.869 94.893 5.868 1.00 30.92 254 VAL B O 1
ATOM 5387 N N . VAL B 1 258 ? 80.460 93.703 6.913 1.00 38.93 255 VAL B N 1
ATOM 5388 C CA . VAL B 1 258 ? 80.024 94.097 8.258 1.00 42.11 255 VAL B CA 1
ATOM 5389 C C . VAL B 1 258 ? 80.124 95.618 8.461 1.00 42.03 255 VAL B C 1
ATOM 5390 O O . VAL B 1 258 ? 79.198 96.240 8.972 1.00 39.34 255 VAL B O 1
ATOM 5394 N N . GLU B 1 259 ? 81.233 96.216 8.048 1.00 36.29 256 GLU B N 1
ATOM 5395 C CA . GLU B 1 259 ? 81.445 97.659 8.231 1.00 40.49 256 GLU B CA 1
ATOM 5396 C C . GLU B 1 259 ? 80.486 98.464 7.367 1.00 40.07 256 GLU B C 1
ATOM 5397 O O . GLU B 1 259 ? 79.932 99.461 7.809 1.00 42.63 256 GLU B O 1
ATOM 5403 N N . PHE B 1 260 ? 80.273 98.022 6.135 1.00 41.96 257 PHE B N 1
ATOM 5404 C CA . PHE B 1 260 ? 79.339 98.713 5.265 1.00 39.03 257 PHE B CA 1
ATOM 5405 C C . PHE B 1 260 ? 77.955 98.716 5.879 1.00 33.11 257 PHE B C 1
ATOM 5406 O O . PHE B 1 260 ? 77.281 99.742 5.896 1.00 32.22 257 PHE B O 1
ATOM 5414 N N . SER B 1 261 ? 77.540 97.553 6.373 1.00 34.43 258 SER B N 1
ATOM 5415 C CA . SER B 1 261 ? 76.195 97.360 6.905 1.00 35.54 258 SER B CA 1
ATOM 5416 C C . SER B 1 261 ? 75.974 98.150 8.192 1.00 36.04 258 SER B C 1
ATOM 5417 O O . SER B 1 261 ? 74.887 98.704 8.413 1.00 31.12 258 SER B O 1
ATOM 5420 N N . ARG B 1 262 ? 76.996 98.167 9.043 1.00 32.30 259 ARG B N 1
ATOM 5421 C CA . ARG B 1 262 ? 76.939 98.924 10.297 1.00 41.32 259 ARG B CA 1
ATOM 5422 C C . ARG B 1 262 ? 76.689 100.400 9.970 1.00 38.11 259 ARG B C 1
ATOM 5423 O O . ARG B 1 262 ? 75.787 101.029 10.518 1.00 39.76 259 ARG B O 1
ATOM 5431 N N . ALA B 1 263 ? 77.476 100.932 9.043 1.00 35.82 260 ALA B N 1
ATOM 5432 C CA . ALA B 1 263 ? 77.439 102.349 8.722 1.00 37.60 260 ALA B CA 1
ATOM 5433 C C . ALA B 1 263 ? 76.154 102.741 8.009 1.00 37.52 260 ALA B C 1
ATOM 5434 O O . ALA B 1 263 ? 75.709 103.878 8.127 1.00 45.24 260 ALA B O 1
ATOM 5436 N N . ALA B 1 264 ? 75.565 101.815 7.259 1.00 38.53 261 ALA B N 1
ATOM 5437 C CA . ALA B 1 264 ? 74.326 102.088 6.525 1.00 39.06 261 ALA B CA 1
ATOM 5438 C C . ALA B 1 264 ? 73.090 101.790 7.377 1.00 38.35 261 ALA B C 1
ATOM 5439 O O . ALA B 1 264 ? 71.961 101.952 6.914 1.00 40.73 261 ALA B O 1
ATOM 5441 N N . LYS B 1 265 ? 73.311 101.318 8.603 1.00 33.95 262 LYS B N 1
ATOM 5442 C CA . LYS B 1 265 ? 72.227 100.844 9.459 1.00 31.51 262 LYS B CA 1
ATOM 5443 C C . LYS B 1 265 ? 71.366 99.783 8.776 1.00 35.48 262 LYS B C 1
ATOM 5444 O O . LYS B 1 265 ? 70.133 99.800 8.858 1.00 33.52 262 LYS B O 1
ATOM 5450 N N . CYS B 1 266 ? 72.029 98.866 8.082 1.00 34.62 263 CYS B N 1
ATOM 5451 C CA . CYS B 1 266 ? 71.369 97.662 7.548 1.00 34.23 263 CYS B CA 1
ATOM 5452 C C . CYS B 1 266 ? 72.030 96.448 8.196 1.00 38.33 263 CYS B C 1
ATOM 5453 O O . CYS B 1 266 ? 73.136 96.562 8.721 1.00 40.39 263 CYS B O 1
ATOM 5456 N N . SER B 1 267 ? 71.348 95.307 8.189 1.00 38.50 264 SER B N 1
ATOM 5457 C CA . SER B 1 267 ? 71.976 94.062 8.621 1.00 38.60 264 SER B CA 1
ATOM 5458 C C . SER B 1 267 ? 72.848 93.521 7.490 1.00 38.10 264 SER B C 1
ATOM 5459 O O . SER B 1 267 ? 72.566 93.755 6.328 1.00 36.20 264 SER B O 1
ATOM 5462 N N . PRO B 1 268 ? 73.921 92.808 7.835 1.00 36.20 265 PRO B N 1
ATOM 5463 C CA . PRO B 1 268 ? 74.742 92.141 6.828 1.00 34.37 265 PRO B CA 1
ATOM 5464 C C . PRO B 1 268 ? 73.911 91.269 5.883 1.00 33.83 265 PRO B C 1
ATOM 5465 O O . PRO B 1 268 ? 74.249 91.179 4.710 1.00 35.86 265 PRO B O 1
ATOM 5469 N N . PHE B 1 269 ? 72.831 90.658 6.371 1.00 30.99 266 PHE B N 1
ATOM 5470 C CA . PHE B 1 269 ? 72.001 89.846 5.502 1.00 33.57 266 PHE B CA 1
ATOM 5471 C C . PHE B 1 269 ? 71.344 90.677 4.413 1.00 30.01 266 PHE B C 1
ATOM 5472 O O . PHE B 1 269 ? 71.265 90.249 3.238 1.00 27.56 266 PHE B O 1
ATOM 5488 N N . THR B 1 271 ? 72.561 93.347 3.075 1.00 23.43 268 THR B N 1
ATOM 5489 C CA . THR B 1 271 ? 73.601 93.656 2.111 1.00 24.06 268 THR B CA 1
ATOM 5490 C C . THR B 1 271 ? 73.820 92.496 1.137 1.00 23.45 268 THR B C 1
ATOM 5491 O O . THR B 1 271 ? 73.862 92.655 -0.091 1.00 23.49 268 THR B O 1
ATOM 5503 N N . PHE B 1 273 ? 71.832 90.034 0.494 1.00 21.16 270 PHE B N 1
ATOM 5504 C CA . PHE B 1 273 ? 70.637 89.794 -0.293 1.00 20.47 270 PHE B CA 1
ATOM 5505 C C . PHE B 1 273 ? 70.495 90.858 -1.423 1.00 23.32 270 PHE B C 1
ATOM 5506 O O . PHE B 1 273 ? 70.100 90.549 -2.558 1.00 21.58 270 PHE B O 1
ATOM 5514 N N . ALA B 1 274 ? 70.831 92.103 -1.120 1.00 23.84 271 ALA B N 1
ATOM 5515 C CA . ALA B 1 274 ? 70.862 93.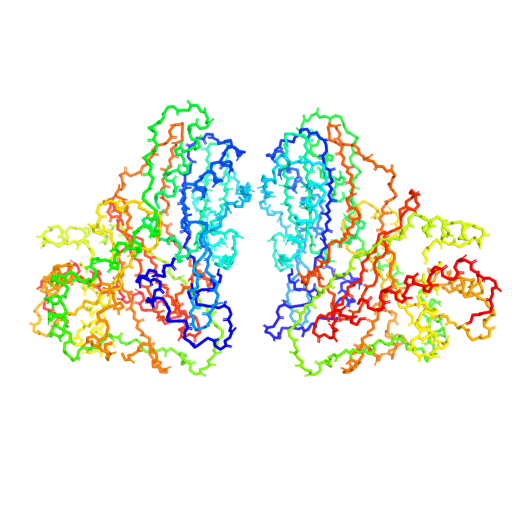142 -2.154 1.00 22.75 271 ALA B CA 1
ATOM 5516 C C . ALA B 1 274 ? 71.849 92.777 -3.246 1.00 25.33 271 ALA B C 1
ATOM 5517 O O . ALA B 1 274 ? 71.582 92.994 -4.432 1.00 25.93 271 ALA B O 1
ATOM 5519 N N . ALA B 1 275 ? 73.003 92.236 -2.859 1.00 23.37 272 ALA B N 1
ATOM 5520 C CA . ALA B 1 275 ? 73.998 91.826 -3.845 1.00 23.37 272 ALA B CA 1
ATOM 5521 C C . ALA B 1 275 ? 73.432 90.705 -4.710 1.00 23.43 272 ALA B C 1
ATOM 5522 O O . ALA B 1 275 ? 73.758 90.597 -5.886 1.00 23.45 272 ALA B O 1
ATOM 5524 N N . TYR B 1 276 ? 72.578 89.875 -4.127 1.00 22.02 273 TYR B N 1
ATOM 5525 C CA . TYR B 1 276 ? 71.987 88.794 -4.892 1.00 21.38 273 TYR B CA 1
ATOM 5526 C C . TYR B 1 276 ? 71.014 89.362 -5.916 1.00 21.37 273 TYR B C 1
ATOM 5527 O O . TYR B 1 276 ? 70.960 88.889 -7.054 1.00 22.50 273 TYR B O 1
ATOM 5536 N N . GLN B 1 277 ? 70.245 90.376 -5.517 1.00 21.12 274 GLN B N 1
ATOM 5537 C CA . GLN B 1 277 ? 69.333 91.034 -6.450 1.00 23.71 274 GLN B CA 1
ATOM 5538 C C . GLN B 1 277 ? 70.104 91.702 -7.595 1.00 22.29 274 GLN B C 1
ATOM 5539 O O . GLN B 1 277 ? 69.690 91.638 -8.769 1.00 23.37 274 GLN B O 1
ATOM 5545 N N . VAL B 1 278 ? 71.253 92.296 -7.281 1.00 22.95 275 VAL B N 1
ATOM 5546 C CA . VAL B 1 278 ? 72.055 92.924 -8.324 1.00 24.09 275 VAL B CA 1
ATOM 5547 C C . VAL B 1 278 ? 72.540 91.835 -9.294 1.00 28.49 275 VAL B C 1
ATOM 5548 O O . VAL B 1 278 ? 72.588 92.026 -10.521 1.00 25.17 275 VAL B O 1
ATOM 5552 N N . LEU B 1 279 ? 72.910 90.681 -8.748 1.00 26.63 276 LEU B N 1
ATOM 5553 C CA . LEU B 1 279 ? 73.395 89.603 -9.597 1.00 24.94 276 LEU B CA 1
ATOM 5554 C C . LEU B 1 279 ? 72.266 89.129 -10.520 1.00 27.45 276 LEU B C 1
ATOM 5555 O O . LEU B 1 279 ? 72.482 88.845 -11.700 1.00 26.89 276 LEU B O 1
ATOM 5560 N N . LEU B 1 280 ? 71.058 89.030 -9.981 1.00 23.46 277 LEU B N 1
ATOM 5561 C CA . LEU B 1 280 ? 69.944 88.549 -10.783 1.00 25.55 277 LEU B CA 1
ATOM 5562 C C . LEU B 1 280 ? 69.563 89.564 -11.875 1.00 28.31 277 LEU B C 1
ATOM 5563 O O . LEU B 1 280 ? 69.236 89.174 -13.003 1.00 30.77 277 LEU B O 1
ATOM 5568 N N . HIS B 1 281 ? 69.607 90.852 -11.539 1.00 27.67 278 HIS B N 1
ATOM 5569 C CA . HIS B 1 281 ? 69.450 91.903 -12.535 1.00 25.46 278 HIS B CA 1
ATOM 5570 C C . HIS B 1 281 ? 70.470 91.749 -13.652 1.00 31.48 278 HIS B C 1
ATOM 5571 O O . HIS B 1 281 ? 70.144 91.860 -14.841 1.00 28.96 278 HIS B O 1
ATOM 5578 N N . ARG B 1 282 ? 71.719 91.515 -13.283 1.00 28.31 279 ARG B N 1
ATOM 5579 C CA . ARG B 1 282 ? 72.758 91.354 -14.297 1.00 35.86 279 ARG B CA 1
ATOM 5580 C C . ARG B 1 282 ? 72.551 90.074 -15.142 1.00 39.78 279 ARG B C 1
ATOM 5581 O O . ARG B 1 282 ? 72.757 90.077 -16.344 1.00 37.20 279 ARG B O 1
ATOM 5589 N N . ARG B 1 283 ? 72.118 88.995 -14.511 1.00 36.09 280 ARG B N 1
ATOM 5590 C CA . ARG B 1 283 ? 71.976 87.686 -15.172 1.00 45.75 280 ARG B CA 1
ATOM 5591 C C . ARG B 1 283 ? 70.714 87.582 -16.042 1.00 51.88 280 ARG B C 1
ATOM 5592 O O . ARG B 1 283 ? 70.721 86.910 -17.076 1.00 55.85 280 ARG B O 1
ATOM 5600 N N . THR B 1 284 ? 69.636 88.244 -15.626 1.00 49.94 281 THR B N 1
ATOM 5601 C CA . THR B 1 284 ? 68.334 88.133 -16.303 1.00 49.90 281 THR B CA 1
ATOM 5602 C C . THR B 1 284 ? 67.850 89.418 -16.995 1.00 44.09 281 THR B C 1
ATOM 5603 O O . THR B 1 284 ? 66.888 89.377 -17.736 1.00 41.50 281 THR B O 1
ATOM 5607 N N . GLY B 1 285 ? 68.468 90.559 -16.701 1.00 42.69 282 GLY B N 1
ATOM 5608 C CA . GLY B 1 285 ? 67.983 91.840 -17.190 1.00 36.77 282 GLY B CA 1
ATOM 5609 C C . GLY B 1 285 ? 66.823 92.470 -16.412 1.00 38.20 282 GLY B C 1
ATOM 5610 O O . GLY B 1 285 ? 66.515 93.641 -16.617 1.00 40.23 282 GLY B O 1
ATOM 5611 N N . GLU B 1 286 ? 66.186 91.709 -15.516 1.00 33.81 283 GLU B N 1
ATOM 5612 C CA . GLU B 1 286 ? 65.001 92.169 -14.773 1.00 36.90 283 GLU B CA 1
ATOM 5613 C C . GLU B 1 286 ? 65.328 93.248 -13.770 1.00 36.11 283 GLU B C 1
ATOM 5614 O O . GLU B 1 286 ? 66.370 93.178 -13.133 1.00 33.35 283 GLU B O 1
ATOM 5620 N N . LEU B 1 287 ? 64.421 94.212 -13.613 1.00 28.41 284 LEU B N 1
ATOM 5621 C CA . LEU B 1 287 ? 64.521 95.258 -12.588 1.00 34.10 284 LEU B CA 1
ATOM 5622 C C . LEU B 1 287 ? 63.492 95.109 -11.449 1.00 30.75 284 LEU B C 1
ATOM 5623 O O . LEU B 1 287 ? 63.719 95.585 -10.336 1.00 33.54 284 LEU B O 1
ATOM 5628 N N . ASP B 1 288 ? 62.360 94.474 -11.742 1.00 30.83 285 ASP B N 1
ATOM 5629 C CA . ASP B 1 288 ? 61.378 94.097 -10.725 1.00 28.00 285 ASP B CA 1
ATOM 5630 C C . ASP B 1 288 ? 61.741 92.693 -10.218 1.00 28.28 285 ASP B C 1
ATOM 5631 O O . ASP B 1 288 ? 61.511 91.706 -10.885 1.00 31.35 285 ASP B O 1
ATOM 5636 N N . ILE B 1 289 ? 62.338 92.620 -9.041 1.00 21.92 286 ILE B N 1
ATOM 5637 C CA . ILE B 1 289 ? 62.946 91.393 -8.567 1.00 22.45 286 ILE B CA 1
ATOM 5638 C C . ILE B 1 289 ? 62.189 90.886 -7.363 1.00 30.33 286 ILE B C 1
ATOM 5639 O O . ILE B 1 289 ? 62.186 91.527 -6.322 1.00 24.82 286 ILE B O 1
ATOM 5644 N N . THR B 1 290 ? 61.565 89.727 -7.500 1.00 24.35 287 THR B N 1
ATOM 5645 C CA . THR B 1 290 ? 60.989 89.038 -6.346 1.00 21.22 287 THR B CA 1
ATOM 5646 C C . THR B 1 290 ? 61.750 87.761 -6.042 1.00 23.25 287 THR B C 1
ATOM 5647 O O . THR B 1 290 ? 61.804 86.831 -6.863 1.00 25.47 287 THR B O 1
ATOM 5651 N N . VAL B 1 291 ? 62.323 87.719 -4.849 1.00 21.73 288 VAL B N 1
ATOM 5652 C CA . VAL B 1 291 ? 63.024 86.540 -4.386 1.00 18.44 288 VAL B CA 1
ATOM 5653 C C . VAL B 1 291 ? 62.579 86.170 -2.952 1.00 18.91 288 VAL B C 1
ATOM 5654 O O . VAL B 1 291 ? 62.591 87.014 -2.060 1.00 20.04 288 VAL B O 1
ATOM 5658 N N . PRO B 1 292 ? 62.191 84.903 -2.719 1.00 18.48 289 PRO B N 1
ATOM 5659 C CA . PRO B 1 292 ? 61.807 84.546 -1.347 1.00 19.43 289 PRO B CA 1
ATOM 5660 C C . PRO B 1 292 ? 62.985 84.322 -0.417 1.00 17.99 289 PRO B C 1
ATOM 5661 O O . PRO B 1 292 ? 64.101 83.936 -0.831 1.00 20.90 289 PRO B O 1
ATOM 5665 N N . THR B 1 293 ? 62.744 84.586 0.862 1.00 20.30 290 THR B N 1
ATOM 5666 C CA . THR B 1 293 ? 63.640 84.090 1.891 1.00 18.87 290 THR B CA 1
ATOM 5667 C C . THR B 1 293 ? 62.865 83.150 2.799 1.00 22.34 290 THR B C 1
ATOM 5668 O O . THR B 1 293 ? 61.700 82.867 2.546 1.00 26.60 290 THR B O 1
ATOM 5672 N N . PHE B 1 294 ? 63.529 82.611 3.820 1.00 21.74 291 PHE B N 1
ATOM 5673 C CA . PHE B 1 294 ? 62.843 81.889 4.871 1.00 26.46 291 PHE B CA 1
ATOM 5674 C C . PHE B 1 294 ? 63.008 82.698 6.113 1.00 23.96 291 PHE B C 1
ATOM 5675 O O . PHE B 1 294 ? 64.134 82.959 6.533 1.00 32.34 291 PHE B O 1
ATOM 5683 N N . SER B 1 295 ? 61.893 83.107 6.701 1.00 22.80 292 SER B N 1
ATOM 5684 C CA . SER B 1 295 ? 61.929 83.728 8.018 1.00 24.61 292 SER B CA 1
ATOM 5685 C C . SER B 1 295 ? 62.052 82.614 9.066 1.00 22.25 292 SER B C 1
ATOM 5686 O O . SER B 1 295 ? 61.847 81.459 8.745 1.00 24.19 292 SER B O 1
ATOM 5689 N N . GLY B 1 296 ? 62.334 82.962 10.316 1.00 27.58 293 GLY B N 1
ATOM 5690 C CA . GLY B 1 296 ? 62.500 81.963 11.374 1.00 26.62 293 GLY B CA 1
ATOM 5691 C C . GLY B 1 296 ? 61.181 81.354 11.795 1.00 27.67 293 GLY B C 1
ATOM 5692 O O . GLY B 1 296 ? 61.148 80.230 12.272 1.00 29.82 293 GLY B O 1
ATOM 5693 N N . GLY B 1 297 ? 60.102 82.113 11.621 1.00 26.39 294 GLY B N 1
ATOM 5694 C CA . GLY B 1 297 ? 58.746 81.665 11.888 1.00 24.10 294 GLY B CA 1
ATOM 5695 C C . GLY B 1 297 ? 58.392 81.523 13.375 1.00 27.20 294 GLY B C 1
ATOM 5696 O O . GLY B 1 297 ? 57.379 80.921 13.741 1.00 30.68 294 GLY B O 1
ATOM 5697 N N . ARG B 1 298 ? 59.211 82.114 14.232 1.00 25.54 295 ARG B N 1
ATOM 5698 C CA . ARG B 1 298 ? 59.049 81.957 15.673 1.00 27.22 295 ARG B CA 1
ATOM 5699 C C . ARG B 1 298 ? 58.801 83.290 16.355 1.00 35.31 295 ARG B C 1
ATOM 5700 O O . ARG B 1 298 ? 59.593 83.718 17.193 1.00 44.67 295 ARG B O 1
ATOM 5708 N N . ASN B 1 299 ? 57.674 83.908 16.027 1.00 37.05 296 ASN B N 1
ATOM 5709 C CA . ASN B 1 299 ? 57.304 85.213 16.589 1.00 43.93 296 ASN B CA 1
ATOM 5710 C C . ASN B 1 299 ? 56.505 85.082 17.881 1.00 40.96 296 ASN B C 1
ATOM 5711 O O . ASN B 1 299 ? 56.408 86.027 18.669 1.00 49.44 296 ASN B O 1
ATOM 5716 N N . ASN B 1 300 ? 55.945 83.898 18.098 1.00 39.48 297 ASN B N 1
ATOM 5717 C CA . ASN B 1 300 ? 55.295 83.598 19.360 1.00 36.95 297 ASN B CA 1
ATOM 5718 C C . ASN B 1 300 ? 56.334 83.105 20.342 1.00 39.72 297 ASN B C 1
ATOM 5719 O O . ASN B 1 300 ? 56.960 82.048 20.134 1.00 36.82 297 ASN B O 1
ATOM 5724 N N . SER B 1 301 ? 56.494 83.845 21.433 1.00 39.41 298 SER B N 1
ATOM 5725 C CA . SER B 1 301 ? 57.584 83.596 22.355 1.00 45.40 298 SER B CA 1
ATOM 5726 C C . SER B 1 301 ? 57.384 82.299 23.127 1.00 39.39 298 SER B C 1
ATOM 5727 O O . SER B 1 301 ? 58.350 81.714 23.595 1.00 44.11 298 SER B O 1
ATOM 5730 N N . ARG B 1 302 ? 56.142 81.837 23.260 1.00 36.45 299 ARG B N 1
ATOM 5731 C CA . ARG B 1 302 ? 55.882 80.575 23.980 1.00 43.79 299 ARG B CA 1
ATOM 5732 C C . ARG B 1 302 ? 56.559 79.403 23.271 1.00 43.23 299 ARG B C 1
ATOM 5733 O O . ARG B 1 302 ? 56.922 78.395 23.889 1.00 32.50 299 ARG B O 1
ATOM 5741 N N . PHE B 1 303 ? 56.700 79.554 21.960 1.00 41.61 300 PHE B N 1
ATOM 5742 C CA . PHE B 1 303 ? 57.182 78.499 21.095 1.00 38.62 300 PHE B CA 1
ATOM 5743 C C . PHE B 1 303 ? 58.532 78.843 20.538 1.00 38.86 300 PHE B C 1
ATOM 5744 O O . PHE B 1 303 ? 58.995 78.191 19.629 1.00 40.63 300 PHE B O 1
ATOM 5752 N N . GLU B 1 304 ? 59.157 79.871 21.095 1.00 42.63 301 GLU B N 1
ATOM 5753 C CA . GLU B 1 304 ? 60.445 80.341 20.608 1.00 43.35 301 GLU B CA 1
ATOM 5754 C C . GLU B 1 304 ? 61.447 79.201 20.548 1.00 34.64 301 GLU B C 1
ATOM 5755 O O . GLU B 1 304 ? 62.271 79.172 19.638 1.00 42.46 301 GLU B O 1
ATOM 5761 N N . ASP B 1 305 ? 61.381 78.284 21.519 1.00 29.97 302 ASP B N 1
ATOM 5762 C CA . ASP B 1 305 ? 62.321 77.166 21.602 1.00 37.87 302 ASP B CA 1
ATOM 5763 C C . ASP B 1 305 ? 61.706 75.776 21.325 1.00 36.05 302 ASP B C 1
ATOM 5764 O O . ASP B 1 305 ? 62.301 74.752 21.618 1.00 34.03 302 ASP B O 1
ATOM 5769 N N . THR B 1 306 ? 60.510 75.739 20.779 1.00 36.30 303 THR B N 1
ATOM 5770 C CA . THR B 1 306 ? 59.885 74.451 20.513 1.00 27.60 303 THR B CA 1
ATOM 5771 C C . THR B 1 306 ? 60.668 73.709 19.428 1.00 26.47 303 THR B C 1
ATOM 5772 O O . THR B 1 306 ? 61.122 74.321 18.443 1.00 27.89 303 THR B O 1
ATOM 5776 N N . VAL B 1 307 ? 60.837 72.406 19.603 1.00 26.09 304 VAL B N 1
ATOM 5777 C CA . VAL B 1 307 ? 61.393 71.580 18.528 1.00 25.64 304 VAL B CA 1
ATOM 5778 C C . VAL B 1 307 ? 60.335 71.252 17.483 1.00 24.44 304 VAL B C 1
ATOM 5779 O O . VAL B 1 307 ? 59.301 70.674 17.769 1.00 25.08 304 VAL B O 1
ATOM 5783 N N . GLY B 1 308 ? 60.636 71.637 16.256 1.00 24.38 305 GLY B N 1
ATOM 5784 C CA . GLY B 1 308 ? 59.752 71.492 15.132 1.00 23.76 305 GLY B CA 1
ATOM 5785 C C . GLY B 1 308 ? 60.337 72.334 14.011 1.00 22.10 305 GLY B C 1
ATOM 5786 O O . GLY B 1 308 ? 61.353 73.024 14.186 1.00 21.77 305 GLY B O 1
ATOM 5787 N N . SER B 1 309 ? 59.703 72.299 12.856 1.00 21.71 306 SER B N 1
ATOM 5788 C CA . SER B 1 309 ? 60.141 73.179 11.783 1.00 22.26 306 SER B CA 1
ATOM 5789 C C . SER B 1 309 ? 59.189 74.375 11.585 1.00 23.78 306 SER B C 1
ATOM 5790 O O . SER B 1 309 ? 58.016 74.202 11.239 1.00 24.64 306 SER B O 1
ATOM 5793 N N . PHE B 1 310 ? 59.689 75.589 11.853 1.00 21.65 307 PHE B N 1
ATOM 5794 C CA . PHE B 1 310 ? 58.846 76.787 11.898 1.00 23.98 307 PHE B CA 1
ATOM 5795 C C . PHE B 1 310 ? 59.069 77.732 10.708 1.00 23.97 307 PHE B C 1
ATOM 5796 O O . PHE B 1 310 ? 58.314 78.698 10.511 1.00 23.68 307 PHE B O 1
ATOM 5804 N N . ILE B 1 311 ? 60.107 77.457 9.921 1.00 20.34 308 ILE B N 1
ATOM 5805 C CA . ILE B 1 311 ? 60.566 78.439 8.952 1.00 20.21 308 ILE B CA 1
ATOM 5806 C C . ILE B 1 311 ? 59.447 78.719 7.944 1.00 25.39 308 ILE B C 1
ATOM 5807 O O . ILE B 1 311 ? 58.638 77.849 7.629 1.00 23.61 308 ILE B O 1
ATOM 5812 N N . ASN B 1 312 ? 59.404 79.947 7.449 1.00 22.90 309 ASN B N 1
ATOM 5813 C CA . ASN B 1 312 ? 58.296 80.383 6.628 1.00 21.45 309 ASN B CA 1
ATOM 5814 C C . ASN B 1 312 ? 58.798 81.104 5.355 1.00 23.97 309 ASN B C 1
ATOM 5815 O O . ASN B 1 312 ? 59.557 82.083 5.374 1.00 20.26 309 ASN B O 1
ATOM 5820 N N . PHE B 1 313 ? 58.352 80.565 4.247 1.00 26.16 310 PHE B N 1
ATOM 5821 C CA . PHE B 1 313 ? 58.657 81.071 2.925 1.00 17.80 310 PHE B CA 1
ATOM 5822 C C . PHE B 1 313 ? 58.068 82.454 2.804 1.00 20.07 310 PHE B C 1
ATOM 5823 O O . PHE B 1 313 ? 56.852 82.629 2.989 1.00 23.50 310 PHE B O 1
ATOM 5831 N N . LEU B 1 314 ? 58.907 83.448 2.486 1.00 22.34 311 LEU B N 1
ATOM 5832 C CA . LEU B 1 314 ? 58.515 84.864 2.584 1.00 20.71 311 LEU B CA 1
ATOM 5833 C C . LEU B 1 314 ? 58.999 85.642 1.347 1.00 24.86 311 LEU B C 1
ATOM 5834 O O . LEU B 1 314 ? 60.196 85.877 1.185 1.00 23.47 311 LEU B O 1
ATOM 5839 N N . PRO B 1 315 ? 58.081 86.031 0.477 1.00 22.57 312 PRO B N 1
ATOM 5840 C CA . PRO B 1 315 ? 58.550 86.699 -0.743 1.00 25.30 312 PRO B CA 1
ATOM 5841 C C . PRO B 1 315 ? 58.974 88.167 -0.551 1.00 27.05 312 PRO B C 1
ATOM 5842 O O . PRO B 1 315 ? 58.251 88.960 0.041 1.00 24.97 312 PRO B O 1
ATOM 5846 N N . LEU B 1 316 ? 60.156 88.508 -1.062 1.00 22.29 313 LEU B N 1
ATOM 5847 C CA . LEU B 1 316 ? 60.695 89.855 -0.955 1.00 19.82 313 LEU B CA 1
ATOM 5848 C C . LEU B 1 316 ? 60.770 90.476 -2.354 1.00 19.36 313 LEU B C 1
ATOM 5849 O O . LEU B 1 316 ? 61.557 90.032 -3.204 1.00 19.56 313 LEU B O 1
ATOM 5854 N N . ARG B 1 317 ? 59.927 91.470 -2.596 1.00 22.68 314 ARG B N 1
ATOM 5855 C CA . ARG B 1 317 ? 59.882 92.139 -3.901 1.00 22.54 314 ARG B CA 1
ATOM 5856 C C . ARG B 1 317 ? 60.509 93.523 -3.830 1.00 26.68 314 ARG B C 1
ATOM 5857 O O . ARG B 1 317 ? 60.056 94.366 -3.048 1.00 23.01 314 ARG B O 1
ATOM 5865 N N . THR B 1 318 ? 61.536 93.770 -4.639 1.00 21.86 315 THR B N 1
ATOM 5866 C CA . THR B 1 318 ? 62.156 95.095 -4.656 1.00 27.74 315 THR B CA 1
ATOM 5867 C C . THR B 1 318 ? 62.232 95.589 -6.098 1.00 31.05 315 THR B C 1
ATOM 5868 O O . THR B 1 318 ? 62.461 94.806 -7.031 1.00 32.01 315 THR B O 1
ATOM 5872 N N . ASP B 1 319 ? 61.998 96.885 -6.279 1.00 25.79 316 ASP B N 1
ATOM 5873 C CA . ASP B 1 319 ? 62.081 97.507 -7.589 1.00 24.11 316 ASP B CA 1
ATOM 5874 C C . ASP B 1 319 ? 63.444 98.170 -7.688 1.00 34.52 316 ASP B C 1
ATOM 5875 O O . ASP B 1 319 ? 63.693 99.101 -6.949 1.00 35.33 316 ASP B O 1
ATOM 5880 N N . LEU B 1 320 ? 64.317 97.697 -8.583 1.00 27.60 317 LEU B N 1
ATOM 5881 C CA . LEU B 1 320 ? 65.665 98.251 -8.709 1.00 31.62 317 LEU B CA 1
ATOM 5882 C C . LEU B 1 320 ? 65.740 99.390 -9.725 1.00 34.48 317 LEU B C 1
ATOM 5883 O O . LEU B 1 320 ? 66.781 100.045 -9.836 1.00 29.82 317 LEU B O 1
ATOM 5888 N N . SER B 1 321 ? 64.642 99.655 -10.426 1.00 27.93 318 SER B N 1
ATOM 5889 C CA . SER B 1 321 ? 64.653 100.653 -11.472 1.00 35.17 318 SER B CA 1
ATOM 5890 C C . SER B 1 321 ? 64.884 102.037 -10.862 1.00 34.10 318 SER B C 1
ATOM 5891 O O . SER B 1 321 ? 64.240 102.439 -9.876 1.00 32.91 318 SER B O 1
ATOM 5894 N N . GLY B 1 322 ? 65.840 102.744 -11.447 1.00 32.44 319 GLY B N 1
ATOM 5895 C CA . GLY B 1 322 ? 66.147 104.097 -11.031 1.00 38.13 319 GLY B CA 1
ATOM 5896 C C . GLY B 1 322 ? 67.259 104.181 -10.008 1.00 35.50 319 GLY B C 1
ATOM 5897 O O . GLY B 1 322 ? 67.680 105.276 -9.679 1.00 33.71 319 GLY B O 1
ATOM 5898 N N . CYS B 1 323 ? 67.727 103.047 -9.499 1.00 31.54 320 CYS B N 1
ATOM 5899 C CA . CYS B 1 323 ? 68.770 103.052 -8.458 1.00 33.24 320 CYS B CA 1
ATOM 5900 C C . CYS B 1 323 ? 70.043 103.691 -8.992 1.00 38.65 320 CYS B C 1
ATOM 5901 O O . CYS B 1 323 ? 70.477 103.374 -10.086 1.00 41.83 320 CYS B O 1
ATOM 5904 N N . ALA B 1 324 ? 70.645 104.576 -8.208 1.00 34.83 321 ALA B N 1
ATOM 5905 C CA . ALA B 1 324 ? 71.847 105.281 -8.641 1.00 38.30 321 ALA B CA 1
ATOM 5906 C C . ALA B 1 324 ? 73.098 104.667 -8.007 1.00 38.08 321 ALA B C 1
ATOM 5907 O O . ALA B 1 324 ? 74.229 105.066 -8.315 1.00 36.45 321 ALA B O 1
ATOM 5909 N N . SER B 1 325 ? 72.901 103.684 -7.138 1.00 31.43 322 SER B N 1
ATOM 5910 C CA . SER B 1 325 ? 74.026 103.064 -6.456 1.00 34.08 322 SER B CA 1
ATOM 5911 C C . SER B 1 325 ? 73.627 101.799 -5.749 1.00 32.80 322 SER B C 1
ATOM 5912 O O . SER B 1 325 ? 72.459 101.578 -5.462 1.00 32.95 322 SER B O 1
ATOM 5915 N N . PHE B 1 326 ? 74.628 101.003 -5.414 1.00 30.79 323 PHE B N 1
ATOM 5916 C CA . PHE B 1 326 ? 74.399 99.831 -4.621 1.00 28.51 323 PHE B CA 1
ATOM 5917 C C . PHE B 1 326 ? 73.790 100.203 -3.285 1.00 29.97 323 PHE B C 1
ATOM 5918 O O . PHE B 1 326 ? 72.890 99.514 -2.817 1.00 28.40 323 PHE B O 1
ATOM 5926 N N . ARG B 1 327 ? 74.292 101.271 -2.667 1.00 29.36 324 ARG B N 1
ATOM 5927 C CA . ARG B 1 327 ? 73.706 101.736 -1.420 1.00 29.35 324 ARG B CA 1
ATOM 5928 C C . ARG B 1 327 ? 72.172 101.879 -1.544 1.00 33.66 324 ARG B C 1
ATOM 5929 O O . ARG B 1 327 ? 71.436 101.445 -0.660 1.00 27.77 324 ARG B O 1
ATOM 5937 N N . GLU B 1 328 ? 71.682 102.456 -2.638 1.00 28.69 325 GLU B N 1
ATOM 5938 C CA . GLU B 1 328 ? 70.221 102.623 -2.787 1.00 28.87 325 GLU B CA 1
ATOM 5939 C C . GLU B 1 328 ? 69.502 101.265 -2.894 1.00 28.96 325 GLU B C 1
ATOM 5940 O O . GLU B 1 328 ? 68.398 101.088 -2.349 1.00 26.85 325 GLU B O 1
ATOM 5946 N N . VAL B 1 329 ? 70.130 100.297 -3.555 1.00 28.51 326 VAL B N 1
ATOM 5947 C CA . VAL B 1 329 ? 69.568 98.946 -3.579 1.00 26.22 326 VAL B CA 1
ATOM 5948 C C . VAL B 1 329 ? 69.386 98.409 -2.155 1.00 25.24 326 VAL B C 1
ATOM 5949 O O . VAL B 1 329 ? 68.353 97.805 -1.836 1.00 24.68 326 VAL B O 1
ATOM 5953 N N . VAL B 1 330 ? 70.399 98.602 -1.312 1.00 29.66 327 VAL B N 1
ATOM 5954 C CA . VAL B 1 330 ? 70.376 98.066 0.052 1.00 25.29 327 VAL B CA 1
ATOM 5955 C C . VAL B 1 330 ? 69.247 98.745 0.835 1.00 27.42 327 VAL B C 1
ATOM 5956 O O . VAL B 1 330 ? 68.506 98.102 1.575 1.00 26.87 327 VAL B O 1
ATOM 5960 N N . LEU B 1 331 ? 69.127 100.053 0.695 1.00 30.86 328 LEU B N 1
ATOM 5961 C CA . LEU B 1 331 ? 68.114 100.795 1.444 1.00 31.24 328 LEU B CA 1
ATOM 5962 C C . LEU B 1 331 ? 66.697 100.432 1.005 1.00 31.95 328 LEU B C 1
ATOM 5963 O O . LEU B 1 331 ? 65.774 100.375 1.826 1.00 30.94 328 LEU B O 1
ATOM 5968 N N . ARG B 1 332 ? 66.517 100.156 -0.278 1.00 25.31 329 ARG B N 1
ATOM 5969 C CA . ARG B 1 332 ? 65.226 99.681 -0.750 1.00 24.66 329 ARG B CA 1
ATOM 5970 C C . ARG B 1 332 ? 64.948 98.277 -0.201 1.00 23.82 329 ARG B C 1
ATOM 5971 O O . ARG B 1 332 ? 63.819 97.944 0.110 1.00 23.94 329 ARG B O 1
ATOM 5979 N N . THR B 1 333 ? 65.977 97.442 -0.166 1.00 27.41 330 THR B N 1
ATOM 5980 C CA . THR B 1 333 ? 65.854 96.107 0.413 1.00 23.43 330 THR B CA 1
ATOM 5981 C C . THR B 1 333 ? 65.482 96.226 1.893 1.00 25.02 330 THR B C 1
ATOM 5982 O O . THR B 1 333 ? 64.623 95.500 2.398 1.00 23.44 330 THR B O 1
ATOM 5986 N N . ARG B 1 334 ? 66.085 97.165 2.599 1.00 25.25 331 ARG B N 1
ATOM 5987 C CA . ARG B 1 334 ? 65.722 97.324 4.002 1.00 26.59 331 ARG B CA 1
ATOM 5988 C C . ARG B 1 334 ? 64.225 97.649 4.126 1.00 26.81 331 ARG B C 1
ATOM 5989 O O . ARG B 1 334 ? 63.533 97.096 4.971 1.00 26.25 331 ARG B O 1
ATOM 5997 N N . THR B 1 335 ? 63.718 98.543 3.291 1.00 25.69 332 THR B N 1
ATOM 5998 C CA . THR B 1 335 ? 62.290 98.867 3.311 1.00 25.60 332 THR B CA 1
ATOM 5999 C C . THR B 1 335 ? 61.455 97.619 3.038 1.00 28.67 332 THR B C 1
ATOM 6000 O O . THR B 1 335 ? 60.481 97.326 3.726 1.00 27.07 332 THR B O 1
ATOM 6004 N N . THR B 1 336 ? 61.860 96.866 2.026 1.00 25.39 333 THR B N 1
ATOM 6005 C CA . THR B 1 336 ? 61.136 95.669 1.642 1.00 23.55 333 THR B CA 1
ATOM 6006 C C . THR B 1 336 ? 61.078 94.650 2.776 1.00 27.86 333 THR B C 1
ATOM 6007 O O . THR B 1 336 ? 60.007 94.121 3.070 1.00 25.72 333 THR B O 1
ATOM 6018 N N . GLY B 1 338 ? 61.442 95.200 6.060 1.00 27.89 335 GLY B N 1
ATOM 6019 C CA . GLY B 1 338 ? 60.625 95.749 7.128 1.00 30.95 335 GLY B CA 1
ATOM 6020 C C . GLY B 1 338 ? 59.134 95.536 6.925 1.00 35.04 335 GLY B C 1
ATOM 6021 O O . GLY B 1 338 ? 58.442 95.063 7.829 1.00 29.87 335 GLY B O 1
ATOM 6022 N N . GLU B 1 339 ? 58.646 95.863 5.727 1.00 25.37 336 GLU B N 1
ATOM 6023 C CA . GLU B 1 339 ? 57.246 95.614 5.366 1.00 27.42 336 GLU B CA 1
ATOM 6024 C C . GLU B 1 339 ? 56.880 94.143 5.426 1.00 23.00 336 GLU B C 1
ATOM 6025 O O . GLU B 1 339 ? 55.799 93.788 5.852 1.00 32.22 336 GLU B O 1
ATOM 6031 N N . ALA B 1 340 ? 57.757 93.302 4.911 1.00 24.85 337 ALA B N 1
ATOM 6032 C CA . ALA B 1 340 ? 57.451 91.882 4.767 1.00 25.49 337 ALA B CA 1
ATOM 6033 C C . ALA B 1 340 ? 57.287 91.215 6.142 1.00 27.84 337 ALA B C 1
ATOM 6034 O O . ALA B 1 340 ? 56.397 90.378 6.345 1.00 27.77 337 ALA B O 1
ATOM 6036 N N . PHE B 1 341 ? 58.152 91.574 7.083 1.00 27.77 338 PHE B N 1
ATOM 6037 C CA . PHE B 1 341 ? 58.062 91.028 8.429 1.00 31.70 338 PHE B CA 1
ATOM 6038 C C . PHE B 1 341 ? 56.867 91.595 9.208 1.00 30.92 338 PHE B C 1
ATOM 6039 O O . PHE B 1 341 ? 56.222 90.879 9.959 1.00 35.56 338 PHE B O 1
ATOM 6047 N N . THR B 1 342 ? 56.538 92.856 8.975 1.00 24.58 339 THR B N 1
ATOM 6048 C CA . THR B 1 342 ? 55.401 93.486 9.626 1.00 32.07 339 THR B CA 1
ATOM 6049 C C . THR B 1 342 ? 54.108 92.782 9.216 1.00 32.24 339 THR B C 1
ATOM 6050 O O . THR B 1 342 ? 53.171 92.690 10.021 1.00 33.05 339 THR B O 1
ATOM 6054 N N . HIS B 1 343 ? 54.041 92.313 7.961 1.00 30.29 340 HIS B N 1
ATOM 6055 C CA . HIS B 1 343 ? 52.810 91.678 7.456 1.00 28.17 340 HIS B CA 1
ATOM 6056 C C . HIS B 1 343 ? 52.938 90.200 7.222 1.00 30.52 340 HIS B C 1
ATOM 6057 O O . HIS B 1 343 ? 52.118 89.620 6.515 1.00 28.29 340 HIS B O 1
ATOM 6064 N N . GLU B 1 344 ? 53.954 89.579 7.811 1.00 31.69 341 GLU B N 1
ATOM 6065 C CA . GLU B 1 344 ? 54.242 88.196 7.512 1.00 25.11 341 GLU B CA 1
ATOM 6066 C C . GLU B 1 344 ? 52.998 87.329 7.677 1.00 29.97 341 GLU B C 1
ATOM 6067 O O . GLU B 1 344 ? 52.270 87.473 8.631 1.00 25.17 341 GLU B O 1
ATOM 6073 N N . LEU B 1 345 ? 52.779 86.454 6.705 1.00 30.70 342 LEU B N 1
ATOM 6074 C CA . LEU B 1 345 ? 51.740 85.433 6.752 1.00 31.43 342 LEU B CA 1
ATOM 6075 C C . LEU B 1 345 ? 52.381 84.085 6.448 1.00 26.99 342 LEU B C 1
ATOM 6076 O O . LEU B 1 345 ? 53.349 84.009 5.680 1.00 26.27 342 LEU B O 1
ATOM 6081 N N . PRO B 1 346 ? 51.821 83.013 7.013 1.00 27.87 343 PRO B N 1
ATOM 6082 C CA . PRO B 1 346 ? 52.224 81.652 6.622 1.00 24.57 343 PRO B CA 1
ATOM 6083 C C . PRO B 1 346 ? 51.999 81.524 5.119 1.00 30.89 343 PRO B C 1
ATOM 6084 O O . PRO B 1 346 ? 50.914 81.875 4.647 1.00 27.47 343 PRO B O 1
ATOM 6088 N N . PHE B 1 347 ? 52.982 81.045 4.369 1.00 24.49 344 PHE B N 1
ATOM 6089 C CA . PHE B 1 347 ? 52.925 81.179 2.926 1.00 25.12 344 PHE B CA 1
ATOM 6090 C C . PHE B 1 347 ? 51.733 80.461 2.317 1.00 36.42 344 PHE B C 1
ATOM 6091 O O . PHE B 1 347 ? 51.150 80.934 1.332 1.00 31.61 344 PHE B O 1
ATOM 6099 N N . SER B 1 348 ? 51.354 79.337 2.907 1.00 28.65 345 SER B N 1
ATOM 6100 C CA . SER B 1 348 ? 50.234 78.555 2.379 1.00 32.29 345 SER B CA 1
ATOM 6101 C C . SER B 1 348 ? 48.920 79.345 2.437 1.00 32.83 345 SER B C 1
ATOM 6102 O O . SER B 1 348 ? 47.985 79.061 1.683 1.00 46.23 345 SER B O 1
ATOM 6105 N N . ARG B 1 349 ? 48.862 80.364 3.293 1.00 35.92 346 ARG B N 1
ATOM 6106 C CA . ARG B 1 349 ? 47.695 81.234 3.368 1.00 35.00 346 ARG B CA 1
ATOM 6107 C C . ARG B 1 349 ? 47.864 82.509 2.532 1.00 43.16 346 ARG B C 1
ATOM 6108 O O . ARG B 1 349 ? 46.901 83.247 2.302 1.00 43.56 346 ARG B O 1
ATOM 6116 N N . LEU B 1 350 ? 49.083 82.769 2.073 1.00 37.82 347 LEU B N 1
ATOM 6117 C CA . LEU B 1 350 ? 49.340 83.959 1.278 1.00 36.47 347 LEU B CA 1
ATOM 6118 C C . LEU B 1 350 ? 49.132 83.599 -0.182 1.00 39.12 347 LEU B C 1
ATOM 6119 O O . LEU B 1 350 ? 48.582 84.379 -0.963 1.00 39.27 347 LEU B O 1
ATOM 6124 N N . ILE B 1 351 ? 49.585 82.417 -0.563 1.00 31.27 348 ILE B N 1
ATOM 6125 C CA . ILE B 1 351 ? 49.729 82.127 -1.980 1.00 38.13 348 ILE B CA 1
ATOM 6126 C C . ILE B 1 351 ? 48.378 82.144 -2.724 1.00 43.07 348 ILE B C 1
ATOM 6127 O O . ILE B 1 351 ? 48.350 82.494 -3.902 1.00 33.00 348 ILE B O 1
ATOM 6132 N N . PRO B 1 352 ? 47.263 81.788 -2.051 1.00 46.13 349 PRO B N 1
ATOM 6133 C CA . PRO B 1 352 ? 45.990 81.893 -2.778 1.00 42.58 349 PRO B CA 1
ATOM 6134 C C . PRO B 1 352 ? 45.594 83.333 -3.134 1.00 44.83 349 PRO B C 1
ATOM 6135 O O . PRO B 1 352 ? 44.842 83.506 -4.081 1.00 46.06 349 PRO B O 1
ATOM 6139 N N . GLU B 1 353 ? 46.068 84.328 -2.383 1.00 36.95 350 GLU B N 1
ATOM 6140 C CA . GLU B 1 353 ? 45.929 85.727 -2.773 1.00 38.82 350 GLU B CA 1
ATOM 6141 C C . GLU B 1 353 ? 46.611 86.073 -4.111 1.00 44.43 350 GLU B C 1
ATOM 6142 O O . GLU B 1 353 ? 46.154 86.977 -4.814 1.00 40.05 350 GLU B O 1
ATOM 6148 N N . VAL B 1 354 ? 47.690 85.364 -4.448 1.00 31.92 351 VAL B N 1
ATOM 6149 C CA . VAL B 1 354 ? 48.489 85.662 -5.627 1.00 30.97 351 VAL B CA 1
ATOM 6150 C C . VAL B 1 354 ? 49.032 84.383 -6.268 1.00 30.28 351 VAL B C 1
ATOM 6151 O O . VAL B 1 354 ? 50.249 84.179 -6.351 1.00 29.10 351 VAL B O 1
ATOM 6155 N N . PRO B 1 355 ? 48.131 83.540 -6.775 1.00 33.63 352 PRO B N 1
ATOM 6156 C CA . PRO B 1 355 ? 48.448 82.202 -7.296 1.00 31.43 352 PRO B CA 1
ATOM 6157 C C . PRO B 1 355 ? 49.584 82.157 -8.277 1.00 38.83 352 PRO B C 1
ATOM 6158 O O . PRO B 1 355 ? 50.389 81.228 -8.272 1.00 45.53 352 PRO B O 1
ATOM 6162 N N . GLU B 1 356 ? 49.685 83.183 -9.105 1.00 33.36 353 GLU B N 1
ATOM 6163 C CA . GLU B 1 356 ? 50.664 83.162 -10.182 1.00 28.66 353 GLU B CA 1
ATOM 6164 C C . GLU B 1 356 ? 52.066 83.534 -9.742 1.00 27.29 353 GLU B C 1
ATOM 6165 O O . GLU B 1 356 ? 52.999 83.455 -10.528 1.00 26.50 353 GLU B O 1
ATOM 6171 N N . LEU B 1 357 ? 52.219 83.920 -8.487 1.00 31.36 354 LEU B N 1
ATOM 6172 C CA . LEU B 1 357 ? 53.521 84.288 -7.963 1.00 26.06 354 LEU B CA 1
ATOM 6173 C C . LEU B 1 357 ? 54.565 83.214 -8.243 1.00 25.19 354 LEU B C 1
ATOM 6174 O O . LEU B 1 357 ? 55.754 83.500 -8.457 1.00 24.25 354 LEU B O 1
ATOM 6187 N N . ALA B 1 359 ? 54.681 80.991 -10.777 1.00 26.91 356 ALA B N 1
ATOM 6188 C CA . ALA B 1 359 ? 54.538 80.426 -12.127 1.00 33.19 356 ALA B CA 1
ATOM 6189 C C . ALA B 1 359 ? 55.830 79.770 -12.642 1.00 36.74 356 ALA B C 1
ATOM 6190 O O . ALA B 1 359 ? 55.769 78.807 -13.392 1.00 29.18 356 ALA B O 1
ATOM 6192 N N . SER B 1 360 ? 56.995 80.272 -12.249 1.00 32.91 357 SER B N 1
ATOM 6193 C CA . SER B 1 360 ? 58.256 79.700 -12.720 1.00 31.92 357 SER B CA 1
ATOM 6194 C C . SER B 1 360 ? 58.702 78.436 -11.992 1.00 31.30 357 SER B C 1
ATOM 6195 O O . SER B 1 360 ? 59.621 77.772 -12.444 1.00 37.09 357 SER B O 1
ATOM 6198 N N . ALA B 1 361 ? 58.077 78.110 -10.863 1.00 28.97 358 ALA B N 1
ATOM 6199 C CA . ALA B 1 361 ? 58.600 77.064 -9.981 1.00 26.52 358 ALA B CA 1
ATOM 6200 C C . ALA B 1 361 ? 58.554 75.682 -10.617 1.00 34.92 358 ALA B C 1
ATOM 6201 O O . ALA B 1 361 ? 59.464 74.860 -10.394 1.00 39.99 358 ALA B O 1
ATOM 6203 N N . ALA B 1 362 ? 57.510 75.435 -11.405 1.00 33.23 359 ALA B N 1
ATOM 6204 C CA . ALA B 1 362 ? 57.255 74.106 -11.939 1.00 49.60 359 ALA B CA 1
ATOM 6205 C C . ALA B 1 362 ? 57.292 74.108 -13.470 1.00 49.27 359 ALA B C 1
ATOM 6206 O O . ALA B 1 362 ? 56.872 73.142 -14.101 1.00 42.22 359 ALA B O 1
ATOM 6208 N N . SER B 1 363 ? 57.800 75.188 -14.066 1.00 41.43 360 SER B N 1
ATOM 6209 C CA . SER B 1 363 ? 58.001 75.237 -15.515 1.00 37.89 360 SER B CA 1
ATOM 6210 C C . SER B 1 363 ? 59.099 74.257 -15.974 1.00 28.74 360 SER B C 1
ATOM 6211 O O . SER B 1 363 ? 59.921 73.791 -15.158 1.00 24.61 360 SER B O 1
ATOM 6214 N N . ASP B 1 364 ? 59.148 73.980 -17.275 1.00 32.69 361 ASP B N 1
ATOM 6215 C CA . ASP B 1 364 ? 59.980 72.888 -17.773 1.00 29.35 361 ASP B CA 1
ATOM 6216 C C . ASP B 1 364 ? 61.447 73.269 -17.772 1.00 23.95 361 ASP B C 1
ATOM 6217 O O . ASP B 1 364 ? 62.305 72.413 -17.574 1.00 25.21 361 ASP B O 1
ATOM 6222 N N . ASN B 1 365 ? 61.719 74.552 -17.941 1.00 23.47 362 ASN B N 1
ATOM 6223 C CA . ASN B 1 365 ? 63.077 75.025 -18.157 1.00 25.10 362 ASN B CA 1
ATOM 6224 C C . ASN B 1 365 ? 63.503 76.084 -17.134 1.00 23.32 362 ASN B C 1
ATOM 6225 O O . ASN B 1 365 ? 64.507 76.770 -17.336 1.00 26.01 362 ASN B O 1
ATOM 6230 N N . HIS B 1 366 ? 62.754 76.216 -16.038 1.00 23.54 363 HIS B N 1
ATOM 6231 C CA . HIS B 1 366 ? 63.215 77.069 -14.933 1.00 20.64 363 HIS B CA 1
ATOM 6232 C C . HIS B 1 366 ? 62.911 76.488 -13.561 1.00 20.77 363 HIS B C 1
ATOM 6233 O O . HIS B 1 366 ? 62.067 75.602 -13.394 1.00 21.51 363 HIS B O 1
ATOM 6240 N N . GLN B 1 367 ? 63.594 77.073 -12.579 1.00 23.55 364 GLN B N 1
ATOM 6241 C CA . GLN B 1 367 ? 63.367 76.803 -11.168 1.00 22.10 364 GLN B CA 1
ATOM 6242 C C . GLN B 1 367 ? 63.489 78.127 -10.424 1.00 20.24 364 GLN B C 1
ATOM 6243 O O . GLN B 1 367 ? 64.201 79.025 -10.865 1.00 25.54 364 GLN B O 1
ATOM 6249 N N . ILE B 1 368 ? 62.840 78.234 -9.280 1.00 21.41 365 ILE B N 1
ATOM 6250 C CA . ILE B 1 368 ? 63.048 79.416 -8.427 1.00 23.92 365 ILE B CA 1
ATOM 6251 C C . ILE B 1 368 ? 64.222 79.202 -7.477 1.00 21.68 365 ILE B C 1
ATOM 6252 O O . ILE B 1 368 ? 64.654 78.061 -7.213 1.00 21.47 365 ILE B O 1
ATOM 6257 N N . SER B 1 369 ? 64.739 80.314 -6.965 1.00 23.02 366 SER B N 1
ATOM 6258 C CA . SER B 1 369 ? 65.738 80.268 -5.935 1.00 22.79 366 SER B CA 1
ATOM 6259 C C . SER B 1 369 ? 65.220 80.960 -4.687 1.00 24.94 366 SER B C 1
ATOM 6260 O O . SER B 1 369 ? 64.354 81.811 -4.741 1.00 23.98 366 SER B O 1
ATOM 6263 N N . VAL B 1 370 ? 65.805 80.549 -3.570 1.00 20.59 367 VAL B N 1
ATOM 6264 C CA . VAL B 1 370 ? 65.553 81.094 -2.268 1.00 23.24 367 VAL B CA 1
ATOM 6265 C C . VAL B 1 370 ? 66.901 81.579 -1.719 1.00 21.23 367 VAL B C 1
ATOM 6266 O O . VAL B 1 370 ? 67.931 80.890 -1.861 1.00 22.68 367 VAL B O 1
ATOM 6270 N N . PHE B 1 371 ? 66.900 82.733 -1.076 1.00 21.55 368 PHE B N 1
ATOM 6271 C CA . PHE B 1 371 ? 68.113 83.277 -0.492 1.00 21.74 368 PHE B CA 1
ATOM 6272 C C . PHE B 1 371 ? 67.872 83.517 0.997 1.00 22.86 368 PHE B C 1
ATOM 6273 O O . PHE B 1 371 ? 67.071 84.367 1.363 1.00 23.32 368 PHE B O 1
ATOM 6281 N N . GLN B 1 372 ? 68.564 82.770 1.857 1.00 24.14 369 GLN B N 1
ATOM 6282 C CA . GLN B 1 372 ? 68.232 82.812 3.285 1.00 29.87 369 GLN B CA 1
ATOM 6283 C C . GLN B 1 372 ? 69.395 82.960 4.214 1.00 31.31 369 GLN B C 1
ATOM 6284 O O . GLN B 1 372 ? 70.488 82.492 3.933 1.00 28.78 369 GLN B O 1
ATOM 6290 N N . ALA B 1 373 ? 69.109 83.597 5.339 1.00 35.83 370 ALA B N 1
ATOM 6291 C CA . ALA B 1 373 ? 69.945 83.528 6.526 1.00 37.26 370 ALA B CA 1
ATOM 6292 C C . ALA B 1 373 ? 69.411 82.435 7.459 1.00 35.92 370 ALA B C 1
ATOM 6293 O O . ALA B 1 373 ? 68.209 82.373 7.790 1.00 33.65 370 ALA B O 1
ATOM 6295 N N . VAL B 1 374 ? 70.332 81.580 7.866 1.00 40.26 371 VAL B N 1
ATOM 6296 C CA . VAL B 1 374 ? 70.073 80.574 8.864 1.00 44.81 371 VAL B CA 1
ATOM 6297 C C . VAL B 1 374 ? 69.710 81.277 10.170 1.00 42.44 371 VAL B C 1
ATOM 6298 O O . VAL B 1 374 ? 70.458 82.152 10.660 1.00 39.07 371 VAL B O 1
ATOM 6302 N N . HIS B 1 375 ? 68.560 80.893 10.723 1.00 32.60 372 HIS B N 1
ATOM 6303 C CA . HIS B 1 375 ? 68.071 81.488 11.960 1.00 35.73 372 HIS B CA 1
ATOM 6304 C C . HIS B 1 375 ? 68.371 80.542 13.136 1.00 42.90 372 HIS B C 1
ATOM 6305 O O . HIS B 1 375 ? 67.786 79.468 13.272 1.00 46.77 372 HIS B O 1
ATOM 6312 N N . ALA B 1 376 ? 69.342 80.928 13.952 1.00 41.89 373 ALA B N 1
ATOM 6313 C CA . ALA B 1 376 ? 69.761 80.119 15.084 1.00 51.30 373 ALA B CA 1
ATOM 6314 C C . ALA B 1 376 ? 70.210 81.034 16.239 1.00 65.28 373 ALA B C 1
ATOM 6315 O O . ALA B 1 376 ? 70.849 82.054 15.999 1.00 66.65 373 ALA B O 1
ATOM 6317 N N . PRO B 1 377 ? 69.872 80.674 17.492 1.00 74.58 374 PRO B N 1
ATOM 6318 C CA . PRO B 1 377 ? 70.220 81.555 18.615 1.00 84.21 374 PRO B CA 1
ATOM 6319 C C . PRO B 1 377 ? 71.676 82.062 18.596 1.00 74.45 374 PRO B C 1
ATOM 6320 O O . PRO B 1 377 ? 72.585 81.360 18.143 1.00 60.69 374 PRO B O 1
ATOM 6324 N N . ALA B 1 378 ? 71.869 83.290 19.083 1.00 90.36 375 ALA B N 1
ATOM 6325 C CA . ALA B 1 378 ? 73.169 83.973 19.038 1.00 100.39 375 ALA B CA 1
ATOM 6326 C C . ALA B 1 378 ? 74.203 83.348 19.982 1.00 103.09 375 ALA B C 1
ATOM 6327 O O . ALA B 1 378 ? 73.918 83.093 21.159 1.00 99.58 375 ALA B O 1
ATOM 6329 N N . SER B 1 379 ? 75.408 83.124 19.459 1.00 110.16 376 SER B N 1
ATOM 6330 C CA . SER B 1 379 ? 76.474 82.475 20.221 1.00 109.13 376 SER B CA 1
ATOM 6331 C C . SER B 1 379 ? 77.772 83.265 20.160 1.00 112.64 376 SER B C 1
ATOM 6332 O O . SER B 1 379 ? 78.232 83.612 19.071 1.00 108.18 376 SER B O 1
ATOM 6335 N N . GLU B 1 380 ? 78.366 83.532 21.321 1.00 108.85 377 GLU B N 1
ATOM 6336 C CA . GLU B 1 380 ? 79.668 84.190 21.373 1.00 112.69 377 GLU B CA 1
ATOM 6337 C C . GLU B 1 380 ? 80.749 83.153 21.650 1.00 103.24 377 GLU B C 1
ATOM 6338 O O . GLU B 1 380 ? 81.444 83.208 22.670 1.00 103.30 377 GLU B O 1
ATOM 6344 N N . GLY B 1 381 ? 80.876 82.198 20.734 1.00 91.80 378 GLY B N 1
ATOM 6345 C CA . GLY B 1 381 ? 81.900 81.173 20.831 1.00 84.87 378 GLY B CA 1
ATOM 6346 C C . GLY B 1 381 ? 81.471 79.891 21.538 1.00 77.67 378 GLY B C 1
ATOM 6347 O O . GLY B 1 381 ? 80.446 79.290 21.177 1.00 83.20 378 GLY B O 1
ATOM 6348 N N . PRO B 1 382 ? 82.260 79.448 22.536 1.00 56.30 379 PRO B N 1
ATOM 6349 C CA . PRO B 1 382 ? 81.997 78.147 23.168 1.00 48.60 379 PRO B CA 1
ATOM 6350 C C . PRO B 1 382 ? 80.915 78.198 24.240 1.00 41.35 379 PRO B C 1
ATOM 6351 O O . PRO B 1 382 ? 80.920 79.088 25.078 1.00 46.71 379 PRO B O 1
ATOM 6355 N N . GLU B 1 383 ? 80.007 77.232 24.211 1.00 29.19 380 GLU B N 1
ATOM 6356 C CA . GLU B 1 383 ? 78.961 77.109 25.211 1.00 28.86 380 GLU B CA 1
ATOM 6357 C C . GLU B 1 383 ? 79.414 76.067 26.250 1.00 28.53 380 GLU B C 1
ATOM 6358 O O . GLU B 1 383 ? 80.272 75.229 25.969 1.00 28.34 380 GLU B O 1
ATOM 6364 N N . GLN B 1 384 ? 78.830 76.085 27.435 1.00 28.46 381 GLN B N 1
ATOM 6365 C CA . GLN B 1 384 ? 79.176 75.078 28.430 1.00 28.14 381 GLN B CA 1
ATOM 6366 C C . GLN B 1 384 ? 77.936 74.348 28.865 1.00 27.43 381 GLN B C 1
ATOM 6367 O O . GLN B 1 384 ? 76.874 74.939 29.011 1.00 27.44 381 GLN B O 1
ATOM 6373 N N . ALA B 1 385 ? 78.088 73.049 29.072 1.00 26.86 382 ALA B N 1
ATOM 6374 C CA . ALA B 1 385 ? 77.082 72.287 29.785 1.00 26.27 382 ALA B CA 1
ATOM 6375 C C . ALA B 1 385 ? 77.802 71.365 30.769 1.00 26.66 382 ALA B C 1
ATOM 6376 O O . ALA B 1 385 ? 78.428 70.380 30.376 1.00 25.83 382 ALA B O 1
ATOM 6378 N N . GLY B 1 386 ? 77.769 71.723 32.045 1.00 26.48 383 GLY B N 1
ATOM 6379 C CA . GLY B 1 386 ? 78.420 70.889 33.050 1.00 32.62 383 GLY B CA 1
ATOM 6380 C C . GLY B 1 386 ? 79.920 70.848 32.833 1.00 26.84 383 GLY B C 1
ATOM 6381 O O . GLY B 1 386 ? 80.527 71.887 32.619 1.00 28.04 383 GLY B O 1
ATOM 6382 N N . ASP B 1 387 ? 80.515 69.654 32.800 1.00 31.36 384 ASP B N 1
ATOM 6383 C CA . ASP B 1 387 ? 81.960 69.548 32.556 1.00 33.06 384 ASP B CA 1
ATOM 6384 C C . ASP B 1 387 ? 82.332 69.728 31.065 1.00 36.14 384 ASP B C 1
ATOM 6385 O O . ASP B 1 387 ? 83.512 69.959 30.752 1.00 42.60 384 ASP B O 1
ATOM 6390 N N . LEU B 1 388 ? 81.338 69.690 30.165 1.00 26.41 385 LEU B N 1
ATOM 6391 C CA . LEU B 1 388 ? 81.598 69.782 28.707 1.00 26.38 385 LEU B CA 1
ATOM 6392 C C . LEU B 1 388 ? 81.527 71.196 28.135 1.00 30.55 385 LEU B C 1
ATOM 6393 O O . LEU B 1 388 ? 80.650 71.966 28.478 1.00 29.04 385 LEU B O 1
ATOM 6398 N N . THR B 1 389 ? 82.458 71.501 27.250 1.00 27.33 386 THR B N 1
ATOM 6399 C CA . THR B 1 389 ? 82.396 72.676 26.398 1.00 27.81 386 THR B CA 1
ATOM 6400 C C . THR B 1 389 ? 81.989 72.201 25.011 1.00 27.35 386 THR B C 1
ATOM 6401 O O . THR B 1 389 ? 82.411 71.122 24.578 1.00 26.96 386 THR B O 1
ATOM 6405 N N . TYR B 1 390 ? 81.144 72.966 24.327 1.00 27.40 387 TYR B N 1
ATOM 6406 C CA . TYR B 1 390 ? 80.761 72.634 22.958 1.00 31.68 387 TYR B CA 1
ATOM 6407 C C . TYR B 1 390 ? 80.589 73.900 22.116 1.00 29.68 387 TYR B C 1
ATOM 6408 O O . TYR B 1 390 ? 80.209 74.956 22.622 1.00 28.02 387 TYR B O 1
ATOM 6417 N N . SER B 1 391 ? 80.881 73.766 20.825 1.00 27.62 388 SER B N 1
ATOM 6418 C CA . SER B 1 391 ? 80.700 74.859 19.883 1.00 28.09 388 SER B CA 1
ATOM 6419 C C . SER B 1 391 ? 80.232 74.312 18.541 1.00 27.71 388 SER B C 1
ATOM 6420 O O . SER B 1 391 ? 80.730 73.301 18.032 1.00 27.40 388 SER B O 1
ATOM 6423 N N . LYS B 1 392 ? 79.234 74.988 18.004 1.00 27.76 389 LYS B N 1
ATOM 6424 C CA . LYS B 1 392 ? 78.647 74.624 16.759 1.00 27.49 389 LYS B CA 1
ATOM 6425 C C . LYS B 1 392 ? 79.736 74.773 15.676 1.00 27.93 389 LYS B C 1
ATOM 6426 O O . LYS B 1 392 ? 80.502 75.731 15.700 1.00 28.61 389 LYS B O 1
ATOM 6432 N N . ILE B 1 393 ? 79.845 73.797 14.780 1.00 27.58 390 ILE B N 1
ATOM 6433 C CA . ILE B 1 393 ? 80.762 73.906 13.651 1.00 27.99 390 ILE B CA 1
ATOM 6434 C C . ILE B 1 393 ? 79.984 74.536 12.496 1.00 28.18 390 ILE B C 1
ATOM 6435 O O . ILE B 1 393 ? 79.102 73.920 11.928 1.00 27.73 390 ILE B O 1
ATOM 6440 N N . TRP B 1 394 ? 80.307 75.781 12.184 1.00 28.88 391 TRP B N 1
ATOM 6441 C CA . TRP B 1 394 ? 79.649 76.522 11.103 1.00 33.72 391 TRP B CA 1
ATOM 6442 C C . TRP B 1 394 ? 80.415 76.486 9.769 1.00 30.88 391 TRP B C 1
ATOM 6443 O O . TRP B 1 394 ? 79.819 76.467 8.698 1.00 32.03 391 TRP B O 1
ATOM 6454 N N . GLU B 1 395 ? 81.738 76.457 9.839 1.00 29.91 392 GLU B N 1
ATOM 6455 C CA . GLU B 1 395 ? 82.564 76.426 8.637 1.00 39.54 392 GLU B CA 1
ATOM 6456 C C . GLU B 1 395 ? 82.502 75.076 7.934 1.00 40.03 392 GLU B C 1
ATOM 6457 O O . GLU B 1 395 ? 82.772 74.017 8.524 1.00 30.08 392 GLU B O 1
ATOM 6463 N N . ARG B 1 396 ? 82.102 75.129 6.673 1.00 35.70 393 ARG B N 1
ATOM 6464 C CA . ARG B 1 396 ? 82.032 73.959 5.804 1.00 38.33 393 ARG B CA 1
ATOM 6465 C C . ARG B 1 396 ? 82.625 74.350 4.465 1.00 36.64 393 ARG B C 1
ATOM 6466 O O . ARG B 1 396 ? 82.174 75.301 3.827 1.00 38.28 393 ARG B O 1
ATOM 6474 N N . GLN B 1 397 ? 83.665 73.640 4.055 1.00 37.43 394 GLN B N 1
ATOM 6475 C CA . GLN B 1 397 ? 84.344 73.947 2.814 1.00 46.96 394 GLN B CA 1
ATOM 6476 C C . GLN B 1 397 ? 84.120 72.807 1.858 1.00 39.34 394 GLN B C 1
ATOM 6477 O O . GLN B 1 397 ? 84.228 72.972 0.652 1.00 38.64 394 GLN B O 1
ATOM 6483 N N . LEU B 1 398 ? 83.774 71.644 2.414 1.00 31.46 395 LEU B N 1
ATOM 6484 C CA . LEU B 1 398 ? 83.688 70.422 1.628 1.00 33.59 395 LEU B CA 1
ATOM 6485 C C . LEU B 1 398 ? 82.347 70.339 0.905 1.00 30.64 395 LEU B C 1
ATOM 6486 O O . LEU B 1 398 ? 81.288 70.266 1.530 1.00 28.86 395 LEU B O 1
ATOM 6491 N N . SER B 1 399 ? 82.394 70.334 -0.416 1.00 31.37 396 SER B N 1
ATOM 6492 C CA . SER B 1 399 ? 81.178 70.273 -1.180 1.00 35.83 396 SER B CA 1
ATOM 6493 C C . SER B 1 399 ? 80.657 68.827 -1.206 1.00 31.93 396 SER B C 1
ATOM 6494 O O . SER B 1 399 ? 81.331 67.869 -0.774 1.00 28.70 396 SER B O 1
ATOM 6497 N N . GLN B 1 400 ? 79.415 68.675 -1.628 1.00 28.81 397 GLN B N 1
ATOM 6498 C CA . GLN B 1 400 ? 78.717 67.403 -1.464 1.00 28.85 397 GLN B CA 1
ATOM 6499 C C . GLN B 1 400 ? 77.865 67.098 -2.692 1.00 28.36 397 GLN B C 1
ATOM 6500 O O . GLN B 1 400 ? 77.053 67.938 -3.091 1.00 28.61 397 GLN B O 1
ATOM 6506 N N . ALA B 1 401 ? 78.050 65.924 -3.295 1.00 28.26 398 ALA B N 1
ATOM 6507 C CA . ALA B 1 401 ? 77.389 65.616 -4.562 1.00 28.53 398 ALA B CA 1
ATOM 6508 C C . ALA B 1 401 ? 75.963 65.140 -4.343 1.00 28.09 398 ALA B C 1
ATOM 6509 O O . ALA B 1 401 ? 75.103 65.282 -5.228 1.00 28.34 398 ALA B O 1
ATOM 6511 N N . GLU B 1 402 ? 75.681 64.617 -3.153 1.00 27.45 399 GLU B N 1
ATOM 6512 C CA . GLU B 1 402 ? 74.345 64.091 -2.909 1.00 27.04 399 GLU B CA 1
ATOM 6513 C C . GLU B 1 402 ? 73.981 64.160 -1.453 1.00 26.48 399 GLU B C 1
ATOM 6514 O O . GLU B 1 402 ? 74.194 63.184 -0.724 1.00 28.50 399 GLU B O 1
ATOM 6520 N N . GLY B 1 403 ? 73.418 65.294 -1.043 1.00 22.24 400 GLY B N 1
ATOM 6521 C CA . GLY B 1 403 ? 73.075 65.525 0.366 1.00 22.93 400 GLY B CA 1
ATOM 6522 C C . GLY B 1 403 ? 71.608 65.818 0.633 1.00 24.74 400 GLY B C 1
ATOM 6523 O O . GLY B 1 403 ? 70.703 65.298 -0.038 1.00 21.04 400 GLY B O 1
ATOM 6524 N N . SER B 1 404 ? 71.370 66.670 1.625 1.00 21.36 401 SER B N 1
ATOM 6525 C CA . SER B 1 404 ? 70.016 67.016 2.019 1.00 20.08 401 SER B CA 1
ATOM 6526 C C . SER B 1 404 ? 69.225 67.546 0.855 1.00 23.35 401 SER B C 1
ATOM 6527 O O . SER B 1 404 ? 69.704 68.392 0.091 1.00 20.59 401 SER B O 1
ATOM 6530 N N . ASP B 1 405 ? 67.984 67.067 0.768 1.00 22.78 402 ASP B N 1
ATOM 6531 C CA . ASP B 1 405 ? 67.096 67.354 -0.346 1.00 21.66 402 ASP B CA 1
ATOM 6532 C C . ASP B 1 405 ? 66.607 68.770 -0.331 1.00 23.41 402 ASP B C 1
ATOM 6533 O O . ASP B 1 405 ? 66.238 69.273 0.721 1.00 23.67 402 ASP B O 1
ATOM 6538 N N . ILE B 1 406 ? 66.617 69.412 -1.499 1.00 21.18 403 ILE B N 1
ATOM 6539 C CA . ILE B 1 406 ? 65.863 70.634 -1.720 1.00 21.66 403 ILE B CA 1
ATOM 6540 C C . ILE B 1 406 ? 64.640 70.225 -2.542 1.00 25.50 403 ILE B C 1
ATOM 6541 O O . ILE B 1 406 ? 64.794 69.674 -3.643 1.00 21.06 403 ILE B O 1
ATOM 6546 N N . PRO B 1 407 ? 63.431 70.485 -2.029 1.00 24.93 404 PRO B N 1
ATOM 6547 C CA . PRO B 1 407 ? 62.270 69.889 -2.689 1.00 25.14 404 PRO B CA 1
ATOM 6548 C C . PRO B 1 407 ? 62.165 70.260 -4.161 1.00 24.29 404 PRO B C 1
ATOM 6549 O O . PRO B 1 407 ? 62.017 69.350 -4.962 1.00 25.88 404 PRO B O 1
ATOM 6553 N N . ASP B 1 408 ? 62.290 71.527 -4.535 1.00 22.16 405 ASP B N 1
ATOM 6554 C CA . ASP B 1 408 ? 62.240 71.874 -5.951 1.00 22.11 405 ASP B CA 1
ATOM 6555 C C . ASP B 1 408 ? 62.788 73.284 -6.170 1.00 27.64 405 ASP B C 1
ATOM 6556 O O . ASP B 1 408 ? 62.019 74.233 -6.269 1.00 28.07 405 ASP B O 1
ATOM 6561 N N . GLY B 1 409 ? 64.110 73.424 -6.265 1.00 26.08 406 GLY B N 1
ATOM 6562 C CA . GLY B 1 409 ? 64.669 74.742 -6.476 1.00 25.51 406 GLY B CA 1
ATOM 6563 C C . GLY B 1 409 ? 66.136 74.844 -6.117 1.00 24.07 406 GLY B C 1
ATOM 6564 O O . GLY B 1 409 ? 66.806 73.837 -5.980 1.00 23.13 406 GLY B O 1
ATOM 6565 N N . VAL B 1 410 ? 66.613 76.086 -6.033 1.00 16.53 407 VAL B N 1
ATOM 6566 C CA . VAL B 1 410 ? 67.986 76.430 -5.714 1.00 20.15 407 VAL B CA 1
ATOM 6567 C C . VAL B 1 410 ? 67.900 77.128 -4.370 1.00 20.65 407 VAL B C 1
ATOM 6568 O O . VAL B 1 410 ? 67.021 77.944 -4.177 1.00 20.16 407 VAL B O 1
ATOM 6572 N N . LEU B 1 411 ? 68.815 76.829 -3.467 1.00 18.32 408 LEU B N 1
ATOM 6573 C CA . LEU B 1 411 ? 68.816 77.442 -2.150 1.00 17.44 408 LEU B CA 1
ATOM 6574 C C . LEU B 1 411 ? 70.207 77.975 -1.822 1.00 20.86 408 LEU B C 1
ATOM 6575 O O . LEU B 1 411 ? 71.204 77.230 -1.800 1.00 18.89 408 LEU B O 1
ATOM 6580 N N . TRP B 1 412 ? 70.240 79.266 -1.554 1.00 19.99 409 TRP B N 1
ATOM 6581 C CA . TRP B 1 412 ? 71.405 79.908 -0.952 1.00 19.73 409 TRP B CA 1
ATOM 6582 C C . TRP B 1 412 ? 71.203 79.981 0.543 1.00 21.72 409 TRP B C 1
ATOM 6583 O O . TRP B 1 412 ? 70.202 80.520 1.045 1.00 23.56 409 TRP B O 1
ATOM 6594 N N . SER B 1 413 ? 72.160 79.454 1.281 1.00 23.61 410 SER B N 1
ATOM 6595 C CA . SER B 1 413 ? 72.046 79.446 2.740 1.00 30.92 410 SER B CA 1
ATOM 6596 C C . SER B 1 413 ? 73.301 80.085 3.332 1.00 33.54 410 SER B C 1
ATOM 6597 O O . SER B 1 413 ? 74.402 79.601 3.098 1.00 34.28 410 SER B O 1
ATOM 6600 N N . ILE B 1 414 ? 73.121 81.193 4.059 1.00 27.79 411 ILE B N 1
ATOM 6601 C CA . ILE B 1 414 ? 74.210 81.979 4.638 1.00 36.33 411 ILE B CA 1
ATOM 6602 C C . ILE B 1 414 ? 74.114 81.991 6.159 1.00 37.39 411 ILE B C 1
ATOM 6603 O O . ILE B 1 414 ? 73.083 82.361 6.735 1.00 36.76 411 ILE B O 1
ATOM 6608 N N . HIS B 1 415 ? 75.192 81.594 6.813 1.00 35.25 412 HIS B N 1
ATOM 6609 C CA . HIS B 1 415 ? 75.268 81.735 8.267 1.00 37.01 412 HIS B CA 1
ATOM 6610 C C . HIS B 1 415 ? 76.119 82.954 8.598 1.00 33.14 412 HIS B C 1
ATOM 6611 O O . HIS B 1 415 ? 77.260 83.032 8.174 1.00 33.03 412 HIS B O 1
ATOM 6618 N N . ILE B 1 416 ? 75.559 83.900 9.351 1.00 43.82 413 ILE B N 1
ATOM 6619 C CA . ILE B 1 416 ? 76.306 85.083 9.778 1.00 53.27 413 ILE B CA 1
ATOM 6620 C C . ILE B 1 416 ? 76.833 84.923 11.192 1.00 40.54 413 ILE B C 1
ATOM 6621 O O . ILE B 1 416 ? 76.051 84.999 12.133 1.00 35.24 413 ILE B O 1
ATOM 6626 N N . ASP B 1 417 ? 78.138 84.764 11.374 1.00 42.73 414 ASP B N 1
ATOM 6627 C CA . ASP B 1 417 ? 78.670 84.644 12.732 1.00 58.05 414 ASP B CA 1
ATOM 6628 C C . ASP B 1 417 ? 78.852 86.012 13.377 1.00 56.89 414 ASP B C 1
ATOM 6629 O O . ASP B 1 417 ? 79.124 86.983 12.677 1.00 61.30 414 ASP B O 1
ATOM 6634 N N . PRO B 1 418 ? 78.674 86.108 14.715 1.00 84.95 415 PRO B N 1
ATOM 6635 C CA . PRO B 1 418 ? 79.026 87.382 15.365 1.00 80.15 415 PRO B CA 1
ATOM 6636 C C . PRO B 1 418 ? 80.486 87.767 15.128 1.00 83.29 415 PRO B C 1
ATOM 6637 O O . PRO B 1 418 ? 80.784 88.939 14.874 1.00 86.80 415 PRO B O 1
ATOM 6641 N N . SER B 1 419 ? 81.372 86.773 15.196 1.00 81.94 416 SER B N 1
ATOM 6642 C CA . SER B 1 419 ? 82.798 86.957 14.943 1.00 84.41 416 SER B CA 1
ATOM 6643 C C . SER B 1 419 ? 83.039 87.927 13.789 1.00 82.71 416 SER B C 1
ATOM 6644 O O . SER B 1 419 ? 83.940 88.767 13.843 1.00 81.35 416 SER B O 1
ATOM 6647 N N . GLY B 1 420 ? 82.210 87.809 12.756 1.00 73.60 417 GLY B N 1
ATOM 6648 C CA . GLY B 1 420 ? 82.341 88.617 11.564 1.00 73.29 417 GLY B CA 1
ATOM 6649 C C . GLY B 1 420 ? 82.381 87.778 10.299 1.00 73.24 417 GLY B C 1
ATOM 6650 O O . GLY B 1 420 ? 82.175 88.309 9.217 1.00 67.83 417 GLY B O 1
ATOM 6651 N N . SER B 1 421 ? 82.625 86.474 10.436 1.00 64.92 418 SER B N 1
ATOM 6652 C CA . SER B 1 421 ? 82.726 85.576 9.287 1.00 70.47 418 SER B CA 1
ATOM 6653 C C . SER B 1 421 ? 81.370 85.020 8.838 1.00 53.90 418 SER B C 1
ATOM 6654 O O . SER B 1 421 ? 80.375 85.067 9.572 1.00 39.54 418 SER B O 1
ATOM 6665 N N . ALA B 1 423 ? 79.498 81.694 6.466 1.00 43.81 420 ALA B N 1
ATOM 6666 C CA . ALA B 1 423 ? 79.696 80.406 5.837 1.00 43.19 420 ALA B CA 1
ATOM 6667 C C . ALA B 1 423 ? 78.493 80.214 4.991 1.00 34.26 420 ALA B C 1
ATOM 6668 O O . ALA B 1 423 ? 77.374 80.424 5.460 1.00 32.61 420 ALA B O 1
ATOM 6670 N N . GLY B 1 424 ? 78.702 79.799 3.751 1.00 29.09 421 GLY B N 1
ATOM 6671 C CA . GLY B 1 424 ? 77.577 79.641 2.866 1.00 29.86 421 GLY B CA 1
ATOM 6672 C C . GLY B 1 424 ? 77.485 78.298 2.212 1.00 25.73 421 GLY B C 1
ATOM 6673 O O . GLY B 1 424 ? 78.464 77.574 2.073 1.00 24.33 421 GLY B O 1
ATOM 6674 N N . SER B 1 425 ? 76.273 77.985 1.794 1.00 24.79 422 SER B N 1
ATOM 6675 C CA . SER B 1 425 ? 76.048 76.843 0.944 1.00 26.04 422 SER B CA 1
ATOM 6676 C C . SER B 1 425 ? 75.148 77.251 -0.205 1.00 25.32 422 SER B C 1
ATOM 6677 O O . SER B 1 425 ? 74.246 78.074 -0.052 1.00 29.12 422 SER B O 1
ATOM 6680 N N . LEU B 1 426 ? 75.420 76.659 -1.352 1.00 22.42 423 LEU B N 1
ATOM 6681 C CA . LEU B 1 426 ? 74.586 76.810 -2.517 1.00 21.18 423 LEU B CA 1
ATOM 6682 C C . LEU B 1 426 ? 74.156 75.407 -2.928 1.00 19.37 423 LEU B C 1
ATOM 6683 O O . LEU B 1 426 ? 74.992 74.587 -3.337 1.00 21.30 423 LEU B O 1
ATOM 6688 N N . GLY B 1 427 ? 72.862 75.142 -2.766 1.00 18.53 424 GLY B N 1
ATOM 6689 C CA . GLY B 1 427 ? 72.274 73.836 -3.016 1.00 18.19 424 GLY B CA 1
ATOM 6690 C C . GLY B 1 427 ? 71.390 73.868 -4.244 1.00 21.75 424 GLY B C 1
ATOM 6691 O O . GLY B 1 427 ? 70.700 74.872 -4.531 1.00 17.58 424 GLY B O 1
ATOM 6692 N N . TYR B 1 428 ? 71.433 72.768 -4.988 1.00 18.14 425 TYR B N 1
ATOM 6693 C CA . TYR B 1 428 ? 70.711 72.680 -6.251 1.00 21.39 425 TYR B CA 1
ATOM 6694 C C . TYR B 1 428 ? 70.448 71.217 -6.620 1.00 22.47 425 TYR B C 1
ATOM 6695 O O . TYR B 1 428 ? 71.177 70.304 -6.193 1.00 20.87 425 TYR B O 1
ATOM 6704 N N . ASN B 1 429 ? 69.402 71.010 -7.411 1.00 18.40 426 ASN B N 1
ATOM 6705 C CA . ASN B 1 429 ? 68.993 69.674 -7.808 1.00 18.82 426 ASN B CA 1
ATOM 6706 C C . ASN B 1 429 ? 69.827 69.246 -8.985 1.00 20.42 426 ASN B C 1
ATOM 6707 O O . ASN B 1 429 ? 69.844 69.912 -10.042 1.00 19.85 426 ASN B O 1
ATOM 6712 N N . THR B 1 430 ? 70.514 68.131 -8.835 1.00 22.71 427 THR B N 1
ATOM 6713 C CA . THR B 1 430 ? 71.444 67.687 -9.850 1.00 21.08 427 THR B CA 1
ATOM 6714 C C . THR B 1 430 ? 70.687 67.124 -11.061 1.00 30.91 427 THR B C 1
ATOM 6715 O O . THR B 1 430 ? 71.274 66.925 -12.104 1.00 22.58 427 THR B O 1
ATOM 6719 N N . ASN B 1 431 ? 69.398 66.845 -10.913 1.00 22.65 428 ASN B N 1
ATOM 6720 C CA . ASN B 1 431 ? 68.598 66.448 -12.051 1.00 22.54 428 ASN B CA 1
ATOM 6721 C C . ASN B 1 431 ? 68.180 67.665 -12.897 1.00 26.64 428 ASN B C 1
ATOM 6722 O O . ASN B 1 431 ? 67.454 67.478 -13.863 1.00 23.43 428 ASN B O 1
ATOM 6727 N N . ARG B 1 432 ? 68.598 68.881 -12.518 1.00 27.39 429 ARG B N 1
ATOM 6728 C CA . ARG B 1 432 ? 68.233 70.122 -13.259 1.00 23.68 429 ARG B CA 1
ATOM 6729 C C . ARG B 1 432 ? 69.434 71.022 -13.565 1.00 23.21 429 ARG B C 1
ATOM 6730 O O . ARG B 1 432 ? 69.428 71.798 -14.557 1.00 26.23 429 ARG B O 1
ATOM 6738 N N . PHE B 1 433 ? 70.462 70.962 -12.713 1.00 25.01 430 PHE B N 1
ATOM 6739 C CA . PHE B 1 433 ? 71.643 71.827 -12.898 1.00 24.34 430 PHE B CA 1
ATOM 6740 C C . PHE B 1 433 ? 72.926 71.023 -12.901 1.00 27.31 430 PHE B C 1
ATOM 6741 O O . PHE B 1 433 ? 73.102 70.112 -12.079 1.00 24.89 430 PHE B O 1
ATOM 6749 N N . LYS B 1 434 ? 73.827 71.411 -13.796 1.00 25.44 431 LYS B N 1
ATOM 6750 C CA . LYS B 1 434 ? 75.210 70.949 -13.796 1.00 27.22 431 LYS B CA 1
ATOM 6751 C C . LYS B 1 434 ? 76.007 71.655 -12.719 1.00 27.52 431 LYS B C 1
ATOM 6752 O O . LYS B 1 434 ? 75.721 72.823 -12.406 1.00 24.70 431 LYS B O 1
ATOM 6758 N N . ASP B 1 435 ? 77.001 70.964 -12.153 1.00 30.46 432 ASP B N 1
ATOM 6759 C CA . ASP B 1 435 ? 77.838 71.538 -11.096 1.00 29.46 432 ASP B CA 1
ATOM 6760 C C . ASP B 1 435 ? 78.599 72.782 -11.581 1.00 32.74 432 ASP B C 1
ATOM 6761 O O . ASP B 1 435 ? 78.844 73.709 -10.806 1.00 27.51 432 ASP B O 1
ATOM 6766 N N . GLU B 1 436 ? 78.985 72.761 -12.860 1.00 29.87 433 GLU B N 1
ATOM 6767 C CA . GLU B 1 436 ? 79.722 73.858 -13.509 1.00 32.44 433 GLU B CA 1
ATOM 6768 C C . GLU B 1 436 ? 78.961 75.168 -13.502 1.00 26.48 433 GLU B C 1
ATOM 6769 O O . GLU B 1 436 ? 79.509 76.231 -13.299 1.00 28.70 433 GLU B O 1
ATOM 6775 N N . THR B 1 437 ? 77.689 75.063 -13.832 1.00 27.85 434 THR B N 1
ATOM 6776 C CA . THR B 1 437 ? 76.797 76.208 -13.905 1.00 25.63 434 THR B CA 1
ATOM 6777 C C . THR B 1 437 ? 76.677 76.865 -12.548 1.00 27.45 434 THR B C 1
ATOM 6778 O O . THR B 1 437 ? 76.729 78.083 -12.421 1.00 26.28 434 THR B O 1
ATOM 6790 N N . ALA B 1 439 ? 78.816 76.490 -9.960 1.00 24.55 436 ALA B N 1
ATOM 6791 C CA . ALA B 1 439 ? 80.097 77.035 -9.540 1.00 28.47 436 ALA B CA 1
ATOM 6792 C C . ALA B 1 439 ? 80.318 78.444 -10.128 1.00 26.27 436 ALA B C 1
ATOM 6793 O O . ALA B 1 439 ? 80.819 79.337 -9.447 1.00 24.82 436 ALA B O 1
ATOM 6795 N N . ALA B 1 440 ? 79.947 78.644 -11.388 1.00 26.57 437 ALA B N 1
ATOM 6796 C CA . ALA B 1 440 ? 80.058 79.964 -12.016 1.00 28.34 437 ALA B CA 1
ATOM 6797 C C . ALA B 1 440 ? 79.042 80.958 -11.423 1.00 24.22 437 ALA B C 1
ATOM 6798 O O . ALA B 1 440 ? 79.322 82.127 -11.271 1.00 25.81 437 ALA B O 1
ATOM 6800 N N . PHE B 1 441 ? 77.857 80.477 -11.083 1.00 29.95 438 PHE B N 1
ATOM 6801 C CA . PHE B 1 441 ? 76.846 81.309 -10.441 1.00 24.78 438 PHE B CA 1
ATOM 6802 C C . PHE B 1 441 ? 77.386 81.827 -9.097 1.00 25.09 438 PHE B C 1
ATOM 6803 O O . PHE B 1 441 ? 77.282 83.006 -8.749 1.00 24.47 438 PHE B O 1
ATOM 6811 N N . LEU B 1 442 ? 77.986 80.923 -8.340 1.00 27.87 439 LEU B N 1
ATOM 6812 C CA . LEU B 1 442 ? 78.543 81.274 -7.043 1.00 27.54 439 LEU B CA 1
ATOM 6813 C C . LEU B 1 442 ? 79.716 82.242 -7.193 1.00 23.98 439 LEU B C 1
ATOM 6814 O O . LEU B 1 442 ? 79.763 83.252 -6.500 1.00 25.63 439 LEU B O 1
ATOM 6819 N N . ALA B 1 443 ? 80.654 81.954 -8.093 1.00 24.45 440 ALA B N 1
ATOM 6820 C CA . ALA B 1 443 ? 81.786 82.862 -8.327 1.00 26.30 440 ALA B CA 1
ATOM 6821 C C . ALA B 1 443 ? 81.312 84.270 -8.738 1.00 28.86 440 ALA B C 1
ATOM 6822 O O . ALA B 1 443 ? 81.887 85.284 -8.309 1.00 27.35 440 ALA B O 1
ATOM 6824 N N . ASP B 1 444 ? 80.274 84.327 -9.563 1.00 26.30 441 ASP B N 1
ATOM 6825 C CA . ASP B 1 444 ? 79.698 85.613 -9.993 1.00 32.61 441 ASP B CA 1
ATOM 6826 C C . ASP B 1 444 ? 79.099 86.395 -8.824 1.00 29.12 441 ASP B C 1
ATOM 6827 O O . ASP B 1 444 ? 79.258 87.620 -8.741 1.00 27.21 441 ASP B O 1
ATOM 6832 N N . TYR B 1 445 ? 78.412 85.691 -7.923 1.00 27.64 442 TYR B N 1
ATOM 6833 C CA . TYR B 1 445 ? 77.857 86.339 -6.732 1.00 24.78 442 TYR B CA 1
ATOM 6834 C C . TYR B 1 445 ? 78.944 86.994 -5.892 1.00 24.48 442 TYR B C 1
ATOM 6835 O O . TYR B 1 445 ? 78.808 88.140 -5.476 1.00 25.68 442 TYR B O 1
ATOM 6844 N N . LEU B 1 446 ? 80.019 86.259 -5.621 1.00 25.23 443 LEU B N 1
ATOM 6845 C CA . LEU B 1 446 ? 81.060 86.773 -4.742 1.00 27.32 443 LEU B CA 1
ATOM 6846 C C . LEU B 1 446 ? 81.783 87.957 -5.390 1.00 33.48 443 LEU B C 1
ATOM 6847 O O . LEU B 1 446 ? 82.300 88.832 -4.690 1.00 33.52 443 LEU B O 1
ATOM 6852 N N . ASP B 1 447 ? 81.839 87.951 -6.720 1.00 36.32 444 ASP B N 1
ATOM 6853 C CA . ASP B 1 447 ? 82.366 89.076 -7.497 1.00 32.97 444 ASP B CA 1
ATOM 6854 C C . ASP B 1 447 ? 81.462 90.287 -7.331 1.00 30.42 444 ASP B C 1
ATOM 6855 O O . ASP B 1 447 ? 81.926 91.401 -7.095 1.00 29.21 444 ASP B O 1
ATOM 6860 N N . VAL B 1 448 ? 80.159 90.075 -7.478 1.00 29.45 445 VAL B N 1
ATOM 6861 C CA . VAL B 1 448 ? 79.239 91.187 -7.359 1.00 28.49 445 VAL B CA 1
ATOM 6862 C C . VAL B 1 448 ? 79.348 91.779 -5.977 1.00 27.48 445 VAL B C 1
ATOM 6863 O O . VAL B 1 448 ? 79.452 92.991 -5.835 1.00 32.15 445 VAL B O 1
ATOM 6867 N N . LEU B 1 449 ? 79.342 90.921 -4.964 1.00 31.32 446 LEU B N 1
ATOM 6868 C CA . LEU B 1 449 ? 79.317 91.368 -3.557 1.00 32.70 446 LEU B CA 1
ATOM 6869 C C . LEU B 1 449 ? 80.571 92.155 -3.204 1.00 30.93 446 LEU B C 1
ATOM 6870 O O . LEU B 1 449 ? 80.510 93.204 -2.588 1.00 30.29 446 LEU B O 1
ATOM 6875 N N . GLU B 1 450 ? 81.718 91.647 -3.605 1.00 29.73 447 GLU B N 1
ATOM 6876 C CA . GLU B 1 450 ? 82.959 92.334 -3.316 1.00 31.32 447 GLU B CA 1
ATOM 6877 C C . GLU B 1 450 ? 83.021 93.695 -3.996 1.00 32.09 447 GLU B C 1
ATOM 6878 O O . GLU B 1 450 ? 83.455 94.658 -3.396 1.00 33.41 447 GLU B O 1
ATOM 6884 N N . ASN B 1 451 ? 82.587 93.798 -5.244 1.00 39.94 448 ASN B N 1
ATOM 6885 C CA . ASN B 1 451 ? 82.694 95.083 -5.939 1.00 40.89 448 ASN B CA 1
ATOM 6886 C C . ASN B 1 451 ? 81.631 96.064 -5.461 1.00 42.64 448 ASN B C 1
ATOM 6887 O O . ASN B 1 451 ? 81.856 97.271 -5.444 1.00 40.00 448 ASN B O 1
ATOM 6892 N N . ALA B 1 452 ? 80.490 95.538 -5.033 1.00 38.75 449 ALA B N 1
ATOM 6893 C CA . ALA B 1 452 ? 79.437 96.389 -4.503 1.00 37.66 449 ALA B CA 1
ATOM 6894 C C . ALA B 1 452 ? 79.847 97.014 -3.178 1.00 36.26 449 ALA B C 1
ATOM 6895 O O . ALA B 1 452 ? 79.656 98.202 -2.974 1.00 36.04 449 ALA B O 1
ATOM 6897 N N . VAL B 1 453 ? 80.415 96.219 -2.281 1.00 36.68 450 VAL B N 1
ATOM 6898 C CA . VAL B 1 453 ? 80.750 96.716 -0.951 1.00 40.75 450 VAL B CA 1
ATOM 6899 C C . VAL B 1 453 ? 81.973 97.620 -1.040 1.00 39.90 450 VAL B C 1
ATOM 6900 O O . VAL B 1 453 ? 82.131 98.572 -0.259 1.00 40.75 450 VAL B O 1
ATOM 6904 N N . ALA B 1 454 ? 82.830 97.347 -2.014 1.00 37.33 451 ALA B N 1
ATOM 6905 C CA . ALA B 1 454 ? 84.028 98.157 -2.191 1.00 38.15 451 ALA B CA 1
ATOM 6906 C C . ALA B 1 454 ? 83.666 99.579 -2.642 1.00 38.26 451 ALA B C 1
ATOM 6907 O O . ALA B 1 454 ? 84.250 100.565 -2.178 1.00 42.50 451 ALA B O 1
ATOM 6909 N N . ARG B 1 455 ? 82.689 99.686 -3.543 1.00 42.16 452 ARG B N 1
ATOM 6910 C CA . ARG B 1 455 ? 82.270 100.983 -4.082 1.00 41.99 452 ARG B CA 1
ATOM 6911 C C . ARG B 1 455 ? 80.764 101.139 -4.022 1.00 38.33 452 ARG B C 1
ATOM 6912 O O . ARG B 1 455 ? 80.110 101.151 -5.057 1.00 39.29 452 ARG B O 1
ATOM 6920 N N . PRO B 1 456 ? 80.208 101.252 -2.809 1.00 39.47 453 PRO B N 1
ATOM 6921 C CA . PRO B 1 456 ? 78.754 101.216 -2.613 1.00 40.10 453 PRO B CA 1
ATOM 6922 C C . PRO B 1 456 ? 78.012 102.428 -3.151 1.00 37.11 453 PRO B C 1
ATOM 6923 O O . PRO B 1 456 ? 76.802 102.352 -3.345 1.00 38.33 453 PRO B O 1
ATOM 6927 N N . ASP B 1 457 ? 78.726 103.528 -3.400 1.00 43.23 454 ASP B N 1
ATOM 6928 C CA . ASP B 1 457 ? 78.080 104.771 -3.830 1.00 50.54 454 ASP B CA 1
ATOM 6929 C C . ASP B 1 457 ? 78.391 105.075 -5.283 1.00 50.11 454 ASP B C 1
ATOM 6930 O O . ASP B 1 457 ? 77.987 106.115 -5.800 1.00 45.46 454 ASP B O 1
ATOM 6935 N N . ALA B 1 458 ? 79.109 104.157 -5.928 1.00 46.27 455 ALA B N 1
ATOM 6936 C CA . ALA B 1 458 ? 79.417 104.264 -7.342 1.00 47.89 455 ALA B CA 1
ATOM 6937 C C . ALA B 1 458 ? 78.158 104.089 -8.184 1.00 47.37 455 ALA B C 1
ATOM 6938 O O . ALA B 1 458 ? 77.275 103.322 -7.817 1.00 44.14 455 ALA B O 1
ATOM 6940 N N . PRO B 1 459 ? 78.090 104.777 -9.339 1.00 49.44 456 PRO B N 1
ATOM 6941 C CA . PRO B 1 459 ? 76.954 104.639 -10.262 1.00 48.43 456 PRO B CA 1
ATOM 6942 C C . PRO B 1 459 ? 76.578 103.184 -10.533 1.00 57.26 456 PRO B C 1
ATOM 6943 O O . PRO B 1 459 ? 77.443 102.388 -10.893 1.00 67.87 456 PRO B O 1
ATOM 6947 N N . PHE B 1 460 ? 75.296 102.863 -10.382 1.00 64.25 457 PHE B N 1
ATOM 6948 C CA . PHE B 1 460 ? 74.818 101.483 -10.442 1.00 77.11 457 PHE B CA 1
ATOM 6949 C C . PHE B 1 460 ? 75.065 100.879 -11.833 1.00 96.00 457 PHE B C 1
ATOM 6950 O O . PHE B 1 460 ? 74.836 101.539 -12.848 1.00 110.25 457 PHE B O 1
ATOM 6958 N N . THR B 1 461 ? 75.557 99.637 -11.863 1.00 101.07 458 THR B N 1
ATOM 6959 C CA . THR B 1 461 ? 75.860 98.918 -13.112 1.00 89.79 458 THR B CA 1
ATOM 6960 C C . THR B 1 461 ? 76.525 99.834 -14.143 1.00 89.50 458 THR B C 1
ATOM 6961 O O . THR B 1 461 ? 77.179 99.369 -15.079 1.00 88.53 458 THR B O 1
#

Sequence (869 aa):
PPLSFHQEFLCFDSSGNDGADVGPFGPYHIVGAWRLTGGIDEEETLREALGDVVVVRHEALRTSLVREGGTHRPEILPAGPAALEVRDLGDVDESERVRRGEELLNEVESTGLSSVRELPLLRAVLGRFDQKDAVLVLIAHHTAADAWAHVIARDLLNLYAARRGNPVPPLPEPAQHAEEFARRWEREAAEAPRVAVSKEFWRKRLQGARIIGLETDIPRSAGLPKGTAWQRFAVRGELADAVVEFSRAAKCCSPFTFAAYQVLLHRRTGELDITVPTFSGGRNNSRFEDTVGSFINFLPLRTDLSGCASFREVVLRTRTTGEAFTHELPFSRLIPEVPELASSAASDNHQISVFQAVHAPASEGPEQAGDLTYSKIWERQLSQAEGSDIPDGVLWSIHIDPSGSAGSLGYNTNRFKDETAAFLADYLDVLENAVARPDAPFPPLSFHQEFLCFDSGNDGADVGPFGPYHIVGAWRLTGGIDEETLREALGDVVVRHEALRTSLVREGGTHRPEILPAGPAALEVRDLGDVDESERVRRGEELLNEVESTGLSVRELPLLRAVLGRFDQKDAVLVLIAHHTAADAWAHVIARDLLNLYAARRGNPVPPLPEPAQHAEEFARWEREAAEAPRVAVSKEFWRKRLQGARIIGLETDIPRSAGLPKGTAWQRFAVRGELADAVVEFSRAAKCSPFTFAAYQVLLHRRTGELDITVPTFSGGRNNSRFEDTVGSFINFLPLRTDLSGCASFREVVLRTRTTGEAFTHELPFSRLIPEVPELASAASDNHQISVFQAVHAPASEGPEQAGDLTYSKIWERQLSQAEGSDIPDGVLWSIHIDPSGSAGSLGYNTNRFKDETAAFLADYLDVLENAVARPDAPFT

Radius of gyration: 31.84 Å; Cα contacts (8 Å, |Δi|>4): 1710; chains: 2; bounding box: 57×104×60 Å

Nearest PDB structures (foldseek):
  5dua-assembly2_A  TM=7.666E-01  e=1.590E-24  Streptomyces coelicolor A3(2)
  6n8e-assembly1_A  TM=7.899E-01  e=6.202E-23  Burkholderia diffusa
  4jn3-assembly1_A  TM=7.544E-01  e=8.824E-24  Streptomyces coelicolor A3(2)
  5ja2-assembly1_A  TM=7.322E-01  e=1.424E-20  Escherichia coli K-12
  5t3d-assembly1_A  TM=7.236E-01  e=1.001E-19  Escherichia coli K-12

Secondary structure (DSSP, 8-state):
-PPPHHHHHH-----SSS---GGG---EEEEEEEEES---HHHHHHHHHHHHHH-GGGGEEEEEETTEEEEEE------EEEEEE--S--HHHHHHHHHHHHHHHHTS---SSSS-SEEEEEEEEETTEEEEEEEEETTT--S---HHHHHHHHHHHHHHT---PPPPPPPPHHHHHHHHHHHTTSHHHHHHHHHHHHHTTT--PPEEEPSS-GGG-PPP-EEEEEE---HHHHHHHHHHHHHHT------HHHHHHHHHHH--SEEEEEEEE----SGGGTT--S---EEEEEEEE-TT--SHHHHHHHHHH--HHHHT---HHHHGGGSTT---SS-SSEEEEEEEE-------S-EEETTEEEEE-------BSS-S--SSSEEEEE---TT---EEEEEETTT--S---HHHHHHHHHHHHHHHSTTS--/-PPPHHHHHH---S-STT-S-GGG---EEEEEEEEES---HHHHHHHHHHHHHH-GGGGEEEEEETTEEEEEE------EEEEEE--S--HHHHHHHHHHHHHHHHTS---SSSS-SEEEEEEEEETTEEEEEEEEETTT--S---HHHHHHHHHHHHHTT---PPPPPPPPHHHHHHHHHHHTTSHHHHHHHHHHHHHTTT--BPEEEPSS-GGG-PPP-EEEEEE---HHHHHHHHHHHHHTT------HHHHHHHHHHH--SEEEEEEEE----SGGGTT-SS---EEEEEEEE-TT--BHHHHHHHHHH--HHHHT---HHHHGGGSTT---TT-SSEEEEEEEE-------S-EEETTEEEEE-------BSS-SPPSSSEEEEE---TT---EEEEEETTT--S---HHHHHHHHHHHHHHHSTTSBP-

Organism: Streptomyces globisporus (NCBI:txid1908)